Protein 4GIM (pdb70)

Nearest PDB structures (foldseek):
  4gim-assembly1_C  TM=1.002E+00  e=6.359E-61  Escherichia coli
  4gik-assembly1_C  TM=9.999E-01  e=1.439E-58  Escherichia coli
  4gij-assembly1_B  TM=9.940E-01  e=1.821E-58  Escherichia coli
  4gil-assembly1_C  TM=9.995E-01  e=3.678E-57  Escherichia coli
  4gij-assembly1_A  TM=9.917E-01  e=1.710E-57  Escherichia coli

Organism: Escherichia coli (strain K12) (NCBI:txid83333)

CATH classification: 3.40.1790.10

GO terms:
  GO:0004730 pseudouridylate synthase activity (F, EXP)
  GO:0004730 pseudouridylate synthase activity (F, IDA)
  GO:0030145 manganese ion binding (F, IDA)
  GO:0032991 protein-containing complex (C, IDA)
  GO:0042802 identical protein binding (F, IDA)
  GO:0016798 hydrolase activity, acting on glycosyl bonds (F, IDA)

InterPro domains:
  IPR007342 Pseudouridine-5'-phosphate glycosidase [MF_01876] (15-309)
  IPR007342 Pseudouridine-5'-phosphate glycosidase [PF04227] (16-306)
  IPR022830 Indigoidine synthase A-like [G3DSA:3.40.1790.10] (6-312)
  IPR022830 Indigoidine synthase A-like [SSF110581] (9-308)

Solvent-accessible surface area: 30820 Å² total; per-residue (Å²): 98,48,112,66,26,25,78,38,30,105,85,1,100,81,0,62,88,103,57,95,20,10,0,0,10,14,0,16,32,3,2,18,14,11,67,123,60,61,3,8,110,8,8,75,38,7,15,95,28,0,94,178,58,52,4,10,4,0,1,0,0,0,24,43,6,24,0,46,0,9,22,56,68,76,25,1,45,79,0,1,71,28,10,123,141,8,59,31,0,10,46,24,14,0,0,12,11,10,42,82,41,41,50,0,0,0,12,4,0,0,0,0,11,0,0,42,72,12,42,3,60,2,0,2,4,0,26,12,19,0,0,22,77,14,0,47,108,56,26,23,24,23,5,9,0,20,5,0,15,94,18,34,0,0,0,0,0,0,3,7,5,28,9,9,41,8,14,11,6,27,26,20,4,32,5,26,3,3,0,7,0,0,36,87,14,96,25,7,0,7,9,5,21,76,85,21,121,71,81,3,26,48,115,18,73,38,0,51,56,0,0,94,1,0,25,12,3,34,111,2,47,1,90,2,0,0,0,0,0,7,10,0,25,119,138,74,36,22,95,53,162,83,0,49,64,7,4,71,79,0,12,58,36,8,114,92,112,52,35,125,21,61,79,10,43,9,54,7,34,67,60,0,19,122,63,13,69,22,72,3,17,136,9,10,25,51,0,8,42,35,0,0,74,9,0,0,72,0,4,87,40,34,53,175,81,80,160,45,39,97,141,16,22,78,57,32,116,77,2,45,79,4,54,111,93,69,31,20,10,0,0,10,14,0,16,34,3,3,20,13,12,67,117,60,68,3,8,98,7,7,74,88,6,23,96,25,0,94,128,55,54,5,22,5,0,1,0,0,0,23,47,3,22,0,48,0,9,21,56,66,75,27,2,42,72,0,1,66,68,12,130,130,6,57,34,0,10,45,24,14,1,1,11,10,9,16,55,41,58,51,0,0,0,12,5,0,0,0,0,9,0,0,35,61,13,39,3,56,3,0,2,4,0,25,12,19,0,0,22,83,22,0,34,105,64,24,23,23,24,5,9,0,20,4,0,14,93,17,32,0,0,0,0,0,0,2,7,5,30,10,8,42,11,13,14,7,28,28,20,3,32,5,25,3,3,0,8,0,0,43,94,17,70,24,6,0,6,8,5,19,99,92,12,122,73,97,12,35,49,123,20,64,38,11,52,80,0,0,44,1,0,30,12,3,35,114,4,45,1,90,2,0,0,0,0,0,8,11,0,41,78,153,65,36,18,91,81,84,53,1,51,62,8,3,69,81,0,14,56,36,6,115,90,116,50,31,124,21,62,117,10,42,12,56,8,32,65,59,1,20,122,62,20,66,19,74,3,17,136,7,8,23,53,0,8,30,34,0,0,74,10,0,0,57,0,3,72,56,42,71,121,105,111,43,114,72,18,34,38,42,33,114,83,4,86,51,6,60,92,111,55,55,20,17,0,0,10,13,0,15,32,5,5,27,12,14,66,92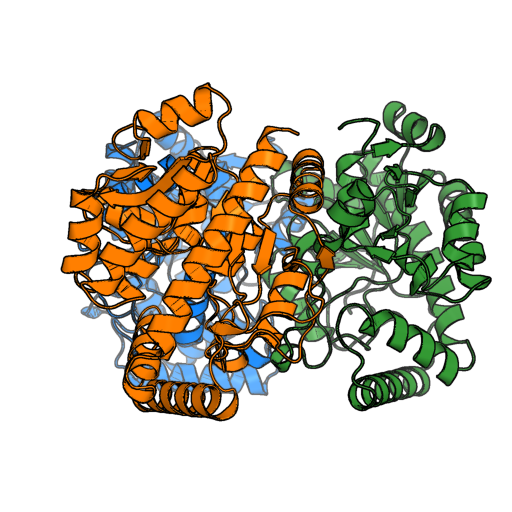,63,60,3,4,109,8,7,56,85,6,14,87,22,0,86,88,90,59,6,23,4,0,1,0,0,0,28,45,4,34,1,57,0,9,22,56,63,71,28,1,68,60,0,1,140,84,11,88,83,8,58,31,0,11,47,24,14,0,0,13,10,10,37,74,40,60,50,0,0,0,14,4,0,0,0,0,10,0,0,36,74,34,52,10,57,3,0,2,4,1,25,12,20,0,0,22,88,26,0,38,112,66,28,22,22,23,6,9,0,20,3,0,14,93,17,32,0,0,0,0,0,0,2,7,4,28,9,8,41,9,12,13,8,29,26,21,5,33,5,26,2,3,0,8,0,0,36,86,12,56,21,7,0,5,10,5,23,97,83,21,122,70,98,19,36,49,121,19,70,38,0,55,79,0,0,33,1,0,55,16,2,38,58,4,46,0,90,1,0,0,0,0,0,8,12,0,30,74,118,76,34,15,86,111,72,69,1,39,63,7,3,72,80,0,34,60,36,9,78,93,117,49,33,125,20,53,105,10,41,21,53,9,30,66,58,0,18,120,60,14,66,20,75,2,14,130,6,8,25,52,0,8,36,38,0,0,73,10,0,4,80,0,4,42,59,50,80,86,124

Radius of gyration: 27.37 Å; Cα contacts (8 Å, |Δi|>4): 2195; chains: 3; bounding box: 54×74×68 Å

B-factor: mean 28.33, std 11.25, range [8.14, 85.13]

Sequence (917 aa):
ISPELLQISPEVQDALKNKKPVVALESTIISHGMPFPQNAQTAIEVEETIRKQGAVPATIAIIGGVMKVGLSKEEIELLGREGHNVTKVSRRDLPFVVAAGKNGATTVASTMIIAALAGIKVFATGGIGGVHRGAEHTFDISADLQELANTNVTVVCAGAASILDLGLTTEYLETFGVPLIGYQTKALPAFFCRTSPFDVSIRLDSASEIARAMVVKWQSGLNGGLVVANPIPEQFAMPEHTINAAIDQAVAEAEAQGVIGKESTPFLLARVAELTGGDSLKSNIQLVFNNAILASEIAKEYQRLAKISPELLQISPEVQDALKNKKPVVALESTIISHGMPFPQNAQTAIEVEETIRKQGAVPATIAIIGGVMKVGLSKEEIELLGREGHNVTKVSRRDLPFVVAAGKNGATTVASTMIIAALAGIKVFATGGIGGVHRGAEHTFDISADLQELANTNVTVVCAGAASILDLGLTTEYLETFGVPLIGYQTKALPAFFCRTSPFDVSIRLDSASEIARAMVVKWQSGLNGGLVVANPIPEQFAMPEHTINAAIDQAVAEAEAQGVIGKESTPFLLARVAELTGGDSLKSNIQLVFNNAILASEIAKEYQRLISPELLQISPEVQDALKNKKPVVALESTIISHGMPFPQNAQTAIEVEETIRKQGAVPATIAIIGGVMKVGLSKEEIELLGREGHNVTKVSRRDLPFVVAAGKNGATTVASTMIIAALAGIKVFATGGIGGVHRGAEHTFDISADLQELANTNVTVVCAGAASILDLGLTTEYLETFGVPLIGYQTKALPAFFCRTSPFDVSIRLDSASEIARAMVVKWQSGLNGGLVVANPIPEQFAMPEHTINAAIDQAVAEAEAQGVIGKESTPFLLARVAELTGGDSLKSNIQLVFNNAILASEIAKEYQRL

Structure (mmCIF, N/CA/C/O backbone):
data_4GIM
#
_entry.id   4GIM
#
_cell.length_a   60.657
_cell.length_b   76.511
_cell.length_c   199.162
_cell.angle_alpha   90.00
_cell.angle_beta   90.00
_cell.angle_gamma   90.00
#
_symmetry.space_group_name_H-M   'P 21 21 21'
#
loop_
_entity.id
_entity.type
_entity.pdbx_description
1 polymer "Pseudouridine-5'-phosphate glycosidase"
2 non-polymer "PSEUDOURIDINE-5'-MONOPHOSPHATE"
3 non-polymer 'MANGANESE (II) ION'
4 water water
#
loop_
_atom_site.group_PDB
_atom_site.id
_atom_site.type_symbol
_atom_site.label_atom_id
_atom_site.label_alt_id
_atom_site.label_comp_id
_atom_site.label_asym_id
_atom_site.label_entity_id
_atom_site.label_seq_id
_atom_site.pdbx_PDB_ins_code
_atom_site.Cartn_x
_atom_site.Cartn_y
_atom_site.Cartn_z
_atom_site.occupancy
_atom_site.B_iso_or_equiv
_atom_site.auth_seq_id
_atom_site.auth_comp_id
_atom_site.auth_asym_id
_atom_site.auth_atom_id
_atom_site.pdbx_PDB_model_num
ATOM 1 N N . ILE A 1 29 ? 34.170 -15.101 -27.884 1.00 74.32 6 ILE A N 1
ATOM 2 C CA . ILE A 1 29 ? 33.376 -14.265 -28.786 1.00 76.71 6 ILE A CA 1
ATOM 3 C C . ILE A 1 29 ? 34.089 -12.961 -29.151 1.00 80.59 6 ILE A C 1
ATOM 4 O O . ILE A 1 29 ? 34.754 -12.351 -28.317 1.00 80.53 6 ILE A O 1
ATOM 6 N N . SER A 1 30 ? 33.899 -12.523 -30.388 1.00 84.06 7 SER A N 1
ATOM 7 C CA . SER A 1 30 ? 34.662 -11.413 -30.929 1.00 85.13 7 SER A CA 1
ATOM 8 C C . SER A 1 30 ? 34.422 -10.132 -30.144 1.00 83.99 7 SER A C 1
ATOM 9 O O . SER A 1 30 ? 33.320 -9.893 -29.640 1.00 81.01 7 SER A O 1
ATOM 11 N N . PRO A 1 31 ? 35.537 -9.282 -30.052 1.00 83.61 8 PRO A N 1
ATOM 12 C CA . PRO A 1 31 ? 35.264 -8.053 -29.287 1.00 79.30 8 PRO A CA 1
ATOM 13 C C . PRO A 1 31 ? 34.147 -7.292 -29.974 1.00 69.22 8 PRO A C 1
ATOM 14 O O . PRO A 1 31 ? 33.321 -6.660 -29.315 1.00 69.49 8 PRO A O 1
ATOM 18 N N . GLU A 1 32 ? 34.130 -7.358 -31.299 1.00 59.97 9 GLU A N 1
ATOM 19 C CA . GLU A 1 32 ? 33.122 -6.665 -32.080 1.00 50.67 9 GLU A CA 1
ATOM 20 C C . GLU A 1 32 ? 31.719 -7.152 -31.722 1.00 41.77 9 GLU A C 1
ATOM 21 O O . GLU A 1 32 ? 30.794 -6.343 -31.642 1.00 42.25 9 GLU A O 1
ATOM 23 N N . LEU A 1 33 ? 31.542 -8.454 -31.502 1.00 41.17 10 LEU A N 1
ATOM 24 C CA . LEU A 1 33 ? 30.203 -8.927 -31.130 1.00 39.25 10 LEU A CA 1
ATOM 25 C C . LEU A 1 33 ? 29.724 -8.577 -29.714 1.00 39.19 10 LEU A C 1
ATOM 26 O O . LEU A 1 33 ? 28.563 -8.216 -29.512 1.00 33.21 10 LEU A O 1
ATOM 31 N N . LEU A 1 34 ? 30.622 -8.711 -28.744 1.00 35.83 11 LEU A N 1
ATOM 32 C CA . LEU A 1 34 ? 30.261 -8.628 -27.335 1.00 38.69 11 LEU A CA 1
ATOM 33 C C . LEU A 1 34 ? 31.276 -7.801 -26.553 1.00 39.26 11 LEU A C 1
ATOM 34 O O . LEU A 1 34 ? 32.468 -8.110 -26.548 1.00 41.57 11 LEU A O 1
ATOM 39 N N . GLN A 1 35 ? 30.799 -6.755 -25.887 1.00 36.50 12 GLN A N 1
ATOM 40 C CA . GLN A 1 35 ? 31.661 -5.921 -25.058 1.00 36.85 12 GLN A CA 1
ATOM 41 C C . GLN A 1 35 ? 31.104 -5.801 -23.646 1.00 35.36 12 GLN A C 1
ATOM 42 O O . GLN A 1 35 ? 29.938 -5.441 -23.448 1.00 33.52 12 GLN A O 1
ATOM 48 N N . ILE A 1 36 ? 31.948 -6.123 -22.675 1.00 36.24 13 ILE A N 1
ATOM 49 C CA . ILE A 1 36 ? 31.593 -6.036 -21.271 1.00 35.20 13 ILE A CA 1
ATOM 50 C C . ILE A 1 36 ? 32.301 -4.818 -20.697 1.00 37.27 13 ILE A C 1
ATOM 51 O O . ILE A 1 36 ? 33.498 -4.626 -20.920 1.00 39.75 13 ILE A O 1
ATOM 56 N N . SER A 1 37 ? 31.572 -3.978 -19.973 1.00 36.43 14 SER A N 1
ATOM 57 C CA . SER A 1 37 ? 32.172 -2.728 -19.500 1.00 38.59 14 SER A CA 1
ATOM 58 C C . SER A 1 37 ? 33.269 -3.000 -18.471 1.00 40.27 14 SER A C 1
ATOM 59 O O . SER A 1 37 ? 33.244 -4.017 -17.784 1.00 39.17 14 SER A O 1
ATOM 62 N N . PRO A 1 38 ? 34.247 -2.087 -18.367 1.00 46.15 15 PRO A N 1
ATOM 63 C CA . PRO A 1 38 ? 35.328 -2.266 -17.396 1.00 47.70 15 PRO A CA 1
ATOM 64 C C . PRO A 1 38 ? 34.808 -2.537 -15.988 1.00 48.93 15 PRO A C 1
ATOM 65 O O . PRO A 1 38 ? 35.317 -3.439 -15.334 1.00 53.90 15 PRO A O 1
ATOM 69 N N . GLU A 1 39 ? 33.811 -1.790 -15.528 1.00 42.29 16 GLU A N 1
ATOM 70 C CA . GLU A 1 39 ? 33.279 -2.022 -14.189 1.00 44.77 16 GLU A CA 1
ATOM 71 C C . GLU A 1 39 ? 32.821 -3.475 -14.019 1.00 42.80 16 GLU A C 1
ATOM 72 O O . GLU A 1 39 ? 33.150 -4.136 -13.026 1.00 38.62 16 GLU A O 1
ATOM 78 N N . VAL A 1 40 ? 32.067 -3.972 -14.994 1.00 36.62 17 VAL A N 1
ATOM 79 C CA . VAL A 1 40 ? 31.559 -5.335 -14.916 1.00 34.46 17 VAL A CA 1
ATOM 80 C C . VAL A 1 40 ? 32.706 -6.340 -15.049 1.00 36.46 17 VAL A C 1
ATOM 81 O O . VAL A 1 40 ? 32.755 -7.346 -14.336 1.00 35.39 17 VAL A O 1
ATOM 85 N N . GLN A 1 41 ? 33.636 -6.067 -15.956 1.00 37.99 18 GLN A N 1
ATOM 86 C CA . GLN A 1 41 ? 34.790 -6.946 -16.099 1.00 40.71 18 GLN A CA 1
ATOM 87 C C . GLN A 1 41 ? 35.522 -7.099 -14.772 1.00 40.89 18 GLN A C 1
ATOM 88 O O . GLN A 1 41 ? 35.820 -8.213 -14.356 1.00 43.94 18 GLN A O 1
ATOM 94 N N . ASP A 1 42 ? 35.785 -5.978 -14.104 1.00 46.60 19 ASP A N 1
ATOM 95 C CA . ASP A 1 42 ? 36.474 -5.977 -12.816 1.00 46.55 19 ASP A CA 1
ATOM 96 C C . ASP A 1 42 ? 35.672 -6.726 -11.764 1.00 42.61 19 ASP A C 1
ATOM 97 O O . ASP A 1 42 ? 36.232 -7.493 -10.976 1.00 43.23 19 ASP A O 1
ATOM 102 N N . ALA A 1 43 ? 34.363 -6.491 -11.743 1.00 39.15 20 ALA A N 1
ATOM 103 C CA . ALA A 1 43 ? 33.488 -7.210 -10.822 1.00 36.88 20 ALA A CA 1
ATOM 104 C C . ALA A 1 43 ? 33.623 -8.724 -10.988 1.00 39.50 20 ALA A C 1
ATOM 105 O O . ALA A 1 43 ? 33.747 -9.453 -10.004 1.00 42.02 20 ALA A O 1
ATOM 107 N N . LEU A 1 44 ? 33.591 -9.194 -12.231 1.00 36.61 21 LEU A N 1
ATOM 108 C CA . LEU A 1 44 ? 33.684 -10.632 -12.497 1.00 39.89 21 LEU A CA 1
ATOM 109 C C . LEU A 1 44 ? 35.077 -11.181 -12.187 1.00 42.60 21 LEU A C 1
ATOM 110 O O . LEU A 1 44 ? 35.214 -12.263 -11.616 1.00 46.50 21 LEU A O 1
ATOM 115 N N . LYS A 1 45 ? 36.106 -10.430 -12.558 1.00 43.51 22 LYS A N 1
ATOM 116 C CA . LYS A 1 45 ? 37.481 -10.809 -12.250 1.00 47.53 22 LYS A CA 1
ATOM 117 C C . LYS A 1 45 ? 37.674 -10.928 -10.742 1.00 51.04 22 LYS A C 1
ATOM 118 O O . LYS A 1 45 ? 38.279 -11.879 -10.252 1.00 55.91 22 LYS A O 1
ATOM 120 N N . ASN A 1 46 ? 37.133 -9.961 -10.011 1.00 50.85 23 ASN A N 1
ATOM 121 C CA . ASN A 1 46 ? 37.321 -9.869 -8.566 1.00 51.27 23 ASN A CA 1
ATOM 122 C C . ASN A 1 46 ? 36.282 -10.635 -7.749 1.00 47.55 23 ASN A C 1
ATOM 123 O O . ASN A 1 46 ? 36.235 -10.519 -6.522 1.00 51.49 23 ASN A O 1
ATOM 128 N N . LYS A 1 47 ? 35.437 -11.390 -8.440 1.00 40.99 24 LYS A N 1
ATOM 129 C CA . LYS A 1 47 ? 34.460 -12.257 -7.786 1.00 46.46 24 LYS A CA 1
ATOM 130 C C . LYS A 1 47 ? 33.402 -11.482 -6.996 1.00 43.89 24 LYS A C 1
ATOM 131 O O . LYS A 1 47 ? 32.863 -11.976 -6.004 1.00 41.30 24 LYS A O 1
ATOM 133 N N . LYS A 1 48 ? 33.110 -10.267 -7.447 1.00 40.52 25 LYS A N 1
ATOM 134 C CA . LYS A 1 48 ? 32.036 -9.469 -6.867 1.00 36.72 25 LYS A CA 1
ATOM 135 C C . LYS A 1 48 ? 30.691 -9.849 -7.496 1.00 34.56 25 LYS A C 1
ATOM 136 O O . LYS A 1 48 ? 30.625 -10.171 -8.684 1.00 37.05 25 LYS A O 1
ATOM 142 N N . PRO A 1 49 ? 29.617 -9.838 -6.691 1.00 29.27 26 PRO A N 1
ATOM 143 C CA . PRO A 1 49 ? 28.287 -10.215 -7.184 1.00 29.74 26 PRO A CA 1
ATOM 144 C C . PRO A 1 49 ? 27.738 -9.211 -8.201 1.00 32.57 26 PRO A C 1
ATOM 145 O O . PRO A 1 49 ? 27.708 -8.007 -7.937 1.00 30.29 26 PRO A O 1
ATOM 149 N N . VAL A 1 50 ? 27.287 -9.721 -9.343 1.00 27.50 27 VAL A N 1
ATOM 150 C CA . VAL A 1 50 ? 26.782 -8.892 -10.431 1.00 25.49 27 VAL A CA 1
ATOM 151 C C . VAL A 1 50 ? 25.313 -9.234 -10.714 1.00 27.25 27 VAL A C 1
ATOM 152 O O . VAL A 1 50 ? 24.916 -10.391 -10.628 1.00 25.52 27 VAL A O 1
ATOM 156 N N . VAL A 1 51 ? 24.513 -8.218 -11.029 1.00 21.92 28 VAL A N 1
ATOM 157 C CA . VAL A 1 51 ? 23.100 -8.413 -11.349 1.00 20.79 28 VAL A CA 1
ATOM 158 C C . VAL A 1 51 ? 22.810 -7.821 -12.718 1.00 24.17 28 VAL A C 1
ATOM 159 O O . VAL A 1 51 ? 22.951 -6.619 -12.918 1.00 19.90 28 VAL A O 1
ATOM 163 N N . ALA A 1 52 ? 22.399 -8.661 -13.656 1.00 21.24 29 ALA A N 1
ATOM 164 C CA . ALA A 1 52 ? 22.055 -8.200 -14.998 1.00 21.04 29 ALA A CA 1
ATOM 165 C C . ALA A 1 52 ? 20.708 -7.489 -14.987 1.00 14.78 29 ALA A C 1
ATOM 166 O O . ALA A 1 52 ? 19.851 -7.791 -14.157 1.00 17.37 29 ALA A O 1
ATOM 168 N N . LEU A 1 53 ? 20.514 -6.559 -15.919 1.00 17.25 30 LEU A N 1
ATOM 169 C CA . LEU A 1 53 ? 19.225 -5.899 -16.119 1.00 14.28 30 LEU A CA 1
ATOM 170 C C . LEU A 1 53 ? 18.894 -5.900 -17.612 1.00 15.40 30 LEU A C 1
ATOM 171 O O . LEU A 1 53 ? 19.812 -5.911 -18.437 1.00 16.77 30 LEU A O 1
ATOM 176 N N . GLU A 1 54 ? 17.606 -5.876 -17.958 1.00 17.58 31 GLU A N 1
ATOM 177 C CA . GLU A 1 54 ? 17.223 -5.864 -19.376 1.00 18.28 31 GLU A CA 1
ATOM 178 C C . GLU A 1 54 ? 16.971 -4.454 -19.906 1.00 16.65 31 GLU A C 1
ATOM 179 O O . GLU A 1 54 ? 16.953 -3.473 -19.136 1.00 17.85 31 GLU A O 1
ATOM 185 N N . SER A 1 55 ? 16.841 -4.346 -21.228 1.00 18.07 32 SER A N 1
ATOM 186 C CA . SER A 1 55 ? 16.510 -3.064 -21.860 1.00 22.23 32 SER A CA 1
ATOM 187 C C . SER A 1 55 ? 15.138 -2.900 -22.554 1.00 21.48 32 SER A C 1
ATOM 188 O O . SER A 1 55 ? 14.735 -1.771 -22.846 1.00 22.40 32 SER A O 1
ATOM 191 N N . THR A 1 56 ? 14.403 -3.995 -22.778 1.00 16.75 33 THR A N 1
ATOM 192 C CA . THR A 1 56 ? 13.085 -3.876 -23.406 1.00 16.65 33 THR A CA 1
ATOM 193 C C . THR A 1 56 ? 12.147 -3.135 -22.460 1.00 19.13 33 THR A C 1
ATOM 194 O O . THR A 1 56 ? 11.314 -2.317 -22.874 1.00 18.39 33 THR A O 1
ATOM 198 N N . ILE A 1 57 ? 12.313 -3.407 -21.173 1.00 16.55 34 ILE A N 1
ATOM 199 C CA . ILE A 1 57 ? 11.542 -2.689 -20.164 1.00 15.37 34 ILE A CA 1
ATOM 200 C C . ILE A 1 57 ? 11.722 -1.169 -20.335 1.00 21.29 34 ILE A C 1
ATOM 201 O O . ILE A 1 57 ? 10.775 -0.399 -20.127 1.00 18.84 34 ILE A O 1
ATOM 206 N N . ILE A 1 58 ? 12.921 -0.741 -20.736 1.00 16.90 35 ILE A N 1
ATOM 207 C CA . ILE A 1 58 ? 13.204 0.691 -20.894 1.00 20.34 35 ILE A CA 1
ATOM 208 C C . ILE A 1 58 ? 12.530 1.254 -22.147 1.00 22.40 35 ILE A C 1
ATOM 209 O O . ILE A 1 58 ? 11.791 2.240 -22.096 1.00 22.79 35 ILE A O 1
ATOM 214 N N . SER A 1 59 ? 12.781 0.617 -23.280 1.00 18.93 36 SER A N 1
ATOM 215 C CA . SER A 1 59 ? 12.306 1.173 -24.543 1.00 19.94 36 SER A CA 1
ATOM 216 C C . SER A 1 59 ? 10.830 0.923 -24.785 1.00 25.24 36 SER A C 1
ATOM 217 O O . SER A 1 59 ? 10.144 1.779 -25.357 1.00 23.96 36 SER A O 1
ATOM 220 N N . HIS A 1 60 ? 10.391 -0.300 -24.485 1.00 24.48 37 HIS A N 1
ATOM 221 C CA . HIS A 1 60 ? 8.996 -0.702 -24.671 1.00 21.18 37 HIS A CA 1
ATOM 222 C C . HIS A 1 60 ? 8.102 -0.940 -23.455 1.00 21.48 37 HIS A C 1
ATOM 223 O O . HIS A 1 60 ? 6.893 -1.074 -23.608 1.00 21.45 37 HIS A O 1
ATOM 230 N N . GLY A 1 61 ? 8.680 -0.988 -22.257 1.00 17.18 38 GLY A N 1
ATOM 231 C CA . GLY A 1 61 ? 7.923 -1.364 -21.073 1.00 19.68 38 GLY A CA 1
ATOM 232 C C . GLY A 1 61 ? 7.428 -0.157 -20.294 1.00 19.39 38 GLY A C 1
ATOM 233 O O . GLY A 1 61 ? 6.553 -0.265 -19.428 1.00 20.29 38 GLY A O 1
ATOM 234 N N . MET A 1 62 ? 8.025 0.991 -20.580 1.00 18.74 39 MET A N 1
ATOM 235 C CA . MET A 1 62 ? 7.753 2.212 -19.814 1.00 18.28 39 MET A CA 1
ATOM 236 C C . MET A 1 62 ? 7.896 3.444 -20.712 1.00 19.71 39 MET A C 1
ATOM 237 O O . MET A 1 62 ? 8.711 3.444 -21.641 1.00 21.57 39 MET A O 1
ATOM 242 N N . PRO A 1 63 ? 7.115 4.503 -20.430 1.00 20.77 40 PRO A N 1
ATOM 243 C CA . PRO A 1 63 ? 7.203 5.759 -21.192 1.00 22.45 40 PRO A CA 1
ATOM 244 C C . PRO A 1 63 ? 8.407 6.587 -20.769 1.00 23.18 40 PRO A C 1
ATOM 245 O O . PRO A 1 63 ? 8.973 6.349 -19.703 1.00 24.39 40 PRO A O 1
ATOM 249 N N . PHE A 1 64 ? 8.794 7.550 -21.599 1.00 25.37 41 PHE A N 1
ATOM 250 C CA . PHE A 1 64 ? 9.784 8.543 -21.216 1.00 27.01 41 PHE A CA 1
ATOM 251 C C . PHE A 1 64 ? 9.063 9.639 -20.445 1.00 30.31 41 PHE A C 1
ATOM 252 O O . PHE A 1 64 ? 7.907 9.943 -20.743 1.00 27.84 41 PHE A O 1
ATOM 260 N N . PRO A 1 65 ? 9.741 10.268 -19.473 1.00 29.53 42 PRO A N 1
ATOM 261 C CA . PRO A 1 65 ? 11.074 10.072 -18.892 1.00 28.34 42 PRO A CA 1
ATOM 262 C C . PRO A 1 65 ? 11.224 8.890 -17.935 1.00 27.00 42 PRO A C 1
ATOM 263 O O . PRO A 1 65 ? 12.355 8.540 -17.595 1.00 25.07 42 PRO A O 1
ATOM 267 N N . GLN A 1 66 ? 10.114 8.334 -17.452 1.00 25.38 43 GLN A N 1
ATOM 268 C CA . GLN A 1 66 ? 10.175 7.357 -16.369 1.00 25.24 43 GLN A CA 1
ATOM 269 C C . GLN A 1 66 ? 11.066 6.161 -16.691 1.00 23.31 43 GLN A C 1
ATOM 270 O O . GLN A 1 66 ? 11.683 5.575 -15.795 1.00 22.03 43 GLN A O 1
ATOM 276 N N . ASN A 1 67 ? 11.116 5.779 -17.965 1.00 24.21 44 ASN A N 1
ATOM 277 C CA . ASN A 1 67 ? 11.900 4.609 -18.368 1.00 24.88 44 ASN A CA 1
ATOM 278 C C . ASN A 1 67 ? 13.405 4.672 -18.051 1.00 20.60 44 ASN A C 1
ATOM 279 O O . ASN A 1 67 ? 13.941 3.802 -17.355 1.00 22.92 44 ASN A O 1
ATOM 284 N N . ALA A 1 68 ? 14.079 5.703 -18.558 1.00 22.04 45 ALA A N 1
ATOM 285 C CA . ALA A 1 68 ? 15.487 5.933 -18.229 1.00 23.83 45 ALA A CA 1
ATOM 286 C C . ALA A 1 68 ? 15.727 6.265 -16.746 1.00 24.21 45 ALA A C 1
ATOM 287 O O . ALA A 1 68 ? 16.713 5.807 -16.152 1.00 25.27 45 ALA A O 1
ATOM 289 N N . GLN A 1 69 ? 14.841 7.065 -16.152 1.00 25.44 46 GLN A N 1
ATOM 290 C CA . GLN A 1 69 ? 14.953 7.380 -14.723 1.00 28.82 46 GLN A CA 1
ATOM 291 C C . GLN A 1 69 ? 15.004 6.089 -13.920 1.00 24.99 46 GLN A C 1
ATOM 292 O O . GLN A 1 69 ? 15.874 5.888 -13.071 1.00 27.49 46 GLN A O 1
ATOM 298 N N . THR A 1 70 ? 14.057 5.208 -14.210 1.00 20.68 47 THR A N 1
ATOM 299 C CA . THR A 1 70 ? 13.970 3.938 -13.508 1.00 19.34 47 THR A CA 1
ATOM 300 C C . THR A 1 70 ? 15.203 3.081 -13.770 1.00 21.49 47 THR A C 1
ATOM 301 O O . THR A 1 70 ? 15.753 2.511 -12.838 1.00 23.74 47 THR A O 1
ATOM 305 N N . ALA A 1 71 ? 15.644 2.987 -15.024 1.00 21.62 48 ALA A N 1
ATOM 306 C CA . ALA A 1 71 ? 16.825 2.157 -15.317 1.00 25.28 48 ALA A CA 1
ATOM 307 C C . ALA A 1 71 ? 18.085 2.623 -14.539 1.00 19.80 48 ALA A C 1
ATOM 308 O O . ALA A 1 71 ? 18.863 1.805 -13.993 1.00 22.84 48 ALA A O 1
ATOM 310 N N . ILE A 1 72 ? 18.258 3.940 -14.450 1.00 23.66 49 ILE A N 1
ATOM 311 C CA . ILE A 1 72 ? 19.395 4.500 -13.720 1.00 22.14 49 ILE A CA 1
ATOM 312 C C . ILE A 1 72 ? 19.263 4.260 -12.219 1.00 25.31 49 ILE A C 1
ATOM 313 O O . ILE A 1 72 ? 20.227 3.845 -11.535 1.00 26.25 49 ILE A O 1
ATOM 318 N N . GLU A 1 73 ? 18.062 4.515 -11.706 1.00 23.77 50 GLU A N 1
ATOM 319 C CA . GLU A 1 73 ? 17.785 4.295 -10.287 1.00 23.21 50 GLU A CA 1
ATOM 320 C C . GLU A 1 73 ? 17.936 2.829 -9.869 1.00 22.51 50 GLU A C 1
ATOM 321 O O . GLU A 1 73 ? 18.376 2.546 -8.758 1.00 22.14 50 GLU A O 1
ATOM 323 N N . VAL A 1 74 ? 17.564 1.900 -10.742 1.00 18.98 51 VAL A N 1
ATOM 324 C CA . VAL A 1 74 ? 17.690 0.485 -10.406 1.00 18.09 51 VAL A CA 1
ATOM 325 C C . VAL A 1 74 ? 19.161 0.078 -10.367 1.00 20.11 51 VAL A C 1
ATOM 326 O O . VAL A 1 74 ? 19.576 -0.703 -9.479 1.00 20.55 51 VAL A O 1
ATOM 330 N N . GLU A 1 75 ? 19.961 0.625 -11.293 1.00 21.34 52 GLU A N 1
ATOM 331 C CA . GLU A 1 75 ? 21.413 0.456 -11.160 1.00 22.27 52 GLU A CA 1
ATOM 332 C C . GLU A 1 75 ? 21.932 0.951 -9.799 1.00 22.25 52 GLU A C 1
ATOM 333 O O . GLU A 1 75 ? 22.702 0.259 -9.107 1.00 23.48 52 GLU A O 1
ATOM 339 N N . GLU A 1 76 ? 21.523 2.158 -9.419 1.00 21.61 53 GLU A N 1
ATOM 340 C CA . GLU A 1 76 ? 21.961 2.687 -8.126 1.00 22.55 53 GLU A CA 1
ATOM 341 C C . GLU A 1 76 ? 21.498 1.834 -6.935 1.00 21.89 53 GLU A C 1
ATOM 342 O O . GLU A 1 76 ? 22.221 1.679 -5.950 1.00 22.76 53 GLU A O 1
ATOM 348 N N . THR A 1 77 ? 20.290 1.296 -7.042 1.00 23.01 54 THR A N 1
ATOM 349 C CA . THR A 1 77 ? 19.718 0.434 -6.023 1.00 25.68 54 THR A CA 1
ATOM 350 C C . THR A 1 77 ? 20.614 -0.772 -5.822 1.00 25.54 54 THR A C 1
ATOM 351 O O . THR A 1 77 ? 20.927 -1.144 -4.693 1.00 24.13 54 THR A O 1
ATOM 355 N N . ILE A 1 78 ? 21.023 -1.385 -6.928 1.00 23.61 55 ILE A N 1
ATOM 356 C CA . ILE A 1 78 ? 21.931 -2.530 -6.872 1.00 22.02 55 ILE A CA 1
ATOM 357 C C . ILE A 1 78 ? 23.286 -2.174 -6.239 1.00 22.64 55 ILE A C 1
ATOM 358 O O . ILE A 1 78 ? 23.785 -2.894 -5.361 1.00 22.59 55 ILE A O 1
ATOM 363 N N . ARG A 1 79 ? 23.878 -1.061 -6.656 1.00 22.05 56 ARG A N 1
ATOM 364 C CA . ARG A 1 79 ? 25.121 -0.635 -6.013 1.00 25.12 56 ARG A CA 1
ATOM 365 C C . ARG A 1 79 ? 24.983 -0.416 -4.503 1.00 28.33 56 ARG A C 1
ATOM 366 O O . ARG A 1 79 ? 25.886 -0.756 -3.737 1.00 27.81 56 ARG A O 1
ATOM 374 N N . LYS A 1 80 ? 23.862 0.160 -4.077 1.00 23.58 57 LYS A N 1
ATOM 375 C CA . LYS A 1 80 ? 23.664 0.466 -2.658 1.00 27.77 57 LYS A CA 1
ATOM 376 C C . LYS A 1 80 ? 23.592 -0.818 -1.834 1.00 30.57 57 LYS A C 1
ATOM 377 O O . LYS A 1 80 ? 23.901 -0.822 -0.639 1.00 25.67 57 LYS A O 1
ATOM 383 N N . GLN A 1 81 ? 23.205 -1.910 -2.494 1.00 27.06 58 GLN A N 1
ATOM 384 C CA . GLN A 1 81 ? 23.095 -3.218 -1.860 1.00 29.29 58 GLN A CA 1
ATOM 385 C C . GLN A 1 81 ? 24.430 -3.948 -1.841 1.00 29.10 58 GLN A C 1
ATOM 386 O O . GLN A 1 81 ? 24.525 -5.062 -1.324 1.00 31.55 58 GLN A O 1
ATOM 392 N N . GLY A 1 82 ? 25.450 -3.329 -2.421 1.00 26.71 59 GLY A N 1
ATOM 393 C CA . GLY A 1 82 ? 26.777 -3.915 -2.454 1.00 31.49 59 GLY A CA 1
ATOM 394 C C . GLY A 1 82 ? 27.040 -4.841 -3.630 1.00 32.65 59 GLY A C 1
ATOM 395 O O . GLY A 1 82 ? 28.002 -5.608 -3.617 1.00 32.45 59 GLY A O 1
ATOM 396 N N . ALA A 1 83 ? 26.185 -4.784 -4.646 1.00 27.08 60 ALA A N 1
ATOM 397 C CA . ALA A 1 83 ? 26.402 -5.577 -5.852 1.00 27.08 60 ALA A CA 1
ATOM 398 C C . ALA A 1 83 ? 26.684 -4.651 -7.022 1.00 28.50 60 ALA A C 1
ATOM 399 O O . ALA A 1 83 ? 26.658 -3.432 -6.878 1.00 27.31 60 ALA A O 1
ATOM 401 N N . VAL A 1 84 ? 26.967 -5.233 -8.180 1.00 24.28 61 VAL A N 1
ATOM 402 C CA . VAL A 1 84 ? 27.342 -4.453 -9.351 1.00 23.44 61 VAL A CA 1
ATOM 403 C C . VAL A 1 84 ? 26.326 -4.673 -10.470 1.00 25.47 61 VAL A C 1
ATOM 404 O O . VAL A 1 84 ? 26.145 -5.801 -10.933 1.00 24.09 61 VAL A O 1
ATOM 408 N N . PRO A 1 85 ? 25.636 -3.606 -10.893 1.00 22.80 62 PRO A N 1
ATOM 409 C CA . PRO A 1 85 ? 24.633 -3.767 -11.951 1.00 21.40 62 PRO A CA 1
ATOM 410 C C . PRO A 1 85 ? 25.281 -3.935 -13.327 1.00 21.94 62 PRO A C 1
ATOM 411 O O . PRO A 1 85 ? 26.371 -3.412 -13.566 1.00 24.52 62 PRO A O 1
ATOM 415 N N . ALA A 1 86 ? 24.657 -4.718 -14.195 1.00 23.16 63 ALA A N 1
ATOM 416 C CA . ALA A 1 86 ? 25.047 -4.732 -15.596 1.00 21.59 63 ALA A CA 1
ATOM 417 C C . ALA A 1 86 ? 23.804 -4.656 -16.475 1.00 25.94 63 ALA A C 1
ATOM 418 O O . ALA A 1 86 ? 23.146 -5.667 -16.722 1.00 22.67 63 ALA A O 1
ATOM 420 N N . THR A 1 87 ? 23.536 -3.493 -17.051 1.00 23.84 64 THR A N 1
ATOM 421 C CA . THR A 1 87 ? 22.368 -3.391 -17.906 1.00 21.97 64 THR A CA 1
ATOM 422 C C . THR A 1 87 ? 22.814 -3.874 -19.280 1.00 21.42 64 THR A C 1
ATOM 423 O O . THR A 1 87 ? 23.926 -3.572 -19.721 1.00 24.57 64 THR A O 1
ATOM 427 N N . ILE A 1 88 ? 21.963 -4.651 -19.935 1.00 21.35 65 ILE A N 1
ATOM 428 C CA . ILE A 1 88 ? 22.343 -5.263 -21.194 1.00 20.92 65 ILE A CA 1
ATOM 429 C C . ILE A 1 88 ? 21.509 -4.695 -22.319 1.00 21.45 65 ILE A C 1
ATOM 430 O O . ILE A 1 88 ? 20.303 -4.501 -22.172 1.00 22.18 65 ILE A O 1
ATOM 435 N N . ALA A 1 89 ? 22.156 -4.402 -23.441 1.00 22.43 66 ALA A N 1
ATOM 436 C CA . ALA A 1 89 ? 21.411 -3.967 -24.622 1.00 27.30 66 ALA A CA 1
ATOM 437 C C . ALA A 1 89 ? 22.294 -4.163 -25.827 1.00 28.96 66 ALA A C 1
ATOM 438 O O . ALA A 1 89 ? 23.444 -4.525 -25.668 1.00 28.03 66 ALA A O 1
ATOM 440 N N . ILE A 1 90 ? 21.767 -3.914 -27.022 1.00 26.49 67 ILE A N 1
ATOM 441 C CA . ILE A 1 90 ? 22.592 -3.934 -28.224 1.00 29.07 67 ILE A CA 1
ATOM 442 C C . ILE A 1 90 ? 22.787 -2.486 -28.678 1.00 31.21 67 ILE A C 1
ATOM 443 O O . ILE A 1 90 ? 21.819 -1.773 -28.931 1.00 29.56 67 ILE A O 1
ATOM 448 N N . ILE A 1 91 ? 24.042 -2.052 -28.745 1.00 31.22 68 ILE A N 1
ATOM 449 C CA . ILE A 1 91 ? 24.375 -0.670 -29.085 1.00 33.75 68 ILE A CA 1
ATOM 450 C C . ILE A 1 91 ? 25.246 -0.674 -30.320 1.00 32.23 68 ILE A C 1
ATOM 451 O O . ILE A 1 91 ? 26.350 -1.227 -30.307 1.00 32.61 68 ILE A O 1
ATOM 456 N N . GLY A 1 92 ? 24.739 -0.076 -31.391 1.00 33.30 69 GLY A N 1
ATOM 457 C CA . GLY A 1 92 ? 25.462 -0.030 -32.646 1.00 37.52 69 GLY A CA 1
ATOM 458 C C . GLY A 1 92 ? 25.934 -1.396 -33.106 1.00 39.02 69 GLY A C 1
ATOM 459 O O . GLY A 1 92 ? 27.056 -1.537 -33.599 1.00 36.81 69 GLY A O 1
ATOM 460 N N . GLY A 1 93 ? 25.078 -2.403 -32.941 1.00 35.71 70 GLY A N 1
ATOM 461 C CA . GLY A 1 93 ? 25.390 -3.748 -33.381 1.00 36.90 70 GLY A CA 1
ATOM 462 C C . GLY A 1 93 ? 26.208 -4.565 -32.400 1.00 37.28 70 GLY A C 1
ATOM 463 O O . GLY A 1 93 ? 26.484 -5.734 -32.653 1.00 37.38 70 GLY A O 1
ATOM 464 N N . VAL A 1 94 ? 26.599 -3.963 -31.281 1.00 36.72 71 VAL A N 1
ATOM 465 C CA . VAL A 1 94 ? 27.407 -4.677 -30.295 1.00 36.02 71 VAL A CA 1
ATOM 466 C C . VAL A 1 94 ? 26.562 -5.120 -29.105 1.00 35.48 71 VAL A C 1
ATOM 467 O O . VAL A 1 94 ? 25.812 -4.318 -28.542 1.00 28.43 71 VAL A O 1
ATOM 471 N N . MET A 1 95 ? 26.687 -6.386 -28.710 1.00 30.63 72 MET A N 1
ATOM 472 C CA . MET A 1 95 ? 25.998 -6.843 -27.511 1.00 28.86 72 MET A CA 1
ATOM 473 C C . MET A 1 95 ? 26.768 -6.280 -26.323 1.00 28.13 72 MET A C 1
ATOM 474 O O . MET A 1 95 ? 27.926 -6.614 -26.102 1.00 32.28 72 MET A O 1
ATOM 479 N N . LYS A 1 96 ? 26.108 -5.434 -25.546 1.00 25.97 73 LYS A N 1
ATOM 480 C CA . LYS A 1 96 ? 26.779 -4.712 -24.472 1.00 26.40 73 LYS A CA 1
ATOM 481 C C . LYS A 1 96 ? 26.280 -5.165 -23.115 1.00 24.97 73 LYS A C 1
ATOM 482 O O . LYS A 1 96 ? 25.057 -5.184 -22.847 1.00 27.22 73 LYS A O 1
ATOM 488 N N . VAL A 1 97 ? 27.249 -5.567 -22.291 1.00 30.18 74 VAL A N 1
ATOM 489 C CA . VAL A 1 97 ? 27.021 -5.879 -20.891 1.00 27.55 74 VAL A CA 1
ATOM 490 C C . VAL A 1 97 ? 27.606 -4.749 -20.043 1.00 27.07 74 VAL A C 1
ATOM 491 O O . VAL A 1 97 ? 28.822 -4.604 -19.888 1.00 30.12 74 VAL A O 1
ATOM 495 N N . GLY A 1 98 ? 26.691 -3.965 -19.493 1.00 25.10 75 GLY A N 1
ATOM 496 C CA . GLY A 1 98 ? 26.959 -2.757 -18.746 1.00 31.05 75 GLY A CA 1
ATOM 497 C C . GLY A 1 98 ? 26.879 -1.611 -19.730 1.00 29.94 75 GLY A C 1
ATOM 498 O O . GLY A 1 98 ? 27.518 -1.621 -20.783 1.00 34.89 75 GLY A O 1
ATOM 499 N N . LEU A 1 99 ? 26.185 -0.561 -19.330 1.00 29.57 76 LEU A N 1
ATOM 500 C CA . LEU A 1 99 ? 25.896 0.522 -20.252 1.00 31.60 76 LEU A CA 1
ATOM 501 C C . LEU A 1 99 ? 26.280 1.820 -19.584 1.00 29.71 76 LEU A C 1
ATOM 502 O O . LEU A 1 99 ? 26.289 1.900 -18.361 1.00 35.56 76 LEU A O 1
ATOM 507 N N . SER A 1 100 ? 26.595 2.827 -20.393 1.00 30.32 77 SER A N 1
ATOM 508 C CA . SER A 1 100 ? 26.773 4.186 -19.907 1.00 34.75 77 SER A CA 1
ATOM 509 C C . SER A 1 100 ? 25.419 4.804 -19.585 1.00 32.74 77 SER A C 1
ATOM 510 O O . SER A 1 100 ? 24.382 4.309 -20.018 1.00 31.63 77 SER A O 1
ATOM 513 N N . LYS A 1 101 ? 25.425 5.885 -18.816 1.00 32.41 78 LYS A N 1
ATOM 514 C CA . LYS A 1 101 ? 24.195 6.622 -18.568 1.00 31.81 78 LYS A CA 1
ATOM 515 C C . LYS A 1 101 ? 23.607 7.161 -19.871 1.00 32.61 78 LYS A C 1
ATOM 516 O O . LYS A 1 101 ? 22.389 7.153 -20.058 1.00 33.97 78 LYS A O 1
ATOM 518 N N . GLU A 1 102 ? 24.474 7.619 -20.775 1.00 35.81 79 GLU A N 1
ATOM 519 C CA . GLU A 1 102 ? 24.031 8.171 -22.052 1.00 35.21 79 GLU A CA 1
ATOM 520 C C . GLU A 1 102 ? 23.319 7.119 -22.907 1.00 36.22 79 GLU A C 1
ATOM 521 O O . GLU A 1 102 ? 22.334 7.418 -23.581 1.00 34.11 79 GLU A O 1
ATOM 523 N N . GLU A 1 103 ? 23.824 5.892 -22.893 1.00 36.50 80 GLU A N 1
ATOM 524 C CA . GLU A 1 103 ? 23.188 4.817 -23.654 1.00 35.23 80 GLU A CA 1
ATOM 525 C C . GLU A 1 103 ? 21.794 4.494 -23.123 1.00 30.07 80 GLU A C 1
ATOM 526 O O . GLU A 1 103 ? 20.848 4.306 -23.892 1.00 29.80 80 GLU A O 1
ATOM 532 N N . ILE A 1 104 ? 21.663 4.452 -21.801 1.00 31.96 81 ILE A N 1
ATOM 533 C CA . ILE A 1 104 ? 20.365 4.229 -21.174 1.00 32.42 81 ILE A CA 1
ATOM 534 C C . ILE A 1 104 ? 19.394 5.354 -21.526 1.00 33.08 81 ILE A C 1
ATOM 535 O O . ILE A 1 104 ? 18.235 5.105 -21.884 1.00 28.34 81 ILE A O 1
ATOM 540 N N . GLU A 1 105 ? 19.875 6.592 -21.440 1.00 32.38 82 GLU A N 1
ATOM 541 C CA . GLU A 1 105 ? 19.053 7.737 -21.813 1.00 34.16 82 GLU A CA 1
ATOM 542 C C . GLU A 1 105 ? 18.613 7.627 -23.275 1.00 35.81 82 GLU A C 1
ATOM 543 O O . GLU A 1 105 ? 17.470 7.926 -23.604 1.00 32.58 82 GLU A O 1
ATOM 545 N N . LEU A 1 106 ? 19.522 7.192 -24.143 1.00 36.92 83 LEU A N 1
ATOM 546 C CA . LEU A 1 106 ? 19.209 6.956 -25.554 1.00 36.45 83 LEU A CA 1
ATOM 547 C C . LEU A 1 106 ? 18.058 5.969 -25.712 1.00 35.30 83 LEU A C 1
ATOM 548 O O . LEU A 1 106 ? 17.072 6.255 -26.394 1.00 32.79 83 LEU A O 1
ATOM 553 N N . LEU A 1 107 ? 18.189 4.801 -25.083 1.00 34.48 84 LEU A N 1
ATOM 554 C CA . LEU A 1 107 ? 17.141 3.788 -25.154 1.00 32.96 84 LEU A CA 1
ATOM 555 C C . LEU A 1 107 ? 15.792 4.335 -24.668 1.00 33.18 84 LEU A C 1
ATOM 556 O O . LEU A 1 107 ? 14.746 4.079 -25.280 1.00 35.51 84 LEU A O 1
ATOM 561 N N . GLY A 1 108 ? 15.821 5.102 -23.580 1.00 28.49 85 GLY A N 1
ATOM 562 C CA . GLY A 1 108 ? 14.617 5.746 -23.073 1.00 30.97 85 GLY A CA 1
ATOM 563 C C . GLY A 1 108 ? 13.988 6.794 -23.993 1.00 32.64 85 GLY A C 1
ATOM 564 O O . GLY A 1 108 ? 12.773 6.823 -24.169 1.00 31.67 85 GLY A O 1
ATOM 565 N N . ARG A 1 109 ? 14.804 7.665 -24.578 1.00 35.01 86 ARG A N 1
ATOM 566 C CA . ARG A 1 109 ? 14.285 8.717 -25.451 1.00 40.07 86 ARG A CA 1
ATOM 567 C C . ARG A 1 109 ? 13.773 8.159 -26.779 1.00 41.46 86 ARG A C 1
ATOM 568 O O . ARG A 1 109 ? 12.730 8.586 -27.279 1.00 37.90 86 ARG A O 1
ATOM 570 N N . GLU A 1 110 ? 14.510 7.204 -27.342 1.00 35.22 87 GLU A N 1
ATOM 571 C CA . GLU A 1 110 ? 14.156 6.618 -28.624 1.00 36.14 87 GLU A CA 1
ATOM 572 C C . GLU A 1 110 ? 12.940 5.713 -28.473 1.00 38.65 87 GLU A C 1
ATOM 573 O O . GLU A 1 110 ? 12.102 5.635 -29.368 1.00 32.75 87 GLU A O 1
ATOM 575 N N . GLY A 1 111 ? 12.840 5.030 -27.337 1.00 34.58 88 GLY A N 1
ATOM 576 C CA . GLY A 1 111 ? 11.644 4.256 -27.063 1.00 36.68 88 GLY A CA 1
ATOM 577 C C . GLY A 1 111 ? 11.330 3.229 -28.133 1.00 38.78 88 GLY A C 1
ATOM 578 O O . GLY A 1 111 ? 12.155 2.365 -28.446 1.00 35.71 88 GLY A O 1
ATOM 579 N N . HIS A 1 112 ? 10.126 3.305 -28.692 1.00 41.22 89 HIS A N 1
ATOM 580 C CA . HIS A 1 112 ? 9.692 2.300 -29.662 1.00 43.27 89 HIS A CA 1
ATOM 581 C C . HIS A 1 112 ? 10.498 2.321 -30.954 1.00 45.11 89 HIS A C 1
ATOM 582 O O . HIS A 1 112 ? 10.443 1.379 -31.742 1.00 44.15 89 HIS A O 1
ATOM 589 N N . ASN A 1 113 ? 11.247 3.395 -31.178 1.00 40.03 90 ASN A N 1
ATOM 590 C CA . ASN A 1 113 ? 12.082 3.461 -32.371 1.00 37.31 90 ASN A CA 1
ATOM 591 C C . ASN A 1 113 ? 13.293 2.539 -32.290 1.00 31.76 90 ASN A C 1
ATOM 592 O O . ASN A 1 113 ? 13.970 2.289 -33.289 1.00 38.20 90 ASN A O 1
ATOM 597 N N . VAL A 1 114 ? 13.557 2.035 -31.091 1.00 31.15 91 VAL A N 1
ATOM 598 C CA . VAL A 1 114 ? 14.570 1.013 -30.903 1.00 33.01 91 VAL A CA 1
ATOM 599 C C . VAL A 1 114 ? 13.908 -0.346 -31.087 1.00 34.16 91 VAL A C 1
ATOM 600 O O . VAL A 1 114 ? 12.813 -0.584 -30.581 1.00 34.53 91 VAL A O 1
ATOM 604 N N . THR A 1 115 ? 14.568 -1.232 -31.822 1.00 27.56 92 THR A N 1
ATOM 605 C CA . THR A 1 115 ? 14.042 -2.572 -32.053 1.00 26.38 92 THR A CA 1
ATOM 606 C C . THR A 1 115 ? 13.957 -3.362 -30.759 1.00 24.51 92 THR A C 1
ATOM 607 O O . THR A 1 115 ? 14.904 -3.402 -29.983 1.00 24.08 92 THR A O 1
ATOM 611 N N . LYS A 1 116 ? 12.799 -3.970 -30.536 1.00 23.53 93 LYS A N 1
ATOM 612 C CA . LYS A 1 116 ? 12.614 -4.906 -29.439 1.00 27.38 93 LYS A CA 1
ATOM 613 C C . LYS A 1 116 ? 13.226 -6.234 -29.854 1.00 25.01 93 LYS A C 1
ATOM 614 O O . LYS A 1 116 ? 12.871 -6.793 -30.901 1.00 24.74 93 LYS A O 1
ATOM 620 N N . VAL A 1 117 ? 14.149 -6.750 -29.048 1.00 20.53 94 VAL A N 1
ATOM 621 C CA . VAL A 1 117 ? 14.964 -7.874 -29.501 1.00 20.39 94 VAL A CA 1
ATOM 622 C C . VAL A 1 117 ? 14.790 -9.124 -28.636 1.00 19.28 94 VAL A C 1
ATOM 623 O O . VAL A 1 117 ? 15.249 -9.173 -27.495 1.00 20.85 94 VAL A O 1
ATOM 627 N N . SER A 1 118 ? 14.146 -10.136 -29.203 1.00 21.01 95 SER A N 1
ATOM 628 C CA . SER A 1 118 ? 14.073 -11.454 -28.580 1.00 20.22 95 SER A CA 1
ATOM 629 C C . SER A 1 118 ? 15.094 -12.351 -29.277 1.00 18.96 95 SER A C 1
ATOM 630 O O . SER A 1 118 ? 15.872 -11.879 -30.117 1.00 19.78 95 SER A O 1
ATOM 633 N N . ARG A 1 119 ? 15.114 -13.632 -28.926 1.00 19.20 96 ARG A N 1
ATOM 634 C CA . ARG A 1 119 ? 16.060 -14.575 -29.535 1.00 17.82 96 ARG A CA 1
ATOM 635 C C . ARG A 1 119 ? 16.039 -14.581 -31.069 1.00 18.86 96 ARG A C 1
ATOM 636 O O . ARG A 1 119 ? 17.089 -14.623 -31.705 1.00 21.08 96 ARG A O 1
ATOM 644 N N . ARG A 1 120 ? 14.849 -14.559 -31.663 1.00 20.20 97 ARG A N 1
ATOM 645 C CA . ARG A 1 120 ? 14.751 -14.625 -33.126 1.00 22.30 97 ARG A CA 1
ATOM 646 C C . ARG A 1 120 ? 15.199 -13.332 -33.818 1.00 21.86 97 ARG A C 1
ATOM 647 O O . ARG A 1 120 ? 15.523 -13.342 -35.007 1.00 23.67 97 ARG A O 1
ATOM 655 N N . ASP A 1 121 ? 15.181 -12.228 -33.078 1.00 21.09 98 ASP A N 1
ATOM 656 C CA . ASP A 1 121 ? 15.626 -10.912 -33.571 1.00 23.07 98 ASP A CA 1
ATOM 657 C C . ASP A 1 121 ? 17.131 -10.631 -33.467 1.00 23.93 98 ASP A C 1
ATOM 658 O O . ASP A 1 121 ? 17.679 -9.840 -34.234 1.00 26.08 98 ASP A O 1
ATOM 663 N N . LEU A 1 122 ? 17.778 -11.211 -32.460 1.00 26.47 99 LEU A N 1
ATOM 664 C CA . LEU A 1 122 ? 19.141 -10.813 -32.077 1.00 25.20 99 LEU A CA 1
ATOM 665 C C . LEU A 1 122 ? 20.183 -10.798 -33.204 1.00 25.12 99 LEU A C 1
ATOM 666 O O . LEU A 1 122 ? 20.957 -9.849 -33.331 1.00 25.87 99 LEU A O 1
ATOM 671 N N . PRO A 1 123 ? 20.216 -11.846 -34.031 1.00 28.03 100 PRO A N 1
ATOM 672 C CA . PRO A 1 123 ? 21.287 -11.883 -35.033 1.00 28.08 100 PRO A CA 1
ATOM 673 C C . PRO A 1 123 ? 21.259 -10.682 -35.976 1.00 32.58 100 PRO A C 1
ATOM 674 O O . PRO A 1 123 ? 22.308 -10.199 -36.408 1.00 32.97 100 PRO A O 1
ATOM 678 N N . PHE A 1 124 ? 20.061 -10.206 -36.288 1.00 27.53 101 PHE A N 1
ATOM 679 C CA . PHE A 1 124 ? 19.896 -9.207 -37.337 1.00 33.10 101 PHE A CA 1
ATOM 680 C C . PHE A 1 124 ? 20.229 -7.800 -36.872 1.00 32.59 101 PHE A C 1
ATOM 681 O O . PHE A 1 124 ? 20.757 -7.003 -37.639 1.00 31.28 101 PHE A O 1
ATOM 689 N N . VAL A 1 125 ? 19.917 -7.501 -35.618 1.00 28.34 102 VAL A N 1
ATOM 690 C CA . VAL A 1 125 ? 20.261 -6.195 -35.060 1.00 28.85 102 VAL A CA 1
ATOM 691 C C . VAL A 1 125 ? 21.771 -6.084 -34.932 1.00 29.71 102 VAL A C 1
ATOM 692 O O . VAL A 1 125 ? 22.357 -5.031 -35.205 1.00 33.90 102 VAL A O 1
ATOM 696 N N . VAL A 1 126 ? 22.405 -7.182 -34.534 1.00 29.40 103 VAL A N 1
ATOM 697 C CA . VAL A 1 126 ? 23.858 -7.212 -34.417 1.00 32.10 103 VAL A CA 1
ATOM 698 C C . VAL A 1 126 ? 24.504 -7.104 -35.792 1.00 32.76 103 VAL A C 1
ATOM 699 O O . VAL A 1 126 ? 25.437 -6.317 -36.001 1.00 34.18 103 VAL A O 1
ATOM 703 N N . ALA A 1 127 ? 24.001 -7.887 -36.739 1.00 31.93 104 ALA A N 1
ATOM 704 C CA . ALA A 1 127 ? 24.565 -7.882 -38.083 1.00 33.80 104 ALA A CA 1
ATOM 705 C C . ALA A 1 127 ? 24.421 -6.520 -38.766 1.00 39.80 104 ALA A C 1
ATOM 706 O O . ALA A 1 127 ? 25.294 -6.100 -39.522 1.00 40.67 104 ALA A O 1
ATOM 708 N N . ALA A 1 128 ? 23.319 -5.831 -38.497 1.00 37.00 105 ALA A N 1
ATOM 709 C CA . ALA A 1 128 ? 23.023 -4.576 -39.182 1.00 37.40 105 ALA A CA 1
ATOM 710 C C . ALA A 1 128 ? 23.599 -3.355 -38.458 1.00 36.60 105 ALA A C 1
ATOM 711 O O . ALA A 1 128 ? 23.402 -2.222 -38.893 1.00 38.88 105 ALA A O 1
ATOM 713 N N . GLY A 1 129 ? 24.306 -3.589 -37.357 1.00 35.21 106 GLY A N 1
ATOM 714 C CA . GLY A 1 129 ? 24.980 -2.517 -36.636 1.00 38.55 106 GLY A CA 1
ATOM 715 C C . GLY A 1 129 ? 24.037 -1.557 -35.931 1.00 36.92 106 GLY A C 1
ATOM 716 O O . GLY A 1 129 ? 24.378 -0.387 -35.684 1.00 35.15 106 GLY A O 1
ATOM 717 N N . LYS A 1 130 ? 22.854 -2.050 -35.584 1.00 32.21 107 LYS A N 1
ATOM 718 C CA . LYS A 1 130 ? 21.828 -1.195 -35.010 1.00 36.27 107 LYS A CA 1
ATOM 719 C C . LYS A 1 130 ? 21.752 -1.306 -33.498 1.00 34.26 107 LYS A C 1
ATOM 720 O O . LYS A 1 130 ? 22.444 -2.117 -32.873 1.00 33.41 107 LYS A O 1
ATOM 722 N N . ASN A 1 131 ? 20.877 -0.489 -32.923 1.00 29.58 108 ASN A N 1
ATOM 723 C CA . ASN A 1 131 ? 20.600 -0.523 -31.500 1.00 29.37 108 ASN A CA 1
ATOM 724 C C . ASN A 1 131 ? 19.430 -1.457 -31.277 1.00 29.08 108 ASN A C 1
ATOM 725 O O . ASN A 1 131 ? 18.545 -1.554 -32.121 1.00 30.51 108 ASN A O 1
ATOM 730 N N . GLY A 1 132 ? 19.420 -2.158 -30.151 1.00 27.16 109 GLY A N 1
ATOM 731 C CA . GLY A 1 132 ? 18.247 -2.936 -29.817 1.00 26.21 109 GLY A CA 1
ATOM 732 C C . GLY A 1 132 ? 18.062 -3.077 -28.325 1.00 23.22 109 GLY A C 1
ATOM 733 O O . GLY A 1 132 ? 19.022 -3.086 -27.557 1.00 24.14 109 GLY A O 1
ATOM 734 N N . ALA A 1 133 ? 16.808 -3.213 -27.925 1.00 23.88 110 ALA A N 1
ATOM 735 C CA . ALA A 1 133 ? 16.467 -3.353 -26.519 1.00 23.91 110 ALA A CA 1
ATOM 736 C C . ALA A 1 133 ? 16.154 -4.824 -26.284 1.00 21.60 110 ALA A C 1
ATOM 737 O O . ALA A 1 133 ? 15.253 -5.377 -26.908 1.00 24.68 110 ALA A O 1
ATOM 739 N N . THR A 1 134 ? 16.905 -5.456 -25.390 1.00 20.94 111 THR A N 1
ATOM 740 C CA . THR A 1 134 ? 16.825 -6.911 -25.227 1.00 22.35 111 THR A CA 1
ATOM 741 C C . THR A 1 134 ? 15.765 -7.321 -24.214 1.00 20.91 111 THR A C 1
ATOM 742 O O . THR A 1 134 ? 15.682 -6.742 -23.129 1.00 19.20 111 THR A O 1
ATOM 746 N N . THR A 1 135 ? 14.961 -8.321 -24.573 1.00 17.10 112 THR A N 1
ATOM 747 C CA . THR A 1 135 ? 13.919 -8.846 -23.701 1.00 14.96 112 THR A CA 1
ATOM 748 C C . THR A 1 135 ? 14.545 -9.757 -22.650 1.00 15.38 112 THR A C 1
ATOM 749 O O . THR A 1 135 ? 15.760 -9.938 -22.626 1.00 17.22 112 THR A O 1
ATOM 753 N N . VAL A 1 136 ? 13.716 -10.335 -21.786 1.00 16.56 113 VAL A N 1
ATOM 754 C CA . VAL A 1 136 ? 14.230 -11.300 -20.818 1.00 15.47 113 VAL A CA 1
ATOM 755 C C . VAL A 1 136 ? 15.015 -12.385 -21.563 1.00 15.24 113 VAL A C 1
ATOM 756 O O . VAL A 1 136 ? 16.117 -12.737 -21.162 1.00 14.47 113 VAL A O 1
ATOM 760 N N . ALA A 1 137 ? 14.473 -12.881 -22.675 1.00 15.50 114 ALA A N 1
ATOM 761 C CA . ALA A 1 137 ? 15.154 -13.950 -23.420 1.00 16.67 114 ALA A CA 1
ATOM 762 C C . ALA A 1 137 ? 16.558 -13.567 -23.902 1.00 16.25 114 ALA A C 1
ATOM 763 O O . ALA A 1 137 ? 17.543 -14.268 -23.617 1.00 17.97 114 ALA A O 1
ATOM 765 N N . SER A 1 138 ? 16.657 -12.441 -24.619 1.00 19.69 115 SER A N 1
ATOM 766 C CA . SER A 1 138 ? 17.940 -11.980 -25.131 1.00 18.71 115 SER A CA 1
ATOM 767 C C . SER A 1 138 ? 18.905 -11.563 -24.022 1.00 18.23 115 SER A C 1
ATOM 768 O O . SER A 1 138 ? 20.131 -11.768 -24.132 1.00 18.11 115 SER A O 1
ATOM 771 N N . THR A 1 139 ? 18.355 -10.974 -22.960 1.00 16.44 116 THR A N 1
ATOM 772 C CA . THR A 1 139 ? 19.180 -10.562 -21.833 1.00 19.46 116 THR A CA 1
ATOM 773 C C . THR A 1 139 ? 19.756 -11.794 -21.126 1.00 19.22 116 THR A C 1
ATOM 774 O O . THR A 1 139 ? 20.916 -11.802 -20.732 1.00 18.64 116 THR A O 1
ATOM 778 N N . MET A 1 140 ? 18.951 -12.839 -20.986 1.00 17.84 117 MET A N 1
ATOM 779 C CA . MET A 1 140 ? 19.460 -14.108 -20.458 1.00 19.69 117 MET A CA 1
ATOM 780 C C . MET A 1 140 ? 20.588 -14.636 -21.329 1.00 18.73 117 MET A C 1
ATOM 781 O O . MET A 1 140 ? 21.636 -15.036 -20.829 1.00 19.16 117 MET A O 1
ATOM 786 N N . ILE A 1 141 ? 20.361 -14.661 -22.640 1.00 19.85 118 ILE A N 1
ATOM 787 C CA . ILE A 1 141 ? 21.413 -15.129 -23.543 1.00 19.33 118 ILE A CA 1
ATOM 788 C C . ILE A 1 141 ? 22.735 -14.377 -23.320 1.00 24.51 118 ILE A C 1
ATOM 789 O O . ILE A 1 141 ? 23.802 -14.985 -23.107 1.00 20.68 118 ILE A O 1
ATOM 794 N N . ILE A 1 142 ? 22.660 -13.050 -23.348 1.00 21.27 119 ILE A N 1
ATOM 795 C CA . ILE A 1 142 ? 23.863 -12.237 -23.227 1.00 24.91 119 ILE A CA 1
ATOM 796 C C . ILE A 1 142 ? 24.522 -12.347 -21.839 1.00 19.45 119 ILE A C 1
ATOM 797 O O . ILE A 1 142 ? 25.747 -12.430 -21.727 1.00 21.47 119 ILE A O 1
ATOM 802 N N . ALA A 1 143 ? 23.705 -12.343 -20.793 1.00 18.31 120 ALA A N 1
ATOM 803 C CA . ALA A 1 143 ? 24.183 -12.514 -19.423 1.00 21.06 120 ALA A CA 1
ATOM 804 C C . ALA A 1 143 ? 24.952 -13.817 -19.308 1.00 23.85 120 ALA A C 1
ATOM 805 O O . ALA A 1 143 ? 26.045 -13.860 -18.746 1.00 19.63 120 ALA A O 1
ATOM 807 N N . ALA A 1 144 ? 24.369 -14.886 -19.841 1.00 23.24 121 ALA A N 1
ATOM 808 C CA . ALA A 1 144 ? 25.040 -16.178 -19.838 1.00 24.29 121 ALA A CA 1
ATOM 809 C C . ALA A 1 144 ? 26.365 -16.146 -20.616 1.00 22.17 121 ALA A C 1
ATOM 810 O O . ALA A 1 144 ? 27.346 -16.757 -20.192 1.00 23.33 121 ALA A O 1
ATOM 812 N N . LEU A 1 145 ? 26.409 -15.434 -21.741 1.00 24.88 122 LEU A N 1
ATOM 813 C CA . LEU A 1 145 ? 27.686 -15.278 -22.451 1.00 26.53 122 LEU A CA 1
ATOM 814 C C . LEU A 1 145 ? 28.753 -14.628 -21.567 1.00 30.28 122 LEU A C 1
ATOM 815 O O . LEU A 1 145 ? 29.947 -14.901 -21.708 1.00 28.56 122 LEU A O 1
ATOM 820 N N . ALA A 1 146 ? 28.320 -13.767 -20.652 1.00 27.77 123 ALA A N 1
ATOM 821 C CA . ALA A 1 146 ? 29.258 -13.013 -19.826 1.00 29.18 123 ALA A CA 1
ATOM 822 C C . ALA A 1 146 ? 29.516 -13.673 -18.471 1.00 30.39 123 ALA A C 1
ATOM 823 O O . ALA A 1 146 ? 30.252 -13.129 -17.641 1.00 35.13 123 ALA A O 1
ATOM 825 N N . GLY A 1 147 ? 28.883 -14.817 -18.233 1.00 27.25 124 GLY A N 1
ATOM 826 C CA . GLY A 1 147 ? 29.070 -15.542 -16.986 1.00 22.31 124 GLY A CA 1
ATOM 827 C C . GLY A 1 147 ? 28.240 -14.997 -15.833 1.00 28.63 124 GLY A C 1
ATOM 828 O O . GLY A 1 147 ? 28.525 -15.277 -14.665 1.00 35.41 124 GLY A O 1
ATOM 829 N N . ILE A 1 148 ? 27.206 -14.225 -16.153 1.00 21.38 125 ILE A N 1
ATOM 830 C CA . ILE A 1 148 ? 26.337 -13.651 -15.120 1.00 21.24 125 ILE A CA 1
ATOM 831 C C . ILE A 1 148 ? 25.112 -14.546 -14.837 1.00 20.36 125 ILE A C 1
ATOM 832 O O . ILE A 1 148 ? 24.335 -14.846 -15.743 1.00 23.49 125 ILE A O 1
ATOM 837 N N . LYS A 1 149 ? 24.975 -14.995 -13.585 1.00 19.46 126 LYS A N 1
ATOM 838 C CA . LYS A 1 149 ? 23.935 -15.947 -13.199 1.00 18.34 126 LYS A CA 1
ATOM 839 C C . LYS A 1 149 ? 22.650 -15.343 -12.647 1.00 20.00 126 LYS A C 1
ATOM 840 O O . LYS A 1 149 ? 21.650 -16.049 -12.508 1.00 17.94 126 LYS A O 1
ATOM 846 N N . VAL A 1 150 ? 22.663 -14.049 -12.333 1.00 19.07 127 VAL A N 1
ATOM 847 C CA . VAL A 1 150 ? 21.498 -13.416 -11.701 1.00 16.27 127 VAL A CA 1
ATOM 848 C C . VAL A 1 150 ? 21.057 -12.185 -12.485 1.00 14.68 127 VAL A C 1
ATOM 849 O O . VAL A 1 150 ? 21.875 -11.346 -12.850 1.00 17.62 127 VAL A O 1
ATOM 853 N N . PHE A 1 151 ? 19.757 -12.101 -12.742 1.00 15.60 128 PHE A N 1
ATOM 854 C CA . PHE A 1 151 ? 19.174 -11.094 -13.633 1.00 19.69 128 PHE A CA 1
ATOM 855 C C . PHE A 1 151 ? 17.893 -10.574 -12.967 1.00 16.58 128 PHE A C 1
ATOM 856 O O . PHE A 1 151 ? 16.994 -11.366 -12.682 1.00 15.36 128 PHE A O 1
ATOM 864 N N . ALA A 1 152 ? 17.820 -9.271 -12.675 1.00 16.25 129 ALA A N 1
ATOM 865 C CA . ALA A 1 152 ? 16.592 -8.676 -12.158 1.00 13.92 129 ALA A CA 1
ATOM 866 C C . ALA A 1 152 ? 15.784 -8.036 -13.281 1.00 14.03 129 ALA A C 1
ATOM 867 O O . ALA A 1 152 ? 16.341 -7.359 -14.130 1.00 17.30 129 ALA A O 1
ATOM 869 N N . THR A 1 153 ? 14.468 -8.226 -13.256 1.00 14.48 130 THR A N 1
ATOM 870 C CA . THR A 1 153 ? 13.562 -7.539 -14.177 1.00 18.09 130 THR A CA 1
ATOM 871 C C . THR A 1 153 ? 12.260 -7.183 -13.439 1.00 20.72 130 THR A C 1
ATOM 872 O O . THR A 1 153 ? 12.201 -7.278 -12.198 1.00 18.31 130 THR A O 1
ATOM 876 N N . GLY A 1 154 ? 11.271 -6.658 -14.165 1.00 15.65 131 GLY A N 1
ATOM 877 C CA . GLY A 1 154 ? 9.940 -6.468 -13.607 1.00 11.31 131 GLY A CA 1
ATOM 878 C C . GLY A 1 154 ? 9.036 -7.675 -13.694 1.00 15.28 131 GLY A C 1
ATOM 879 O O . GLY A 1 154 ? 8.737 -8.306 -12.688 1.00 15.49 131 GLY A O 1
ATOM 880 N N . GLY A 1 155 ? 8.746 -8.113 -14.914 1.00 14.92 132 GLY A N 1
ATOM 881 C CA . GLY A 1 155 ? 7.915 -9.292 -15.048 1.00 15.69 132 GLY A CA 1
ATOM 882 C C . GLY A 1 155 ? 8.412 -10.011 -16.271 1.00 15.54 132 GLY A C 1
ATOM 883 O O . GLY A 1 155 ? 8.929 -9.386 -17.195 1.00 19.96 132 GLY A O 1
ATOM 884 N N . ILE A 1 156 ? 8.286 -11.333 -16.260 1.00 12.71 133 ILE A N 1
ATOM 885 C CA . ILE A 1 156 ? 8.693 -12.154 -17.391 1.00 10.70 133 ILE A CA 1
ATOM 886 C C . ILE A 1 156 ? 7.590 -12.238 -18.414 1.00 16.05 133 ILE A C 1
ATOM 887 O O . ILE A 1 156 ? 6.422 -12.053 -18.084 1.00 15.75 133 ILE A O 1
ATOM 892 N N . GLY A 1 157 ? 7.966 -12.506 -19.661 1.00 14.59 134 GLY A N 1
ATOM 893 C CA . GLY A 1 157 ? 6.996 -12.938 -20.651 1.00 14.79 134 GLY A CA 1
ATOM 894 C C . GLY A 1 157 ? 6.468 -14.317 -20.262 1.00 14.92 134 GLY A C 1
ATOM 895 O O . GLY A 1 157 ? 7.030 -15.004 -19.395 1.00 14.55 134 GLY A O 1
ATOM 896 N N . GLY A 1 158 ? 5.389 -14.733 -20.909 1.00 14.25 135 GLY A N 1
ATOM 897 C CA . GLY A 1 158 ? 4.699 -15.959 -20.535 1.00 15.89 135 GLY A CA 1
ATOM 898 C C . GLY A 1 158 ? 3.675 -16.391 -21.571 1.00 12.44 135 GLY A C 1
ATOM 899 O O . GLY A 1 158 ? 3.758 -16.017 -22.751 1.00 14.34 135 GLY A O 1
ATOM 900 N N . VAL A 1 159 ? 2.731 -17.222 -21.141 1.00 11.73 136 VAL A N 1
ATOM 901 C CA . VAL A 1 159 ? 1.634 -17.665 -22.004 1.00 14.78 136 VAL A CA 1
ATOM 902 C C . VAL A 1 159 ? 0.542 -16.597 -22.030 1.00 13.64 136 VAL A C 1
ATOM 903 O O . VAL A 1 159 ? 0.040 -16.168 -20.983 1.00 14.19 136 VAL A O 1
ATOM 907 N N . HIS A 1 160 ? 0.184 -16.148 -23.227 1.00 15.56 137 HIS A N 1
ATOM 908 C CA . HIS A 1 160 ? -0.835 -15.128 -23.349 1.00 16.97 137 HIS A CA 1
ATOM 909 C C . HIS A 1 160 ? -2.247 -15.668 -23.167 1.00 15.45 137 HIS A C 1
ATOM 910 O O . HIS A 1 160 ? -2.524 -16.843 -23.419 1.00 15.94 137 HIS A O 1
ATOM 917 N N . ARG A 1 161 ? -3.144 -14.807 -22.705 1.00 15.12 138 ARG A N 1
ATOM 918 C CA . ARG A 1 161 ? -4.550 -15.171 -22.674 1.00 15.75 138 ARG A CA 1
ATOM 919 C C . ARG A 1 161 ? -5.009 -15.530 -24.074 1.00 19.24 138 ARG A C 1
ATOM 920 O O . ARG A 1 161 ? -4.786 -14.761 -25.026 1.00 19.02 138 ARG A O 1
ATOM 928 N N . GLY A 1 162 ? -5.668 -16.678 -24.193 1.00 15.54 139 GLY A N 1
ATOM 929 C CA . GLY A 1 162 ? -6.102 -17.185 -25.483 1.00 17.79 139 GLY A CA 1
ATOM 930 C C . GLY A 1 162 ? -5.076 -18.047 -26.197 1.00 17.54 139 GLY A C 1
ATOM 931 O O . GLY A 1 162 ? -5.321 -18.480 -27.327 1.00 20.51 139 GLY A O 1
ATOM 932 N N . ALA A 1 163 ? -3.935 -18.317 -25.562 1.00 16.69 140 ALA A N 1
ATOM 933 C CA . ALA A 1 163 ? -2.853 -19.031 -26.259 1.00 16.56 140 ALA A CA 1
ATOM 934 C C . ALA A 1 163 ? -3.234 -20.445 -26.653 1.00 17.05 140 ALA A C 1
ATOM 935 O O . ALA A 1 163 ? -2.618 -21.028 -27.545 1.00 20.55 140 ALA A O 1
ATOM 937 N N . GLU A 1 164 ? -4.213 -21.021 -25.965 1.00 19.34 141 GLU A N 1
ATOM 938 C CA . GLU A 1 164 ? -4.647 -22.362 -26.335 1.00 20.53 141 GLU A CA 1
ATOM 939 C C . GLU A 1 164 ? -5.160 -22.373 -27.774 1.00 27.63 141 GLU A C 1
ATOM 940 O O . GLU A 1 164 ? -5.103 -23.402 -28.455 1.00 26.07 141 GLU A O 1
ATOM 946 N N . HIS A 1 165 ? -5.735 -21.265 -28.229 1.00 23.75 142 HIS A N 1
ATOM 947 C CA . HIS A 1 165 ? -5.997 -21.144 -29.662 1.00 28.06 142 HIS A CA 1
ATOM 948 C C . HIS A 1 165 ? -5.078 -20.258 -30.510 1.00 26.21 142 HIS A C 1
ATOM 949 O O . HIS A 1 165 ? -5.062 -20.415 -31.726 1.00 23.92 142 HIS A O 1
ATOM 956 N N . THR A 1 166 ? -4.326 -19.335 -29.900 1.00 19.55 143 THR A N 1
ATOM 957 C CA . THR A 1 166 ? -3.472 -18.441 -30.711 1.00 20.37 143 THR A CA 1
ATOM 958 C C . THR A 1 166 ? -2.013 -18.862 -30.788 1.00 21.17 143 THR A C 1
ATOM 959 O O . THR A 1 166 ? -1.269 -18.369 -31.641 1.00 20.19 143 THR A O 1
ATOM 963 N N . PHE A 1 167 ? -1.619 -19.784 -29.908 1.00 17.25 144 PHE A N 1
ATOM 964 C CA . PHE A 1 167 ? -0.212 -20.160 -29.719 1.00 16.51 144 PHE A CA 1
ATOM 965 C C . PHE A 1 167 ? 0.717 -19.015 -29.328 1.00 17.86 144 PHE A C 1
ATOM 966 O O . PHE A 1 167 ? 1.933 -19.122 -29.491 1.00 15.22 144 PHE A O 1
ATOM 974 N N . ASP A 1 168 ? 0.191 -17.946 -28.739 1.00 17.41 145 ASP A N 1
ATOM 975 C CA . ASP A 1 168 ? 1.075 -16.833 -28.471 1.00 14.52 145 ASP A CA 1
ATOM 976 C C . ASP A 1 168 ? 1.706 -17.110 -27.107 1.00 16.59 145 ASP A C 1
ATOM 977 O O . ASP A 1 168 ? 1.081 -16.925 -26.064 1.00 16.90 145 ASP A O 1
ATOM 982 N N . ILE A 1 169 ? 2.974 -17.510 -27.145 1.00 12.23 146 ILE A N 1
ATOM 983 C CA . ILE A 1 169 ? 3.714 -17.922 -25.974 1.00 12.15 146 ILE A CA 1
ATOM 984 C C . ILE A 1 169 ? 5.097 -17.293 -26.047 1.00 14.26 146 ILE A C 1
ATOM 985 O O . ILE A 1 169 ? 5.810 -17.430 -27.044 1.00 15.46 146 ILE A O 1
ATOM 990 N N . SER A 1 170 ? 5.475 -16.567 -25.005 1.00 11.78 147 SER A N 1
ATOM 991 C CA . SER A 1 170 ? 6.742 -15.852 -25.039 1.00 12.86 147 SER A CA 1
ATOM 992 C C . SER A 1 170 ? 7.947 -16.763 -25.222 1.00 16.39 147 SER A C 1
ATOM 993 O O . SER A 1 170 ? 8.053 -17.817 -24.578 1.00 15.37 147 SER A O 1
ATOM 996 N N . ALA A 1 171 ? 8.866 -16.336 -26.082 1.00 15.32 148 ALA A N 1
ATOM 997 C CA . ALA A 1 171 ? 10.163 -16.989 -26.206 1.00 12.08 148 ALA A CA 1
ATOM 998 C C . ALA A 1 171 ? 10.941 -16.965 -24.891 1.00 13.94 148 ALA A C 1
ATOM 999 O O . ALA A 1 171 ? 11.909 -17.716 -24.710 1.00 14.12 148 ALA A O 1
ATOM 1001 N N . ASP A 1 172 ? 10.535 -16.083 -23.975 1.00 11.88 149 ASP A N 1
ATOM 1002 C CA . ASP A 1 172 ? 11.125 -16.051 -22.640 1.00 16.47 149 ASP A CA 1
ATOM 1003 C C . ASP A 1 172 ? 11.018 -17.413 -21.983 1.00 14.12 149 ASP A C 1
ATOM 1004 O O . ASP A 1 172 ? 11.923 -17.836 -21.267 1.00 12.38 149 ASP A O 1
ATOM 1009 N N . LEU A 1 173 ? 9.899 -18.102 -22.197 1.00 12.17 150 LEU A N 1
ATOM 1010 C CA . LEU A 1 173 ? 9.704 -19.387 -21.532 1.00 14.97 150 LEU A CA 1
ATOM 1011 C C . LEU A 1 173 ? 10.700 -20.451 -22.045 1.00 14.61 150 LEU A C 1
ATOM 1012 O O . LEU A 1 173 ? 11.197 -21.280 -21.275 1.00 13.12 150 LEU A O 1
ATOM 1017 N N . GLN A 1 174 ? 11.010 -20.409 -23.337 1.00 15.62 151 GLN A N 1
ATOM 1018 C CA . GLN A 1 174 ? 11.987 -21.351 -23.902 1.00 12.88 151 GLN A CA 1
ATOM 1019 C C . GLN A 1 174 ? 13.399 -20.981 -23.459 1.00 12.89 151 GLN A C 1
ATOM 1020 O O . GLN A 1 174 ? 14.266 -21.862 -23.254 1.00 15.06 151 GLN A O 1
ATOM 1026 N N . GLU A 1 175 ? 13.633 -19.708 -23.241 1.00 14.86 152 GLU A N 1
ATOM 1027 C CA . GLU A 1 175 ? 14.945 -19.308 -22.760 1.00 12.19 152 GLU A CA 1
ATOM 1028 C C . GLU A 1 175 ? 15.104 -19.810 -21.337 1.00 13.29 152 GLU A C 1
ATOM 1029 O O . GLU A 1 175 ? 16.099 -20.319 -20.986 1.00 14.28 152 GLU A O 1
ATOM 1035 N N . LEU A 1 176 ? 14.060 -19.698 -20.540 1.00 12.44 153 LEU A N 1
ATOM 1036 C CA . LEU A 1 176 ? 14.109 -20.197 -19.171 1.00 14.56 153 LEU A CA 1
ATOM 1037 C C . LEU A 1 176 ? 14.361 -21.696 -19.148 1.00 14.94 153 LEU A C 1
ATOM 1038 O O . LEU A 1 176 ? 14.932 -22.210 -18.277 1.00 14.39 153 LEU A O 1
ATOM 1043 N N . ALA A 1 177 ? 13.887 -22.359 -20.175 1.00 13.91 154 ALA A N 1
ATOM 1044 C CA . ALA A 1 177 ? 13.997 -23.802 -20.246 1.00 14.92 154 ALA A CA 1
ATOM 1045 C C . ALA A 1 177 ? 15.412 -24.256 -20.469 1.00 17.39 154 ALA A C 1
ATOM 1046 O O . ALA A 1 177 ? 15.743 -25.321 -20.149 1.00 18.27 154 ALA A O 1
ATOM 1048 N N . ASN A 1 178 ? 16.210 -23.395 -21.078 1.00 17.05 155 ASN A N 1
ATOM 1049 C CA . ASN A 1 178 ? 17.472 -23.810 -21.614 1.00 18.08 155 ASN A CA 1
ATOM 1050 C C . ASN A 1 178 ? 18.718 -23.030 -21.188 1.00 15.35 155 ASN A C 1
ATOM 1051 O O . ASN A 1 178 ? 19.781 -23.537 -21.297 1.00 17.70 155 ASN A O 1
ATOM 1056 N N . THR A 1 179 ? 18.560 -21.798 -20.750 1.00 15.02 156 THR A N 1
ATOM 1057 C CA . THR A 1 179 ? 19.704 -20.945 -20.488 1.00 16.72 156 THR A CA 1
ATOM 1058 C C . THR A 1 179 ? 19.904 -20.674 -19.006 1.00 15.65 156 THR A C 1
ATOM 1059 O O . THR A 1 179 ? 18.989 -20.400 -18.311 1.00 14.60 156 THR A O 1
ATOM 1063 N N . ASN A 1 180 ? 21.139 -20.776 -18.562 1.00 15.20 157 ASN A N 1
ATOM 1064 C CA . ASN A 1 180 ? 21.430 -20.846 -17.135 1.00 14.97 157 ASN A CA 1
ATOM 1065 C C . ASN A 1 180 ? 21.480 -19.465 -16.489 1.00 18.32 157 ASN A C 1
ATOM 1066 O O . ASN A 1 180 ? 22.541 -18.847 -16.405 1.00 18.48 157 ASN A O 1
ATOM 1071 N N . VAL A 1 181 ? 20.326 -18.988 -16.035 1.00 15.71 158 VAL A N 1
ATOM 1072 C CA . VAL A 1 181 ? 20.236 -17.687 -15.401 1.00 13.69 158 VAL A CA 1
ATOM 1073 C C . VAL A 1 181 ? 19.022 -17.698 -14.491 1.00 14.98 158 VAL A C 1
ATOM 1074 O O . VAL A 1 181 ? 17.954 -18.196 -14.874 1.00 15.31 158 VAL A O 1
ATOM 1078 N N . THR A 1 182 ? 19.172 -17.124 -13.303 1.00 14.64 159 THR A N 1
ATOM 1079 C CA . THR A 1 182 ? 18.050 -16.907 -12.404 1.00 12.18 159 THR A CA 1
ATOM 1080 C C . THR A 1 182 ? 17.464 -15.538 -12.711 1.00 13.65 159 THR A C 1
ATOM 1081 O O . THR A 1 182 ? 18.181 -14.540 -12.700 1.00 15.77 159 THR A O 1
ATOM 1085 N N . VAL A 1 183 ? 16.169 -15.511 -12.995 1.00 12.90 160 VAL A N 1
ATOM 1086 C CA . VAL A 1 183 ? 15.468 -14.278 -13.308 1.00 15.77 160 VAL A CA 1
ATOM 1087 C C . VAL A 1 183 ? 14.525 -13.906 -12.165 1.00 12.64 160 VAL A C 1
ATOM 1088 O O . VAL A 1 183 ? 13.567 -14.639 -11.874 1.00 12.36 160 VAL A O 1
ATOM 1092 N N . VAL A 1 184 ? 14.810 -12.783 -11.508 1.00 13.24 161 VAL A N 1
ATOM 1093 C CA . VAL A 1 184 ? 13.972 -12.309 -10.413 1.00 11.96 161 VAL A CA 1
ATOM 1094 C C . VAL A 1 184 ? 12.942 -11.318 -10.958 1.00 14.35 161 VAL A C 1
ATOM 1095 O O . VAL A 1 184 ? 13.299 -10.320 -11.574 1.00 15.80 161 VAL A O 1
ATOM 1099 N N . CYS A 1 185 ? 11.671 -11.619 -10.729 1.00 13.11 162 CYS A N 1
ATOM 1100 C CA . CYS A 1 185 ? 10.565 -10.833 -11.244 1.00 12.49 162 CYS A CA 1
ATOM 1101 C C . CYS A 1 185 ? 9.501 -10.820 -10.165 1.00 14.91 162 CYS A C 1
ATOM 1102 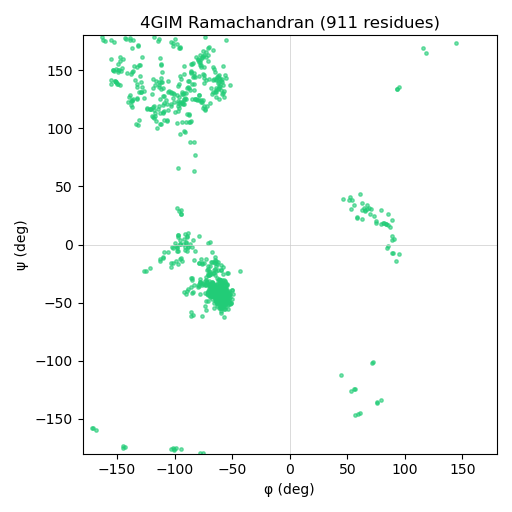O O . CYS A 1 185 ? 9.661 -11.441 -9.109 1.00 14.44 162 CYS A O 1
ATOM 1105 N N . ALA A 1 186 ? 8.430 -10.091 -10.431 1.00 12.12 163 ALA A N 1
ATOM 1106 C CA . ALA A 1 186 ? 7.223 -10.048 -9.610 1.00 12.54 163 ALA A CA 1
ATOM 1107 C C . ALA A 1 186 ? 6.168 -11.031 -10.114 1.00 12.88 163 ALA A C 1
ATOM 1108 O O . ALA A 1 186 ? 4.979 -10.711 -10.165 1.00 15.55 163 ALA A O 1
ATOM 1110 N N . GLY A 1 187 ? 6.626 -12.127 -10.709 1.00 15.27 164 GLY A N 1
ATOM 1111 C CA . GLY A 1 187 ? 5.744 -12.976 -11.490 1.00 11.72 164 GLY A CA 1
ATOM 1112 C C . GLY A 1 187 ? 5.522 -12.241 -12.795 1.00 13.57 164 GLY A C 1
ATOM 1113 O O . GLY A 1 187 ? 6.471 -11.711 -13.368 1.00 15.52 164 GLY A O 1
ATOM 1114 N N . ALA A 1 188 ? 4.275 -12.195 -13.244 1.00 14.37 165 ALA A N 1
ATOM 1115 C CA . ALA A 1 188 ? 3.894 -11.404 -14.405 1.00 16.72 165 ALA A CA 1
ATOM 1116 C C . ALA A 1 188 ? 2.483 -10.926 -14.176 1.00 16.42 165 ALA A C 1
ATOM 1117 O O . ALA A 1 188 ? 1.745 -11.505 -13.382 1.00 15.65 165 ALA A O 1
ATOM 1119 N N . ALA A 1 189 ? 2.096 -9.861 -14.860 1.00 14.72 166 ALA A N 1
ATOM 1120 C CA . ALA A 1 189 ? 0.745 -9.354 -14.702 1.00 14.80 166 ALA A CA 1
ATOM 1121 C C . ALA A 1 189 ? -0.277 -10.291 -15.340 1.00 17.38 166 ALA A C 1
ATOM 1122 O O . ALA A 1 189 ? 0.045 -11.118 -16.212 1.00 18.42 166 ALA A O 1
ATOM 1124 N N . SER A 1 190 ? -1.528 -10.098 -14.949 1.00 19.96 167 SER A N 1
ATOM 1125 C CA . SER A 1 190 ? -2.621 -10.948 -15.401 1.00 15.36 167 SER A CA 1
ATOM 1126 C C . SER A 1 190 ? -3.054 -10.573 -16.803 1.00 14.97 167 SER A C 1
ATOM 1127 O O . SER A 1 190 ? -4.080 -11.050 -17.286 1.00 18.06 167 SER A O 1
ATOM 1130 N N . ILE A 1 191 ? -2.304 -9.676 -17.441 1.00 19.29 168 ILE A N 1
ATOM 1131 C CA . ILE A 1 191 ? -2.399 -9.546 -18.895 1.00 16.66 168 ILE A CA 1
ATOM 1132 C C . ILE A 1 191 ? -2.041 -10.879 -19.542 1.00 17.03 168 ILE A C 1
ATOM 1133 O O . ILE A 1 191 ? -2.444 -11.148 -20.677 1.00 21.76 168 ILE A O 1
ATOM 1138 N N . LEU A 1 192 ? -1.300 -11.724 -18.819 1.00 12.67 169 LEU A N 1
ATOM 1139 C CA . LEU A 1 192 ? -0.987 -13.054 -19.326 1.00 15.14 169 LEU A CA 1
ATOM 1140 C C . LEU A 1 192 ? -1.886 -14.104 -18.681 1.00 19.19 169 LEU A C 1
ATOM 1141 O O . LEU A 1 192 ? -2.569 -13.833 -17.688 1.00 17.95 169 LEU A O 1
ATOM 1146 N N . ASP A 1 193 ? -1.825 -15.329 -19.190 1.00 15.68 170 ASP A N 1
ATOM 1147 C CA . ASP A 1 193 ? -2.559 -16.397 -18.543 1.00 16.80 170 ASP A CA 1
ATOM 1148 C C . ASP A 1 193 ? -1.571 -17.053 -17.592 1.00 16.49 170 ASP A C 1
ATOM 1149 O O . ASP A 1 193 ? -0.697 -17.812 -18.017 1.00 16.50 170 ASP A O 1
ATOM 1154 N N . LEU A 1 194 ? -1.725 -16.786 -16.293 1.00 14.59 171 LEU A N 1
ATOM 1155 C CA . LEU A 1 194 ? -0.725 -17.230 -15.341 1.00 12.16 171 LEU A CA 1
ATOM 1156 C C . LEU A 1 194 ? -0.862 -18.732 -15.091 1.00 12.22 171 LEU A C 1
ATOM 1157 O O . LEU A 1 194 ? 0.131 -19.415 -14.880 1.00 13.49 171 LEU A O 1
ATOM 1162 N N . GLY A 1 195 ? -2.089 -19.242 -15.147 1.00 15.32 172 GLY A N 1
ATOM 1163 C CA . GLY A 1 195 ? -2.309 -20.677 -14.981 1.00 16.04 172 GLY A CA 1
ATOM 1164 C C . GLY A 1 195 ? -1.572 -21.495 -16.035 1.00 15.92 172 GLY A C 1
ATOM 1165 O O . GLY A 1 195 ? -0.780 -22.401 -15.716 1.00 13.81 172 GLY A O 1
ATOM 1166 N N . LEU A 1 196 ? -1.820 -21.153 -17.304 1.00 13.81 173 LEU A N 1
ATOM 1167 C CA . LEU A 1 196 ? -1.143 -21.821 -18.417 1.00 14.38 173 LEU A CA 1
ATOM 1168 C C . LEU A 1 196 ? 0.364 -21.652 -18.298 1.00 14.05 173 LEU A C 1
ATOM 1169 O O . LEU A 1 196 ? 1.123 -22.564 -18.628 1.00 13.89 173 LEU A O 1
ATOM 1174 N N . THR A 1 197 ? 0.803 -20.481 -17.836 1.00 12.01 174 THR A N 1
ATOM 1175 C CA . THR A 1 197 ? 2.236 -20.233 -17.680 1.00 10.70 174 THR A CA 1
ATOM 1176 C C . THR A 1 197 ? 2.868 -21.188 -16.637 1.00 12.49 174 THR A C 1
ATOM 1177 O O . THR A 1 197 ? 3.944 -21.759 -16.881 1.00 12.19 174 THR A O 1
ATOM 1181 N N . THR A 1 198 ? 2.200 -21.380 -15.498 1.00 12.35 175 THR A N 1
ATOM 1182 C CA . THR A 1 198 ? 2.709 -22.343 -14.505 1.00 11.22 175 THR A CA 1
ATOM 1183 C C . THR A 1 198 ? 2.772 -23.772 -15.067 1.00 12.68 175 THR A C 1
ATOM 1184 O O . THR A 1 198 ? 3.735 -24.521 -14.794 1.00 12.99 175 THR A O 1
ATOM 1188 N N . GLU A 1 199 ? 1.758 -24.153 -15.846 1.00 11.66 176 GLU A N 1
ATOM 1189 C CA . GLU A 1 199 ? 1.807 -25.501 -16.452 1.00 10.73 176 GLU A CA 1
ATOM 1190 C C . GLU A 1 199 ? 3.006 -25.627 -17.416 1.00 10.41 176 GLU A C 1
ATOM 1191 O O . GLU A 1 199 ? 3.728 -26.635 -17.439 1.00 12.24 176 GLU A O 1
ATOM 1197 N N . TYR A 1 200 ? 3.209 -24.581 -18.211 1.00 11.26 177 TYR A N 1
ATOM 1198 C CA . TYR A 1 200 ? 4.258 -24.588 -19.217 1.00 12.69 177 TYR A CA 1
ATOM 1199 C C . TYR A 1 200 ? 5.632 -24.700 -18.568 1.00 12.04 177 TYR A C 1
ATOM 1200 O O . TYR A 1 200 ? 6.486 -25.458 -19.031 1.00 11.78 177 TYR A O 1
ATOM 1209 N N . LEU A 1 201 ? 5.845 -23.931 -17.505 1.00 10.94 178 LEU A N 1
ATOM 1210 C CA . LEU A 1 201 ? 7.105 -23.973 -16.780 1.00 10.14 178 LEU A CA 1
ATOM 1211 C C . LEU A 1 201 ? 7.351 -25.381 -16.242 1.00 12.55 178 LEU A C 1
ATOM 1212 O O . LEU A 1 201 ? 8.489 -25.870 -16.292 1.00 10.84 178 LEU A O 1
ATOM 1217 N N . GLU A 1 202 ? 6.303 -26.025 -15.720 1.00 10.99 179 GLU A N 1
ATOM 1218 C CA . GLU A 1 202 ? 6.506 -27.388 -15.208 1.00 10.94 179 GLU A CA 1
ATOM 1219 C C . GLU A 1 202 ? 6.933 -28.353 -16.322 1.00 12.19 179 GLU A C 1
ATOM 1220 O O . GLU A 1 202 ? 7.888 -29.116 -16.170 1.00 11.50 179 GLU A O 1
ATOM 1226 N N . THR A 1 203 ? 6.231 -28.307 -17.450 1.00 11.60 180 THR A N 1
ATOM 1227 C CA . THR A 1 203 ? 6.547 -29.229 -18.554 1.00 11.36 180 THR A CA 1
ATOM 1228 C C . THR A 1 203 ? 8.009 -29.074 -18.988 1.00 12.48 180 THR A C 1
ATOM 1229 O O . THR A 1 203 ? 8.701 -30.043 -19.299 1.00 12.34 180 THR A O 1
ATOM 1233 N N . PHE A 1 204 ? 8.479 -27.832 -19.008 1.00 13.11 181 PHE A N 1
ATOM 1234 C CA . PHE A 1 204 ? 9.830 -27.528 -19.464 1.00 11.84 181 PHE A CA 1
ATOM 1235 C C . PHE A 1 204 ? 10.923 -27.558 -18.374 1.00 13.75 181 PHE A C 1
ATOM 1236 O O . PHE A 1 204 ? 12.073 -27.185 -18.613 1.00 13.38 181 PHE A O 1
ATOM 1244 N N . GLY A 1 205 ? 10.541 -28.011 -17.185 1.00 15.11 182 GLY A N 1
ATOM 1245 C CA . GLY A 1 205 ? 11.497 -28.336 -16.141 1.00 16.09 182 GLY A CA 1
ATOM 1246 C C . GLY A 1 205 ? 12.042 -27.129 -15.380 1.00 13.04 182 GLY A C 1
ATOM 1247 O O . GLY A 1 205 ? 13.083 -27.233 -14.745 1.00 11.02 182 GLY A O 1
ATOM 1248 N N . VAL A 1 206 ? 11.350 -25.999 -15.474 1.00 10.92 183 VAL A N 1
ATOM 1249 C CA . VAL A 1 206 ? 11.808 -24.732 -14.899 1.00 11.70 183 VAL A CA 1
ATOM 1250 C C . VAL A 1 206 ? 11.244 -24.506 -13.492 1.00 11.92 183 VAL A C 1
ATOM 1251 O O . VAL A 1 206 ? 10.020 -24.475 -13.303 1.00 12.44 183 VAL A O 1
ATOM 1255 N N . PRO A 1 207 ? 12.136 -24.336 -12.500 1.00 11.06 184 PRO A N 1
ATOM 1256 C CA . PRO A 1 207 ? 11.677 -23.985 -11.153 1.00 16.45 184 PRO A CA 1
ATOM 1257 C C . PRO A 1 207 ? 10.950 -22.654 -11.153 1.00 13.35 184 PRO A C 1
ATOM 1258 O O . PRO A 1 207 ? 11.434 -21.691 -11.752 1.00 11.57 184 PRO A O 1
ATOM 1262 N N . LEU A 1 208 ? 9.804 -22.601 -10.479 1.00 14.07 185 LEU A N 1
ATOM 1263 C CA . LEU A 1 208 ? 9.170 -21.326 -10.214 1.00 10.57 185 LEU A CA 1
ATOM 1264 C C . LEU A 1 208 ? 9.205 -21.150 -8.692 1.00 13.34 185 LEU A C 1
ATOM 1265 O O . LEU A 1 208 ? 8.362 -21.675 -7.963 1.00 12.74 185 LEU A O 1
ATOM 1270 N N . ILE A 1 209 ? 10.157 -20.361 -8.224 1.00 12.26 186 ILE A N 1
ATOM 1271 C CA . ILE A 1 209 ? 10.379 -20.182 -6.786 1.00 13.17 186 ILE A CA 1
ATOM 1272 C C . ILE A 1 209 ? 9.576 -18.982 -6.318 1.00 13.79 186 ILE A C 1
ATOM 1273 O O . ILE A 1 209 ? 9.649 -17.940 -6.945 1.00 15.98 186 ILE A O 1
ATOM 1278 N N . GLY A 1 210 ? 8.729 -19.153 -5.303 1.00 13.87 187 GLY A N 1
ATOM 1279 C CA . GLY A 1 210 ? 8.124 -18.032 -4.603 1.00 12.35 187 GLY A CA 1
ATOM 1280 C C . GLY A 1 210 ? 9.046 -17.531 -3.519 1.00 12.99 187 GLY A C 1
ATOM 1281 O O . GLY A 1 210 ? 9.388 -18.315 -2.632 1.00 13.59 187 GLY A O 1
ATOM 1282 N N . TYR A 1 211 ? 9.379 -16.243 -3.509 1.00 13.17 188 TYR A N 1
ATOM 1283 C CA . TYR A 1 211 ? 10.216 -15.748 -2.418 1.00 12.64 188 TYR A CA 1
ATOM 1284 C C . TYR A 1 211 ? 9.267 -15.355 -1.311 1.00 12.78 188 TYR A C 1
ATOM 1285 O O . TYR A 1 211 ? 8.507 -14.417 -1.458 1.00 12.61 188 TYR A O 1
ATOM 1294 N N . GLN A 1 212 ? 9.304 -16.109 -0.215 1.00 13.34 189 GLN A N 1
ATOM 1295 C CA . GLN A 1 212 ? 8.427 -15.865 0.927 1.00 12.39 189 GLN A CA 1
ATOM 1296 C C . GLN A 1 212 ? 6.954 -15.867 0.525 1.00 16.01 189 GLN A C 1
ATOM 1297 O O . GLN A 1 212 ? 6.140 -15.105 1.064 1.00 15.99 189 GLN A O 1
ATOM 1303 N N . THR A 1 213 ? 6.615 -16.704 -0.455 1.00 14.26 190 THR A N 1
ATOM 1304 C CA . THR A 1 213 ? 5.215 -16.846 -0.883 1.00 17.86 190 THR A CA 1
ATOM 1305 C C . THR A 1 213 ? 4.998 -18.215 -1.528 1.00 16.93 190 THR A C 1
ATOM 1306 O O . THR A 1 213 ? 5.894 -18.715 -2.198 1.00 12.29 190 THR A O 1
ATOM 1310 N N . LYS A 1 214 ? 3.848 -18.834 -1.266 1.00 15.48 191 LYS A N 1
ATOM 1311 C CA . LYS A 1 214 ? 3.369 -19.988 -2.031 1.00 14.30 191 LYS A CA 1
ATOM 1312 C C . LYS A 1 214 ? 2.507 -19.536 -3.233 1.00 12.02 191 LYS A C 1
ATOM 1313 O O . LYS A 1 214 ? 2.598 -20.075 -4.338 1.00 14.05 191 LYS A O 1
ATOM 1319 N N . ALA A 1 215 ? 1.641 -18.558 -2.997 1.00 13.95 192 ALA A N 1
ATOM 1320 C CA . ALA A 1 215 ? 0.866 -18.009 -4.087 1.00 16.98 192 ALA A CA 1
ATOM 1321 C C . ALA A 1 215 ? 1.823 -17.349 -5.064 1.00 13.05 192 ALA A C 1
ATOM 1322 O O . ALA A 1 215 ? 2.805 -16.704 -4.673 1.00 15.48 192 ALA A O 1
ATOM 1324 N N . LEU A 1 216 ? 1.515 -17.486 -6.344 1.00 12.97 193 LEU A N 1
ATOM 1325 C CA . LEU A 1 216 ? 2.298 -16.818 -7.377 1.00 10.73 193 LEU A CA 1
ATOM 1326 C C . LEU A 1 216 ? 1.904 -15.340 -7.427 1.00 11.73 193 LEU A C 1
ATOM 1327 O O . LEU A 1 216 ? 0.732 -15.005 -7.637 1.00 13.69 193 LEU A O 1
ATOM 1332 N N . PRO A 1 217 ? 2.884 -14.463 -7.237 1.00 13.75 194 PRO A N 1
ATOM 1333 C CA . PRO A 1 217 ? 2.642 -13.017 -7.274 1.00 15.21 194 PRO A CA 1
ATOM 1334 C C . PRO A 1 217 ? 2.195 -12.558 -8.658 1.00 14.64 194 PRO A C 1
ATOM 1335 O O . PRO A 1 217 ? 2.871 -12.839 -9.648 1.00 13.54 194 PRO A O 1
ATOM 1339 N N . ALA A 1 218 ? 1.066 -11.858 -8.720 1.00 15.23 195 ALA A N 1
ATOM 1340 C CA . ALA A 1 218 ? 0.534 -11.374 -9.988 1.00 13.69 195 ALA A CA 1
ATOM 1341 C C . ALA A 1 218 ? 0.935 -9.924 -10.243 1.00 14.19 195 ALA A C 1
ATOM 1342 O O . ALA A 1 218 ? 0.087 -9.033 -10.277 1.00 17.40 195 ALA A O 1
ATOM 1344 N N . PHE A 1 219 ? 2.232 -9.696 -10.421 1.00 15.32 196 PHE A N 1
ATOM 1345 C CA . PHE A 1 219 ? 2.748 -8.357 -10.677 1.00 15.91 196 PHE A CA 1
ATOM 1346 C C . PHE A 1 219 ? 2.120 -7.332 -9.739 1.00 15.16 196 PHE A C 1
ATOM 1347 O O . PHE A 1 219 ? 2.357 -7.355 -8.531 1.00 16.79 196 PHE A O 1
ATOM 1355 N N . PHE A 1 220 ? 1.317 -6.435 -10.302 1.00 15.10 197 PHE A N 1
ATOM 1356 C CA . PHE A 1 220 ? 0.646 -5.394 -9.509 1.00 16.73 197 PHE A CA 1
ATOM 1357 C C . PHE A 1 220 ? 0.053 -5.904 -8.196 1.00 20.88 197 PHE A C 1
ATOM 1358 O O . PHE A 1 220 ? -0.194 -5.112 -7.279 1.00 22.18 197 PHE A O 1
ATOM 1366 N N . CYS A 1 221 ? -0.210 -7.212 -8.134 1.00 18.87 198 CYS A N 1
ATOM 1367 C CA . CYS A 1 221 ? -0.847 -7.849 -6.985 1.00 18.49 198 CYS A CA 1
ATOM 1368 C C . CYS A 1 221 ? 0.100 -8.857 -6.334 1.00 14.99 198 CYS A C 1
ATOM 1369 O O . CYS A 1 221 ? 0.798 -9.601 -7.025 1.00 16.02 198 CYS A O 1
ATOM 1372 N N . ARG A 1 222 ? 0.093 -8.907 -5.005 1.00 14.79 199 ARG A N 1
ATOM 1373 C CA . ARG A 1 222 ? 0.974 -9.832 -4.286 1.00 13.46 199 ARG A CA 1
ATOM 1374 C C . ARG A 1 222 ? 0.609 -11.309 -4.447 1.00 16.13 199 ARG A C 1
ATOM 1375 O O . ARG A 1 222 ? 1.464 -12.173 -4.292 1.00 17.32 199 ARG A O 1
ATOM 1383 N N . THR A 1 223 ? -0.656 -11.594 -4.725 1.00 16.37 200 THR A N 1
ATOM 1384 C CA . THR A 1 223 ? -1.105 -12.983 -4.844 1.00 13.07 200 THR A CA 1
ATOM 1385 C C . THR A 1 223 ? -1.936 -13.205 -6.096 1.00 18.53 200 THR A C 1
ATOM 1386 O O . THR A 1 223 ? -2.274 -12.259 -6.814 1.00 16.76 200 THR A O 1
ATOM 1390 N N . SER A 1 224 ? -2.221 -14.472 -6.371 1.00 17.00 201 SER A N 1
ATOM 1391 C CA . SER A 1 224 ? -3.109 -14.850 -7.460 1.00 15.99 201 SER A CA 1
ATOM 1392 C C . SER A 1 224 ? -3.666 -16.217 -7.102 1.00 13.06 201 SER A C 1
ATOM 1393 O O . SER A 1 224 ? -3.267 -16.799 -6.101 1.00 14.57 201 SER A O 1
ATOM 1396 N N . PRO A 1 225 ? -4.583 -16.734 -7.924 1.00 18.29 202 PRO A N 1
ATOM 1397 C CA . PRO A 1 225 ? -5.204 -18.053 -7.761 1.00 19.87 202 PRO A CA 1
ATOM 1398 C C . PRO A 1 225 ? -4.226 -19.202 -7.958 1.00 19.26 202 PRO A C 1
ATOM 1399 O O . PRO A 1 225 ? -4.628 -20.346 -7.794 1.00 15.71 202 PRO A O 1
ATOM 1403 N N . PHE A 1 226 ? -2.998 -18.906 -8.380 1.00 13.44 203 PHE A N 1
ATOM 1404 C CA . PHE A 1 226 ? -2.050 -19.940 -8.812 1.00 14.49 203 PHE A CA 1
ATOM 1405 C C . PHE A 1 226 ? -0.869 -20.056 -7.873 1.00 15.24 203 PHE A C 1
ATOM 1406 O O . PHE A 1 226 ? -0.654 -19.173 -7.044 1.00 14.50 203 PHE A O 1
ATOM 1414 N N . ASP A 1 227 ? -0.172 -21.191 -7.930 1.00 15.11 204 ASP A N 1
ATOM 1415 C CA . ASP A 1 227 ? 0.946 -21.476 -7.019 1.00 12.34 204 ASP A CA 1
ATOM 1416 C C . ASP A 1 227 ? 2.300 -21.486 -7.712 1.00 12.74 204 ASP A C 1
ATOM 1417 O O . ASP A 1 227 ? 2.415 -21.888 -8.878 1.00 11.95 204 ASP A O 1
ATOM 1422 N N . VAL A 1 228 ? 3.327 -21.086 -6.972 1.00 10.43 205 VAL A N 1
ATOM 1423 C CA . VAL A 1 228 ? 4.713 -21.322 -7.378 1.00 10.47 205 VAL A CA 1
ATOM 1424 C C . VAL A 1 228 ? 5.020 -22.815 -7.197 1.00 11.19 205 VAL A C 1
ATOM 1425 O O . VAL A 1 228 ? 4.243 -23.532 -6.561 1.00 12.28 205 VAL A O 1
ATOM 1429 N N . SER A 1 229 ? 6.122 -23.289 -7.778 1.00 10.87 206 SER A N 1
ATOM 1430 C CA . SER A 1 229 ? 6.483 -24.700 -7.624 1.00 12.43 206 SER A CA 1
ATOM 1431 C C . SER A 1 229 ? 7.112 -24.982 -6.261 1.00 14.37 206 SER A C 1
ATOM 1432 O O . SER A 1 229 ? 6.955 -26.073 -5.703 1.00 13.74 206 SER A O 1
ATOM 1435 N N . ILE A 1 230 ? 7.829 -24.006 -5.726 1.00 15.43 207 ILE A N 1
ATOM 1436 C CA . ILE A 1 230 ? 8.333 -24.150 -4.373 1.00 14.28 207 ILE A CA 1
ATOM 1437 C C . ILE A 1 230 ? 8.477 -22.800 -3.703 1.00 15.25 207 ILE A C 1
ATOM 1438 O O . ILE A 1 230 ? 8.922 -21.832 -4.339 1.00 12.25 207 ILE A O 1
ATOM 1443 N N . ARG A 1 231 ? 8.123 -22.735 -2.420 1.00 11.56 208 ARG A N 1
ATOM 1444 C CA . ARG A 1 231 ? 8.383 -21.527 -1.638 1.00 13.34 208 ARG A CA 1
ATOM 1445 C C . ARG A 1 231 ? 9.738 -21.622 -0.942 1.00 10.43 208 ARG A C 1
ATOM 1446 O O . ARG A 1 231 ? 10.039 -22.631 -0.290 1.00 14.64 208 ARG A O 1
ATOM 1454 N N . LEU A 1 232 ? 10.544 -20.572 -1.086 1.00 13.62 209 LEU A N 1
ATOM 1455 C CA . LEU A 1 232 ? 11.809 -20.455 -0.376 1.00 12.18 209 LEU A CA 1
ATOM 1456 C C . LEU A 1 232 ? 11.854 -19.108 0.331 1.00 14.25 209 LEU A C 1
ATOM 1457 O O . LEU A 1 232 ? 11.505 -18.083 -0.257 1.00 14.08 209 LEU A O 1
ATOM 1462 N N . ASP A 1 233 ? 12.297 -19.120 1.583 1.00 12.54 210 ASP A N 1
ATOM 1463 C CA . ASP A 1 233 ? 12.249 -17.907 2.425 1.00 15.16 210 ASP A CA 1
ATOM 1464 C C . ASP A 1 233 ? 13.548 -17.104 2.506 1.00 14.76 210 ASP A C 1
ATOM 1465 O O . ASP A 1 233 ? 13.602 -16.050 3.168 1.00 16.41 210 ASP A O 1
ATOM 1470 N N . SER A 1 234 ? 14.602 -17.582 1.856 1.00 15.43 211 SER A N 1
ATOM 1471 C CA . SER A 1 234 ? 15.873 -16.870 1.923 1.00 15.51 211 SER A CA 1
ATOM 1472 C C . SER A 1 234 ? 16.609 -16.883 0.603 1.00 17.11 211 SER A C 1
ATOM 1473 O O . SER A 1 234 ? 16.523 -17.853 -0.160 1.00 16.49 211 SER A O 1
ATOM 1476 N N . ALA A 1 235 ? 17.346 -15.802 0.349 1.00 20.06 212 ALA A N 1
ATOM 1477 C CA . ALA A 1 235 ? 18.235 -15.751 -0.807 1.00 18.97 212 ALA A CA 1
ATOM 1478 C C . ALA A 1 235 ? 19.273 -16.880 -0.742 1.00 17.82 212 ALA A C 1
ATOM 1479 O O . ALA A 1 235 ? 19.648 -17.444 -1.768 1.00 18.62 212 ALA A O 1
ATOM 1481 N N . SER A 1 236 ? 19.727 -17.203 0.467 1.00 16.49 213 SER A N 1
ATOM 1482 C CA . SER A 1 236 ? 20.692 -18.279 0.660 1.00 16.54 213 SER A CA 1
ATOM 1483 C C . SER A 1 236 ? 20.185 -19.631 0.095 1.00 15.58 213 SER A C 1
ATOM 1484 O O . SER A 1 236 ? 20.907 -20.351 -0.621 1.00 18.25 213 SER A O 1
ATOM 1487 N N . GLU A 1 237 ? 18.937 -19.973 0.389 1.00 15.09 214 GLU A N 1
ATOM 1488 C CA . GLU A 1 237 ? 18.360 -21.203 -0.157 1.00 14.23 214 GLU A CA 1
ATOM 1489 C C . GLU A 1 237 ? 18.280 -21.187 -1.683 1.00 16.23 214 GLU A C 1
ATOM 1490 O O . GLU A 1 237 ? 18.505 -22.200 -2.355 1.00 15.90 214 GLU A O 1
ATOM 1496 N N . ILE A 1 238 ? 17.938 -20.026 -2.227 1.00 14.20 215 ILE A N 1
ATOM 1497 C CA . ILE A 1 238 ? 17.862 -19.878 -3.680 1.00 12.90 215 ILE A CA 1
ATOM 1498 C C . ILE A 1 238 ? 19.232 -20.125 -4.312 1.00 13.85 215 ILE A C 1
ATOM 1499 O O . ILE A 1 238 ? 19.352 -20.881 -5.284 1.00 17.02 215 ILE A O 1
ATOM 1504 N N . ALA A 1 239 ? 20.262 -19.516 -3.739 1.00 13.98 216 ALA A N 1
ATOM 1505 C CA . ALA A 1 239 ? 21.614 -19.662 -4.277 1.00 14.83 216 ALA A CA 1
ATOM 1506 C C . ALA A 1 239 ? 22.084 -21.123 -4.194 1.00 15.21 216 ALA A C 1
ATOM 1507 O O . ALA A 1 239 ? 22.717 -21.650 -5.112 1.00 17.59 216 ALA A O 1
ATOM 1509 N N . ARG A 1 240 ? 21.782 -21.770 -3.077 1.00 17.58 217 ARG A N 1
ATOM 1510 C CA . ARG A 1 240 ? 22.185 -23.156 -2.899 1.00 17.48 217 ARG A CA 1
ATOM 1511 C C . ARG A 1 240 ? 21.534 -24.033 -3.974 1.00 15.16 217 ARG A C 1
ATOM 1512 O O . ARG A 1 240 ? 22.184 -24.932 -4.550 1.00 18.16 217 ARG A O 1
ATOM 1520 N N . ALA A 1 241 ? 20.252 -23.777 -4.224 1.00 17.05 218 ALA A N 1
ATOM 1521 C CA . ALA A 1 241 ? 19.514 -24.531 -5.236 1.00 16.51 218 ALA A CA 1
ATOM 1522 C C . ALA A 1 241 ? 20.066 -24.288 -6.641 1.00 19.61 218 ALA A C 1
ATOM 1523 O O . ALA A 1 241 ? 20.120 -25.216 -7.462 1.00 15.37 218 ALA A O 1
ATOM 1525 N N . MET A 1 242 ? 20.474 -23.051 -6.926 1.00 18.05 219 MET A N 1
ATOM 1526 C CA . MET A 1 242 ? 21.115 -22.743 -8.207 1.00 18.41 219 MET A CA 1
ATOM 1527 C C . MET A 1 242 ? 22.382 -23.569 -8.397 1.00 16.09 219 MET A C 1
ATOM 1528 O O . MET A 1 242 ? 22.583 -24.212 -9.449 1.00 15.94 219 MET A O 1
ATOM 1533 N N . VAL A 1 243 ? 23.240 -23.539 -7.379 1.00 15.53 220 VAL A N 1
ATOM 1534 C CA . VAL A 1 243 ? 24.486 -24.300 -7.419 1.00 20.02 220 VAL A CA 1
ATOM 1535 C C . VAL A 1 243 ? 24.230 -25.800 -7.640 1.00 19.02 220 VAL A C 1
ATOM 1536 O O . VAL A 1 243 ? 24.834 -26.408 -8.514 1.00 18.93 220 VAL A O 1
ATOM 1540 N N . VAL A 1 244 ? 23.327 -26.384 -6.853 1.00 16.30 221 VAL A N 1
ATOM 1541 C CA . VAL A 1 244 ? 22.993 -27.805 -7.014 1.00 20.52 221 VAL A CA 1
ATOM 1542 C C . VAL A 1 244 ? 22.418 -28.107 -8.416 1.00 16.85 221 VAL A C 1
ATOM 1543 O O . VAL A 1 244 ? 22.766 -29.109 -9.053 1.00 19.78 221 VAL A O 1
ATOM 1547 N N . LYS A 1 245 ? 21.536 -27.236 -8.887 1.00 16.23 222 LYS A N 1
ATOM 1548 C CA . LYS A 1 245 ? 20.878 -27.447 -10.171 1.00 17.94 222 LYS A CA 1
ATOM 1549 C C . LYS A 1 245 ? 21.913 -27.538 -11.283 1.00 18.00 222 LYS A C 1
ATOM 1550 O O . LYS A 1 245 ? 21.908 -28.486 -12.079 1.00 16.31 222 LYS A O 1
ATOM 1556 N N . TRP A 1 246 ? 22.818 -26.564 -11.329 1.00 16.62 223 TRP A N 1
ATOM 1557 C CA . TRP A 1 246 ? 23.776 -26.523 -12.426 1.00 16.31 223 TRP A CA 1
ATOM 1558 C C . TRP A 1 246 ? 24.932 -27.518 -12.265 1.00 17.52 223 TRP A C 1
ATOM 1559 O O . TRP A 1 246 ? 25.425 -28.073 -13.257 1.00 19.80 223 TRP A O 1
ATOM 1570 N N . GLN A 1 247 ? 25.348 -27.778 -11.027 1.00 19.42 224 GLN A N 1
ATOM 1571 C CA . GLN A 1 247 ? 26.360 -28.809 -10.795 1.00 21.33 224 GLN A CA 1
ATOM 1572 C C . GLN A 1 247 ? 25.823 -30.213 -11.060 1.00 23.06 224 GLN A C 1
ATOM 1573 O O . GLN A 1 247 ? 26.602 -31.142 -11.255 1.00 28.16 224 GLN A O 1
ATOM 1579 N N . SER A 1 248 ? 24.499 -30.354 -11.077 1.00 22.34 225 SER A N 1
ATOM 1580 C CA . SER A 1 248 ? 23.864 -31.634 -11.394 1.00 20.40 225 SER A CA 1
ATOM 1581 C C . SER A 1 248 ? 23.627 -31.801 -12.900 1.00 25.46 225 SER A C 1
ATOM 1582 O O . SER A 1 248 ? 23.148 -32.844 -13.353 1.00 21.48 225 SER A O 1
ATOM 1585 N N . GLY A 1 249 ? 23.978 -30.770 -13.663 1.00 22.20 226 GLY A N 1
ATOM 1586 C CA . GLY A 1 249 ? 23.856 -30.794 -15.106 1.00 20.61 226 GLY A CA 1
ATOM 1587 C C . GLY A 1 249 ? 22.468 -30.449 -15.612 1.00 24.63 226 GLY A C 1
ATOM 1588 O O . GLY A 1 249 ? 22.162 -30.700 -16.781 1.00 26.31 226 GLY A O 1
ATOM 1589 N N . LEU A 1 250 ? 21.634 -29.832 -14.778 1.00 18.62 227 LEU A N 1
ATOM 1590 C CA . LEU A 1 250 ? 20.273 -29.584 -15.225 1.00 16.73 227 LEU A CA 1
ATOM 1591 C C . LEU A 1 250 ? 20.285 -28.174 -15.755 1.00 17.82 227 LEU A C 1
ATOM 1592 O O . LEU A 1 250 ? 20.008 -27.218 -15.039 1.00 21.02 227 LEU A O 1
ATOM 1597 N N . ASN A 1 251 ? 20.466 -28.063 -17.058 1.00 17.45 228 ASN A N 1
ATOM 1598 C CA . ASN A 1 251 ? 20.599 -26.747 -17.649 1.00 19.55 228 ASN A CA 1
ATOM 1599 C C . ASN A 1 251 ? 19.247 -26.117 -17.782 1.00 19.54 228 ASN A C 1
ATOM 1600 O O . ASN A 1 251 ? 18.245 -26.825 -17.847 1.00 20.56 228 ASN A O 1
ATOM 1605 N N . GLY A 1 252 ? 19.224 -24.789 -17.889 1.00 17.98 229 GLY A N 1
ATOM 1606 C CA . GLY A 1 252 ? 17.998 -24.020 -17.818 1.00 15.91 229 GLY A CA 1
ATOM 1607 C C . GLY A 1 252 ? 17.963 -23.037 -16.657 1.00 14.60 229 GLY A C 1
ATOM 1608 O O . GLY A 1 252 ? 18.794 -23.092 -15.761 1.00 15.15 229 GLY A O 1
ATOM 1609 N N . GLY A 1 253 ? 17.025 -22.103 -16.716 1.00 14.28 230 GLY A N 1
ATOM 1610 C CA . GLY A 1 253 ? 16.986 -21.009 -15.757 1.00 14.85 230 GLY A CA 1
ATOM 1611 C C . GLY A 1 253 ? 16.070 -21.291 -14.588 1.00 16.46 230 GLY A C 1
ATOM 1612 O O . GLY A 1 253 ? 15.529 -22.391 -14.460 1.00 13.87 230 GLY A O 1
ATOM 1613 N N . LEU A 1 254 ? 15.922 -20.299 -13.711 1.00 12.73 231 LEU A N 1
ATOM 1614 C CA . LEU A 1 254 ? 14.991 -20.405 -12.600 1.00 14.32 231 LEU A CA 1
ATOM 1615 C C . LEU A 1 254 ? 14.220 -19.104 -12.538 1.00 13.68 231 LEU A C 1
ATOM 1616 O O . LEU A 1 254 ? 14.794 -18.042 -12.755 1.00 17.88 231 LEU A O 1
ATOM 1621 N N . VAL A 1 255 ? 12.930 -19.172 -12.241 1.00 13.11 232 VAL A N 1
ATOM 1622 C CA . VAL A 1 255 ? 12.183 -17.932 -12.035 1.00 11.93 232 VAL A CA 1
ATOM 1623 C C . VAL A 1 255 ? 12.058 -17.720 -10.541 1.00 12.64 232 VAL A C 1
ATOM 1624 O O . VAL A 1 255 ? 11.677 -18.635 -9.834 1.00 13.69 232 VAL A O 1
ATOM 1628 N N . VAL A 1 256 ? 12.403 -16.537 -10.045 1.00 13.49 233 VAL A N 1
ATOM 1629 C CA . VAL A 1 256 ? 12.098 -16.185 -8.649 1.00 11.62 233 VAL A CA 1
ATOM 1630 C C . VAL A 1 256 ? 11.014 -15.112 -8.707 1.00 9.05 233 VAL A C 1
ATOM 1631 O O . VAL A 1 256 ? 11.249 -14.031 -9.248 1.00 13.08 233 VAL A O 1
ATOM 1635 N N . ALA A 1 257 ? 9.824 -15.452 -8.223 1.00 10.61 234 ALA A N 1
ATOM 1636 C CA . ALA A 1 257 ? 8.665 -14.564 -8.175 1.00 10.51 234 ALA A CA 1
ATOM 1637 C C . ALA A 1 257 ? 8.599 -13.931 -6.788 1.00 12.03 234 ALA A C 1
ATOM 1638 O O . ALA A 1 257 ? 8.449 -14.618 -5.771 1.00 14.28 234 ALA A O 1
ATOM 1640 N N . ASN A 1 258 ? 8.723 -12.612 -6.786 1.00 11.82 235 ASN A N 1
ATOM 1641 C CA . ASN A 1 258 ? 8.910 -11.794 -5.601 1.00 13.20 235 ASN A CA 1
ATOM 1642 C C . ASN A 1 258 ? 7.755 -10.801 -5.480 1.00 12.57 235 ASN A C 1
ATOM 1643 O O . ASN A 1 258 ? 7.659 -9.873 -6.295 1.00 14.97 235 ASN A O 1
ATOM 1648 N N . PRO A 1 259 ? 6.878 -10.970 -4.475 1.00 16.84 236 PRO A N 1
ATOM 1649 C CA . PRO A 1 259 ? 5.687 -10.101 -4.450 1.00 13.84 236 PRO A CA 1
ATOM 1650 C C . PRO A 1 259 ? 6.046 -8.627 -4.277 1.00 15.85 236 PRO A C 1
ATOM 1651 O O . PRO A 1 259 ? 6.998 -8.306 -3.575 1.00 13.37 236 PRO A O 1
ATOM 1655 N N . ILE A 1 260 ? 5.280 -7.760 -4.925 1.00 13.85 237 ILE A N 1
ATOM 1656 C CA . ILE A 1 260 ? 5.472 -6.313 -4.825 1.00 14.82 237 ILE A CA 1
ATOM 1657 C C . ILE A 1 260 ? 5.298 -5.905 -3.369 1.00 12.31 237 ILE A C 1
ATOM 1658 O O . ILE A 1 260 ? 4.469 -6.472 -2.652 1.00 15.67 237 ILE A O 1
ATOM 1663 N N . PRO A 1 261 ? 6.100 -4.940 -2.901 1.00 15.24 238 PRO A N 1
ATOM 1664 C CA . PRO A 1 261 ? 5.945 -4.509 -1.510 1.00 18.55 238 PRO A CA 1
ATOM 1665 C C . PRO A 1 261 ? 4.508 -4.057 -1.231 1.00 19.20 238 PRO A C 1
ATOM 1666 O O . PRO A 1 261 ? 3.857 -3.513 -2.116 1.00 16.97 238 PRO A O 1
ATOM 1670 N N . GLU A 1 262 ? 4.027 -4.299 -0.010 1.00 19.16 239 GLU A N 1
ATOM 1671 C CA . GLU A 1 262 ? 2.649 -3.987 0.371 1.00 19.87 239 GLU A CA 1
ATOM 1672 C C . GLU A 1 262 ? 2.226 -2.546 0.072 1.00 19.13 239 GLU A C 1
ATOM 1673 O O . GLU A 1 262 ? 1.106 -2.301 -0.414 1.00 18.34 239 GLU A O 1
ATOM 1679 N N . GLN A 1 263 ? 3.109 -1.596 0.359 1.00 19.64 240 GLN A N 1
ATOM 1680 C CA . GLN A 1 263 ? 2.792 -0.180 0.128 1.00 21.10 240 GLN A CA 1
ATOM 1681 C C . GLN A 1 263 ? 2.424 0.105 -1.316 1.00 24.61 240 GLN A C 1
ATOM 1682 O O . GLN A 1 263 ? 1.689 1.057 -1.596 1.00 20.33 240 GLN A O 1
ATOM 1688 N N . PHE A 1 264 ? 3.004 -0.663 -2.238 1.00 16.97 241 PHE A N 1
ATOM 1689 C CA . PHE A 1 264 ? 2.797 -0.420 -3.672 1.00 18.21 241 PHE A CA 1
ATOM 1690 C C . PHE A 1 264 ? 1.813 -1.345 -4.423 1.00 18.30 241 PHE A C 1
ATOM 1691 O O . PHE A 1 264 ? 1.555 -1.174 -5.624 1.00 19.56 241 PHE A O 1
ATOM 1699 N N . ALA A 1 265 ? 1.266 -2.317 -3.706 1.00 15.39 242 ALA A N 1
ATOM 1700 C CA . ALA A 1 265 ? 0.324 -3.270 -4.285 1.00 18.20 242 ALA A CA 1
ATOM 1701 C C . ALA A 1 265 ? -0.941 -2.538 -4.670 1.00 24.06 242 ALA A C 1
ATOM 1702 O O . ALA A 1 265 ? -1.368 -1.619 -3.975 1.00 23.79 242 ALA A O 1
ATOM 1704 N N . MET A 1 266 ? -1.522 -2.911 -5.804 1.00 20.24 243 MET A N 1
ATOM 1705 C CA . MET A 1 266 ? -2.763 -2.295 -6.242 1.00 19.56 243 MET A CA 1
ATOM 1706 C C . MET A 1 266 ? -3.993 -3.084 -5.821 1.00 21.68 243 MET A C 1
ATOM 1707 O O . MET A 1 266 ? -3.976 -4.316 -5.834 1.00 24.78 243 MET A O 1
ATOM 1712 N N . PRO A 1 267 ? -5.069 -2.374 -5.455 1.00 29.26 244 PRO A N 1
ATOM 1713 C CA . PRO A 1 267 ? -6.339 -3.028 -5.121 1.00 33.56 244 PRO A CA 1
ATOM 1714 C C . PRO A 1 267 ? -6.827 -3.876 -6.295 1.00 34.64 244 PRO A C 1
ATOM 1715 O O . PRO A 1 267 ? -6.846 -3.413 -7.444 1.00 30.43 244 PRO A O 1
ATOM 1719 N N . GLU A 1 268 ? -7.210 -5.114 -6.002 1.00 37.18 245 GLU A N 1
ATOM 1720 C CA . GLU A 1 268 ? -7.493 -6.102 -7.039 1.00 30.97 245 GLU A CA 1
ATOM 1721 C C . GLU A 1 268 ? -8.453 -5.610 -8.118 1.00 23.45 245 GLU A C 1
ATOM 1722 O O . GLU A 1 268 ? -8.177 -5.741 -9.302 1.00 24.73 245 GLU A O 1
ATOM 1724 N N . HIS A 1 269 ? -9.586 -5.054 -7.715 1.00 25.29 246 HIS A N 1
ATOM 1725 C CA . HIS A 1 269 ? -10.646 -4.807 -8.685 1.00 26.26 246 HIS A CA 1
ATOM 1726 C C . HIS A 1 269 ? -10.309 -3.749 -9.729 1.00 27.25 246 HIS A C 1
ATOM 1727 O O . HIS A 1 269 ? -10.554 -3.946 -10.915 1.00 27.22 246 HIS A O 1
ATOM 1734 N N . THR A 1 270 ? -9.728 -2.641 -9.295 1.00 26.39 247 THR A N 1
ATOM 1735 C CA . THR A 1 270 ? -9.388 -1.565 -10.228 1.00 27.51 247 THR A CA 1
ATOM 1736 C C . THR A 1 270 ? -8.376 -2.061 -11.260 1.00 23.87 247 THR A C 1
ATOM 1737 O O . THR A 1 270 ? -8.566 -1.908 -12.486 1.00 26.01 247 THR A O 1
ATOM 1741 N N . ILE A 1 271 ? -7.311 -2.686 -10.766 1.00 22.20 248 ILE A N 1
ATOM 1742 C CA . ILE A 1 271 ? -6.246 -3.119 -11.663 1.00 21.01 248 ILE A CA 1
ATOM 1743 C C . ILE A 1 271 ? -6.714 -4.239 -12.597 1.00 22.25 248 ILE A C 1
ATOM 1744 O O . ILE A 1 271 ? -6.404 -4.237 -13.795 1.00 18.52 248 ILE A O 1
ATOM 1749 N N . ASN A 1 272 ? -7.473 -5.192 -12.068 1.00 20.20 249 ASN A N 1
ATOM 1750 C CA . ASN A 1 272 ? -7.961 -6.261 -12.929 1.00 20.24 249 ASN A CA 1
ATOM 1751 C C . ASN A 1 272 ? -8.986 -5.774 -13.947 1.00 21.08 249 ASN A C 1
ATOM 1752 O O . ASN A 1 272 ? -9.037 -6.273 -15.067 1.00 19.71 249 ASN A O 1
ATOM 1757 N N . ALA A 1 273 ? -9.795 -4.793 -13.573 1.00 21.28 250 ALA A N 1
ATOM 1758 C CA . ALA A 1 273 ? -10.722 -4.220 -14.540 1.00 22.54 250 ALA A CA 1
ATOM 1759 C C . ALA A 1 273 ? -9.941 -3.564 -15.687 1.00 22.19 250 ALA A C 1
ATOM 1760 O O . ALA A 1 273 ? -10.297 -3.715 -16.867 1.00 21.89 250 ALA A O 1
ATOM 1762 N N . ALA A 1 274 ? -8.878 -2.840 -15.339 1.00 20.39 251 ALA A N 1
ATOM 1763 C CA . ALA A 1 274 ? -8.053 -2.194 -16.361 1.00 21.50 251 ALA A CA 1
ATOM 1764 C C . ALA A 1 274 ? -7.366 -3.220 -17.265 1.00 18.82 251 ALA A C 1
ATOM 1765 O O . ALA A 1 274 ? -7.353 -3.076 -18.485 1.00 15.17 251 ALA A O 1
ATOM 1767 N N . ILE A 1 275 ? -6.785 -4.253 -16.658 1.00 15.71 252 ILE A N 1
ATOM 1768 C CA . ILE A 1 275 ? -6.173 -5.327 -17.432 1.00 16.98 252 ILE A CA 1
ATOM 1769 C C . ILE A 1 275 ? -7.187 -5.992 -18.365 1.00 18.70 252 ILE A C 1
ATOM 1770 O O . ILE A 1 275 ? -6.902 -6.207 -19.551 1.00 17.34 252 ILE A O 1
ATOM 1775 N N . ASP A 1 276 ? -8.363 -6.340 -17.837 1.00 18.23 253 ASP A N 1
ATOM 1776 C CA . ASP A 1 276 ? -9.354 -7.057 -18.652 1.00 18.04 253 ASP A CA 1
ATOM 1777 C C . ASP A 1 276 ? -9.808 -6.193 -19.829 1.00 20.33 253 ASP A C 1
ATOM 1778 O O . ASP A 1 276 ? -10.000 -6.691 -20.961 1.00 17.61 253 ASP A O 1
ATOM 1783 N N . GLN A 1 277 ? -9.963 -4.894 -19.575 1.00 18.13 254 GLN A N 1
ATOM 1784 C CA . GLN A 1 277 ? -10.329 -3.982 -20.659 1.00 18.32 254 GLN A CA 1
ATOM 1785 C C . GLN A 1 277 ? -9.225 -3.869 -21.707 1.00 20.12 254 GLN A C 1
ATOM 1786 O O . GLN A 1 277 ? -9.502 -3.896 -22.907 1.00 19.78 254 GLN A O 1
ATOM 1792 N N . ALA A 1 278 ? -7.976 -3.722 -21.262 1.00 20.50 255 ALA A N 1
ATOM 1793 C CA . ALA A 1 278 ? -6.849 -3.628 -22.195 1.00 20.82 255 ALA A CA 1
ATOM 1794 C C . ALA A 1 278 ? -6.732 -4.883 -23.066 1.00 20.54 255 ALA A C 1
ATOM 1795 O O . ALA A 1 278 ? -6.448 -4.815 -24.272 1.00 21.71 255 ALA A O 1
ATOM 1797 N N . VAL A 1 279 ? -6.934 -6.039 -22.447 1.00 18.87 256 VAL A N 1
ATOM 1798 C CA . VAL A 1 279 ? -6.897 -7.301 -23.179 1.00 15.92 256 VAL A CA 1
ATOM 1799 C C . VAL A 1 279 ? -8.019 -7.369 -24.217 1.00 19.31 256 VAL A C 1
ATOM 1800 O O . VAL A 1 279 ? -7.799 -7.780 -25.373 1.00 19.61 256 VAL A O 1
ATOM 1804 N N . ALA A 1 280 ? -9.222 -6.952 -23.824 1.00 20.26 257 ALA A N 1
ATOM 1805 C CA . ALA A 1 280 ? -10.344 -6.983 -24.770 1.00 18.72 257 ALA A CA 1
ATOM 1806 C C . ALA A 1 280 ? -10.109 -6.020 -25.936 1.00 22.56 257 ALA A C 1
ATOM 1807 O O . ALA A 1 280 ? -10.434 -6.321 -27.095 1.00 23.64 257 ALA A O 1
ATOM 1809 N N . GLU A 1 281 ? -9.529 -4.864 -25.636 1.00 19.97 258 GLU A N 1
ATOM 1810 C CA . GLU A 1 281 ? -9.247 -3.901 -26.695 1.00 20.64 258 GLU A CA 1
ATOM 1811 C C . GLU A 1 281 ? -8.173 -4.404 -27.650 1.00 20.67 258 GLU A C 1
ATOM 1812 O O . GLU A 1 281 ? -8.273 -4.204 -28.863 1.00 21.77 258 GLU A O 1
ATOM 1818 N N . ALA A 1 282 ? -7.136 -5.022 -27.105 1.00 17.87 259 ALA A N 1
ATOM 1819 C CA . ALA A 1 282 ? -6.062 -5.554 -27.933 1.00 22.35 259 ALA A CA 1
ATOM 1820 C C . ALA A 1 282 ? -6.645 -6.604 -28.868 1.00 19.26 259 ALA A C 1
ATOM 1821 O O . ALA A 1 282 ? -6.307 -6.661 -30.056 1.00 22.47 259 ALA A O 1
ATOM 1823 N N . GLU A 1 283 ? -7.525 -7.442 -28.333 1.00 24.22 260 GLU A N 1
ATOM 1824 C CA . GLU A 1 283 ? -8.153 -8.459 -29.177 1.00 26.80 260 GLU A CA 1
ATOM 1825 C C . GLU A 1 283 ? -9.017 -7.839 -30.278 1.00 22.70 260 GLU A C 1
ATOM 1826 O O . GLU A 1 283 ? -8.900 -8.211 -31.448 1.00 24.49 260 GLU A O 1
ATOM 1832 N N . ALA A 1 284 ? -9.850 -6.870 -29.909 1.00 25.33 261 ALA A N 1
ATOM 1833 C CA . ALA A 1 284 ? -10.696 -6.171 -30.871 1.00 31.16 261 ALA A CA 1
ATOM 1834 C C . ALA A 1 284 ? -9.885 -5.440 -31.948 1.00 34.71 261 ALA A C 1
ATOM 1835 O O . ALA A 1 284 ? -10.327 -5.313 -33.092 1.00 34.43 261 ALA A O 1
ATOM 1837 N N . GLN A 1 285 ? -8.701 -4.962 -31.576 1.00 24.04 262 GLN A N 1
ATOM 1838 C CA . GLN A 1 285 ? -7.902 -4.118 -32.465 1.00 26.70 262 GLN A CA 1
ATOM 1839 C C . GLN A 1 285 ? -6.857 -4.900 -33.254 1.00 27.55 262 GLN A C 1
ATOM 1840 O O . GLN A 1 285 ? -6.107 -4.329 -34.044 1.00 26.19 262 GLN A O 1
ATOM 1846 N N . GLY A 1 286 ? -6.823 -6.211 -33.048 1.00 25.43 263 GLY A N 1
ATOM 1847 C CA . GLY A 1 286 ? -5.932 -7.071 -33.804 1.00 24.27 263 GLY A CA 1
ATOM 1848 C C . GLY A 1 286 ? -4.481 -6.866 -33.426 1.00 22.51 263 GLY A C 1
ATOM 1849 O O . GLY A 1 286 ? -3.588 -7.016 -34.257 1.00 22.89 263 GLY A O 1
ATOM 1850 N N . VAL A 1 287 ? -4.229 -6.506 -32.169 1.00 21.47 264 VAL A N 1
ATOM 1851 C CA . VAL A 1 287 ? -2.855 -6.333 -31.741 1.00 20.09 264 VAL A CA 1
ATOM 1852 C C . VAL A 1 287 ? -2.267 -7.728 -31.577 1.00 25.68 264 VAL A C 1
ATOM 1853 O O . VAL A 1 287 ? -2.814 -8.556 -30.827 1.00 24.19 264 VAL A O 1
ATOM 1857 N N . ILE A 1 288 ? -1.163 -8.005 -32.268 1.00 19.78 265 ILE A N 1
ATOM 1858 C CA . ILE A 1 288 ? -0.555 -9.337 -32.148 1.00 21.81 265 ILE A CA 1
ATOM 1859 C C . ILE A 1 288 ? 0.957 -9.276 -32.006 1.00 20.56 265 ILE A C 1
ATOM 1860 O O . ILE A 1 288 ? 1.561 -8.208 -32.082 1.00 22.09 265 ILE A O 1
ATOM 1865 N N . GLY A 1 289 ? 1.565 -10.439 -31.814 1.00 19.38 266 GLY A N 1
ATOM 1866 C CA . GLY A 1 289 ? 3.008 -10.557 -31.808 1.00 19.94 266 GLY A CA 1
ATOM 1867 C C . GLY A 1 289 ? 3.697 -9.662 -30.802 1.00 20.42 266 GLY A C 1
ATOM 1868 O O . GLY A 1 289 ? 3.163 -9.399 -29.712 1.00 19.98 266 GLY A O 1
ATOM 1869 N N . LYS A 1 290 ? 4.889 -9.196 -31.166 1.00 17.77 267 LYS A N 1
ATOM 1870 C CA . LYS A 1 290 ? 5.731 -8.447 -30.221 1.00 17.09 267 LYS A CA 1
ATOM 1871 C C . LYS A 1 290 ? 5.104 -7.129 -29.805 1.00 17.96 267 LYS A C 1
ATOM 1872 O O . LYS A 1 290 ? 5.541 -6.522 -28.821 1.00 20.23 267 LYS A O 1
ATOM 1878 N N . GLU A 1 291 ? 4.093 -6.667 -30.543 1.00 16.86 268 GLU A N 1
ATOM 1879 C CA . GLU A 1 291 ? 3.432 -5.412 -30.169 1.00 21.03 268 GLU A CA 1
ATOM 1880 C C . GLU A 1 291 ? 2.475 -5.582 -28.987 1.00 20.57 268 GLU A C 1
ATOM 1881 O O . GLU A 1 291 ? 2.015 -4.587 -28.398 1.00 18.84 268 GLU A O 1
ATOM 1884 N N . SER A 1 292 ? 2.171 -6.834 -28.638 1.00 18.45 269 SER A N 1
ATOM 1885 C CA . SER A 1 292 ? 1.119 -7.079 -27.662 1.00 21.80 269 SER A CA 1
ATOM 1886 C C . SER A 1 292 ? 1.441 -6.559 -26.252 1.00 20.23 269 SER A C 1
ATOM 1887 O O . SER A 1 292 ? 0.666 -5.799 -25.649 1.00 17.46 269 SER A O 1
ATOM 1890 N N . THR A 1 293 ? 2.572 -6.980 -25.714 1.00 16.95 270 THR A N 1
ATOM 1891 C CA . THR A 1 293 ? 2.904 -6.622 -24.334 1.00 16.15 270 THR A CA 1
ATOM 1892 C C . THR A 1 293 ? 3.061 -5.101 -24.152 1.00 18.11 270 THR A C 1
ATOM 1893 O O . THR A 1 293 ? 2.487 -4.525 -23.234 1.00 17.81 270 THR A O 1
ATOM 1897 N N . PRO A 1 294 ? 3.815 -4.443 -25.039 1.00 19.86 271 PRO A N 1
ATOM 1898 C CA . PRO A 1 294 ? 3.902 -2.978 -24.918 1.00 22.02 271 PRO A CA 1
ATOM 1899 C C . PRO A 1 294 ? 2.547 -2.281 -24.969 1.00 19.41 271 PRO A C 1
ATOM 1900 O O . PRO A 1 294 ? 2.310 -1.348 -24.194 1.00 22.61 271 PRO A O 1
ATOM 1904 N N . PHE A 1 295 ? 1.678 -2.726 -25.865 1.00 19.13 272 PHE A N 1
ATOM 1905 C CA . PHE A 1 295 ? 0.343 -2.163 -25.983 1.00 21.17 272 PHE A CA 1
ATOM 1906 C C . PHE A 1 295 ? -0.436 -2.323 -24.680 1.00 18.10 272 PHE A C 1
ATOM 1907 O O . PHE A 1 295 ? -1.074 -1.379 -24.198 1.00 18.72 272 PHE A O 1
ATOM 1915 N N . LEU A 1 296 ? -0.400 -3.532 -24.131 1.00 16.15 273 LEU A N 1
ATOM 1916 C CA . LEU A 1 296 ? -1.156 -3.838 -22.930 1.00 18.72 273 LEU A CA 1
ATOM 1917 C C . LEU A 1 296 ? -0.676 -3.024 -21.738 1.00 15.58 273 LEU A C 1
ATOM 1918 O O . LEU A 1 296 ? -1.488 -2.457 -21.013 1.00 17.54 273 LEU A O 1
ATOM 1923 N N . LEU A 1 297 ? 0.635 -2.960 -21.538 1.00 16.69 274 LEU A N 1
ATOM 1924 C CA . LEU A 1 297 ? 1.175 -2.211 -20.399 1.00 21.76 274 LEU A CA 1
ATOM 1925 C C . LEU A 1 297 ? 0.885 -0.723 -20.506 1.00 19.24 274 LEU A C 1
ATOM 1926 O O . LEU A 1 297 ? 0.546 -0.083 -19.512 1.00 20.84 274 LEU A O 1
ATOM 1931 N N . ALA A 1 298 ? 1.043 -0.162 -21.703 1.00 16.71 275 ALA A N 1
ATOM 1932 C CA . ALA A 1 298 ? 0.769 1.261 -21.908 1.00 21.58 275 ALA A CA 1
ATOM 1933 C C . ALA A 1 298 ? -0.694 1.584 -21.638 1.00 24.09 275 ALA A C 1
ATOM 1934 O O . ALA A 1 298 ? -1.024 2.624 -21.045 1.00 22.39 275 ALA A O 1
ATOM 1936 N N . ARG A 1 299 ? -1.575 0.690 -22.070 1.00 19.45 276 ARG A N 1
ATOM 1937 C CA . ARG A 1 299 ? -3.006 0.910 -21.924 1.00 19.96 276 ARG A CA 1
ATOM 1938 C C . ARG A 1 299 ? -3.450 0.792 -20.469 1.00 19.98 276 ARG A C 1
ATOM 1939 O O . ARG A 1 299 ? -4.290 1.566 -19.994 1.00 23.04 276 ARG A O 1
ATOM 1947 N N . VAL A 1 300 ? -2.899 -0.182 -19.754 1.00 18.61 277 VAL A N 1
ATOM 1948 C CA . VAL A 1 300 ? -3.219 -0.301 -18.336 1.00 16.84 277 VAL A CA 1
ATOM 1949 C C . VAL A 1 300 ? -2.747 0.930 -17.559 1.00 17.16 277 VAL A C 1
ATOM 1950 O O . VAL A 1 300 ? -3.434 1.406 -16.665 1.00 19.21 277 VAL A O 1
ATOM 1954 N N . ALA A 1 301 ? -1.580 1.447 -17.916 1.00 17.51 278 ALA A N 1
ATOM 1955 C CA . ALA A 1 301 ? -1.095 2.699 -17.337 1.00 19.17 278 ALA A CA 1
ATOM 1956 C C . ALA A 1 301 ? -2.067 3.848 -17.631 1.00 19.16 278 ALA A C 1
ATOM 1957 O O . ALA A 1 301 ? -2.426 4.616 -16.741 1.00 23.19 278 ALA A O 1
ATOM 1959 N N . GLU A 1 302 ? -2.507 3.963 -18.879 1.00 20.21 279 GLU A N 1
ATOM 1960 C CA . GLU A 1 302 ? -3.459 5.013 -19.232 1.00 26.19 279 GLU A CA 1
ATOM 1961 C C . GLU A 1 302 ? -4.740 4.896 -18.395 1.00 23.90 279 GLU A C 1
ATOM 1962 O O . GLU A 1 302 ? -5.198 5.879 -17.807 1.00 23.12 279 GLU A O 1
ATOM 1968 N N . LEU A 1 303 ? -5.292 3.687 -18.318 1.00 22.45 280 LEU A N 1
ATOM 1969 C CA . LEU A 1 303 ? -6.547 3.431 -17.601 1.00 21.79 280 LEU A CA 1
ATOM 1970 C C . LEU A 1 303 ? -6.453 3.590 -16.083 1.00 25.11 280 LEU A C 1
ATOM 1971 O O . LEU A 1 303 ? -7.459 3.837 -15.416 1.00 25.13 280 LEU A O 1
ATOM 1976 N N . THR A 1 304 ? -5.257 3.411 -15.539 1.00 19.58 281 THR A N 1
ATOM 1977 C CA . THR A 1 304 ? -5.041 3.605 -14.107 1.00 20.97 281 THR A CA 1
ATOM 1978 C C . THR A 1 304 ? -4.485 4.980 -13.736 1.00 22.20 281 THR A C 1
ATOM 1979 O O . THR A 1 304 ? -4.066 5.193 -12.600 1.00 20.30 281 THR A O 1
ATOM 1983 N N . GLY A 1 305 ? -4.413 5.888 -14.707 1.00 22.81 282 GLY A N 1
ATOM 1984 C CA . GLY A 1 305 ? -3.939 7.236 -14.447 1.00 23.00 282 GLY A CA 1
ATOM 1985 C C . GLY A 1 305 ? -2.477 7.243 -14.047 1.00 24.92 282 GLY A C 1
ATOM 1986 O O . GLY A 1 305 ? -2.037 8.097 -13.277 1.00 25.73 282 GLY A O 1
ATOM 1987 N N . GLY A 1 306 ? -1.725 6.275 -14.557 1.00 20.74 283 GLY A N 1
ATOM 1988 C CA . GLY A 1 306 ? -0.308 6.175 -14.251 1.00 23.73 283 GLY A CA 1
ATOM 1989 C C . GLY A 1 306 ? 0.034 5.339 -13.023 1.00 23.50 283 GLY A C 1
ATOM 1990 O O . GLY A 1 306 ? 1.203 5.091 -12.742 1.00 20.69 283 GLY A O 1
ATOM 1991 N N . ASP A 1 307 ? -0.975 4.911 -12.274 1.00 19.86 284 ASP A N 1
ATOM 1992 C CA . ASP A 1 307 ? -0.723 4.169 -11.029 1.00 19.48 284 ASP A CA 1
ATOM 1993 C C . ASP A 1 307 ? -0.018 2.828 -11.274 1.00 21.49 284 ASP A C 1
ATOM 1994 O O . ASP A 1 307 ? 0.914 2.445 -10.542 1.00 19.20 284 ASP A O 1
ATOM 1999 N N . SER A 1 308 ? -0.461 2.112 -12.305 1.00 18.72 285 SER A N 1
ATOM 2000 C CA . SER A 1 308 ? 0.116 0.810 -12.601 1.00 18.23 285 SER A CA 1
ATOM 2001 C C . SER A 1 308 ? 1.602 0.959 -12.893 1.00 20.56 285 SER A C 1
ATOM 2002 O O . SER A 1 308 ? 2.410 0.127 -12.485 1.00 16.82 285 SER A O 1
ATOM 2005 N N . LEU A 1 309 ? 1.961 2.042 -13.575 1.00 16.75 286 LEU A N 1
ATOM 2006 C CA . LEU A 1 309 ? 3.362 2.335 -13.881 1.00 16.23 286 LEU A CA 1
ATOM 2007 C C . LEU A 1 309 ? 4.190 2.593 -12.613 1.00 17.35 286 LEU A C 1
ATOM 2008 O O . LEU A 1 309 ? 5.327 2.121 -12.497 1.00 17.09 286 LEU A O 1
ATOM 2013 N N . LYS A 1 310 ? 3.623 3.351 -11.675 1.00 18.31 287 LYS A N 1
ATOM 2014 C CA . LYS A 1 310 ? 4.302 3.630 -10.410 1.00 14.86 287 LYS A CA 1
ATOM 2015 C C . LYS A 1 310 ? 4.566 2.317 -9.648 1.00 19.46 287 LYS A C 1
ATOM 2016 O O . LYS A 1 310 ? 5.662 2.095 -9.086 1.00 19.20 287 LYS A O 1
ATOM 2022 N N . SER A 1 311 ? 3.569 1.434 -9.665 1.00 18.31 288 SER A N 1
ATOM 2023 C CA . SER A 1 311 ? 3.743 0.110 -9.056 1.00 14.54 288 SER A CA 1
ATOM 2024 C C . SER A 1 311 ? 4.820 -0.710 -9.774 1.00 18.06 288 SER A C 1
ATOM 2025 O O . SER A 1 311 ? 5.646 -1.360 -9.133 1.00 17.94 288 SER A O 1
ATOM 2028 N N . ASN A 1 312 ? 4.822 -0.648 -11.105 1.00 13.97 289 ASN A N 1
ATOM 2029 C CA . ASN A 1 312 ? 5.809 -1.344 -11.923 1.00 15.79 289 ASN A CA 1
ATOM 2030 C C . ASN A 1 312 ? 7.240 -0.904 -11.574 1.00 14.94 289 ASN A C 1
ATOM 2031 O O . ASN A 1 312 ? 8.176 -1.720 -11.469 1.00 16.43 289 ASN A O 1
ATOM 2036 N N . ILE A 1 313 ? 7.410 0.404 -11.403 1.00 16.88 290 ILE A N 1
ATOM 2037 C CA . ILE A 1 313 ? 8.690 0.945 -10.977 1.00 17.24 290 ILE A CA 1
ATOM 2038 C C . ILE A 1 313 ? 9.126 0.372 -9.617 1.00 17.29 290 ILE A C 1
ATOM 2039 O O . ILE A 1 313 ? 10.284 -0.072 -9.432 1.00 16.04 290 ILE A O 1
ATOM 2044 N N . GLN A 1 314 ? 8.194 0.369 -8.662 1.00 15.59 291 GLN A N 1
ATOM 2045 C CA . GLN A 1 314 ? 8.549 -0.100 -7.329 1.00 16.47 291 GLN A CA 1
ATOM 2046 C C . GLN A 1 314 ? 8.864 -1.597 -7.269 1.00 17.57 291 GLN A C 1
ATOM 2047 O O . GLN A 1 314 ? 9.786 -2.010 -6.566 1.00 17.11 291 GLN A O 1
ATOM 2053 N N . LEU A 1 315 ? 8.118 -2.407 -8.014 1.00 16.72 292 LEU A N 1
ATOM 2054 C CA . LEU A 1 315 ? 8.400 -3.841 -8.000 1.00 15.81 292 LEU A CA 1
ATOM 2055 C C . LEU A 1 315 ? 9.754 -4.105 -8.658 1.00 15.94 292 LEU A C 1
ATOM 2056 O O . LEU A 1 315 ? 10.473 -5.025 -8.247 1.00 16.92 292 LEU A O 1
ATOM 2061 N N . VAL A 1 316 ? 10.118 -3.283 -9.652 1.00 15.04 293 VAL A N 1
ATOM 2062 C CA . VAL A 1 316 ? 11.466 -3.391 -10.229 1.00 16.20 293 VAL A CA 1
ATOM 2063 C C . VAL A 1 316 ? 12.567 -3.109 -9.198 1.00 17.06 293 VAL A C 1
ATOM 2064 O O . VAL A 1 316 ? 13.536 -3.888 -9.070 1.00 18.87 293 VAL A O 1
ATOM 2068 N N . PHE A 1 317 ? 12.418 -2.022 -8.435 1.00 14.78 294 PHE A N 1
ATOM 2069 C CA . PHE A 1 317 ? 13.407 -1.778 -7.375 1.00 14.62 294 PHE A CA 1
ATOM 2070 C C . PHE A 1 317 ? 13.480 -2.953 -6.380 1.00 16.75 294 PHE A C 1
ATOM 2071 O O . PHE A 1 317 ? 14.571 -3.397 -5.973 1.00 17.45 294 PHE A O 1
ATOM 2079 N N . ASN A 1 318 ? 12.314 -3.438 -5.971 1.00 17.07 295 ASN A N 1
ATOM 2080 C CA . ASN A 1 318 ? 12.253 -4.528 -4.997 1.00 17.44 295 ASN A CA 1
ATOM 2081 C C . ASN A 1 318 ? 12.972 -5.785 -5.526 1.00 15.72 295 ASN A C 1
ATOM 2082 O O . ASN A 1 318 ? 13.694 -6.512 -4.793 1.00 16.06 295 ASN A O 1
ATOM 2087 N N . ASN A 1 319 ? 12.797 -6.011 -6.820 1.00 13.38 296 ASN A N 1
ATOM 2088 C CA . ASN A 1 319 ? 13.404 -7.168 -7.464 1.00 15.00 296 ASN A CA 1
ATOM 2089 C C . ASN A 1 319 ? 14.908 -7.018 -7.546 1.00 14.97 296 ASN A C 1
ATOM 2090 O O . ASN A 1 319 ? 15.638 -7.990 -7.379 1.00 16.83 296 ASN A O 1
ATOM 2095 N N . ALA A 1 320 ? 15.376 -5.791 -7.762 1.00 14.98 297 ALA A N 1
ATOM 2096 C CA . ALA A 1 320 ? 16.818 -5.554 -7.800 1.00 14.46 297 ALA A CA 1
ATOM 2097 C C . ALA A 1 320 ? 17.461 -5.767 -6.431 1.00 16.17 297 ALA A C 1
ATOM 2098 O O . ALA A 1 320 ? 18.597 -6.235 -6.342 1.00 18.38 297 ALA A O 1
ATOM 2100 N N . ILE A 1 321 ? 16.738 -5.421 -5.364 1.00 14.66 298 ILE A N 1
ATOM 2101 C CA . ILE A 1 321 ? 17.271 -5.646 -4.017 1.00 14.01 298 ILE A CA 1
ATOM 2102 C C . ILE A 1 321 ? 17.419 -7.148 -3.745 1.00 15.07 298 ILE A C 1
ATOM 2103 O O . ILE A 1 321 ? 18.493 -7.631 -3.312 1.00 16.83 298 ILE A O 1
ATOM 2108 N N . LEU A 1 322 ? 16.340 -7.886 -4.004 1.00 14.75 299 LEU A N 1
ATOM 2109 C CA . LEU A 1 322 ? 16.406 -9.333 -3.798 1.00 15.14 299 LEU A CA 1
ATOM 2110 C C . LEU A 1 322 ? 17.468 -9.988 -4.696 1.00 15.78 299 LEU A C 1
ATOM 2111 O O . LEU A 1 322 ? 18.227 -10.831 -4.247 1.00 15.39 299 LEU A O 1
ATOM 2116 N N . ALA A 1 323 ? 17.514 -9.596 -5.966 1.00 13.82 300 ALA A N 1
ATOM 2117 C CA . ALA A 1 323 ? 18.490 -10.143 -6.899 1.00 15.52 300 ALA A CA 1
ATOM 2118 C C . ALA A 1 323 ? 19.910 -9.863 -6.415 1.00 17.12 300 ALA A C 1
ATOM 2119 O O . ALA A 1 323 ? 20.806 -10.695 -6.577 1.00 16.34 300 ALA A O 1
ATOM 2121 N N . SER A 1 324 ? 20.116 -8.693 -5.815 1.00 16.15 301 SER A N 1
ATOM 2122 C CA . SER A 1 324 ? 21.424 -8.370 -5.274 1.00 16.88 301 SER A CA 1
ATOM 2123 C C . SER A 1 324 ? 21.778 -9.358 -4.176 1.00 15.64 301 SER A C 1
ATOM 2124 O O . SER A 1 324 ? 22.912 -9.845 -4.116 1.00 17.29 301 SER A O 1
ATOM 2127 N N . GLU A 1 325 ? 20.825 -9.639 -3.286 1.00 17.57 302 GLU A N 1
ATOM 2128 C CA . GLU A 1 325 ? 21.121 -10.630 -2.241 1.00 17.60 302 GLU A CA 1
ATOM 2129 C C . GLU A 1 325 ? 21.369 -12.029 -2.830 1.00 17.92 302 GLU A C 1
ATOM 2130 O O . GLU A 1 325 ? 22.270 -12.744 -2.400 1.00 15.66 302 GLU A O 1
ATOM 2136 N N . ILE A 1 326 ? 20.567 -12.424 -3.811 1.00 14.21 303 ILE A N 1
ATOM 2137 C CA . ILE A 1 326 ? 20.769 -13.746 -4.407 1.00 12.01 303 ILE A CA 1
ATOM 2138 C C . ILE A 1 326 ? 22.157 -13.840 -5.027 1.00 13.71 303 ILE A C 1
ATOM 2139 O O . ILE A 1 326 ? 22.859 -14.840 -4.858 1.00 17.85 303 ILE A O 1
ATOM 2144 N N . ALA A 1 327 ? 22.558 -12.802 -5.751 1.00 16.49 304 ALA A N 1
ATOM 2145 C CA . ALA A 1 327 ? 23.872 -12.765 -6.375 1.00 13.74 304 ALA A CA 1
ATOM 2146 C C . ALA A 1 327 ? 24.968 -12.856 -5.330 1.00 19.96 304 ALA A C 1
ATOM 2147 O O . ALA A 1 327 ? 25.956 -13.551 -5.531 1.00 18.47 304 ALA A O 1
ATOM 2149 N N . LYS A 1 328 ? 24.810 -12.118 -4.235 1.00 18.17 305 LYS A N 1
ATOM 2150 C CA . LYS A 1 328 ? 25.775 -12.193 -3.136 1.00 17.48 305 LYS A CA 1
ATOM 2151 C C . LYS A 1 328 ? 25.904 -13.619 -2.567 1.00 18.37 305 LYS A C 1
ATOM 2152 O O . LYS A 1 328 ? 27.011 -14.131 -2.396 1.00 16.39 305 LYS A O 1
ATOM 2158 N N . GLU A 1 329 ? 24.774 -14.261 -2.286 1.00 16.18 306 GLU A N 1
ATOM 2159 C CA . GLU A 1 329 ? 24.799 -15.623 -1.739 1.00 14.95 306 GLU A CA 1
ATOM 2160 C C . GLU A 1 329 ? 25.339 -16.667 -2.745 1.00 15.17 306 GLU A C 1
ATOM 2161 O O . GLU A 1 329 ? 26.055 -17.634 -2.393 1.00 19.30 306 GLU A O 1
ATOM 2167 N N . TYR A 1 330 ? 25.007 -16.448 -4.007 1.00 14.53 307 TYR A N 1
ATOM 2168 C CA . TYR A 1 330 ? 25.494 -17.312 -5.073 1.00 16.85 307 TYR A CA 1
ATOM 2169 C C . TYR A 1 330 ? 27.005 -17.188 -5.196 1.00 16.20 307 TYR A C 1
ATOM 2170 O O . TYR A 1 330 ? 27.717 -18.192 -5.212 1.00 18.52 307 TYR A O 1
ATOM 2179 N N . GLN A 1 331 ? 27.510 -15.960 -5.240 1.00 19.76 308 GLN A N 1
ATOM 2180 C CA . GLN A 1 331 ? 28.955 -15.769 -5.338 1.00 17.58 308 GLN A CA 1
ATOM 2181 C C . GLN A 1 331 ? 29.653 -16.343 -4.112 1.00 17.90 308 GLN A C 1
ATOM 2182 O O . GLN A 1 331 ? 30.762 -16.881 -4.203 1.00 19.00 308 GLN A O 1
ATOM 2188 N N . ARG A 1 332 ? 29.016 -16.202 -2.954 1.00 18.25 309 ARG A N 1
ATOM 2189 C CA . ARG A 1 332 ? 29.558 -16.793 -1.738 1.00 17.53 309 ARG A CA 1
ATOM 2190 C C . ARG A 1 332 ? 29.808 -18.289 -1.928 1.00 18.58 309 ARG A C 1
ATOM 2191 O O . ARG A 1 332 ? 30.870 -18.792 -1.558 1.00 18.90 309 ARG A O 1
ATOM 2199 N N . LEU A 1 333 ? 28.834 -18.993 -2.508 1.00 17.53 310 LEU A N 1
ATOM 2200 C CA . LEU A 1 333 ? 28.999 -20.435 -2.725 1.00 21.91 310 LEU A CA 1
ATOM 2201 C C . LEU A 1 333 ? 29.944 -20.773 -3.878 1.00 24.95 310 LEU A C 1
ATOM 2202 O O . LEU A 1 333 ? 30.640 -21.780 -3.841 1.00 25.99 310 LEU A O 1
ATOM 2207 N N . ALA A 1 334 ? 29.942 -19.939 -4.912 1.00 28.27 311 ALA A N 1
ATOM 2208 C CA . ALA A 1 334 ? 30.798 -20.143 -6.080 1.00 35.18 311 ALA A CA 1
ATOM 2209 C C . ALA A 1 334 ? 31.877 -19.057 -6.212 1.00 38.78 311 ALA A C 1
ATOM 2210 O O . ALA A 1 334 ? 32.888 -19.043 -5.501 1.00 35.59 311 ALA A O 1
ATOM 2212 N N . LYS B 1 28 ? 32.003 -35.119 -13.797 1.00 67.64 5 LYS B N 1
ATOM 2213 C CA . LYS B 1 28 ? 32.399 -35.511 -12.443 1.00 66.70 5 LYS B CA 1
ATOM 2214 C C . LYS B 1 28 ? 31.521 -34.811 -11.409 1.00 56.13 5 LYS B C 1
ATOM 2215 O O . LYS B 1 28 ? 31.816 -33.688 -10.988 1.00 62.11 5 LYS B O 1
ATOM 2217 N N . ILE B 1 29 ? 30.433 -35.471 -11.022 1.00 39.73 6 ILE B N 1
ATOM 2218 C CA . ILE B 1 29 ? 29.474 -34.894 -10.077 1.00 30.72 6 ILE B CA 1
ATOM 2219 C C . ILE B 1 29 ? 29.887 -35.210 -8.647 1.00 31.04 6 ILE B C 1
ATOM 2220 O O . ILE B 1 29 ? 30.368 -36.313 -8.361 1.00 27.23 6 ILE B O 1
ATOM 2225 N N . SER B 1 30 ? 29.710 -34.239 -7.752 1.00 25.84 7 SER B N 1
ATOM 2226 C CA . SER B 1 30 ? 30.075 -34.416 -6.351 1.00 28.43 7 SER B CA 1
ATOM 2227 C C . SER B 1 30 ? 29.350 -35.584 -5.694 1.00 24.04 7 SER B C 1
ATOM 2228 O O . SER B 1 30 ? 28.162 -35.765 -5.903 1.00 22.90 7 SER B O 1
ATOM 2231 N N . PRO B 1 31 ? 30.067 -36.352 -4.860 1.00 25.54 8 PRO B N 1
ATOM 2232 C CA . PRO B 1 31 ? 29.470 -37.445 -4.087 1.00 29.89 8 PRO B CA 1
ATOM 2233 C C . PRO B 1 31 ? 28.377 -36.944 -3.158 1.00 27.12 8 PRO B C 1
ATOM 2234 O O . PRO B 1 31 ? 27.518 -37.722 -2.751 1.00 27.97 8 PRO B O 1
ATOM 2238 N N . GLU B 1 32 ? 28.400 -35.660 -2.816 1.00 28.21 9 GLU B N 1
ATOM 2239 C CA . GLU B 1 32 ? 27.325 -35.117 -1.994 1.00 26.12 9 GLU B CA 1
ATOM 2240 C C . GLU B 1 32 ? 26.011 -35.106 -2.745 1.00 25.95 9 GLU B C 1
ATOM 2241 O O . GLU B 1 32 ? 24.945 -35.178 -2.135 1.00 24.89 9 GLU B O 1
ATOM 2247 N N . LEU B 1 33 ? 26.095 -34.918 -4.060 1.00 20.87 10 LEU B N 1
ATOM 2248 C CA . LEU B 1 33 ? 24.923 -34.874 -4.933 1.00 19.72 10 LEU B CA 1
ATOM 2249 C C . LEU B 1 33 ? 24.465 -36.226 -5.475 1.00 23.13 10 LEU B C 1
ATOM 2250 O O . LEU B 1 33 ? 23.271 -36.467 -5.632 1.00 21.23 10 LEU B O 1
ATOM 2255 N N . LEU B 1 34 ? 25.435 -37.074 -5.813 1.00 24.86 11 LEU B N 1
ATOM 2256 C CA . LEU B 1 34 ? 25.157 -38.324 -6.524 1.00 24.74 11 LEU B CA 1
ATOM 2257 C C . LEU B 1 34 ? 25.997 -39.481 -6.007 1.00 25.49 11 LEU B C 1
ATOM 2258 O O . LEU B 1 34 ? 27.225 -39.395 -5.951 1.00 25.24 11 LEU B O 1
ATOM 2263 N N . GLN B 1 35 ? 25.335 -40.577 -5.651 1.00 23.80 12 GLN B N 1
ATOM 2264 C CA . GLN B 1 35 ? 26.050 -41.762 -5.213 1.00 26.10 12 GLN B CA 1
ATOM 2265 C C . GLN B 1 35 ? 25.503 -42.985 -5.922 1.00 28.77 12 GLN B C 1
ATOM 2266 O O . GLN B 1 35 ? 24.302 -43.248 -5.918 1.00 29.35 12 GLN B O 1
ATOM 2272 N N . ILE B 1 36 ? 26.408 -43.713 -6.547 1.00 27.72 13 ILE B N 1
ATOM 2273 C CA . ILE B 1 36 ? 26.067 -44.964 -7.196 1.00 28.59 13 ILE B CA 1
ATOM 2274 C C . ILE B 1 36 ? 26.502 -46.099 -6.281 1.00 30.50 13 ILE B C 1
ATOM 2275 O O . ILE B 1 36 ? 27.660 -46.150 -5.867 1.00 34.37 13 ILE B O 1
ATOM 2280 N N . SER B 1 37 ? 25.582 -47.004 -5.955 1.00 30.56 14 SER B N 1
ATOM 2281 C CA . SER B 1 37 ? 25.903 -48.096 -5.041 1.00 34.62 14 SER B CA 1
ATOM 2282 C C . SER B 1 37 ? 27.070 -48.917 -5.585 1.00 37.85 14 SER B C 1
ATOM 2283 O O . SER B 1 37 ? 27.290 -48.963 -6.794 1.00 40.43 14 SER B O 1
ATOM 2286 N N . PRO B 1 38 ? 27.830 -49.565 -4.690 1.00 36.84 15 PRO B N 1
ATOM 2287 C CA . PRO B 1 38 ? 28.970 -50.372 -5.135 1.00 42.37 15 PRO B CA 1
ATOM 2288 C C . PRO B 1 38 ? 28.592 -51.467 -6.136 1.00 45.99 15 PRO B C 1
ATOM 2289 O O . PRO B 1 38 ? 29.367 -51.738 -7.058 1.00 44.92 15 PRO B O 1
ATOM 2293 N N . GLU B 1 39 ? 27.432 -52.094 -5.955 1.00 39.57 16 GLU B N 1
ATOM 2294 C CA . GLU B 1 39 ? 26.998 -53.147 -6.872 1.00 40.84 16 GLU B CA 1
ATOM 2295 C C . GLU B 1 39 ? 26.769 -52.602 -8.283 1.00 39.13 16 GLU B C 1
ATOM 2296 O O . GLU B 1 39 ? 27.167 -53.217 -9.282 1.00 41.20 16 GLU B O 1
ATOM 2302 N N . VAL B 1 40 ? 26.117 -51.445 -8.363 1.00 36.54 17 VAL B N 1
ATOM 2303 C CA . VAL B 1 40 ? 25.851 -50.835 -9.659 1.00 35.48 17 VAL B CA 1
ATOM 2304 C C . VAL B 1 40 ? 27.156 -50.340 -10.278 1.00 38.62 17 VAL B C 1
ATOM 2305 O O . VAL B 1 40 ? 27.394 -50.528 -11.469 1.00 40.91 17 VAL B O 1
ATOM 2309 N N . GLN B 1 41 ? 28.008 -49.723 -9.465 1.00 37.06 18 GLN B N 1
ATOM 2310 C CA . GLN B 1 41 ? 29.314 -49.279 -9.940 1.00 40.42 18 GLN B CA 1
ATOM 2311 C C . GLN B 1 41 ? 30.077 -50.445 -10.550 1.00 41.21 18 GLN B C 1
ATOM 2312 O O . GLN B 1 41 ? 30.681 -50.324 -11.618 1.00 43.59 18 GLN B O 1
ATOM 2314 N N . ASP B 1 42 ? 30.045 -51.577 -9.861 1.00 41.83 19 ASP B N 1
ATOM 2315 C CA . ASP B 1 42 ? 30.772 -52.757 -10.309 1.00 44.64 19 ASP B CA 1
ATOM 2316 C C . ASP B 1 42 ? 30.179 -53.285 -11.608 1.00 44.93 19 ASP B C 1
ATOM 2317 O O . ASP B 1 42 ? 30.906 -53.655 -12.527 1.00 46.39 19 ASP B O 1
ATOM 2322 N N . ALA B 1 43 ? 28.852 -53.312 -11.669 1.00 43.67 20 ALA B N 1
ATOM 2323 C CA . ALA B 1 43 ? 28.142 -53.742 -12.868 1.00 45.06 20 ALA B CA 1
ATOM 2324 C C . ALA B 1 43 ? 28.510 -52.888 -14.082 1.00 47.77 20 ALA B C 1
ATOM 2325 O O . ALA B 1 43 ? 28.746 -53.411 -15.175 1.00 50.08 20 ALA B O 1
ATOM 2327 N N . LEU B 1 44 ? 28.549 -51.575 -13.889 1.00 47.74 21 LEU B N 1
ATOM 2328 C CA . LEU B 1 44 ? 28.908 -50.658 -14.964 1.00 46.31 21 LEU B CA 1
ATOM 2329 C C . LEU B 1 44 ? 30.369 -50.829 -15.371 1.00 48.37 21 LEU B C 1
ATOM 2330 O O . LEU B 1 44 ? 30.701 -50.769 -16.554 1.00 49.66 21 LEU B O 1
ATOM 2335 N N . LYS B 1 45 ? 31.240 -51.042 -14.389 1.00 47.45 22 LYS B N 1
ATOM 2336 C CA . LYS B 1 45 ? 32.663 -51.191 -14.667 1.00 53.54 22 LYS B CA 1
ATOM 2337 C C . LYS B 1 45 ? 32.956 -52.539 -15.323 1.00 58.87 22 LYS B C 1
ATOM 2338 O O . LYS B 1 45 ? 33.928 -52.675 -16.070 1.00 62.37 22 LYS B O 1
ATOM 2341 N N . ASN B 1 46 ? 32.116 -53.532 -15.036 1.00 59.90 23 ASN B N 1
ATOM 2342 C CA . ASN B 1 46 ? 32.277 -54.871 -15.604 1.00 57.76 23 ASN B CA 1
ATOM 2343 C C . ASN B 1 46 ? 31.449 -55.118 -16.864 1.00 57.31 23 ASN B C 1
ATOM 2344 O O . ASN B 1 46 ? 31.420 -56.231 -17.393 1.00 58.90 23 ASN B O 1
ATOM 2349 N N . LYS B 1 47 ? 30.765 -54.081 -17.333 1.00 56.28 24 LYS B N 1
ATOM 2350 C CA . LYS B 1 47 ? 29.965 -54.175 -18.550 1.00 54.16 24 LYS B CA 1
ATOM 2351 C C . LYS B 1 47 ? 28.797 -55.146 -18.400 1.00 50.87 24 LYS B C 1
ATOM 2352 O O . LYS B 1 47 ? 28.382 -55.789 -19.366 1.00 51.02 24 LYS B O 1
ATOM 2354 N N . LYS B 1 48 ? 28.274 -55.252 -17.184 1.00 46.17 25 LYS B N 1
ATOM 2355 C CA . LYS B 1 48 ? 27.081 -56.044 -16.929 1.00 46.63 25 LYS B CA 1
ATOM 2356 C C . LYS B 1 48 ? 25.837 -55.181 -17.133 1.00 46.54 25 LYS B C 1
ATOM 2357 O O . LYS B 1 48 ? 25.827 -54.004 -16.766 1.00 45.10 25 LYS B O 1
ATOM 2359 N N . PRO B 1 49 ? 24.781 -55.763 -17.721 1.00 42.22 26 PRO B N 1
ATOM 2360 C CA . PRO B 1 49 ? 23.582 -54.976 -18.033 1.00 39.45 26 PRO B CA 1
ATOM 2361 C C . PRO B 1 49 ? 22.877 -54.457 -16.787 1.00 37.36 26 PRO B C 1
ATOM 2362 O O . PRO B 1 49 ? 22.599 -55.210 -15.850 1.00 37.92 26 PRO B O 1
ATOM 2366 N N . VAL B 1 50 ? 22.574 -53.164 -16.803 1.00 35.08 27 VAL B N 1
ATOM 2367 C CA . VAL B 1 50 ? 21.923 -52.508 -15.680 1.00 33.08 27 VAL B CA 1
ATOM 2368 C C . VAL B 1 50 ? 20.557 -51.983 -16.108 1.00 30.79 27 VAL B C 1
ATOM 2369 O O . VAL B 1 50 ? 20.406 -51.445 -17.209 1.00 31.27 27 VAL B O 1
ATOM 2373 N N . VAL B 1 51 ? 19.557 -52.178 -15.255 1.00 29.71 28 VAL B N 1
ATOM 2374 C CA . VAL B 1 51 ? 18.212 -51.692 -15.536 1.00 27.57 28 VAL B CA 1
ATOM 2375 C C . VAL B 1 51 ? 17.762 -50.752 -14.434 1.00 30.75 28 VAL B C 1
ATOM 2376 O O . VAL B 1 51 ? 17.628 -51.151 -13.286 1.00 25.99 28 VAL B O 1
ATOM 2380 N N . ALA B 1 52 ? 17.527 -49.499 -14.789 1.00 24.04 29 ALA B N 1
ATOM 2381 C CA . ALA B 1 52 ? 17.097 -48.523 -13.805 1.00 22.38 29 ALA B CA 1
ATOM 2382 C C . ALA B 1 52 ? 15.619 -48.688 -13.470 1.00 24.78 29 ALA B C 1
ATOM 2383 O O . ALA B 1 52 ? 14.844 -49.192 -14.286 1.00 23.92 29 ALA B O 1
ATOM 2385 N N . LEU B 1 53 ? 15.241 -48.245 -12.270 1.00 23.41 30 LEU B N 1
ATOM 2386 C CA . LEU B 1 53 ? 13.848 -48.253 -11.823 1.00 24.31 30 LEU B CA 1
ATOM 2387 C C . LEU B 1 53 ? 13.544 -46.924 -11.140 1.00 23.05 30 LEU B C 1
ATOM 2388 O O . LEU B 1 53 ? 14.437 -46.320 -10.531 1.00 24.36 30 LEU B O 1
ATOM 2393 N N . GLU B 1 54 ? 12.294 -46.467 -11.228 1.00 21.60 31 GLU B N 1
ATOM 2394 C CA . GLU B 1 54 ? 11.943 -45.195 -10.604 1.00 20.60 31 GLU B CA 1
ATOM 2395 C C . GLU B 1 54 ? 11.353 -45.377 -9.204 1.00 20.15 31 GLU B C 1
ATOM 2396 O O . GLU B 1 54 ? 11.084 -46.514 -8.766 1.00 26.15 31 GLU B O 1
ATOM 2402 N N . SER B 1 55 ? 11.202 -44.263 -8.478 1.00 22.85 32 SER B N 1
ATOM 2403 C CA . SER B 1 55 ? 10.582 -44.300 -7.153 1.00 23.09 32 SER B CA 1
ATOM 2404 C C . SER B 1 55 ? 9.220 -43.619 -6.933 1.00 24.04 32 SER B C 1
ATOM 2405 O O . SER B 1 55 ? 8.572 -43.887 -5.925 1.00 25.53 32 SER B O 1
ATOM 2408 N N . THR B 1 56 ? 8.769 -42.774 -7.863 1.00 26.03 33 THR B N 1
ATOM 2409 C CA . THR B 1 56 ? 7.472 -42.113 -7.679 1.00 24.78 33 THR B CA 1
ATOM 2410 C C . THR B 1 56 ? 6.390 -43.171 -7.736 1.00 22.68 33 THR B C 1
ATOM 2411 O O . THR B 1 56 ? 5.391 -43.104 -7.015 1.00 27.10 33 THR B O 1
ATOM 2415 N N . ILE B 1 57 ? 6.602 -44.171 -8.586 1.00 24.12 34 ILE B N 1
ATOM 2416 C CA . ILE B 1 57 ? 5.667 -45.276 -8.662 1.00 24.40 34 ILE B CA 1
ATOM 2417 C C . ILE B 1 57 ? 5.478 -45.910 -7.270 1.00 25.51 34 ILE B C 1
ATOM 2418 O O . ILE B 1 57 ? 4.382 -46.360 -6.924 1.00 26.25 34 ILE B O 1
ATOM 2423 N N . ILE B 1 58 ? 6.546 -45.931 -6.476 1.00 27.63 35 ILE B N 1
ATOM 2424 C CA . ILE B 1 58 ? 6.473 -46.478 -5.120 1.00 26.74 35 ILE B CA 1
ATOM 2425 C C . ILE B 1 58 ? 5.714 -45.559 -4.151 1.00 26.78 35 ILE B C 1
ATOM 2426 O O . ILE B 1 58 ? 4.729 -45.955 -3.538 1.00 28.00 35 ILE B O 1
ATOM 2431 N N . SER B 1 59 ? 6.157 -44.315 -4.023 1.00 24.92 36 SER B N 1
ATOM 2432 C CA . SER B 1 59 ? 5.524 -43.429 -3.052 1.00 34.10 36 SER B CA 1
ATOM 2433 C C . SER B 1 59 ? 4.130 -42.966 -3.475 1.00 32.18 36 SER B C 1
ATOM 2434 O O . SER B 1 59 ? 3.208 -42.952 -2.668 1.00 33.70 36 SER B O 1
ATOM 2437 N N . HIS B 1 60 ? 4.009 -42.505 -4.718 1.00 26.30 37 HIS B N 1
ATOM 2438 C CA . HIS B 1 60 ? 2.754 -41.949 -5.222 1.00 25.30 37 HIS B CA 1
ATOM 2439 C C . HIS B 1 60 ? 1.931 -42.791 -6.207 1.00 30.65 37 HIS B C 1
ATOM 2440 O O . HIS B 1 60 ? 0.829 -42.391 -6.591 1.00 31.91 37 HIS B O 1
ATOM 2447 N N . GLY B 1 61 ? 2.471 -43.924 -6.646 1.00 24.20 38 GLY B N 1
ATOM 2448 C CA . GLY B 1 61 ? 1.810 -44.703 -7.684 1.00 24.75 38 GLY B CA 1
ATOM 2449 C C . GLY B 1 61 ? 1.096 -45.937 -7.167 1.00 31.95 38 GLY B C 1
ATOM 2450 O O . GLY B 1 61 ? 0.270 -46.535 -7.862 1.00 33.09 38 GLY B O 1
ATOM 2451 N N . MET B 1 62 ? 1.423 -46.322 -5.939 1.00 28.12 39 MET B N 1
ATOM 2452 C CA . MET B 1 62 ? 0.880 -47.538 -5.338 1.00 30.46 39 MET B CA 1
ATOM 2453 C C . MET B 1 62 ? 0.751 -47.344 -3.831 1.00 31.74 39 MET B C 1
ATOM 2454 O O . MET B 1 62 ? 1.499 -46.561 -3.242 1.00 30.79 39 MET B O 1
ATOM 2459 N N . PRO B 1 63 ? -0.224 -48.022 -3.211 1.00 34.01 40 PRO B N 1
ATOM 2460 C CA . PRO B 1 63 ? -0.375 -47.991 -1.753 1.00 41.25 40 PRO B CA 1
ATOM 2461 C C . PRO B 1 63 ? 0.608 -48.920 -1.047 1.00 39.28 40 PRO B C 1
ATOM 2462 O O . PRO B 1 63 ? 1.115 -49.864 -1.663 1.00 37.19 40 PRO B O 1
ATOM 2466 N N . PHE B 1 64 ? 0.863 -48.652 0.233 1.00 40.03 41 PHE B N 1
ATOM 2467 C CA . PHE B 1 64 ? 1.665 -49.537 1.079 1.00 41.35 41 PHE B CA 1
ATOM 2468 C C . PHE B 1 64 ? 0.804 -50.667 1.642 1.00 43.58 41 PHE B C 1
ATOM 2469 O O . PHE B 1 64 ? -0.369 -50.453 1.964 1.00 44.32 41 PHE B O 1
ATOM 2477 N N . PRO B 1 65 ? 1.375 -51.876 1.798 1.00 46.60 42 PRO B N 1
ATOM 2478 C CA . PRO B 1 65 ? 2.684 -52.458 1.457 1.00 47.37 42 PRO B CA 1
ATOM 2479 C C . PRO B 1 65 ? 2.946 -52.783 -0.025 1.00 47.66 42 PRO B C 1
ATOM 2480 O O . PRO B 1 65 ? 4.096 -53.056 -0.381 1.00 40.48 42 PRO B O 1
ATOM 2484 N N . GLN B 1 66 ? 1.905 -52.824 -0.852 1.00 41.17 43 GLN B N 1
ATOM 2485 C CA . GLN B 1 66 ? 2.060 -53.227 -2.257 1.00 47.42 43 GLN B CA 1
ATOM 2486 C C . GLN B 1 66 ? 3.188 -52.497 -3.007 1.00 38.87 43 GLN B C 1
ATOM 2487 O O . GLN B 1 66 ? 3.906 -53.115 -3.805 1.00 39.25 43 GLN B O 1
ATOM 2493 N N . ASN B 1 67 ? 3.349 -51.198 -2.752 1.00 35.70 44 ASN B N 1
ATOM 2494 C CA . ASN B 1 67 ? 4.396 -50.428 -3.429 1.00 33.72 44 ASN B CA 1
ATOM 2495 C C . ASN B 1 67 ? 5.817 -50.948 -3.164 1.00 38.68 44 ASN B C 1
ATOM 2496 O O . ASN B 1 67 ? 6.606 -51.151 -4.102 1.00 37.98 44 ASN B O 1
ATOM 2501 N N . ALA B 1 68 ? 6.130 -51.184 -1.890 1.00 37.96 45 ALA B N 1
ATOM 2502 C CA . ALA B 1 68 ? 7.453 -51.656 -1.506 1.00 36.25 45 ALA B CA 1
ATOM 2503 C C . ALA B 1 68 ? 7.682 -53.088 -1.971 1.00 39.06 45 ALA B C 1
ATOM 2504 O O . ALA B 1 68 ? 8.756 -53.425 -2.486 1.00 43.30 45 ALA B O 1
ATOM 2506 N N . GLN B 1 69 ? 6.671 -53.930 -1.775 1.00 38.47 46 GLN B N 1
ATOM 2507 C CA . GLN B 1 69 ? 6.778 -55.336 -2.135 1.00 39.98 46 GLN B CA 1
ATOM 2508 C C . GLN B 1 69 ? 7.055 -55.456 -3.618 1.00 38.36 46 GLN B C 1
ATOM 2509 O O . GLN B 1 69 ? 7.901 -56.248 -4.049 1.00 38.60 46 GLN B O 1
ATOM 2515 N N . THR B 1 70 ? 6.320 -54.667 -4.394 1.00 36.81 47 THR B N 1
ATOM 2516 C CA . THR B 1 70 ? 6.499 -54.637 -5.834 1.00 37.31 47 THR B CA 1
ATOM 2517 C C . THR B 1 70 ? 7.890 -54.139 -6.212 1.00 36.84 47 THR B C 1
ATOM 2518 O O . THR B 1 70 ? 8.551 -54.754 -7.036 1.00 37.75 47 THR B O 1
ATOM 2522 N N . ALA B 1 71 ? 8.341 -53.036 -5.613 1.00 39.79 48 ALA B N 1
ATOM 2523 C CA . ALA B 1 71 ? 9.684 -52.525 -5.910 1.00 37.46 48 ALA B CA 1
ATOM 2524 C C . ALA B 1 71 ? 10.795 -53.570 -5.691 1.00 32.32 48 ALA B C 1
ATOM 2525 O O . ALA B 1 71 ? 11.683 -53.772 -6.550 1.00 46.79 48 ALA B O 1
ATOM 2527 N N . ILE B 1 72 ? 10.736 -54.239 -4.540 1.00 34.30 49 ILE B N 1
ATOM 2528 C CA . ILE B 1 72 ? 11.733 -55.261 -4.212 1.00 35.76 49 ILE B CA 1
ATOM 2529 C C . ILE B 1 72 ? 11.630 -56.478 -5.150 1.00 37.52 49 ILE B C 1
ATOM 2530 O O . ILE B 1 72 ? 12.645 -57.019 -5.630 1.00 36.63 49 ILE B O 1
ATOM 2535 N N . GLU B 1 73 ? 10.397 -56.897 -5.407 1.00 37.20 50 GLU B N 1
ATOM 2536 C CA . GLU B 1 73 ? 10.129 -58.007 -6.327 1.00 38.45 50 GLU B CA 1
ATOM 2537 C C . GLU B 1 73 ? 10.629 -57.723 -7.748 1.00 36.17 50 GLU B C 1
ATOM 2538 O O . GLU B 1 73 ? 11.108 -58.623 -8.441 1.00 38.71 50 GLU B O 1
ATOM 2544 N N . VAL B 1 74 ? 10.469 -56.491 -8.209 1.00 34.15 51 VAL B N 1
ATOM 2545 C CA . VAL B 1 74 ? 10.879 -56.158 -9.571 1.00 32.57 51 VAL B CA 1
ATOM 2546 C C . VAL B 1 74 ? 12.398 -56.185 -9.642 1.00 32.25 51 VAL B C 1
ATOM 2547 O O . VAL B 1 74 ? 12.975 -56.711 -10.609 1.00 32.21 51 VAL B O 1
ATOM 2551 N N . GLU B 1 75 ? 13.050 -55.654 -8.602 1.00 34.95 52 GLU B N 1
ATOM 2552 C CA . GLU B 1 75 ? 14.497 -55.850 -8.507 1.00 34.54 52 GLU B CA 1
ATOM 2553 C C . GLU B 1 75 ? 14.870 -57.334 -8.675 1.00 38.46 52 GLU B C 1
ATOM 2554 O O . GLU B 1 75 ? 15.789 -57.692 -9.439 1.00 34.16 52 GLU B O 1
ATOM 2560 N N . GLU B 1 76 ? 14.156 -58.200 -7.963 1.00 36.02 53 GLU B N 1
ATOM 2561 C CA . GLU B 1 76 ? 14.493 -59.624 -8.027 1.00 37.95 53 GLU B CA 1
ATOM 2562 C C . GLU B 1 76 ? 14.258 -60.207 -9.423 1.00 40.28 53 GLU B C 1
ATOM 2563 O O . GLU B 1 76 ? 15.055 -61.005 -9.906 1.00 38.43 53 GLU B O 1
ATOM 2569 N N . THR B 1 77 ? 13.171 -59.796 -10.068 1.00 36.74 54 THR B N 1
ATOM 2570 C CA . THR B 1 77 ? 12.886 -60.181 -11.445 1.00 36.59 54 THR B CA 1
ATOM 2571 C C . THR B 1 77 ? 14.087 -59.893 -12.351 1.00 37.86 54 THR B C 1
ATOM 2572 O O . THR B 1 77 ? 14.579 -60.761 -13.118 1.00 39.62 54 THR B O 1
ATOM 2576 N N . ILE B 1 78 ? 14.567 -58.660 -12.247 1.00 35.19 55 ILE B N 1
ATOM 2577 C CA . ILE B 1 78 ? 15.710 -58.239 -13.043 1.00 32.71 55 ILE B CA 1
ATOM 2578 C C . ILE B 1 78 ? 16.931 -59.110 -12.743 1.00 34.09 55 ILE B C 1
ATOM 2579 O O . ILE B 1 78 ? 17.642 -59.537 -13.659 1.00 38.52 55 ILE B O 1
ATOM 2584 N N . ARG B 1 79 ? 17.163 -59.402 -11.470 1.00 36.17 56 ARG B N 1
ATOM 2585 C CA . ARG B 1 79 ? 18.252 -60.315 -11.123 1.00 36.84 56 ARG B CA 1
ATOM 2586 C C . ARG B 1 79 ? 18.094 -61.696 -11.773 1.00 38.34 56 ARG B C 1
ATOM 2587 O O . ARG B 1 79 ? 19.059 -62.254 -12.285 1.00 41.61 56 ARG B O 1
ATOM 2595 N N . LYS B 1 80 ? 16.881 -62.238 -11.756 1.00 41.90 57 LYS B N 1
ATOM 2596 C CA . LYS B 1 80 ? 16.616 -63.550 -12.350 1.00 42.24 57 LYS B CA 1
ATOM 2597 C C . LYS B 1 80 ? 16.908 -63.562 -13.844 1.00 48.57 57 LYS B C 1
ATOM 2598 O O . LYS B 1 80 ? 17.263 -64.604 -14.417 1.00 40.95 57 LYS B O 1
ATOM 2602 N N . GLN B 1 81 ? 16.735 -62.410 -14.481 1.00 37.72 58 GLN B N 1
ATOM 2603 C CA . GLN B 1 81 ? 16.985 -62.302 -15.922 1.00 41.50 58 GLN B CA 1
ATOM 2604 C C . GLN B 1 81 ? 18.458 -62.053 -16.250 1.00 42.36 58 GLN B C 1
ATOM 2605 O O . GLN B 1 81 ? 18.815 -61.805 -17.401 1.00 42.39 58 GLN B O 1
ATOM 2611 N N . GLY B 1 82 ? 19.299 -62.057 -15.226 1.00 44.30 59 GLY B N 1
ATOM 2612 C CA . GLY B 1 82 ? 20.726 -61.885 -15.420 1.00 46.25 59 GLY B CA 1
ATOM 2613 C C . GLY B 1 82 ? 21.190 -60.446 -15.531 1.00 43.71 59 GLY B C 1
ATOM 2614 O O . GLY B 1 82 ? 22.293 -60.187 -16.015 1.00 43.71 59 GLY B O 1
ATOM 2615 N N . ALA B 1 83 ? 20.361 -59.502 -15.090 1.00 37.87 60 ALA B N 1
ATOM 2616 C CA . ALA B 1 83 ? 20.763 -58.103 -15.107 1.00 34.43 60 ALA B CA 1
ATOM 2617 C C . ALA B 1 83 ? 20.875 -57.571 -13.683 1.00 35.61 60 ALA B C 1
ATOM 2618 O O . ALA B 1 83 ? 20.546 -58.267 -12.724 1.00 39.40 60 ALA B O 1
ATOM 2620 N N . VAL B 1 84 ? 21.338 -56.337 -13.553 1.00 33.22 61 VAL B N 1
ATOM 2621 C CA . VAL B 1 84 ? 21.464 -55.701 -12.250 1.00 34.47 61 VAL B CA 1
ATOM 2622 C C . VAL B 1 84 ? 20.489 -54.535 -12.158 1.00 31.52 61 VAL B C 1
ATOM 2623 O O . VAL B 1 84 ? 20.569 -53.602 -12.950 1.00 28.87 61 VAL B O 1
ATOM 2627 N N . PRO B 1 85 ? 19.553 -54.598 -11.202 1.00 31.97 62 PRO B N 1
ATOM 2628 C CA . PRO B 1 85 ? 18.584 -53.519 -11.009 1.00 26.60 62 PRO B CA 1
ATOM 2629 C C . PRO B 1 85 ? 19.253 -52.327 -10.344 1.00 25.55 62 PRO B C 1
ATOM 2630 O O . PRO B 1 85 ? 20.139 -52.521 -9.511 1.00 28.90 62 PRO B O 1
ATOM 2634 N N . ALA B 1 86 ? 18.867 -51.118 -10.732 1.00 23.73 63 ALA B N 1
ATOM 2635 C CA . ALA B 1 86 ? 19.252 -49.934 -9.982 1.00 28.14 63 ALA B CA 1
ATOM 2636 C C . ALA B 1 86 ? 18.031 -49.055 -9.748 1.00 28.05 63 ALA B C 1
ATOM 2637 O O . ALA B 1 86 ? 17.644 -48.262 -10.617 1.00 24.49 63 ALA B O 1
ATOM 2639 N N . THR B 1 87 ? 17.493 -49.102 -8.537 1.00 24.87 64 THR B N 1
ATOM 2640 C CA . THR B 1 87 ? 16.352 -48.255 -8.225 1.00 22.63 64 THR B CA 1
ATOM 2641 C C . THR B 1 87 ? 16.924 -46.904 -7.860 1.00 20.79 64 THR B C 1
ATOM 2642 O O . THR B 1 87 ? 17.948 -46.823 -7.183 1.00 20.90 64 THR B O 1
ATOM 2646 N N . ILE B 1 88 ? 16.280 -45.850 -8.346 1.00 18.44 65 ILE B N 1
ATOM 2647 C CA . ILE B 1 88 ? 16.783 -44.498 -8.167 1.00 17.55 65 ILE B CA 1
ATOM 2648 C C . ILE B 1 88 ? 15.854 -43.684 -7.275 1.00 20.69 65 ILE B C 1
ATOM 2649 O O . ILE B 1 88 ? 14.628 -43.778 -7.381 1.00 23.01 65 ILE B O 1
ATOM 2654 N N . ALA B 1 89 ? 16.436 -42.883 -6.391 1.00 17.81 66 ALA B N 1
ATOM 2655 C CA . ALA B 1 89 ? 15.609 -41.973 -5.583 1.00 18.83 66 ALA B CA 1
ATOM 2656 C C . ALA B 1 89 ? 16.498 -40.913 -4.996 1.00 20.87 66 ALA B C 1
ATOM 2657 O O . ALA B 1 89 ? 17.693 -40.941 -5.198 1.00 22.90 66 ALA B O 1
ATOM 2659 N N . ILE B 1 90 ? 15.915 -39.977 -4.262 1.00 19.82 67 ILE B N 1
ATOM 2660 C CA . ILE B 1 90 ? 16.734 -39.046 -3.514 1.00 19.13 67 ILE B CA 1
ATOM 2661 C C . ILE B 1 90 ? 16.612 -39.432 -2.049 1.00 21.03 67 ILE B C 1
ATOM 2662 O O . ILE B 1 90 ? 15.505 -39.533 -1.505 1.00 20.91 67 ILE B O 1
ATOM 2667 N N . ILE B 1 91 ? 17.758 -39.680 -1.431 1.00 19.70 68 ILE B N 1
ATOM 2668 C CA . ILE B 1 91 ? 17.804 -40.129 -0.050 1.00 22.97 68 ILE B CA 1
ATOM 2669 C C . ILE B 1 91 ? 18.669 -39.153 0.732 1.00 23.46 68 ILE B C 1
ATOM 2670 O O . ILE B 1 91 ? 19.861 -39.025 0.461 1.00 24.01 68 ILE B O 1
ATOM 2675 N N . GLY B 1 92 ? 18.066 -38.464 1.698 1.00 27.09 69 GLY B N 1
ATOM 2676 C CA . GLY B 1 92 ? 18.780 -37.485 2.502 1.00 24.57 69 GLY B CA 1
ATOM 2677 C C . GLY B 1 92 ? 19.534 -36.463 1.664 1.00 25.29 69 GLY B C 1
ATOM 2678 O O . GLY B 1 92 ? 20.651 -36.061 2.009 1.00 27.89 69 GLY B O 1
ATOM 2679 N N . GLY B 1 93 ? 18.924 -36.048 0.557 1.00 21.49 70 GLY B N 1
ATOM 2680 C CA . GLY B 1 93 ? 19.524 -35.064 -0.328 1.00 22.41 70 GLY B CA 1
ATOM 2681 C C . GLY B 1 93 ? 20.426 -35.609 -1.420 1.00 22.65 70 GLY B C 1
ATOM 2682 O O . GLY B 1 93 ? 20.858 -34.851 -2.294 1.00 25.61 70 GLY B O 1
ATOM 2683 N N . VAL B 1 94 ? 20.706 -36.915 -1.393 1.00 20.57 71 VAL B N 1
ATOM 2684 C CA . VAL B 1 94 ? 21.627 -37.500 -2.358 1.00 21.23 71 VAL B CA 1
ATOM 2685 C C . VAL B 1 94 ? 20.864 -38.228 -3.469 1.00 23.30 71 VAL B C 1
ATOM 2686 O O . VAL B 1 94 ? 19.986 -39.040 -3.178 1.00 23.36 71 VAL B O 1
ATOM 2690 N N . MET B 1 95 ? 21.196 -37.955 -4.732 1.00 22.68 72 MET B N 1
ATOM 2691 C CA . MET B 1 95 ? 20.598 -38.740 -5.810 1.00 19.40 72 MET B CA 1
ATOM 2692 C C . MET B 1 95 ? 21.292 -40.081 -5.744 1.00 22.51 72 MET B C 1
ATOM 2693 O O . MET B 1 95 ? 22.496 -40.184 -5.977 1.00 27.23 72 MET B O 1
ATOM 2698 N N . LYS B 1 96 ? 20.519 -41.117 -5.445 1.00 20.50 73 LYS B N 1
ATOM 2699 C CA . LYS B 1 96 ? 21.063 -42.455 -5.270 1.00 25.15 73 LYS B CA 1
ATOM 2700 C C . LYS B 1 96 ? 20.663 -43.350 -6.415 1.00 21.90 73 LYS B C 1
ATOM 2701 O O . LYS B 1 96 ? 19.459 -43.459 -6.766 1.00 23.36 73 LYS B O 1
ATOM 2707 N N . VAL B 1 97 ? 21.690 -43.969 -6.991 1.00 23.59 74 VAL B N 1
ATOM 2708 C CA . VAL B 1 97 ? 21.529 -44.979 -8.030 1.00 24.03 74 VAL B CA 1
ATOM 2709 C C . VAL B 1 97 ? 21.846 -46.309 -7.380 1.00 26.49 74 VAL B C 1
ATOM 2710 O O . VAL B 1 97 ? 23.002 -46.631 -7.121 1.00 26.92 74 VAL B O 1
ATOM 2714 N N . GLY B 1 98 ? 20.794 -47.081 -7.149 1.00 26.60 75 GLY B N 1
ATOM 2715 C CA . GLY B 1 98 ? 20.828 -48.302 -6.369 1.00 26.90 75 GLY B CA 1
ATOM 2716 C C . GLY B 1 98 ? 20.433 -47.942 -4.952 1.00 35.68 75 GLY B C 1
ATOM 2717 O O . GLY B 1 98 ? 20.956 -46.996 -4.348 1.00 44.56 75 GLY B O 1
ATOM 2718 N N . LEU B 1 99 ? 19.578 -48.768 -4.379 1.00 30.51 76 LEU B N 1
ATOM 2719 C CA . LEU B 1 99 ? 18.957 -48.467 -3.103 1.00 30.43 76 LEU B CA 1
ATOM 2720 C C . LEU B 1 99 ? 18.959 -49.732 -2.287 1.00 37.52 76 LEU B C 1
ATOM 2721 O O . LEU B 1 99 ? 18.853 -50.834 -2.827 1.00 39.08 76 LEU B O 1
ATOM 2726 N N . SER B 1 100 ? 19.090 -49.565 -0.981 1.00 39.33 77 SER B N 1
ATOM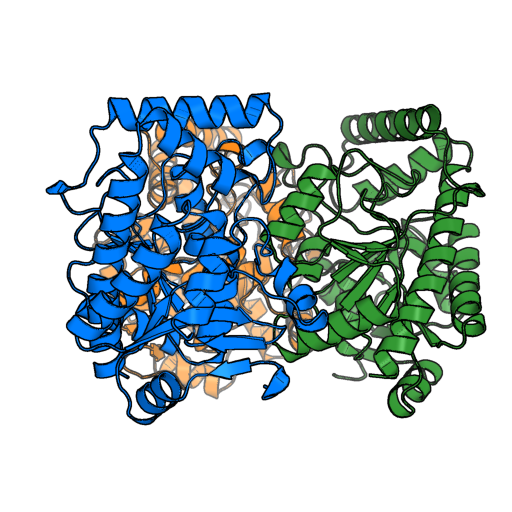 2727 C CA . SER B 1 100 ? 18.966 -50.668 -0.052 1.00 33.35 77 SER B CA 1
ATOM 2728 C C . SER B 1 100 ? 17.501 -51.058 0.108 1.00 34.99 77 SER B C 1
ATOM 2729 O O . SER B 1 100 ? 16.606 -50.295 -0.238 1.00 37.61 77 SER B O 1
ATOM 2732 N N . LYS B 1 101 ? 17.257 -52.257 0.629 1.00 36.56 78 LYS B N 1
ATOM 2733 C CA . LYS B 1 101 ? 15.897 -52.691 0.925 1.00 39.88 78 LYS B CA 1
ATOM 2734 C C . LYS B 1 101 ? 15.214 -51.728 1.894 1.00 39.87 78 LYS B C 1
ATOM 2735 O O . LYS B 1 101 ? 14.037 -51.395 1.729 1.00 40.30 78 LYS B O 1
ATOM 2737 N N . GLU B 1 102 ? 15.958 -51.282 2.901 1.00 40.42 79 GLU B N 1
ATOM 2738 C CA . GLU B 1 102 ? 15.431 -50.354 3.903 1.00 35.92 79 GLU B CA 1
ATOM 2739 C C . GLU B 1 102 ? 14.980 -49.026 3.300 1.00 37.30 79 GLU B C 1
ATOM 2740 O O . GLU B 1 102 ? 13.966 -48.465 3.702 1.00 39.26 79 GLU B O 1
ATOM 2742 N N . GLU B 1 103 ? 15.753 -48.511 2.354 1.00 37.60 80 GLU B N 1
ATOM 2743 C CA . GLU B 1 103 ? 15.412 -47.245 1.718 1.00 32.33 80 GLU B CA 1
ATOM 2744 C C . GLU B 1 103 ? 14.129 -47.396 0.898 1.00 33.38 80 GLU B C 1
ATOM 2745 O O . GLU B 1 103 ? 13.240 -46.527 0.918 1.00 29.37 80 GLU B O 1
ATOM 2751 N N . ILE B 1 104 ? 14.017 -48.520 0.197 1.00 28.33 81 ILE B N 1
ATOM 2752 C CA . ILE B 1 104 ? 12.813 -48.797 -0.564 1.00 36.41 81 ILE B CA 1
ATOM 2753 C C . ILE B 1 104 ? 11.612 -48.836 0.373 1.00 38.36 81 ILE B C 1
ATOM 2754 O O . ILE B 1 104 ? 10.557 -48.259 0.077 1.00 37.64 81 ILE B O 1
ATOM 2759 N N . GLU B 1 105 ? 11.784 -49.517 1.506 1.00 39.31 82 GLU B N 1
ATOM 2760 C CA . GLU B 1 105 ? 10.718 -49.644 2.497 1.00 41.06 82 GLU B CA 1
ATOM 2761 C C . GLU B 1 105 ? 10.329 -48.286 3.072 1.00 39.00 82 GLU B C 1
ATOM 2762 O O . GLU B 1 105 ? 9.157 -48.020 3.324 1.00 35.32 82 GLU B O 1
ATOM 2764 N N . LEU B 1 106 ? 11.325 -47.438 3.291 1.00 38.03 83 LEU B N 1
ATOM 2765 C CA . LEU B 1 106 ? 11.092 -46.078 3.764 1.00 40.12 83 LEU B CA 1
ATOM 2766 C C . LEU B 1 106 ? 10.196 -45.323 2.793 1.00 36.46 83 LEU B C 1
ATOM 2767 O O . LEU B 1 106 ? 9.191 -44.722 3.191 1.00 36.42 83 LEU B O 1
ATOM 2772 N N . LEU B 1 107 ? 10.558 -45.358 1.514 1.00 33.27 84 LEU B N 1
ATOM 2773 C CA . LEU B 1 107 ? 9.784 -44.634 0.508 1.00 34.98 84 LEU B CA 1
ATOM 2774 C C . LEU B 1 107 ? 8.344 -45.164 0.446 1.00 38.24 84 LEU B C 1
ATOM 2775 O O . LEU B 1 107 ? 7.371 -44.391 0.393 1.00 33.53 84 LEU B O 1
ATOM 2780 N N . GLY B 1 108 ? 8.215 -46.489 0.463 1.00 39.20 85 GLY B N 1
ATOM 2781 C CA . GLY B 1 108 ? 6.907 -47.120 0.489 1.00 35.53 85 GLY B CA 1
ATOM 2782 C C . GLY B 1 108 ? 6.049 -46.689 1.668 1.00 36.32 85 GLY B C 1
ATOM 2783 O O . GLY B 1 108 ? 4.894 -46.298 1.500 1.00 40.51 85 GLY B O 1
ATOM 2784 N N . ARG B 1 109 ? 6.616 -46.760 2.867 1.00 31.49 86 ARG B N 1
ATOM 2785 C CA . ARG B 1 109 ? 5.893 -46.420 4.088 1.00 37.38 86 ARG B CA 1
ATOM 2786 C C . ARG B 1 109 ? 5.501 -44.950 4.148 1.00 39.26 86 ARG B C 1
ATOM 2787 O O . ARG B 1 109 ? 4.388 -44.608 4.567 1.00 36.61 86 ARG B O 1
ATOM 2789 N N . GLU B 1 110 ? 6.421 -44.083 3.739 1.00 36.43 87 GLU B N 1
ATOM 2790 C CA . GLU B 1 110 ? 6.203 -42.647 3.840 1.00 35.47 87 GLU B CA 1
ATOM 2791 C C . GLU B 1 110 ? 5.208 -42.149 2.803 1.00 39.37 87 GLU B C 1
ATOM 2792 O O . GLU B 1 110 ? 4.477 -41.186 3.057 1.00 33.66 87 GLU B O 1
ATOM 2798 N N . GLY B 1 111 ? 5.178 -42.796 1.639 1.00 38.63 88 GLY B N 1
ATOM 2799 C CA . GLY B 1 111 ? 4.187 -42.443 0.637 1.00 42.40 88 GLY B CA 1
ATOM 2800 C C . GLY B 1 111 ? 4.167 -40.959 0.302 1.00 37.14 88 GLY B C 1
ATOM 2801 O O . GLY B 1 111 ? 5.197 -40.380 -0.040 1.00 34.77 88 GLY B O 1
ATOM 2802 N N . HIS B 1 112 ? 2.992 -40.338 0.401 1.00 36.94 89 HIS B N 1
ATOM 2803 C CA . HIS B 1 112 ? 2.836 -38.935 0.009 1.00 37.68 89 HIS B CA 1
ATOM 2804 C C . HIS B 1 112 ? 3.641 -37.965 0.868 1.00 36.11 89 HIS B C 1
ATOM 2805 O O . HIS B 1 112 ? 3.804 -36.794 0.509 1.00 36.79 89 HIS B O 1
ATOM 2812 N N . ASN B 1 113 ? 4.145 -38.445 2.001 1.00 33.52 90 ASN B N 1
ATOM 2813 C CA . ASN B 1 113 ? 5.020 -37.620 2.829 1.00 36.96 90 ASN B CA 1
ATOM 2814 C C . ASN B 1 113 ? 6.369 -37.400 2.158 1.00 34.26 90 ASN B C 1
ATOM 2815 O O . ASN B 1 113 ? 7.070 -36.436 2.467 1.00 30.98 90 ASN B O 1
ATOM 2820 N N . VAL B 1 114 ? 6.719 -38.301 1.238 1.00 24.81 91 VAL B N 1
ATOM 2821 C CA . VAL B 1 114 ? 7.904 -38.138 0.409 1.00 23.38 91 VAL B CA 1
ATOM 2822 C C . VAL B 1 114 ? 7.550 -37.226 -0.769 1.00 22.22 91 VAL B C 1
ATOM 2823 O O . VAL B 1 114 ? 6.518 -37.414 -1.407 1.00 30.18 91 VAL B O 1
ATOM 2827 N N . THR B 1 115 ? 8.397 -36.238 -1.043 1.00 21.44 92 THR B N 1
ATOM 2828 C CA . THR B 1 115 ? 8.179 -35.309 -2.154 1.00 19.76 92 THR B CA 1
ATOM 2829 C C . THR B 1 115 ? 8.215 -36.016 -3.499 1.00 20.56 92 THR B C 1
ATOM 2830 O O . THR B 1 115 ? 9.126 -36.802 -3.748 1.00 17.34 92 THR B O 1
ATOM 2834 N N . LYS B 1 116 ? 7.239 -35.731 -4.366 1.00 17.60 93 LYS B N 1
ATOM 2835 C CA . LYS B 1 116 ? 7.275 -36.239 -5.746 1.00 16.97 93 LYS B CA 1
ATOM 2836 C C . LYS B 1 116 ? 8.205 -35.344 -6.553 1.00 17.78 93 LYS B C 1
ATOM 2837 O O . LYS B 1 116 ? 8.043 -34.121 -6.575 1.00 15.67 93 LYS B O 1
ATOM 2843 N N . VAL B 1 117 ? 9.203 -35.946 -7.187 1.00 15.67 94 VAL B N 1
ATOM 2844 C CA . VAL B 1 117 ? 10.277 -35.163 -7.775 1.00 13.61 94 VAL B CA 1
ATOM 2845 C C . VAL B 1 117 ? 10.372 -35.278 -9.297 1.00 14.45 94 VAL B C 1
ATOM 2846 O O . VAL B 1 117 ? 10.850 -36.289 -9.829 1.00 15.54 94 VAL B O 1
ATOM 2850 N N . SER B 1 118 ? 9.959 -34.216 -9.989 1.00 13.23 95 SER B N 1
ATOM 2851 C CA . SER B 1 118 ? 10.205 -34.088 -11.429 1.00 14.33 95 SER B CA 1
ATOM 2852 C C . SER B 1 118 ? 11.423 -33.189 -11.665 1.00 16.83 95 SER B C 1
ATOM 2853 O O . SER B 1 118 ? 12.078 -32.760 -10.711 1.00 14.45 95 SER B O 1
ATOM 2856 N N . ARG B 1 119 ? 11.728 -32.884 -12.927 1.00 16.19 96 ARG B N 1
ATOM 2857 C CA . ARG B 1 119 ? 12.915 -32.093 -13.226 1.00 11.54 96 ARG B CA 1
ATOM 2858 C C . ARG B 1 119 ? 12.938 -30.756 -12.454 1.00 12.79 96 ARG B C 1
ATOM 2859 O O . ARG B 1 119 ? 13.970 -30.360 -11.915 1.00 13.52 96 ARG B O 1
ATOM 2867 N N . ARG B 1 120 ? 11.796 -30.078 -12.395 1.00 13.88 97 ARG B N 1
ATOM 2868 C CA . ARG B 1 120 ? 11.753 -28.758 -11.737 1.00 12.89 97 ARG B CA 1
ATOM 2869 C C . ARG B 1 120 ? 11.891 -28.843 -10.220 1.00 15.01 97 ARG B C 1
ATOM 2870 O O . ARG B 1 120 ? 12.195 -27.842 -9.566 1.00 14.27 97 ARG B O 1
ATOM 2878 N N . ASP B 1 121 ? 11.604 -30.013 -9.653 1.00 10.98 98 ASP B N 1
ATOM 2879 C CA . ASP B 1 121 ? 11.738 -30.230 -8.196 1.00 13.64 98 ASP B CA 1
ATOM 2880 C C . ASP B 1 121 ? 13.138 -30.629 -7.741 1.00 15.01 98 ASP B C 1
ATOM 2881 O O . ASP B 1 121 ? 13.548 -30.377 -6.600 1.00 15.64 98 ASP B O 1
ATOM 2886 N N . LEU B 1 122 ? 13.853 -31.286 -8.642 1.00 11.77 99 LEU B N 1
ATOM 2887 C CA . LEU B 1 122 ? 15.066 -32.017 -8.297 1.00 14.14 99 LEU B CA 1
ATOM 2888 C C . LEU B 1 122 ? 16.107 -31.222 -7.497 1.00 15.34 99 LEU B C 1
ATOM 2889 O O . LEU B 1 122 ? 16.571 -31.692 -6.446 1.00 14.39 99 LEU B O 1
ATOM 2894 N N . PRO B 1 123 ? 16.466 -30.015 -7.963 1.00 16.92 100 PRO B N 1
ATOM 2895 C CA . PRO B 1 123 ? 17.529 -29.288 -7.260 1.00 20.68 100 PRO B CA 1
ATOM 2896 C C . PRO B 1 123 ? 17.171 -28.987 -5.810 1.00 15.37 100 PRO B C 1
ATOM 2897 O O . PRO B 1 123 ? 18.065 -28.913 -4.977 1.00 19.07 100 PRO B O 1
ATOM 2901 N N . PHE B 1 124 ? 15.884 -28.807 -5.517 1.00 14.05 101 PHE B N 1
ATOM 2902 C CA . PHE B 1 124 ? 15.482 -28.345 -4.189 1.00 16.46 101 PHE B CA 1
ATOM 2903 C C . PHE B 1 124 ? 15.478 -29.453 -3.128 1.00 16.92 101 PHE B C 1
ATOM 2904 O O . PHE B 1 124 ? 15.821 -29.205 -1.980 1.00 17.54 101 PHE B O 1
ATOM 2912 N N . VAL B 1 125 ? 15.095 -30.667 -3.521 1.00 16.05 102 VAL B N 1
ATOM 2913 C CA . VAL B 1 125 ? 15.105 -31.778 -2.577 1.00 17.01 102 VAL B CA 1
ATOM 2914 C C . VAL B 1 125 ? 16.553 -32.156 -2.284 1.00 18.55 102 VAL B C 1
ATOM 2915 O O . VAL B 1 125 ? 16.926 -32.435 -1.147 1.00 21.67 102 VAL B O 1
ATOM 2919 N N . VAL B 1 126 ? 17.377 -32.139 -3.321 1.00 16.72 103 VAL B N 1
ATOM 2920 C CA . VAL B 1 126 ? 18.802 -32.402 -3.144 1.00 17.61 103 VAL B CA 1
ATOM 2921 C C . VAL B 1 126 ? 19.457 -31.334 -2.261 1.00 20.39 103 VAL B C 1
ATOM 2922 O O . VAL B 1 126 ? 20.174 -31.644 -1.304 1.00 21.24 103 VAL B O 1
ATOM 2926 N N . ALA B 1 127 ? 19.195 -30.072 -2.567 1.00 17.91 104 ALA B N 1
ATOM 2927 C CA . ALA B 1 127 ? 19.842 -28.993 -1.821 1.00 19.50 104 ALA B CA 1
ATOM 2928 C C . ALA B 1 127 ? 19.424 -28.990 -0.355 1.00 20.18 104 ALA B C 1
ATOM 2929 O O . ALA B 1 127 ? 20.230 -28.699 0.527 1.00 24.12 104 ALA B O 1
ATOM 2931 N N . ALA B 1 128 ? 18.160 -29.316 -0.104 1.00 22.03 105 ALA B N 1
ATOM 2932 C CA . ALA B 1 128 ? 17.591 -29.233 1.241 1.00 22.33 105 ALA B CA 1
ATOM 2933 C C . ALA B 1 128 ? 17.824 -30.506 2.060 1.00 20.66 105 ALA B C 1
ATOM 2934 O O . ALA B 1 128 ? 17.419 -30.591 3.217 1.00 22.20 105 ALA B O 1
ATOM 2936 N N . GLY B 1 129 ? 18.494 -31.478 1.460 1.00 22.08 106 GLY B N 1
ATOM 2937 C CA . GLY B 1 129 ? 18.837 -32.717 2.146 1.00 25.17 106 GLY B CA 1
ATOM 2938 C C . GLY B 1 129 ? 17.660 -33.621 2.462 1.00 23.46 106 GLY B C 1
ATOM 2939 O O . GLY B 1 129 ? 17.690 -34.344 3.456 1.00 23.70 106 GLY B O 1
ATOM 2940 N N . LYS B 1 130 ? 16.634 -33.602 1.614 1.00 19.98 107 LYS B N 1
ATOM 2941 C CA . LYS B 1 130 ? 15.409 -34.341 1.893 1.00 23.68 107 LYS B CA 1
ATOM 2942 C C . LYS B 1 130 ? 15.340 -35.639 1.106 1.00 24.82 107 LYS B C 1
ATOM 2943 O O . LYS B 1 130 ? 16.164 -35.900 0.228 1.00 25.61 107 LYS B O 1
ATOM 2946 N N . ASN B 1 131 ? 14.325 -36.434 1.411 1.00 21.39 108 ASN B N 1
ATOM 2947 C CA . ASN B 1 131 ? 14.005 -37.630 0.637 1.00 18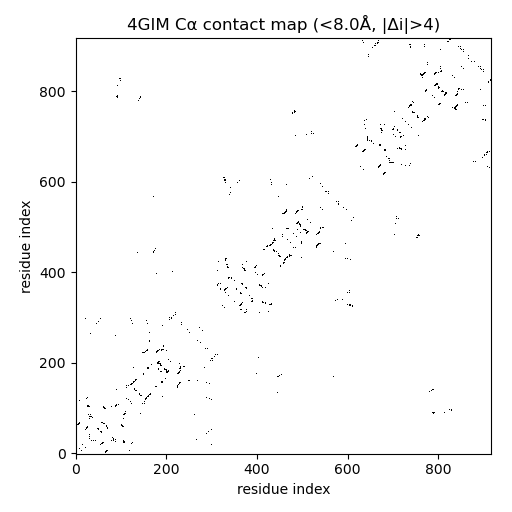.83 108 ASN B CA 1
ATOM 2948 C C . ASN B 1 131 ? 13.129 -37.237 -0.531 1.00 24.29 108 ASN B C 1
ATOM 2949 O O . ASN B 1 131 ? 12.357 -36.286 -0.430 1.00 25.13 108 ASN B O 1
ATOM 2954 N N . GLY B 1 132 ? 13.238 -37.948 -1.650 1.00 17.68 109 GLY B N 1
ATOM 2955 C CA . GLY B 1 132 ? 12.356 -37.655 -2.757 1.00 17.04 109 GLY B CA 1
ATOM 2956 C C . GLY B 1 132 ? 12.153 -38.873 -3.623 1.00 20.62 109 GLY B C 1
ATOM 2957 O O . GLY B 1 132 ? 13.044 -39.703 -3.769 1.00 19.86 109 GLY B O 1
ATOM 2958 N N . ALA B 1 133 ? 10.983 -38.943 -4.235 1.00 17.73 110 ALA B N 1
ATOM 2959 C CA . ALA B 1 133 ? 10.639 -40.077 -5.075 1.00 15.34 110 ALA B CA 1
ATOM 2960 C C . ALA B 1 133 ? 10.638 -39.549 -6.497 1.00 19.36 110 ALA B C 1
ATOM 2961 O O . ALA B 1 133 ? 9.921 -38.589 -6.809 1.00 19.89 110 ALA B O 1
ATOM 2963 N N . THR B 1 134 ? 11.469 -40.152 -7.344 1.00 18.36 111 THR B N 1
ATOM 2964 C CA . THR B 1 134 ? 11.754 -39.604 -8.668 1.00 15.97 111 THR B CA 1
ATOM 2965 C C . THR B 1 134 ? 10.830 -40.159 -9.757 1.00 18.89 111 THR B C 1
ATOM 2966 O O . THR B 1 134 ? 10.666 -41.373 -9.898 1.00 16.79 111 THR B O 1
ATOM 2970 N N . THR B 1 135 ? 10.249 -39.252 -10.536 1.00 15.34 112 THR B N 1
ATOM 2971 C CA . THR B 1 135 ? 9.369 -39.608 -11.635 1.00 13.05 112 THR B CA 1
ATOM 2972 C C . THR B 1 135 ? 10.211 -40.161 -12.782 1.00 14.51 112 THR B C 1
ATOM 2973 O O . THR B 1 135 ? 11.436 -40.206 -12.691 1.00 15.17 112 THR B O 1
ATOM 2977 N N . VAL B 1 136 ? 9.556 -40.565 -13.866 1.00 15.98 113 VAL B N 1
ATOM 2978 C CA . VAL B 1 136 ? 10.280 -40.970 -15.064 1.00 14.56 113 VAL B CA 1
ATOM 2979 C C . VAL B 1 136 ? 11.265 -39.878 -15.492 1.00 14.93 113 VAL B C 1
ATOM 2980 O O . VAL B 1 136 ? 12.399 -40.175 -15.835 1.00 17.36 113 VAL B O 1
ATOM 2984 N N . ALA B 1 137 ? 10.857 -38.610 -15.448 1.00 13.34 114 ALA B N 1
ATOM 2985 C CA . ALA B 1 137 ? 11.787 -37.542 -15.858 1.00 15.80 114 ALA B CA 1
ATOM 2986 C C . ALA B 1 137 ? 13.079 -37.505 -15.019 1.00 16.82 114 ALA B C 1
ATOM 2987 O O . ALA B 1 137 ? 14.198 -37.544 -15.555 1.00 13.15 114 ALA B O 1
ATOM 2989 N N . SER B 1 138 ? 12.924 -37.434 -13.699 1.00 12.78 115 SER B N 1
ATOM 2990 C CA . SER B 1 138 ? 14.086 -37.352 -12.824 1.00 17.28 115 SER B CA 1
ATOM 2991 C C . SER B 1 138 ? 14.896 -38.631 -12.873 1.00 14.10 115 SER B C 1
ATOM 2992 O O . SER B 1 138 ? 16.138 -38.622 -12.805 1.00 17.30 115 SER B O 1
ATOM 2995 N N . THR B 1 139 ? 14.182 -39.743 -12.968 1.00 12.12 116 THR B N 1
ATOM 2996 C CA . THR B 1 139 ? 14.864 -41.030 -13.012 1.00 17.05 116 THR B CA 1
ATOM 2997 C C . THR B 1 139 ? 15.721 -41.131 -14.269 1.00 17.96 116 THR B C 1
ATOM 2998 O O . THR B 1 139 ? 16.846 -41.620 -14.207 1.00 17.33 116 THR B O 1
ATOM 3002 N N . MET B 1 140 ? 15.202 -40.657 -15.402 1.00 16.91 117 MET B N 1
ATOM 3003 C CA . MET B 1 140 ? 15.982 -40.628 -16.638 1.00 17.84 117 MET B CA 1
ATOM 3004 C C . MET B 1 140 ? 17.219 -39.758 -16.455 1.00 16.86 117 MET B C 1
ATOM 3005 O O . MET B 1 140 ? 18.317 -40.131 -16.842 1.00 15.72 117 MET B O 1
ATOM 3010 N N . ILE B 1 141 ? 17.029 -38.575 -15.876 1.00 14.81 118 ILE B N 1
ATOM 3011 C CA . ILE B 1 141 ? 18.169 -37.684 -15.646 1.00 17.10 118 ILE B CA 1
ATOM 3012 C C . ILE B 1 141 ? 19.295 -38.341 -14.847 1.00 17.38 118 ILE B C 1
ATOM 3013 O O . ILE B 1 141 ? 20.478 -38.248 -15.204 1.00 17.36 118 ILE B O 1
ATOM 3018 N N . ILE B 1 142 ? 18.922 -38.998 -13.758 1.00 16.25 119 ILE B N 1
ATOM 3019 C CA . ILE B 1 142 ? 19.916 -39.585 -12.874 1.00 18.34 119 ILE B CA 1
ATOM 3020 C C . ILE B 1 142 ? 20.532 -40.830 -13.516 1.00 15.74 119 ILE B C 1
ATOM 3021 O O . ILE B 1 142 ? 21.746 -41.034 -13.487 1.00 19.62 119 ILE B O 1
ATOM 3026 N N . ALA B 1 143 ? 19.686 -41.633 -14.142 1.00 16.72 120 ALA B N 1
ATOM 3027 C CA . ALA B 1 143 ? 20.174 -42.779 -14.907 1.00 17.29 120 ALA B CA 1
ATOM 3028 C C . ALA B 1 143 ? 21.245 -42.324 -15.901 1.00 20.39 120 ALA B C 1
ATOM 3029 O O . ALA B 1 143 ? 22.323 -42.920 -15.978 1.00 21.83 120 ALA B O 1
ATOM 3031 N N . ALA B 1 144 ? 20.945 -41.265 -16.656 1.00 19.77 121 ALA B N 1
ATOM 3032 C CA . ALA B 1 144 ? 21.888 -40.715 -17.630 1.00 23.58 121 ALA B CA 1
ATOM 3033 C C . ALA B 1 144 ? 23.176 -40.254 -16.957 1.00 21.48 121 ALA B C 1
ATOM 3034 O O . ALA B 1 144 ? 24.269 -40.525 -17.455 1.00 24.62 121 ALA B O 1
ATOM 3036 N N . LEU B 1 145 ? 23.057 -39.579 -15.815 1.00 17.56 122 LEU B N 1
ATOM 3037 C CA . LEU B 1 145 ? 24.263 -39.221 -15.072 1.00 21.22 122 LEU B CA 1
ATOM 3038 C C . LEU B 1 145 ? 25.117 -40.452 -14.758 1.00 27.51 122 LEU B C 1
ATOM 3039 O O . LEU B 1 145 ? 26.348 -40.378 -14.788 1.00 25.25 122 LEU B O 1
ATOM 3044 N N . ALA B 1 146 ? 24.464 -41.576 -14.461 1.00 25.34 123 ALA B N 1
ATOM 3045 C CA . ALA B 1 146 ? 25.178 -42.805 -14.101 1.00 27.16 123 ALA B CA 1
ATOM 3046 C C . ALA B 1 146 ? 25.647 -43.590 -15.324 1.00 26.94 123 ALA B C 1
ATOM 3047 O O . ALA B 1 146 ? 26.452 -44.509 -15.204 1.00 34.02 123 ALA B O 1
ATOM 3049 N N . GLY B 1 147 ? 25.131 -43.237 -16.496 1.00 28.00 124 GLY B N 1
ATOM 3050 C CA . GLY B 1 147 ? 25.494 -43.934 -17.720 1.00 27.38 124 GLY B CA 1
ATOM 3051 C C . GLY B 1 147 ? 24.649 -45.177 -17.943 1.00 31.87 124 GLY B C 1
ATOM 3052 O O . GLY B 1 147 ? 25.082 -46.130 -18.595 1.00 31.71 124 GLY B O 1
ATOM 3053 N N . ILE B 1 148 ? 23.439 -45.171 -17.390 1.00 29.19 125 ILE B N 1
ATOM 3054 C CA . ILE B 1 148 ? 22.497 -46.269 -17.586 1.00 29.49 125 ILE B CA 1
ATOM 3055 C C . ILE B 1 148 ? 21.524 -45.903 -18.707 1.00 25.82 125 ILE B C 1
ATOM 3056 O O . ILE B 1 148 ? 20.859 -44.857 -18.662 1.00 23.35 125 ILE B O 1
ATOM 3061 N N . LYS B 1 149 ? 21.472 -46.750 -19.729 1.00 23.35 126 LYS B N 1
ATOM 3062 C CA . LYS B 1 149 ? 20.673 -46.468 -20.917 1.00 29.51 126 LYS B CA 1
ATOM 3063 C C . LYS B 1 149 ? 19.297 -47.143 -20.947 1.00 26.76 126 LYS B C 1
ATOM 3064 O O . LYS B 1 149 ? 18.502 -46.877 -21.850 1.00 21.43 126 LYS B O 1
ATOM 3070 N N . VAL B 1 150 ? 19.010 -48.003 -19.971 1.00 22.58 127 VAL B N 1
ATOM 3071 C CA . VAL B 1 150 ? 17.739 -48.728 -19.957 1.00 20.92 127 VAL B CA 1
ATOM 3072 C C . VAL B 1 150 ? 17.026 -48.613 -18.614 1.00 21.35 127 VAL B C 1
ATOM 3073 O O . VAL B 1 150 ? 17.624 -48.821 -17.563 1.00 23.61 127 VAL B O 1
ATOM 3077 N N . PHE B 1 151 ? 15.737 -48.282 -18.682 1.00 18.45 128 PHE B N 1
ATOM 3078 C CA . PHE B 1 151 ? 14.920 -47.922 -17.524 1.00 22.61 128 PHE B CA 1
ATOM 3079 C C . PHE B 1 151 ? 13.557 -48.614 -17.668 1.00 24.41 128 PHE B C 1
ATOM 3080 O O . PHE B 1 151 ? 12.849 -48.373 -18.641 1.00 22.67 128 PHE B O 1
ATOM 3088 N N . ALA B 1 152 ? 13.206 -49.495 -16.728 1.00 19.27 129 ALA B N 1
ATOM 3089 C CA . ALA B 1 152 ? 11.881 -50.121 -16.704 1.00 19.00 129 ALA B CA 1
ATOM 3090 C C . ALA B 1 152 ? 10.951 -49.386 -15.751 1.00 26.76 129 ALA B C 1
ATOM 3091 O O . ALA B 1 152 ? 11.350 -49.049 -14.635 1.00 24.79 129 ALA B O 1
ATOM 3093 N N . THR B 1 153 ? 9.712 -49.162 -16.182 1.00 23.83 130 THR B N 1
ATOM 3094 C CA . THR B 1 153 ? 8.679 -48.596 -15.316 1.00 25.13 130 THR B CA 1
ATOM 3095 C C . THR B 1 153 ? 7.308 -49.199 -15.651 1.00 23.64 130 THR B C 1
ATOM 3096 O O . THR B 1 153 ? 7.236 -50.187 -16.390 1.00 23.08 130 THR B O 1
ATOM 3100 N N . GLY B 1 154 ? 6.239 -48.710 -15.020 1.00 21.06 131 GLY B N 1
ATOM 3101 C CA . GLY B 1 154 ? 4.894 -49.119 -15.410 1.00 22.05 131 GLY B CA 1
ATOM 3102 C C . GLY B 1 154 ? 4.319 -48.329 -16.576 1.00 22.27 131 GLY B C 1
ATOM 3103 O O . GLY B 1 154 ? 4.112 -48.849 -17.685 1.00 22.79 131 GLY B O 1
ATOM 3104 N N . GLY B 1 155 ? 4.193 -47.026 -16.381 1.00 17.29 132 GLY B N 1
ATOM 3105 C CA . GLY B 1 155 ? 3.672 -46.197 -17.452 1.00 17.35 132 GLY B CA 1
ATOM 3106 C C . GLY B 1 155 ? 4.278 -44.818 -17.372 1.00 18.30 132 GLY B C 1
ATOM 3107 O O . GLY B 1 155 ? 4.646 -44.354 -16.304 1.00 24.30 132 GLY B O 1
ATOM 3108 N N . ILE B 1 156 ? 4.406 -44.175 -18.528 1.00 18.94 133 ILE B N 1
ATOM 3109 C CA . ILE B 1 156 ? 4.979 -42.835 -18.595 1.00 14.86 133 ILE B CA 1
ATOM 3110 C C . ILE B 1 156 ? 3.921 -41.771 -18.352 1.00 17.73 133 ILE B C 1
ATOM 3111 O O . ILE B 1 156 ? 2.733 -42.024 -18.541 1.00 17.33 133 ILE B O 1
ATOM 3116 N N . GLY B 1 157 ? 4.348 -40.597 -17.894 1.00 14.42 134 GLY B N 1
ATOM 3117 C CA . GLY B 1 157 ? 3.485 -39.429 -17.933 1.00 13.63 134 GLY B CA 1
ATOM 3118 C C . GLY B 1 157 ? 3.346 -38.997 -19.388 1.00 15.58 134 GLY B C 1
ATOM 3119 O O . GLY B 1 157 ? 4.071 -39.479 -20.266 1.00 20.77 134 GLY B O 1
ATOM 3120 N N . GLY B 1 158 ? 2.425 -38.083 -19.652 1.00 15.54 135 GLY B N 1
ATOM 3121 C CA . GLY B 1 158 ? 2.134 -37.682 -21.015 1.00 17.65 135 GLY B CA 1
ATOM 3122 C C . GLY B 1 158 ? 1.216 -36.485 -21.063 1.00 13.57 135 GLY B C 1
ATOM 3123 O O . GLY B 1 158 ? 1.159 -35.705 -20.112 1.00 14.12 135 GLY B O 1
ATOM 3124 N N . VAL B 1 159 ? 0.538 -36.315 -22.201 1.00 13.49 136 VAL B N 1
ATOM 3125 C CA . VAL B 1 159 ? -0.471 -35.274 -22.371 1.00 14.93 136 VAL B CA 1
ATOM 3126 C C . VAL B 1 159 ? -1.781 -35.652 -21.676 1.00 16.71 136 VAL B C 1
ATOM 3127 O O . VAL B 1 159 ? -2.365 -36.706 -21.941 1.00 15.26 136 VAL B O 1
ATOM 3131 N N . HIS B 1 160 ? -2.248 -34.784 -20.781 1.00 13.92 137 HIS B N 1
ATOM 3132 C CA . HIS B 1 160 ? -3.493 -35.048 -20.066 1.00 16.86 137 HIS B CA 1
ATOM 3133 C C . HIS B 1 160 ? -4.754 -34.784 -20.880 1.00 17.90 137 HIS B C 1
ATOM 3134 O O . HIS B 1 160 ? -4.742 -34.038 -21.866 1.00 15.40 137 HIS B O 1
ATOM 3141 N N . ARG B 1 161 ? -5.843 -35.426 -20.478 1.00 17.79 138 ARG B N 1
ATOM 3142 C CA . ARG B 1 161 ? -7.135 -35.135 -21.059 1.00 18.77 138 ARG B CA 1
ATOM 3143 C C . ARG B 1 161 ? -7.486 -33.678 -20.786 1.00 22.52 138 ARG B C 1
ATOM 3144 O O . ARG B 1 161 ? -7.464 -33.216 -19.640 1.00 19.92 138 ARG B O 1
ATOM 3152 N N . GLY B 1 162 ? -7.776 -32.955 -21.861 1.00 19.50 139 GLY B N 1
ATOM 3153 C CA . GLY B 1 162 ? -8.075 -31.544 -21.780 1.00 22.80 139 GLY B CA 1
ATOM 3154 C C . GLY B 1 162 ? -6.847 -30.668 -21.924 1.00 17.25 139 GLY B C 1
ATOM 3155 O O . GLY B 1 162 ? -6.961 -29.458 -21.804 1.00 18.94 139 GLY B O 1
ATOM 3156 N N . ALA B 1 163 ? -5.685 -31.259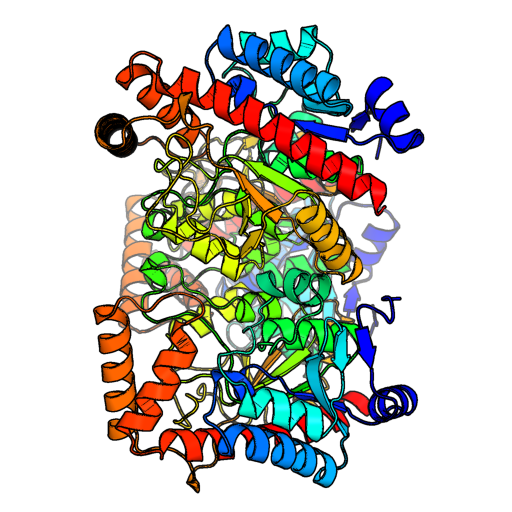 -22.193 1.00 18.08 140 ALA B N 1
ATOM 3157 C CA . ALA B 1 163 ? -4.451 -30.476 -22.240 1.00 18.70 140 ALA B CA 1
ATOM 3158 C C . ALA B 1 163 ? -4.487 -29.428 -23.339 1.00 19.01 140 ALA B C 1
ATOM 3159 O O . ALA B 1 163 ? -3.756 -28.442 -23.279 1.00 17.17 140 ALA B O 1
ATOM 3161 N N . GLU B 1 164 ? -5.332 -29.631 -24.347 1.00 18.59 141 GLU B N 1
ATOM 3162 C CA . GLU B 1 164 ? -5.461 -28.601 -25.369 1.00 20.50 141 GLU B CA 1
ATOM 3163 C C . GLU B 1 164 ? -5.958 -27.285 -24.757 1.00 24.53 141 GLU B C 1
ATOM 3164 O O . GLU B 1 164 ? -5.680 -26.212 -25.298 1.00 26.01 141 GLU B O 1
ATOM 3170 N N . HIS B 1 165 ? -6.758 -27.377 -23.690 1.00 21.15 142 HIS B N 1
ATOM 3171 C CA . HIS B 1 165 ? -7.162 -26.215 -22.870 1.00 25.18 142 HIS B CA 1
ATOM 3172 C C . HIS B 1 165 ? -6.281 -25.871 -21.657 1.00 20.33 142 HIS B C 1
ATOM 3173 O O . HIS B 1 165 ? -6.099 -24.702 -21.316 1.00 21.14 142 HIS B O 1
ATOM 3180 N N . THR B 1 166 ? -5.843 -26.900 -20.938 1.00 19.51 143 THR B N 1
ATOM 3181 C CA . THR B 1 166 ? -5.166 -26.692 -19.653 1.00 15.78 143 THR B CA 1
ATOM 3182 C C . THR B 1 166 ? -3.652 -26.623 -19.729 1.00 15.83 143 THR B C 1
ATOM 3183 O O . THR B 1 166 ? -3.008 -26.230 -18.763 1.00 14.51 143 THR B O 1
ATOM 3187 N N . PHE B 1 167 ? -3.090 -27.041 -20.861 1.00 16.51 144 PHE B N 1
ATOM 3188 C CA . PHE B 1 167 ? -1.638 -27.166 -21.022 1.00 14.09 144 PHE B CA 1
ATOM 3189 C C . PHE B 1 167 ? -0.982 -28.180 -20.080 1.00 14.72 144 PHE B C 1
ATOM 3190 O O . PHE B 1 167 ? 0.229 -28.139 -19.882 1.00 12.92 144 PHE B O 1
ATOM 3198 N N . ASP B 1 168 ? -1.736 -29.144 -19.556 1.00 15.93 145 ASP B N 1
ATOM 3199 C CA . ASP B 1 168 ? -1.122 -30.035 -18.578 1.00 15.37 145 ASP B CA 1
ATOM 3200 C C . ASP B 1 168 ? -0.462 -31.159 -19.357 1.00 18.21 145 ASP B C 1
ATOM 3201 O O . ASP B 1 168 ? -1.120 -32.076 -19.854 1.00 15.24 145 ASP B O 1
ATOM 3206 N N . ILE B 1 169 ? 0.866 -31.084 -19.425 1.00 13.74 146 ILE B N 1
ATOM 3207 C CA . ILE B 1 169 ? 1.663 -32.005 -20.227 1.00 13.67 146 ILE B CA 1
ATOM 3208 C C . ILE B 1 169 ? 2.880 -32.404 -19.399 1.00 14.96 146 ILE B C 1
ATOM 3209 O O . ILE B 1 169 ? 3.631 -31.537 -18.937 1.00 12.96 146 ILE B O 1
ATOM 3214 N N . SER B 1 170 ? 3.079 -33.706 -19.210 1.00 14.81 147 SER B N 1
ATOM 3215 C CA . SER B 1 170 ? 4.133 -34.186 -18.319 1.00 12.27 147 SER B CA 1
ATOM 3216 C C . SER B 1 170 ? 5.517 -33.751 -18.771 1.00 14.78 147 SER B C 1
ATOM 3217 O O . SER B 1 170 ? 5.848 -33.843 -19.957 1.00 11.85 147 SER B O 1
ATOM 3220 N N . ALA B 1 171 ? 6.329 -33.309 -17.816 1.00 13.11 148 ALA B N 1
ATOM 3221 C CA . ALA B 1 171 ? 7.750 -33.071 -18.060 1.00 13.41 148 ALA B CA 1
ATOM 3222 C C . ALA B 1 171 ? 8.449 -34.348 -18.556 1.00 15.25 148 ALA B C 1
ATOM 3223 O O . ALA B 1 171 ? 9.533 -34.286 -19.145 1.00 13.55 148 ALA B O 1
ATOM 3225 N N . ASP B 1 172 ? 7.831 -35.504 -18.316 1.00 12.51 149 ASP B N 1
ATOM 3226 C CA . ASP B 1 172 ? 8.378 -36.762 -18.848 1.00 15.69 149 ASP B CA 1
ATOM 3227 C C . ASP B 1 172 ? 8.604 -36.656 -20.358 1.00 14.91 149 ASP B C 1
ATOM 3228 O O . ASP B 1 172 ? 9.594 -37.149 -20.887 1.00 15.54 149 ASP B O 1
ATOM 3233 N N . LEU B 1 173 ? 7.668 -36.029 -21.056 1.00 14.08 150 LEU B N 1
ATOM 3234 C CA . LEU B 1 173 ? 7.781 -35.955 -22.510 1.00 15.64 150 LEU B CA 1
ATOM 3235 C C . LEU B 1 173 ? 8.969 -35.098 -22.949 1.00 14.84 150 LEU B C 1
ATOM 3236 O O . LEU B 1 173 ? 9.644 -35.439 -23.925 1.00 14.14 150 LEU B O 1
ATOM 3241 N N . GLN B 1 174 ? 9.248 -33.997 -22.233 1.00 13.36 151 GLN B N 1
ATOM 3242 C CA . GLN B 1 174 ? 10.448 -33.213 -22.543 1.00 12.11 151 GLN B CA 1
ATOM 3243 C C . GLN B 1 174 ? 11.737 -33.963 -22.188 1.00 9.92 151 GLN B C 1
ATOM 3244 O O . GLN B 1 174 ? 12.771 -33.822 -22.868 1.00 12.43 151 GLN B O 1
ATOM 3250 N N . GLU B 1 175 ? 11.690 -34.763 -21.121 1.00 12.87 152 GLU B N 1
ATOM 3251 C CA . GLU B 1 175 ? 12.872 -35.542 -20.779 1.00 12.57 152 GLU B CA 1
ATOM 3252 C C . GLU B 1 175 ? 13.142 -36.584 -21.878 1.00 14.64 152 GLU B C 1
ATOM 3253 O O . GLU B 1 175 ? 14.289 -36.812 -22.259 1.00 13.57 152 GLU B O 1
ATOM 3259 N N . LEU B 1 176 ? 12.079 -37.193 -22.391 1.00 13.27 153 LEU B N 1
ATOM 3260 C CA . LEU B 1 176 ? 12.205 -38.147 -23.487 1.00 15.95 153 LEU B CA 1
ATOM 3261 C C . LEU B 1 176 ? 12.745 -37.455 -24.744 1.00 14.94 153 LEU B C 1
ATOM 3262 O O . LEU B 1 176 ? 13.464 -38.013 -25.491 1.00 14.78 153 LEU B O 1
ATOM 3267 N N . ALA B 1 177 ? 12.376 -36.202 -24.922 1.00 15.42 154 ALA B N 1
ATOM 3268 C CA . ALA B 1 177 ? 12.875 -35.434 -26.050 1.00 15.70 154 ALA B CA 1
ATOM 3269 C C . ALA B 1 177 ? 14.383 -35.223 -26.049 1.00 16.85 154 ALA B C 1
ATOM 3270 O O . ALA B 1 177 ? 14.954 -35.037 -27.077 1.00 19.39 154 ALA B O 1
ATOM 3272 N N . ASN B 1 178 ? 14.970 -35.205 -24.864 1.00 14.09 155 ASN B N 1
ATOM 3273 C CA . ASN B 1 178 ? 16.324 -34.713 -24.695 1.00 16.27 155 ASN B CA 1
ATOM 3274 C C . ASN B 1 178 ? 17.367 -35.607 -24.037 1.00 20.79 155 ASN B C 1
ATOM 3275 O O . ASN B 1 178 ? 18.520 -35.383 -24.225 1.00 21.37 155 ASN B O 1
ATOM 3280 N N . THR B 1 179 ? 16.938 -36.572 -23.260 1.00 17.74 156 THR B N 1
ATOM 3281 C CA . THR B 1 179 ? 17.830 -37.383 -22.453 1.00 15.81 156 THR B CA 1
ATOM 3282 C C . THR B 1 179 ? 17.918 -38.855 -22.931 1.00 19.33 156 THR B C 1
ATOM 3283 O O . THR B 1 179 ? 16.935 -39.471 -23.169 1.00 16.70 156 THR B O 1
ATOM 3287 N N . ASN B 1 180 ? 19.138 -39.373 -23.027 1.00 19.39 157 ASN B N 1
ATOM 3288 C CA . ASN B 1 180 ? 19.453 -40.614 -23.729 1.00 24.03 157 ASN B CA 1
ATOM 3289 C C . ASN B 1 180 ? 19.200 -41.859 -22.899 1.00 20.18 157 ASN B C 1
ATOM 3290 O O . ASN B 1 180 ? 20.119 -42.463 -22.407 1.00 21.14 157 ASN B O 1
ATOM 3295 N N . VAL B 1 181 ? 17.943 -42.248 -22.774 1.00 18.57 158 VAL B N 1
ATOM 3296 C CA . VAL B 1 181 ? 17.566 -43.412 -21.988 1.00 18.37 158 VAL B CA 1
ATOM 3297 C C . VAL B 1 181 ? 16.355 -44.024 -22.656 1.00 16.19 158 VAL B C 1
ATOM 3298 O O . VAL B 1 181 ? 15.440 -43.304 -23.053 1.00 17.40 158 VAL B O 1
ATOM 3302 N N . THR B 1 182 ? 16.337 -45.348 -22.755 1.00 19.63 159 THR B N 1
ATOM 3303 C CA . THR B 1 182 ? 15.180 -46.065 -23.246 1.00 16.63 159 THR B CA 1
ATOM 3304 C C . THR B 1 182 ? 14.295 -46.399 -22.070 1.00 19.48 159 THR B C 1
ATOM 3305 O O . THR B 1 182 ? 14.766 -46.920 -21.061 1.00 19.51 159 THR B O 1
ATOM 3309 N N . VAL B 1 183 ? 13.012 -46.086 -22.193 1.00 19.25 160 VAL B N 1
ATOM 3310 C CA . VAL B 1 183 ? 12.079 -46.292 -21.094 1.00 20.64 160 VAL B CA 1
ATOM 3311 C C . VAL B 1 183 ? 11.062 -47.354 -21.508 1.00 19.61 160 VAL B C 1
ATOM 3312 O O . VAL B 1 183 ? 10.310 -47.172 -22.461 1.00 20.88 160 VAL B O 1
ATOM 3316 N N . VAL B 1 184 ? 11.065 -48.475 -20.801 1.00 16.99 161 VAL B N 1
ATOM 3317 C CA . VAL B 1 184 ? 10.162 -49.571 -21.126 1.00 20.69 161 VAL B CA 1
ATOM 3318 C C . VAL B 1 184 ? 8.931 -49.450 -20.243 1.00 23.50 161 VAL B C 1
ATOM 3319 O O . VAL B 1 184 ? 9.029 -49.451 -19.015 1.00 22.37 161 VAL B O 1
ATOM 3323 N N . CYS B 1 185 ? 7.775 -49.352 -20.883 1.00 20.49 162 CYS B N 1
ATOM 3324 C CA . CYS B 1 185 ? 6.515 -49.170 -20.200 1.00 20.17 162 CYS B CA 1
ATOM 3325 C C . CYS B 1 185 ? 5.423 -49.957 -20.913 1.00 21.84 162 CYS B C 1
ATOM 3326 O O . CYS B 1 185 ? 5.665 -50.606 -21.938 1.00 24.36 162 CYS B O 1
ATOM 3329 N N . ALA B 1 186 ? 4.227 -49.892 -20.338 1.00 18.37 163 ALA B N 1
ATOM 3330 C CA . ALA B 1 186 ? 2.984 -50.454 -20.874 1.00 19.53 163 ALA B CA 1
ATOM 3331 C C . ALA B 1 186 ? 2.207 -49.408 -21.673 1.00 18.45 163 ALA B C 1
ATOM 3332 O O . ALA B 1 186 ? 0.978 -49.392 -21.628 1.00 22.83 163 ALA B O 1
ATOM 3334 N N . GLY B 1 187 ? 2.922 -48.430 -22.216 1.00 18.89 164 GLY B N 1
ATOM 3335 C CA . GLY B 1 187 ? 2.304 -47.236 -22.765 1.00 16.70 164 GLY B CA 1
ATOM 3336 C C . GLY B 1 187 ? 1.900 -46.402 -21.562 1.00 16.27 164 GLY B C 1
ATOM 3337 O O . GLY B 1 187 ? 2.669 -46.284 -20.607 1.00 20.79 164 GLY B O 1
ATOM 3338 N N . ALA B 1 188 ? 0.702 -45.835 -21.594 1.00 21.28 165 ALA B N 1
ATOM 3339 C CA . ALA B 1 188 ? 0.149 -45.190 -20.413 1.00 19.70 165 ALA B CA 1
ATOM 3340 C C . ALA B 1 188 ? -1.345 -45.421 -20.389 1.00 18.63 165 ALA B C 1
ATOM 3341 O O . ALA B 1 188 ? -1.947 -45.761 -21.406 1.00 18.67 165 ALA B O 1
ATOM 3343 N N . ALA B 1 189 ? -1.941 -45.275 -19.215 1.00 20.86 166 ALA B N 1
ATOM 3344 C CA . ALA B 1 189 ? -3.372 -45.489 -19.062 1.00 21.88 166 ALA B CA 1
ATOM 3345 C C . ALA B 1 189 ? -4.176 -44.359 -19.700 1.00 24.31 166 ALA B C 1
ATOM 3346 O O . ALA B 1 189 ? -3.665 -43.253 -19.929 1.00 22.06 166 ALA B O 1
ATOM 3348 N N . SER B 1 190 ? -5.444 -44.658 -19.955 1.00 25.74 167 SER B N 1
ATOM 3349 C CA . SER B 1 190 ? -6.368 -43.748 -20.617 1.00 20.58 167 SER B CA 1
ATOM 3350 C C . SER B 1 190 ? -6.768 -42.561 -19.748 1.00 20.83 167 SER B C 1
ATOM 3351 O O . SER B 1 190 ? -7.631 -41.775 -20.133 1.00 22.78 167 SER B O 1
ATOM 3354 N N . ILE B 1 191 ? -6.217 -42.490 -18.535 1.00 22.70 168 ILE B N 1
ATOM 3355 C CA . ILE B 1 191 ? -6.276 -41.251 -17.766 1.00 23.54 168 ILE B CA 1
ATOM 3356 C C . ILE B 1 191 ? -5.628 -40.122 -18.566 1.00 24.25 168 ILE B C 1
ATOM 3357 O O . ILE B 1 191 ? -5.947 -38.951 -18.366 1.00 21.58 168 ILE B O 1
ATOM 3362 N N . LEU B 1 192 ? -4.715 -40.471 -19.470 1.00 17.54 169 LEU B N 1
ATOM 3363 C CA . LEU B 1 192 ? -4.111 -39.472 -20.344 1.00 18.01 169 LEU B CA 1
ATOM 3364 C C . LEU B 1 192 ? -4.797 -39.442 -21.706 1.00 17.47 169 LEU B C 1
ATOM 3365 O O . LEU B 1 192 ? -5.578 -40.329 -22.042 1.00 19.01 169 LEU B O 1
ATOM 3370 N N . ASP B 1 193 ? -4.423 -38.466 -22.529 1.00 16.50 170 ASP B N 1
ATOM 3371 C CA . ASP B 1 193 ? -4.914 -38.421 -23.882 1.00 16.74 170 ASP B CA 1
ATOM 3372 C C . ASP B 1 193 ? -3.801 -39.053 -24.711 1.00 16.39 170 ASP B C 1
ATOM 3373 O O . ASP B 1 193 ? -2.780 -38.418 -25.003 1.00 17.66 170 ASP B O 1
ATOM 3378 N N . LEU B 1 194 ? -4.027 -40.296 -25.143 1.00 17.79 171 LEU B N 1
ATOM 3379 C CA . LEU B 1 194 ? -2.968 -41.059 -25.790 1.00 20.35 171 LEU B CA 1
ATOM 3380 C C . LEU B 1 194 ? -2.701 -40.546 -27.190 1.00 19.17 171 LEU B C 1
ATOM 3381 O O . LEU B 1 194 ? -1.560 -40.549 -27.638 1.00 19.14 171 LEU B O 1
ATOM 3386 N N . GLY B 1 195 ? -3.757 -40.099 -27.868 1.00 17.54 172 GLY B N 1
ATOM 3387 C CA . GLY B 1 195 ? -3.636 -39.526 -29.195 1.00 16.98 172 GLY B CA 1
ATOM 3388 C C . GLY B 1 195 ? -2.724 -38.318 -29.207 1.00 18.01 172 GLY B C 1
ATOM 3389 O O . GLY B 1 195 ? -1.736 -38.255 -29.974 1.00 21.73 172 GLY B O 1
ATOM 3390 N N . LEU B 1 196 ? -3.040 -37.352 -28.342 1.00 17.76 173 LEU B N 1
ATOM 3391 C CA . LEU B 1 196 ? -2.235 -36.132 -28.255 1.00 15.40 173 LEU B CA 1
ATOM 3392 C C . LEU B 1 196 ? -0.814 -36.487 -27.856 1.00 16.52 173 LEU B C 1
ATOM 3393 O O . LEU B 1 196 ? 0.148 -35.876 -28.317 1.00 17.54 173 LEU B O 1
ATOM 3398 N N . THR B 1 197 ? -0.678 -37.483 -26.986 1.00 16.52 174 THR B N 1
ATOM 3399 C CA . THR B 1 197 ? 0.645 -37.941 -26.597 1.00 14.32 174 THR B CA 1
ATOM 3400 C C . THR B 1 197 ? 1.454 -38.468 -27.795 1.00 14.30 174 THR B C 1
ATOM 3401 O O . THR B 1 197 ? 2.643 -38.141 -27.932 1.00 15.20 174 THR B O 1
ATOM 3405 N N . THR B 1 198 ? 0.821 -39.261 -28.664 1.00 15.00 175 THR B N 1
ATOM 3406 C CA . THR B 1 198 ? 1.524 -39.738 -29.865 1.00 14.76 175 THR B CA 1
ATOM 3407 C C . THR B 1 198 ? 1.944 -38.582 -30.785 1.00 14.98 175 THR B C 1
ATOM 3408 O O . THR B 1 198 ? 3.066 -38.581 -31.346 1.00 14.86 175 THR B O 1
ATOM 3412 N N . GLU B 1 199 ? 1.063 -37.591 -30.930 1.00 15.55 176 GLU B N 1
ATOM 3413 C CA . GLU B 1 199 ? 1.443 -36.415 -31.734 1.00 17.61 176 GLU B CA 1
ATOM 3414 C C . GLU B 1 199 ? 2.648 -35.680 -31.127 1.00 15.73 176 GLU B C 1
ATOM 3415 O O . GLU B 1 199 ? 3.610 -35.323 -31.828 1.00 16.69 176 GLU B O 1
ATOM 3421 N N . TYR B 1 200 ? 2.596 -35.475 -29.813 1.00 17.44 177 TYR B N 1
ATOM 3422 C CA . TYR B 1 200 ? 3.646 -34.768 -29.082 1.00 16.46 177 TYR B CA 1
ATOM 3423 C C . TYR B 1 200 ? 4.987 -35.472 -29.238 1.00 16.54 177 TYR B C 1
ATOM 3424 O O . TYR B 1 200 ? 6.013 -34.827 -29.518 1.00 14.94 177 TYR B O 1
ATOM 3433 N N . LEU B 1 201 ? 4.989 -36.796 -29.062 1.00 14.33 178 LEU B N 1
ATOM 3434 C CA . LEU B 1 201 ? 6.217 -37.558 -29.254 1.00 16.63 178 LEU B CA 1
ATOM 3435 C C . LEU B 1 201 ? 6.772 -37.401 -30.667 1.00 14.94 178 LEU B C 1
ATOM 3436 O O . LEU B 1 201 ? 7.988 -37.248 -30.826 1.00 14.26 178 LEU B O 1
ATOM 3441 N N . GLU B 1 202 ? 5.904 -37.435 -31.684 1.00 15.04 179 GLU B N 1
ATOM 3442 C CA . GLU B 1 202 ? 6.395 -37.205 -33.048 1.00 16.92 179 GLU B CA 1
ATOM 3443 C C . GLU B 1 202 ? 7.059 -35.827 -33.198 1.00 20.66 179 GLU B C 1
ATOM 3444 O O . GLU B 1 202 ? 8.165 -35.700 -33.731 1.00 14.12 179 GLU B O 1
ATOM 3450 N N . THR B 1 203 ? 6.367 -34.792 -32.738 1.00 13.04 180 THR B N 1
ATOM 3451 C CA . THR B 1 203 ? 6.877 -33.422 -32.888 1.00 15.18 180 THR B CA 1
ATOM 3452 C C . THR B 1 203 ? 8.275 -33.293 -32.270 1.00 18.22 180 THR B C 1
ATOM 3453 O O . THR B 1 203 ? 9.170 -32.642 -32.820 1.00 14.43 180 THR B O 1
ATOM 3457 N N . PHE B 1 204 ? 8.458 -33.951 -31.132 1.00 17.25 181 PHE B N 1
ATOM 3458 C CA . PHE B 1 204 ? 9.710 -33.889 -30.378 1.00 14.57 181 PHE B CA 1
ATOM 3459 C C . PHE B 1 204 ? 10.744 -34.972 -30.726 1.00 14.70 181 PHE B C 1
ATOM 3460 O O . PHE B 1 204 ? 11.756 -35.134 -30.045 1.00 15.71 181 PHE B O 1
ATOM 3468 N N . GLY B 1 205 ? 10.469 -35.712 -31.792 1.00 17.59 182 GLY B N 1
ATOM 3469 C CA . GLY B 1 205 ? 11.455 -36.594 -32.384 1.00 18.14 182 GLY B CA 1
ATOM 3470 C C . GLY B 1 205 ? 11.716 -37.864 -31.596 1.00 19.49 182 GLY B C 1
ATOM 3471 O O . GLY B 1 205 ? 12.733 -38.518 -31.799 1.00 17.22 182 GLY B O 1
ATOM 3472 N N . VAL B 1 206 ? 10.795 -38.211 -30.707 1.00 17.43 183 VAL B N 1
ATOM 3473 C CA . VAL B 1 206 ? 10.968 -39.377 -29.835 1.00 13.37 183 VAL B CA 1
ATOM 3474 C C . VAL B 1 206 ? 10.362 -40.632 -30.471 1.00 14.92 183 VAL B C 1
ATOM 3475 O O . VAL B 1 206 ? 9.168 -40.664 -30.747 1.00 14.79 183 VAL B O 1
ATOM 3479 N N . PRO B 1 207 ? 11.184 -41.674 -30.684 1.00 19.06 184 PRO B N 1
ATOM 3480 C CA . PRO B 1 207 ? 10.622 -42.936 -31.170 1.00 15.82 184 PRO B CA 1
ATOM 3481 C C . PRO B 1 207 ? 9.638 -43.515 -30.164 1.00 17.18 184 PRO B C 1
ATOM 3482 O O . PRO B 1 207 ? 9.927 -43.538 -28.953 1.00 19.53 184 PRO B O 1
ATOM 3486 N N . LEU B 1 208 ? 8.478 -43.943 -30.666 1.00 18.00 185 LEU B N 1
ATOM 3487 C CA . LEU B 1 208 ? 7.555 -44.745 -29.874 1.00 17.13 185 LEU B CA 1
ATOM 3488 C C . LEU B 1 208 ? 7.542 -46.140 -30.484 1.00 22.58 185 LEU B C 1
ATOM 3489 O O . LEU B 1 208 ? 6.902 -46.377 -31.498 1.00 22.06 185 LEU B O 1
ATOM 3494 N N . ILE B 1 209 ? 8.218 -47.071 -29.826 1.00 21.80 186 ILE B N 1
ATOM 3495 C CA . ILE B 1 209 ? 8.361 -48.441 -30.318 1.00 24.13 186 ILE B CA 1
ATOM 3496 C C . ILE B 1 209 ? 7.294 -49.311 -29.685 1.00 24.45 186 ILE B C 1
ATOM 3497 O O . ILE B 1 209 ? 7.181 -49.349 -28.465 1.00 21.94 186 ILE B O 1
ATOM 3502 N N . GLY B 1 210 ? 6.447 -49.929 -30.502 1.00 24.12 187 GLY B N 1
ATOM 3503 C CA . GLY B 1 210 ? 5.619 -51.022 -30.038 1.00 20.01 187 GLY B CA 1
ATOM 3504 C C . GLY B 1 210 ? 6.416 -52.312 -29.972 1.00 23.86 187 GLY B C 1
ATOM 3505 O O . GLY B 1 210 ? 7.005 -52.730 -30.983 1.00 24.22 187 GLY B O 1
ATOM 3506 N N . TYR B 1 211 ? 6.377 -52.997 -28.835 1.00 23.29 188 TYR B N 1
ATOM 3507 C CA . TYR B 1 211 ? 7.052 -54.283 -28.791 1.00 24.58 188 TYR B CA 1
ATOM 3508 C C . TYR B 1 211 ? 6.082 -55.356 -29.277 1.00 29.16 188 TYR B C 1
ATOM 3509 O O . TYR B 1 211 ? 5.077 -55.657 -28.628 1.00 26.15 188 TYR B O 1
ATOM 3518 N N . GLN B 1 212 ? 6.396 -55.921 -30.439 1.00 25.75 189 GLN B N 1
ATOM 3519 C CA . GLN B 1 212 ? 5.545 -56.918 -31.071 1.00 25.88 189 GLN B CA 1
ATOM 3520 C C . GLN B 1 212 ? 4.098 -56.439 -31.229 1.00 33.04 189 GLN B C 1
ATOM 3521 O O . GLN B 1 212 ? 3.165 -57.237 -31.198 1.00 29.79 189 GLN B O 1
ATOM 3527 N N . THR B 1 213 ? 3.911 -55.131 -31.399 1.00 28.17 190 THR B N 1
ATOM 3528 C CA . THR B 1 213 ? 2.570 -54.592 -31.605 1.00 24.20 190 THR B CA 1
ATOM 3529 C C . THR B 1 213 ? 2.624 -53.304 -32.426 1.00 25.26 190 THR B C 1
ATOM 3530 O O . THR B 1 213 ? 3.539 -52.507 -32.264 1.00 23.06 190 THR B O 1
ATOM 3534 N N . LYS B 1 214 ? 1.671 -53.120 -33.331 1.00 26.77 191 LYS B N 1
ATOM 3535 C CA . LYS B 1 214 ? 1.533 -51.839 -34.024 1.00 25.22 191 LYS B CA 1
ATOM 3536 C C . LYS B 1 214 ? 0.684 -50.863 -33.216 1.00 25.94 191 LYS B C 1
ATOM 3537 O O . LYS B 1 214 ? 0.926 -49.651 -33.210 1.00 25.45 191 LYS B O 1
ATOM 3540 N N . ALA B 1 215 ? -0.335 -51.400 -32.552 1.00 28.56 192 ALA B N 1
ATOM 3541 C CA . ALA B 1 215 ? -1.205 -50.589 -31.708 1.00 25.64 192 ALA B CA 1
ATOM 3542 C C . ALA B 1 215 ? -0.494 -50.209 -30.421 1.00 25.18 192 ALA B C 1
ATOM 3543 O O . ALA B 1 215 ? 0.193 -51.023 -29.811 1.00 26.71 192 ALA B O 1
ATOM 3545 N N . LEU B 1 216 ? -0.676 -48.967 -29.997 1.00 23.52 193 LEU B N 1
ATOM 3546 C CA . LEU B 1 216 ? -0.112 -48.508 -28.736 1.00 21.39 193 LEU B CA 1
ATOM 3547 C C . LEU B 1 216 ? -0.850 -49.129 -27.559 1.00 22.45 193 LEU B C 1
ATOM 3548 O O . LEU B 1 216 ? -2.052 -48.919 -27.391 1.00 23.03 193 LEU B O 1
ATOM 3553 N N . PRO B 1 217 ? -0.131 -49.892 -26.725 1.00 21.59 194 PRO B N 1
ATOM 3554 C CA . PRO B 1 217 ? -0.809 -50.398 -25.528 1.00 26.44 194 PRO B CA 1
ATOM 3555 C C . PRO B 1 217 ? -1.231 -49.262 -24.592 1.00 25.77 194 PRO B C 1
ATOM 3556 O O . PRO B 1 217 ? -0.563 -48.247 -24.444 1.00 22.87 194 PRO B O 1
ATOM 3560 N N . ALA B 1 218 ? -2.409 -49.461 -24.026 1.00 25.15 195 ALA B N 1
ATOM 3561 C CA . ALA B 1 218 ? -3.073 -48.599 -23.049 1.00 24.11 195 ALA B CA 1
ATOM 3562 C C . ALA B 1 218 ? -2.911 -49.010 -21.577 1.00 23.17 195 ALA B C 1
ATOM 3563 O O . ALA B 1 218 ? -3.894 -48.924 -20.841 1.00 22.35 195 ALA B O 1
ATOM 3565 N N . PHE B 1 219 ? -1.782 -49.618 -21.195 1.00 23.17 196 PHE B N 1
ATOM 3566 C CA . PHE B 1 219 ? -1.558 -49.899 -19.767 1.00 22.54 196 PHE B CA 1
ATOM 3567 C C . PHE B 1 219 ? -2.462 -51.029 -19.309 1.00 22.50 196 PHE B C 1
ATOM 3568 O O . PHE B 1 219 ? -2.078 -52.193 -19.437 1.00 26.26 196 PHE B O 1
ATOM 3576 N N . PHE B 1 220 ? -3.566 -50.736 -18.633 1.00 26.42 197 PHE B N 1
ATOM 3577 C CA . PHE B 1 220 ? -4.538 -51.806 -18.337 1.00 24.93 197 PHE B CA 1
ATOM 3578 C C . PHE B 1 220 ? -5.007 -52.583 -19.581 1.00 26.32 197 PHE B C 1
ATOM 3579 O O . PHE B 1 220 ? -5.444 -53.736 -19.466 1.00 30.04 197 PHE B O 1
ATOM 3587 N N . CYS B 1 221 ? -4.919 -51.953 -20.754 1.00 25.89 198 CYS B N 1
ATOM 3588 C CA . CYS B 1 221 ? -5.398 -52.550 -22.012 1.00 31.16 198 CYS B CA 1
ATOM 3589 C C . CYS B 1 221 ? -4.234 -52.907 -22.936 1.00 24.99 198 CYS B C 1
ATOM 3590 O O . CYS B 1 221 ? -3.286 -52.149 -23.048 1.00 23.61 198 CYS B O 1
ATOM 3593 N N . ARG B 1 222 ? -4.306 -54.053 -23.615 1.00 26.12 199 ARG B N 1
ATOM 3594 C CA . ARG B 1 222 ? -3.239 -54.415 -24.549 1.00 27.06 199 ARG B CA 1
ATOM 3595 C C . ARG B 1 222 ? -3.179 -53.501 -25.773 1.00 28.66 199 ARG B C 1
ATOM 3596 O O . ARG B 1 222 ? -2.113 -53.300 -26.349 1.00 26.92 199 ARG B O 1
ATOM 3604 N N . THR B 1 223 ? -4.354 -53.069 -26.202 1.00 32.56 200 THR B N 1
ATOM 3605 C CA . THR B 1 223 ? -4.493 -52.361 -27.450 1.00 33.32 200 THR B CA 1
ATOM 3606 C C . THR B 1 223 ? -5.278 -51.091 -27.236 1.00 34.19 200 THR B C 1
ATOM 3607 O O . THR B 1 223 ? -6.198 -51.029 -26.420 1.00 32.24 200 THR B O 1
ATOM 3611 N N . SER B 1 224 ? -4.898 -50.078 -27.993 1.00 29.66 201 SER B N 1
ATOM 3612 C CA . SER B 1 224 ? -5.575 -48.807 -27.985 1.00 24.57 201 SER B CA 1
ATOM 3613 C C . SER B 1 224 ? -5.852 -48.545 -29.443 1.00 30.04 201 SER B C 1
ATOM 3614 O O . SER B 1 224 ? -5.198 -49.138 -30.311 1.00 25.60 201 SER B O 1
ATOM 3617 N N . PRO B 1 225 ? -6.783 -47.641 -29.732 1.00 34.67 202 PRO B N 1
ATOM 3618 C CA . PRO B 1 225 ? -7.036 -47.266 -31.125 1.00 29.13 202 PRO B CA 1
ATOM 3619 C C . PRO B 1 225 ? -6.028 -46.205 -31.542 1.00 28.83 202 PRO B C 1
ATOM 3620 O O . PRO B 1 225 ? -6.390 -45.071 -31.856 1.00 30.28 202 PRO B O 1
ATOM 3624 N N . PHE B 1 226 ? -4.759 -46.599 -31.540 1.00 24.37 203 PHE B N 1
ATOM 3625 C CA . PHE B 1 226 ? -3.660 -45.734 -31.939 1.00 19.85 203 PHE B CA 1
ATOM 3626 C C . PHE B 1 226 ? -2.498 -46.604 -32.400 1.00 24.10 203 PHE B C 1
ATOM 3627 O O . PHE B 1 226 ? -2.425 -47.782 -32.050 1.00 25.83 203 PHE B O 1
ATOM 3635 N N . ASP B 1 227 ? -1.590 -46.030 -33.180 1.00 20.74 204 ASP B N 1
ATOM 3636 C CA . ASP B 1 227 ? -0.438 -46.782 -33.659 1.00 25.49 204 ASP B CA 1
ATOM 3637 C C . ASP B 1 227 ? 0.884 -46.170 -33.207 1.00 27.95 204 ASP B C 1
ATOM 3638 O O . ASP B 1 227 ? 1.120 -44.976 -33.389 1.00 26.64 204 ASP B O 1
ATOM 3643 N N . VAL B 1 228 ? 1.748 -46.999 -32.629 1.00 22.31 205 VAL B N 1
ATOM 3644 C CA . VAL B 1 228 ? 3.101 -46.576 -32.291 1.00 17.92 205 VAL B CA 1
ATOM 3645 C C . VAL B 1 228 ? 3.761 -46.050 -33.572 1.00 20.43 205 VAL B C 1
ATOM 3646 O O . VAL B 1 228 ? 3.162 -46.113 -34.639 1.00 21.91 205 VAL B O 1
ATOM 3650 N N . SER B 1 229 ? 4.981 -45.532 -33.469 1.00 17.88 206 SER B N 1
ATOM 3651 C CA . SER B 1 229 ? 5.690 -45.033 -34.645 1.00 20.45 206 SER B CA 1
ATOM 3652 C C . SER B 1 229 ? 6.379 -46.173 -35.384 1.00 20.81 206 SER B C 1
ATOM 3653 O O . SER B 1 229 ? 6.484 -46.163 -36.614 1.00 24.52 206 SER B O 1
ATOM 3656 N N . ILE B 1 230 ? 6.863 -47.154 -34.630 1.00 20.96 207 ILE B N 1
ATOM 3657 C CA . ILE B 1 230 ? 7.410 -48.352 -35.241 1.00 20.08 207 ILE B CA 1
ATOM 3658 C C . ILE B 1 230 ? 7.225 -49.598 -34.365 1.00 25.09 207 ILE B C 1
ATOM 3659 O O . ILE B 1 230 ? 7.418 -49.540 -33.159 1.00 23.83 207 ILE B O 1
ATOM 3664 N N . ARG B 1 231 ? 6.868 -50.719 -34.985 1.00 25.88 208 ARG B N 1
ATOM 3665 C CA . ARG B 1 231 ? 6.830 -51.999 -34.274 1.00 22.36 208 ARG B CA 1
ATOM 3666 C C . ARG B 1 231 ? 8.157 -52.716 -34.451 1.00 24.29 208 ARG B C 1
ATOM 3667 O O . ARG B 1 231 ? 8.653 -52.841 -35.572 1.00 25.13 208 ARG B O 1
ATOM 3675 N N . LEU B 1 232 ? 8.729 -53.185 -33.344 1.00 25.84 209 LEU B N 1
ATOM 3676 C CA . LEU B 1 232 ? 9.926 -54.015 -33.388 1.00 27.31 209 LEU B CA 1
ATOM 3677 C C . LEU B 1 232 ? 9.666 -55.248 -32.551 1.00 29.01 209 LEU B C 1
ATOM 3678 O O . LEU B 1 232 ? 9.059 -55.169 -31.482 1.00 24.74 209 LEU B O 1
ATOM 3683 N N . ASP B 1 233 ? 10.120 -56.393 -33.042 1.00 26.31 210 ASP B N 1
ATOM 3684 C CA . ASP B 1 233 ? 9.776 -57.673 -32.422 1.00 27.35 210 ASP B CA 1
ATOM 3685 C C . ASP B 1 233 ? 10.811 -58.293 -31.481 1.00 29.53 210 ASP B C 1
ATOM 3686 O O . ASP B 1 233 ? 10.571 -59.365 -30.920 1.00 30.96 210 ASP B O 1
ATOM 3691 N N . SER B 1 234 ? 11.960 -57.651 -31.313 1.00 28.09 211 SER B N 1
ATOM 3692 C CA . SER B 1 234 ? 12.998 -58.233 -30.461 1.00 29.40 211 SER B CA 1
ATOM 3693 C C . SER B 1 234 ? 13.795 -57.181 -29.720 1.00 28.26 211 SER B C 1
ATOM 3694 O O . SER B 1 234 ? 13.956 -56.059 -30.200 1.00 26.40 211 SER B O 1
ATOM 3697 N N . ALA B 1 235 ? 14.311 -57.561 -28.558 1.00 27.57 212 ALA B N 1
ATOM 3698 C CA . ALA B 1 235 ? 15.186 -56.692 -27.786 1.00 29.64 212 ALA B CA 1
ATOM 3699 C C . ALA B 1 235 ? 16.379 -56.276 -28.633 1.00 27.48 212 ALA B C 1
ATOM 3700 O O . ALA B 1 235 ? 16.840 -55.141 -28.565 1.00 31.40 212 ALA B O 1
ATOM 3702 N N . SER B 1 236 ? 16.866 -57.215 -29.442 1.00 28.71 213 SER B N 1
ATOM 3703 C CA . SER B 1 236 ? 18.059 -56.997 -30.254 1.00 32.35 213 SER B CA 1
ATOM 3704 C C . SER B 1 236 ? 17.901 -55.819 -31.220 1.00 29.35 213 SER B C 1
ATOM 3705 O O . SER B 1 236 ? 18.785 -54.948 -31.329 1.00 32.65 213 SER B O 1
ATOM 3708 N N . GLU B 1 237 ? 16.769 -55.789 -31.917 1.00 31.33 214 GLU B N 1
ATOM 3709 C CA . GLU B 1 237 ? 16.480 -54.699 -32.846 1.00 32.30 214 GLU B CA 1
ATOM 3710 C C . GLU B 1 237 ? 16.427 -53.370 -32.109 1.00 26.53 214 GLU B C 1
ATOM 3711 O O . GLU B 1 237 ? 16.936 -52.338 -32.588 1.00 27.11 214 GLU B O 1
ATOM 3717 N N . ILE B 1 238 ? 15.810 -53.395 -30.935 1.00 26.34 215 ILE B N 1
ATOM 3718 C CA . ILE B 1 238 ? 15.713 -52.184 -30.125 1.00 26.34 215 ILE B CA 1
ATOM 3719 C C . ILE B 1 238 ? 17.092 -51.645 -29.744 1.00 30.38 215 ILE B C 1
ATOM 3720 O O . ILE B 1 238 ? 17.377 -50.449 -29.914 1.00 26.55 215 ILE B O 1
ATOM 3725 N N . ALA B 1 239 ? 17.948 -52.527 -29.239 1.00 30.42 216 ALA B N 1
ATOM 3726 C CA . ALA B 1 239 ? 19.308 -52.136 -28.869 1.00 32.03 216 ALA B CA 1
ATOM 3727 C C . ALA B 1 239 ? 20.122 -51.598 -30.054 1.00 31.72 216 ALA B C 1
ATOM 3728 O O . ALA B 1 239 ? 20.824 -50.580 -29.928 1.00 27.95 216 ALA B O 1
ATOM 3730 N N . ARG B 1 240 ? 20.039 -52.271 -31.202 1.00 28.25 217 ARG B N 1
ATOM 3731 C CA . ARG B 1 240 ? 20.737 -51.767 -32.382 1.00 33.53 217 ARG B CA 1
ATOM 3732 C C . ARG B 1 240 ? 20.289 -50.338 -32.733 1.00 26.00 217 ARG B C 1
ATOM 3735 N N . ALA B 1 241 ? 18.975 -50.128 -32.685 1.00 31.22 218 ALA B N 1
ATOM 3736 C CA . ALA B 1 241 ? 18.415 -48.806 -32.948 1.00 26.11 218 ALA B CA 1
ATOM 3737 C C . ALA B 1 241 ? 18.920 -47.756 -31.954 1.00 28.05 218 ALA B C 1
ATOM 3738 O O . ALA B 1 241 ? 19.207 -46.624 -32.335 1.00 26.62 218 ALA B O 1
ATOM 3740 N N . MET B 1 242 ? 19.011 -48.122 -30.681 1.00 22.37 219 MET B N 1
ATOM 3741 C CA . MET B 1 242 ? 19.593 -47.224 -29.686 1.00 22.08 219 MET B CA 1
ATOM 3742 C C . MET B 1 242 ? 21.011 -46.817 -30.085 1.00 24.10 219 MET B C 1
ATOM 3743 O O . MET B 1 242 ? 21.378 -45.621 -30.058 1.00 24.38 219 MET B O 1
ATOM 3748 N N . VAL B 1 243 ? 21.806 -47.818 -30.454 1.00 25.97 220 VAL B N 1
ATOM 3749 C CA . VAL B 1 243 ? 23.194 -47.574 -30.813 1.00 30.70 220 VAL B CA 1
ATOM 3750 C C . VAL B 1 243 ? 23.294 -46.619 -32.007 1.00 33.16 220 VAL B C 1
ATOM 3751 O O . VAL B 1 243 ? 24.025 -45.634 -31.961 1.00 29.05 220 VAL B O 1
ATOM 3755 N N . VAL B 1 244 ? 22.552 -46.905 -33.074 1.00 25.74 221 VAL B N 1
ATOM 3756 C CA . VAL B 1 244 ? 22.559 -46.035 -34.251 1.00 32.33 221 VAL B CA 1
ATOM 3757 C C . VAL B 1 244 ? 22.093 -44.618 -33.902 1.00 26.19 221 VAL B C 1
ATOM 3758 O O . VAL B 1 244 ? 22.705 -43.627 -34.318 1.00 25.79 221 VAL B O 1
ATOM 3762 N N . LYS B 1 245 ? 21.008 -44.531 -33.141 1.00 23.66 222 LYS B N 1
ATOM 3763 C CA . LYS B 1 245 ? 20.424 -43.235 -32.775 1.00 25.17 222 LYS B CA 1
ATOM 3764 C C . LYS B 1 245 ? 21.445 -42.349 -32.071 1.00 29.48 222 LYS B C 1
ATOM 3765 O O . LYS B 1 245 ? 21.643 -41.183 -32.445 1.00 26.07 222 LYS B O 1
ATOM 3771 N N . TRP B 1 246 ? 22.100 -42.895 -31.051 1.00 23.47 223 TRP B N 1
ATOM 3772 C CA . TRP B 1 246 ? 23.045 -42.083 -30.296 1.00 26.90 223 TRP B CA 1
ATOM 3773 C C . TRP B 1 246 ? 24.398 -41.881 -30.975 1.00 29.94 223 TRP B C 1
ATOM 3774 O O . TRP B 1 246 ? 25.011 -40.828 -30.814 1.00 30.43 223 TRP B O 1
ATOM 3785 N N . GLN B 1 247 ? 24.860 -42.868 -31.739 1.00 28.31 224 GLN B N 1
ATOM 3786 C CA . GLN B 1 247 ? 26.088 -42.694 -32.510 1.00 30.18 224 GLN B CA 1
ATOM 3787 C C . GLN B 1 247 ? 25.917 -41.649 -33.613 1.00 33.94 224 GLN B C 1
ATOM 3788 O O . GLN B 1 247 ? 26.889 -41.046 -34.062 1.00 37.63 224 GLN B O 1
ATOM 3794 N N . SER B 1 248 ? 24.679 -41.445 -34.049 1.00 33.55 225 SER B N 1
ATOM 3795 C CA . SER B 1 248 ? 24.379 -40.456 -35.082 1.00 33.82 225 SER B CA 1
ATOM 3796 C C . SER B 1 248 ? 24.124 -39.093 -34.447 1.00 33.48 225 SER B C 1
ATOM 3797 O O . SER B 1 248 ? 23.879 -38.101 -35.135 1.00 33.88 225 SER B O 1
ATOM 3800 N N . GLY B 1 249 ? 24.170 -39.057 -33.122 1.00 28.70 226 GLY B N 1
ATOM 3801 C CA . GLY B 1 249 ? 24.046 -37.814 -32.392 1.00 29.15 226 GLY B CA 1
ATOM 3802 C C . GLY B 1 249 ? 22.623 -37.336 -32.196 1.00 28.06 226 GLY B C 1
ATOM 3803 O O . GLY B 1 249 ? 22.408 -36.161 -31.887 1.00 27.35 226 GLY B O 1
ATOM 3804 N N . LEU B 1 250 ? 21.638 -38.219 -32.338 1.00 24.07 227 LEU B N 1
ATOM 3805 C CA . LEU B 1 250 ? 20.282 -37.744 -32.122 1.00 22.12 227 LEU B CA 1
ATOM 3806 C C . LEU B 1 250 ? 19.983 -37.982 -30.667 1.00 20.30 227 LEU B C 1
ATOM 3807 O O . LEU B 1 250 ? 19.493 -39.044 -30.275 1.00 25.77 227 LEU B O 1
ATOM 3812 N N . ASN B 1 251 ? 20.143 -36.933 -29.880 1.00 23.31 228 ASN B N 1
ATOM 3813 C CA . ASN B 1 251 ? 20.006 -37.076 -28.453 1.00 24.05 228 ASN B CA 1
ATOM 3814 C C . ASN B 1 251 ? 18.536 -37.100 -28.159 1.00 20.10 228 ASN B C 1
ATOM 3815 O O . ASN B 1 251 ? 17.744 -36.521 -28.900 1.00 20.46 228 ASN B O 1
ATOM 3820 N N . GLY B 1 252 ? 18.166 -37.892 -27.165 1.00 18.93 229 GLY B N 1
ATOM 3821 C CA . GLY B 1 252 ? 16.792 -37.997 -26.724 1.00 17.93 229 GLY B CA 1
ATOM 3822 C C . GLY B 1 252 ? 16.593 -39.447 -26.320 1.00 16.45 229 GLY B C 1
ATOM 3823 O O . GLY B 1 252 ? 17.443 -40.293 -26.610 1.00 21.83 229 GLY B O 1
ATOM 3824 N N . GLY B 1 253 ? 15.434 -39.759 -25.757 1.00 17.65 230 GLY B N 1
ATOM 3825 C CA . GLY B 1 253 ? 15.158 -41.105 -25.298 1.00 14.11 230 GLY B CA 1
ATOM 3826 C C . GLY B 1 253 ? 14.307 -41.867 -26.288 1.00 17.04 230 GLY B C 1
ATOM 3827 O O . GLY B 1 253 ? 13.986 -41.370 -27.374 1.00 19.40 230 GLY B O 1
ATOM 3828 N N . LEU B 1 254 ? 13.949 -43.091 -25.916 1.00 16.70 231 LEU B N 1
ATOM 3829 C CA . LEU B 1 254 ? 13.054 -43.912 -26.716 1.00 19.43 231 LEU B CA 1
ATOM 3830 C C . LEU B 1 254 ? 11.986 -44.497 -25.808 1.00 18.70 231 LEU B C 1
ATOM 3831 O O . LEU B 1 254 ? 12.295 -44.932 -24.702 1.00 24.39 231 LEU B O 1
ATOM 3836 N N . VAL B 1 255 ? 10.739 -44.518 -26.260 1.00 15.49 232 VAL B N 1
ATOM 3837 C CA . VAL B 1 255 ? 9.701 -45.174 -25.483 1.00 16.42 232 VAL B CA 1
ATOM 3838 C C . VAL B 1 255 ? 9.499 -46.562 -26.067 1.00 19.30 232 VAL B C 1
ATOM 3839 O O . VAL B 1 255 ? 9.346 -46.696 -27.281 1.00 19.29 232 VAL B O 1
ATOM 3843 N N . VAL B 1 256 ? 9.539 -47.595 -25.224 1.00 19.25 233 VAL B N 1
ATOM 3844 C CA . VAL B 1 256 ? 9.179 -48.944 -25.657 1.00 23.79 233 VAL B CA 1
ATOM 3845 C C . VAL B 1 256 ? 7.896 -49.313 -24.935 1.00 22.48 233 VAL B C 1
ATOM 3846 O O . VAL B 1 256 ? 7.882 -49.444 -23.715 1.00 22.98 233 VAL B O 1
ATOM 3850 N N . ALA B 1 257 ? 6.820 -49.445 -25.695 1.00 20.23 234 ALA B N 1
ATOM 3851 C CA . ALA B 1 257 ? 5.495 -49.722 -25.165 1.00 20.69 234 ALA B CA 1
ATOM 3852 C C . ALA B 1 257 ? 5.236 -51.200 -25.327 1.00 25.12 234 ALA B C 1
ATOM 3853 O O . ALA B 1 257 ? 5.156 -51.711 -26.448 1.00 25.87 234 ALA B O 1
ATOM 3855 N N . ASN B 1 258 ? 5.131 -51.868 -24.182 1.00 22.09 235 ASN B N 1
ATOM 3856 C CA . ASN B 1 258 ? 5.040 -53.312 -24.078 1.00 23.73 235 ASN B CA 1
ATOM 3857 C C . ASN B 1 258 ? 3.698 -53.686 -23.460 1.00 23.15 235 ASN B C 1
ATOM 3858 O O . ASN B 1 258 ? 3.427 -53.373 -22.296 1.00 22.65 235 ASN B O 1
ATOM 3863 N N . PRO B 1 259 ? 2.835 -54.328 -24.248 1.00 22.69 236 PRO B N 1
ATOM 3864 C CA . PRO B 1 259 ? 1.465 -54.655 -23.846 1.00 24.91 236 PRO B CA 1
ATOM 3865 C C . PRO B 1 259 ? 1.452 -55.570 -22.631 1.00 25.77 236 PRO B C 1
ATOM 3866 O O . PRO B 1 259 ? 2.272 -56.481 -22.540 1.00 28.60 236 PRO B O 1
ATOM 3870 N N . ILE B 1 260 ? 0.528 -55.324 -21.716 1.00 24.70 237 ILE B N 1
ATOM 3871 C CA . ILE B 1 260 ? 0.374 -56.169 -20.533 1.00 32.24 237 ILE B CA 1
ATOM 3872 C C . ILE B 1 260 ? 0.003 -57.580 -20.996 1.00 30.44 237 ILE B C 1
ATOM 3873 O O . ILE B 1 260 ? -0.703 -57.736 -21.997 1.00 27.94 237 ILE B O 1
ATOM 3878 N N . PRO B 1 261 ? 0.490 -58.618 -20.288 1.00 32.64 238 PRO B N 1
ATOM 3879 C CA . PRO B 1 261 ? 0.113 -59.974 -20.709 1.00 30.42 238 PRO B CA 1
ATOM 3880 C C . PRO B 1 261 ? -1.398 -60.141 -20.668 1.00 31.44 238 PRO B C 1
ATOM 3881 O O . PRO B 1 261 ? -2.040 -59.608 -19.759 1.00 31.54 238 PRO B O 1
ATOM 3885 N N . GLU B 1 262 ? -1.956 -60.874 -21.631 1.00 32.52 239 GLU B N 1
ATOM 3886 C CA . GLU B 1 262 ? -3.403 -61.033 -21.728 1.00 35.31 239 GLU B CA 1
ATOM 3887 C C . GLU B 1 262 ? -4.054 -61.452 -20.406 1.00 34.93 239 GLU B C 1
ATOM 3888 O O . GLU B 1 262 ? -5.141 -60.987 -20.074 1.00 35.24 239 GLU B O 1
ATOM 3890 N N . GLN B 1 263 ? -3.390 -62.337 -19.663 1.00 35.82 240 GLN B N 1
ATOM 3891 C CA . GLN B 1 263 ? -3.945 -62.891 -18.429 1.00 41.62 240 GLN B CA 1
ATOM 3892 C C . GLN B 1 263 ? -4.282 -61.814 -17.397 1.00 42.88 240 GLN B C 1
ATOM 3893 O O . GLN B 1 263 ? -5.200 -61.979 -16.586 1.00 37.74 240 GLN B O 1
ATOM 3899 N N . PHE B 1 264 ? -3.489 -60.744 -17.398 1.00 34.46 241 PHE B N 1
ATOM 3900 C CA . PHE B 1 264 ? -3.617 -59.674 -16.418 1.00 36.35 241 PHE B CA 1
ATOM 3901 C C . PHE B 1 264 ? -4.341 -58.409 -16.896 1.00 32.33 241 PHE B C 1
ATOM 3902 O O . PHE B 1 264 ? -4.546 -57.486 -16.116 1.00 33.74 241 PHE B O 1
ATOM 3910 N N . ALA B 1 265 ? -4.735 -58.371 -18.165 1.00 33.19 242 ALA B N 1
ATOM 3911 C CA . ALA B 1 265 ? -5.410 -57.188 -18.702 1.00 32.70 242 ALA B CA 1
ATOM 3912 C C . ALA B 1 265 ? -6.754 -57.009 -18.005 1.00 34.23 242 ALA B C 1
ATOM 3913 O O . ALA B 1 265 ? -7.385 -57.987 -17.600 1.00 35.70 242 ALA B O 1
ATOM 3915 N N . MET B 1 266 ? -7.182 -55.760 -17.862 1.00 34.65 243 MET B N 1
ATOM 3916 C CA . MET B 1 266 ? -8.459 -55.443 -17.238 1.00 34.44 243 MET B CA 1
ATOM 3917 C C . MET B 1 266 ? -9.569 -55.509 -18.274 1.00 34.42 243 MET B C 1
ATOM 3918 O O . MET B 1 266 ? -9.337 -55.236 -19.450 1.00 37.34 243 MET B O 1
ATOM 3923 N N . PRO B 1 267 ? -10.788 -55.866 -17.843 1.00 39.86 244 PRO B N 1
ATOM 3924 C CA . PRO B 1 267 ? -11.926 -55.797 -18.768 1.00 37.99 244 PRO B CA 1
ATOM 3925 C C . PRO B 1 267 ? -12.100 -54.365 -19.296 1.00 42.55 244 PRO B C 1
ATOM 3926 O O . PRO B 1 267 ? -12.133 -53.416 -18.512 1.00 43.53 244 PRO B O 1
ATOM 3930 N N . GLU B 1 268 ? -12.209 -54.215 -20.612 1.00 41.54 245 GLU B N 1
ATOM 3931 C CA . GLU B 1 268 ? -12.239 -52.897 -21.244 1.00 39.82 245 GLU B CA 1
ATOM 3932 C C . GLU B 1 268 ? -13.304 -51.956 -20.662 1.00 41.44 245 GLU B C 1
ATOM 3933 O O . GLU B 1 268 ? -12.993 -50.840 -20.227 1.00 43.03 245 GLU B O 1
ATOM 3936 N N . HIS B 1 269 ? -14.555 -52.402 -20.657 1.00 41.23 246 HIS B N 1
ATOM 3937 C CA . HIS B 1 269 ? -15.658 -51.557 -20.198 1.00 40.96 246 HIS B CA 1
ATOM 3938 C C . HIS B 1 269 ? -15.486 -51.117 -18.741 1.00 41.11 246 HIS B C 1
ATOM 3939 O O . HIS B 1 269 ? -15.662 -49.936 -18.405 1.00 41.64 246 HIS B O 1
ATOM 3941 N N . THR B 1 270 ? -15.138 -52.069 -17.881 1.00 37.44 247 THR B N 1
ATOM 3942 C CA . THR B 1 270 ? -14.991 -51.804 -16.455 1.00 37.85 247 THR B CA 1
ATOM 3943 C C . THR B 1 270 ? -13.925 -50.735 -16.195 1.00 38.22 247 THR B C 1
ATOM 3944 O O . THR B 1 270 ? -14.169 -49.747 -15.484 1.00 38.08 247 THR B O 1
ATOM 3946 N N . ILE B 1 271 ? -12.742 -50.941 -16.771 1.00 31.74 248 ILE B N 1
ATOM 3947 C CA . ILE B 1 271 ? -11.625 -50.031 -16.548 1.00 32.47 248 ILE B CA 1
ATOM 3948 C C . ILE B 1 271 ? -11.874 -48.659 -17.169 1.00 32.70 248 ILE B C 1
ATOM 3949 O O . ILE B 1 271 ? -11.570 -47.651 -16.549 1.00 28.87 248 ILE B O 1
ATOM 3954 N N . ASN B 1 272 ? -12.430 -48.605 -18.379 1.00 34.67 249 ASN B N 1
ATOM 3955 C CA . ASN B 1 272 ? -12.683 -47.298 -18.987 1.00 35.09 249 ASN B CA 1
ATOM 3956 C C . ASN B 1 272 ? -13.767 -46.513 -18.243 1.00 34.84 249 ASN B C 1
ATOM 3957 O O . ASN B 1 272 ? -13.713 -45.278 -18.160 1.00 30.23 249 ASN B O 1
ATOM 3962 N N . ALA B 1 273 ? -14.742 -47.229 -17.691 1.00 34.91 250 ALA B N 1
ATOM 3963 C CA . ALA B 1 273 ? -15.757 -46.587 -16.861 1.00 35.45 250 ALA B CA 1
ATOM 3964 C C . ALA B 1 273 ? -15.107 -45.998 -15.614 1.00 33.62 250 ALA B C 1
ATOM 3965 O O . ALA B 1 273 ? -15.349 -44.837 -15.263 1.00 35.76 250 ALA B O 1
ATOM 3967 N N . ALA B 1 274 ? -14.284 -46.806 -14.948 1.00 34.92 251 ALA B N 1
ATOM 3968 C CA . ALA B 1 274 ? -13.570 -46.350 -13.752 1.00 33.76 251 ALA B CA 1
ATOM 3969 C C . ALA B 1 274 ? -12.705 -45.122 -14.041 1.00 33.36 251 ALA B C 1
ATOM 3970 O O . ALA B 1 274 ? -12.718 -44.136 -13.293 1.00 28.82 251 ALA B O 1
ATOM 3972 N N . ILE B 1 275 ? -11.942 -45.194 -15.126 1.00 29.18 252 ILE B N 1
ATOM 3973 C CA . ILE B 1 275 ? -11.063 -44.096 -15.517 1.00 30.70 252 ILE B CA 1
ATOM 3974 C C . ILE B 1 275 ? -11.850 -42.823 -15.805 1.00 30.02 252 ILE B C 1
ATOM 3975 O O . ILE B 1 275 ? -11.499 -41.747 -15.311 1.00 27.50 252 ILE B O 1
ATOM 3980 N N . ASP B 1 276 ? -12.920 -42.949 -16.587 1.00 28.92 253 ASP B N 1
ATOM 3981 C CA . ASP B 1 276 ? -13.740 -41.788 -16.916 1.00 33.33 253 ASP B CA 1
ATOM 3982 C C . ASP B 1 276 ? -14.331 -41.149 -15.660 1.00 29.40 253 ASP B C 1
ATOM 3983 O O . ASP B 1 276 ? -14.364 -39.915 -15.534 1.00 30.78 253 ASP B O 1
ATOM 3988 N N . GLN B 1 277 ? -14.783 -41.983 -14.726 1.00 29.92 254 GLN B N 1
ATOM 3989 C CA . GLN B 1 277 ? -15.330 -41.471 -13.474 1.00 32.70 254 GLN B CA 1
ATOM 3990 C C . GLN B 1 277 ? -14.266 -40.750 -12.650 1.00 32.65 254 GLN B C 1
ATOM 3991 O O . GLN B 1 277 ? -14.502 -39.660 -12.125 1.00 32.49 254 GLN B O 1
ATOM 3997 N N . ALA B 1 278 ? -13.092 -41.362 -12.537 1.00 27.75 255 ALA B N 1
ATOM 3998 C CA . ALA B 1 278 ? -11.988 -40.748 -11.815 1.00 28.39 255 ALA B CA 1
ATOM 3999 C C . ALA B 1 278 ? -11.599 -39.395 -12.415 1.00 29.14 255 ALA B C 1
ATOM 4000 O O . ALA B 1 278 ? -11.364 -38.434 -11.686 1.00 29.81 255 ALA B O 1
ATOM 4002 N N . VAL B 1 279 ? -11.527 -39.324 -13.742 1.00 31.73 256 VAL B N 1
ATOM 4003 C CA . VAL B 1 279 ? -11.186 -38.074 -14.416 1.00 28.49 256 VAL B CA 1
ATOM 4004 C C . VAL B 1 279 ? -12.243 -37.014 -14.127 1.00 25.62 256 VAL B C 1
ATOM 4005 O O . VAL B 1 279 ? -11.924 -35.868 -13.772 1.00 27.94 256 VAL B O 1
ATOM 4009 N N . ALA B 1 280 ? -13.510 -37.403 -14.263 1.00 29.49 257 ALA B N 1
ATOM 4010 C CA . ALA B 1 280 ? -14.594 -36.464 -14.009 1.00 30.83 257 ALA B CA 1
ATOM 4011 C C . ALA B 1 280 ? -14.534 -35.927 -12.580 1.00 33.09 257 ALA B C 1
ATOM 4012 O O . ALA B 1 280 ? -14.724 -34.729 -12.350 1.00 35.64 257 ALA B O 1
ATOM 4014 N N . GLU B 1 281 ? -14.264 -36.814 -11.626 1.00 29.53 258 GLU B N 1
ATOM 4015 C CA . GLU B 1 281 ? -14.177 -36.434 -10.222 1.00 31.17 258 GLU B CA 1
ATOM 4016 C C . GLU B 1 281 ? -12.997 -35.512 -9.942 1.00 29.03 258 GLU B C 1
ATOM 4017 O O . GLU B 1 281 ? -13.122 -34.545 -9.193 1.00 38.23 258 GLU B O 1
ATOM 4023 N N . ALA B 1 282 ? -11.848 -35.822 -10.527 1.00 27.05 259 ALA B N 1
ATOM 4024 C CA . ALA B 1 282 ? -10.674 -34.974 -10.381 1.00 30.79 259 ALA B CA 1
ATOM 4025 C C . ALA B 1 282 ? -10.997 -33.559 -10.866 1.00 31.52 259 ALA B C 1
ATOM 4026 O O . ALA B 1 282 ? -10.693 -32.574 -10.194 1.00 30.95 259 ALA B O 1
ATOM 4028 N N . GLU B 1 283 ? -11.629 -33.466 -12.029 1.00 31.37 260 GLU B N 1
ATOM 4029 C CA . GLU B 1 283 ? -11.965 -32.154 -12.586 1.00 31.88 260 GLU B CA 1
ATOM 4030 C C . GLU B 1 283 ? -12.978 -31.428 -11.699 1.00 35.43 260 GLU B C 1
ATOM 4031 O O . GLU B 1 283 ? -12.840 -30.233 -11.432 1.00 31.62 260 GLU B O 1
ATOM 4037 N N . ALA B 1 284 ? -13.971 -32.166 -11.211 1.00 39.38 261 ALA B N 1
ATOM 4038 C CA . ALA B 1 284 ? -14.984 -31.602 -10.325 1.00 37.88 261 ALA B CA 1
ATOM 4039 C C . ALA B 1 284 ? -14.376 -31.045 -9.035 1.00 36.60 261 ALA B C 1
ATOM 4040 O O . ALA B 1 284 ? -14.805 -30.001 -8.542 1.00 39.22 261 ALA B O 1
ATOM 4042 N N . GLN B 1 285 ? -13.367 -31.738 -8.509 1.00 29.85 262 GLN B N 1
ATOM 4043 C CA . GLN B 1 285 ? -12.746 -31.380 -7.237 1.00 28.30 262 GLN B CA 1
ATOM 4044 C C . GLN B 1 285 ? -11.567 -30.418 -7.384 1.00 27.51 262 GLN B C 1
ATOM 4045 O O . GLN B 1 285 ? -10.923 -30.055 -6.394 1.00 29.83 262 GLN B O 1
ATOM 4051 N N . GLY B 1 286 ? -11.275 -30.016 -8.614 1.00 28.34 263 GLY B N 1
ATOM 4052 C CA . GLY B 1 286 ? -10.177 -29.103 -8.868 1.00 30.18 263 GLY B CA 1
ATOM 4053 C C . GLY B 1 286 ? -8.798 -29.678 -8.583 1.00 29.11 263 GLY B C 1
ATOM 4054 O O . GLY B 1 286 ? -7.879 -28.944 -8.208 1.00 27.53 263 GLY B O 1
ATOM 4055 N N . VAL B 1 287 ? -8.637 -30.985 -8.759 1.00 24.98 264 VAL B N 1
ATOM 4056 C CA . VAL B 1 287 ? -7.328 -31.603 -8.591 1.00 18.66 264 VAL B CA 1
ATOM 4057 C C . VAL B 1 287 ? -6.494 -31.281 -9.811 1.00 27.71 264 VAL B C 1
ATOM 4058 O O . VAL B 1 287 ? -6.888 -31.597 -10.938 1.00 28.27 264 VAL B O 1
ATOM 4062 N N . ILE B 1 288 ? -5.344 -30.651 -9.596 1.00 20.12 265 ILE B N 1
ATOM 4063 C CA . ILE B 1 288 ? -4.505 -30.231 -10.710 1.00 17.98 265 ILE B CA 1
ATOM 4064 C C . ILE B 1 288 ? -3.040 -30.486 -10.432 1.00 18.13 265 ILE B C 1
ATOM 4065 O O . ILE B 1 288 ? -2.667 -30.888 -9.334 1.00 20.35 265 ILE B O 1
ATOM 4070 N N . GLY B 1 289 ? -2.205 -30.217 -11.429 1.00 16.60 266 GLY B N 1
ATOM 4071 C CA . GLY B 1 289 ? -0.768 -30.316 -11.266 1.00 14.44 266 GLY B CA 1
ATOM 4072 C C . GLY B 1 289 ? -0.257 -31.684 -10.859 1.00 14.60 266 GLY B C 1
ATOM 4073 O O . GLY B 1 289 ? -0.812 -32.720 -11.241 1.00 16.93 266 GLY B O 1
ATOM 4074 N N . LYS B 1 290 ? 0.808 -31.688 -10.066 1.00 14.93 267 LYS B N 1
ATOM 4075 C CA . LYS B 1 290 ? 1.480 -32.936 -9.723 1.00 17.07 267 LYS B CA 1
ATOM 4076 C C . LYS B 1 290 ? 0.598 -33.873 -8.909 1.00 20.42 267 LYS B C 1
ATOM 4077 O O . LYS B 1 290 ? 0.900 -35.049 -8.782 1.00 16.51 267 LYS B O 1
ATOM 4083 N N . GLU B 1 291 ? -0.501 -33.366 -8.366 1.00 18.15 268 GLU B N 1
ATOM 4084 C CA . GLU B 1 291 ? -1.424 -34.230 -7.625 1.00 14.01 268 GLU B CA 1
ATOM 4085 C C . GLU B 1 291 ? -2.350 -35.063 -8.532 1.00 16.16 268 GLU B C 1
ATOM 4086 O O . GLU B 1 291 ? -2.965 -36.021 -8.077 1.00 17.11 268 GLU B O 1
ATOM 4092 N N . SER B 1 292 ? -2.448 -34.697 -9.806 1.00 17.67 269 SER B N 1
ATOM 4093 C CA . SER B 1 292 ? -3.403 -35.339 -10.707 1.00 17.53 269 SER B CA 1
ATOM 4094 C C . SER B 1 292 ? -3.230 -36.851 -10.822 1.00 18.83 269 SER B C 1
ATOM 4095 O O . SER B 1 292 ? -4.134 -37.619 -10.493 1.00 20.18 269 SER B O 1
ATOM 4098 N N . THR B 1 293 ? -2.079 -37.277 -11.322 1.00 17.34 270 THR B N 1
ATOM 4099 C CA . THR B 1 293 ? -1.865 -38.704 -11.587 1.00 18.43 270 THR B CA 1
ATOM 4100 C C . THR B 1 293 ? -2.039 -39.585 -10.331 1.00 18.99 270 THR B C 1
ATOM 4101 O O . THR B 1 293 ? -2.749 -40.593 -10.380 1.00 18.65 270 THR B O 1
ATOM 4105 N N . PRO B 1 294 ? -1.427 -39.195 -9.194 1.00 18.91 271 PRO B N 1
ATOM 4106 C CA . PRO B 1 294 ? -1.613 -40.028 -7.999 1.00 20.34 271 PRO B CA 1
ATOM 4107 C C . PRO B 1 294 ? -3.078 -40.141 -7.585 1.00 26.19 271 PRO B C 1
ATOM 4108 O O . PRO B 1 294 ? -3.516 -41.231 -7.212 1.00 23.80 271 PRO B O 1
ATOM 4112 N N . PHE B 1 295 ? -3.822 -39.042 -7.658 1.00 21.29 272 PHE B N 1
ATOM 4113 C CA . PHE B 1 295 ? -5.247 -39.053 -7.338 1.00 21.14 272 PHE B CA 1
ATOM 4114 C C . PHE B 1 295 ? -6.027 -39.989 -8.256 1.0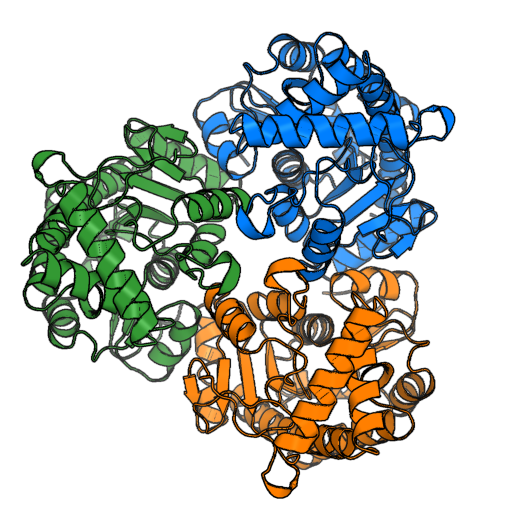0 22.61 272 PHE B C 1
ATOM 4115 O O . PHE B 1 295 ? -6.878 -40.749 -7.798 1.00 22.46 272 PHE B O 1
ATOM 4123 N N . LEU B 1 296 ? -5.753 -39.896 -9.555 1.00 20.68 273 LEU B N 1
ATOM 4124 C CA . LEU B 1 296 ? -6.444 -40.714 -10.555 1.00 22.25 273 LEU B CA 1
ATOM 4125 C C . LEU B 1 296 ? -6.167 -42.206 -10.374 1.00 21.73 273 LEU B C 1
ATOM 4126 O O . LEU B 1 296 ? -7.085 -43.024 -10.388 1.00 26.00 273 LEU B O 1
ATOM 4131 N N . LEU B 1 297 ? -4.900 -42.566 -10.219 1.00 19.39 274 LEU B N 1
ATOM 4132 C CA . LEU B 1 297 ? -4.557 -43.974 -10.074 1.00 22.23 274 LEU B CA 1
ATOM 4133 C C . LEU B 1 297 ? -5.170 -44.539 -8.800 1.00 22.22 274 LEU B C 1
ATOM 4134 O O . LEU B 1 297 ? -5.695 -45.662 -8.804 1.00 25.15 274 LEU B O 1
ATOM 4139 N N . ALA B 1 298 ? -5.117 -43.763 -7.718 1.00 21.95 275 ALA B N 1
ATOM 4140 C CA . ALA B 1 298 ? -5.706 -44.202 -6.454 1.00 24.39 275 ALA B CA 1
ATOM 4141 C C . ALA B 1 298 ? -7.201 -44.441 -6.600 1.00 22.75 275 ALA B C 1
ATOM 4142 O O . ALA B 1 298 ? -7.741 -45.427 -6.093 1.00 26.35 275 ALA B O 1
ATOM 4144 N N . ARG B 1 299 ? -7.874 -43.523 -7.282 1.00 23.68 276 ARG B N 1
ATOM 4145 C CA . ARG B 1 299 ? -9.326 -43.611 -7.437 1.00 23.37 276 ARG B CA 1
ATOM 4146 C C . ARG B 1 299 ? -9.730 -44.796 -8.308 1.00 26.93 276 ARG B C 1
ATOM 4147 O O . ARG B 1 299 ? -10.673 -45.511 -7.988 1.00 30.31 276 ARG B O 1
ATOM 4155 N N . VAL B 1 300 ? -9.015 -45.003 -9.407 1.00 25.24 277 VAL B N 1
ATOM 4156 C CA . VAL B 1 300 ? -9.293 -46.135 -10.278 1.00 25.30 277 VAL B CA 1
ATOM 4157 C C . VAL B 1 300 ? -9.133 -47.443 -9.500 1.00 27.65 277 VAL B C 1
ATOM 4158 O O . VAL B 1 300 ? -9.945 -48.356 -9.632 1.00 29.41 277 VAL B O 1
ATOM 4162 N N . ALA B 1 301 ? -8.099 -47.523 -8.670 1.00 26.78 278 ALA B N 1
ATOM 4163 C CA . ALA B 1 301 ? -7.891 -48.708 -7.844 1.00 28.01 278 ALA B CA 1
ATOM 4164 C C . ALA B 1 301 ? -9.052 -48.919 -6.874 1.00 33.76 278 ALA B C 1
ATOM 4165 O O . ALA B 1 301 ? -9.500 -50.044 -6.664 1.00 33.62 278 ALA B O 1
ATOM 4167 N N . GLU B 1 302 ? -9.540 -47.832 -6.291 1.00 33.55 279 GLU B N 1
ATOM 4168 C CA . GLU B 1 302 ? -10.675 -47.899 -5.381 1.00 31.53 279 GLU B CA 1
ATOM 4169 C C . GLU B 1 302 ? -11.929 -48.365 -6.124 1.00 32.74 279 GLU B C 1
ATOM 4170 O O . GLU B 1 302 ? -12.657 -49.236 -5.648 1.00 30.35 279 GLU B O 1
ATOM 4176 N N . LEU B 1 303 ? -12.163 -47.792 -7.301 1.00 36.57 280 LEU B N 1
ATOM 4177 C CA . LEU B 1 303 ? -13.367 -48.073 -8.083 1.00 35.17 280 LEU B CA 1
ATOM 4178 C C . LEU B 1 303 ? -13.384 -49.470 -8.694 1.00 34.60 280 LEU B C 1
ATOM 4179 O O . LEU B 1 303 ? -14.449 -50.002 -8.999 1.00 36.44 280 LEU B O 1
ATOM 4184 N N . THR B 1 304 ? -12.203 -50.037 -8.909 1.00 32.38 281 THR B N 1
ATOM 4185 C CA . THR B 1 304 ? -12.085 -51.405 -9.401 1.00 32.81 281 THR B CA 1
ATOM 4186 C C . THR B 1 304 ? -11.842 -52.408 -8.279 1.00 35.85 281 THR B C 1
ATOM 4187 O O . THR B 1 304 ? -11.509 -53.560 -8.535 1.00 33.03 281 THR B O 1
ATOM 4191 N N . GLY B 1 305 ? -11.937 -51.945 -7.038 1.00 37.59 282 GLY B N 1
ATOM 4192 C CA . GLY B 1 305 ? -11.781 -52.826 -5.896 1.00 41.75 282 GLY B CA 1
ATOM 4193 C C . GLY B 1 305 ? -10.394 -53.432 -5.844 1.00 38.49 282 GLY B C 1
ATOM 4194 O O . GLY B 1 305 ? -10.214 -54.542 -5.360 1.00 36.27 282 GLY B O 1
ATOM 4195 N N . GLY B 1 306 ? -9.411 -52.699 -6.360 1.00 33.74 283 GLY B N 1
ATOM 4196 C CA . GLY B 1 306 ? -8.027 -53.122 -6.288 1.00 33.49 283 GLY B CA 1
ATOM 4197 C C . GLY B 1 306 ? -7.501 -53.869 -7.502 1.00 32.71 283 GLY B C 1
ATOM 4198 O O . GLY B 1 306 ? -6.299 -54.127 -7.586 1.00 33.67 283 GLY B O 1
ATOM 4199 N N . ASP B 1 307 ? -8.376 -54.213 -8.444 1.00 33.15 284 ASP B N 1
ATOM 4200 C CA . ASP B 1 307 ? -7.953 -54.971 -9.628 1.00 31.43 284 ASP B CA 1
ATOM 4201 C C . ASP B 1 307 ? -6.985 -54.192 -10.536 1.00 31.93 284 ASP B C 1
ATOM 4202 O O . ASP B 1 307 ? -6.049 -54.768 -11.118 1.00 30.79 284 ASP B O 1
ATOM 4207 N N . SER B 1 308 ? -7.214 -52.888 -10.675 1.00 29.41 285 SER B N 1
ATOM 4208 C CA . SER B 1 308 ? -6.347 -52.085 -11.533 1.00 27.40 285 SER B CA 1
ATOM 4209 C C . SER B 1 308 ? -4.909 -52.115 -11.004 1.00 27.91 285 SER B C 1
ATOM 4210 O O . SER B 1 308 ? -3.948 -52.182 -11.775 1.00 24.61 285 SER B O 1
ATOM 4213 N N . LEU B 1 309 ? -4.772 -52.077 -9.683 1.00 29.03 286 LEU B N 1
ATOM 4214 C CA . LEU B 1 309 ? -3.464 -52.164 -9.039 1.00 29.54 286 LEU B CA 1
ATOM 4215 C C . LEU B 1 309 ? -2.770 -53.504 -9.312 1.00 26.34 286 LEU B C 1
ATOM 4216 O O . LEU B 1 309 ? -1.589 -53.541 -9.647 1.00 26.00 286 LEU B O 1
ATOM 4221 N N . LYS B 1 310 ? -3.495 -54.607 -9.161 1.00 28.03 287 LYS B N 1
ATOM 4222 C CA . LYS B 1 310 ? -2.913 -55.912 -9.466 1.00 29.09 287 LYS B CA 1
ATOM 4223 C C . LYS B 1 310 ? -2.411 -55.972 -10.910 1.00 28.06 287 LYS B C 1
ATOM 4224 O O . LYS B 1 310 ? -1.312 -56.509 -11.188 1.00 29.68 287 LYS B O 1
ATOM 4230 N N . SER B 1 311 ? -3.205 -55.396 -11.820 1.00 27.36 288 SER B N 1
ATOM 4231 C CA . SER B 1 311 ? -2.787 -55.269 -13.223 1.00 28.79 288 SER B CA 1
ATOM 4232 C C . SER B 1 311 ? -1.496 -54.451 -13.383 1.00 28.14 288 SER B C 1
ATOM 4233 O O . SER B 1 311 ? -0.573 -54.854 -14.100 1.00 27.94 288 SER B O 1
ATOM 4236 N N . ASN B 1 312 ? -1.446 -53.304 -12.709 1.00 24.14 289 ASN B N 1
ATOM 4237 C CA . ASN B 1 312 ? -0.284 -52.425 -12.711 1.00 25.54 289 ASN B CA 1
ATOM 4238 C C . ASN B 1 312 ? 0.966 -53.191 -12.273 1.00 22.95 289 ASN B C 1
ATOM 4239 O O . ASN B 1 312 ? 2.048 -53.077 -12.873 1.00 27.03 289 ASN B O 1
ATOM 4244 N N . ILE B 1 313 ? 0.811 -53.974 -11.215 1.00 25.12 290 ILE B N 1
ATOM 4245 C CA . ILE B 1 313 ? 1.931 -54.740 -10.690 1.00 26.89 290 ILE B CA 1
ATOM 4246 C C . ILE B 1 313 ? 2.452 -55.728 -11.735 1.00 26.70 290 ILE B C 1
ATOM 4247 O O . ILE B 1 313 ? 3.671 -55.779 -12.030 1.00 30.52 290 ILE B O 1
ATOM 4252 N N . GLN B 1 314 ? 1.530 -56.487 -12.327 1.00 26.41 291 GLN B N 1
ATOM 4253 C CA . GLN B 1 314 ? 1.948 -57.444 -13.356 1.00 27.09 291 GLN B CA 1
ATOM 4254 C C . GLN B 1 314 ? 2.632 -56.794 -14.575 1.00 35.00 291 GLN B C 1
ATOM 4255 O O . GLN B 1 314 ? 3.640 -57.319 -15.096 1.00 26.38 291 GLN B O 1
ATOM 4261 N N . LEU B 1 315 ? 2.101 -55.659 -15.035 1.00 24.28 292 LEU B N 1
ATOM 4262 C CA . LEU B 1 315 ? 2.718 -55.016 -16.184 1.00 23.16 292 LEU B CA 1
ATOM 4263 C C . LEU B 1 315 ? 4.114 -54.503 -15.841 1.00 23.78 292 LEU B C 1
ATOM 4264 O O . LEU B 1 315 ? 5.021 -54.533 -16.683 1.00 22.23 292 LEU B O 1
ATOM 4269 N N . VAL B 1 316 ? 4.294 -54.045 -14.605 1.00 23.98 293 VAL B N 1
ATOM 4270 C CA . VAL B 1 316 ? 5.629 -53.670 -14.152 1.00 24.79 293 VAL B CA 1
ATOM 4271 C C . VAL B 1 316 ? 6.604 -54.845 -14.268 1.00 28.93 293 VAL B C 1
ATOM 4272 O O . VAL B 1 316 ? 7.682 -54.706 -14.863 1.00 23.66 293 VAL B O 1
ATOM 4276 N N . PHE B 1 317 ? 6.220 -56.008 -13.730 1.00 24.65 294 PHE B N 1
ATOM 4277 C CA . PHE B 1 317 ? 7.096 -57.184 -13.839 1.00 26.07 294 PHE B CA 1
ATOM 4278 C C . PHE B 1 317 ? 7.447 -57.527 -15.303 1.00 29.68 294 PHE B C 1
ATOM 4279 O O . PHE B 1 317 ? 8.614 -57.778 -15.656 1.00 28.54 294 PHE B O 1
ATOM 4287 N N . ASN B 1 318 ? 6.423 -57.538 -16.150 1.00 26.48 295 ASN B N 1
ATOM 4288 C CA . ASN B 1 318 ? 6.605 -57.836 -17.575 1.00 30.95 295 ASN B CA 1
ATOM 4289 C C . ASN B 1 318 ? 7.610 -56.871 -18.240 1.00 24.58 295 ASN B C 1
ATOM 4290 O O . ASN B 1 318 ? 8.513 -57.261 -19.025 1.00 27.37 295 ASN B O 1
ATOM 4295 N N . ASN B 1 319 ? 7.455 -55.594 -17.906 1.00 24.54 296 ASN B N 1
ATOM 4296 C CA . ASN B 1 319 ? 8.351 -54.577 -18.420 1.00 25.66 296 ASN B CA 1
ATOM 4297 C C . ASN B 1 319 ? 9.775 -54.786 -17.935 1.00 26.31 296 ASN B C 1
ATOM 4298 O O . ASN B 1 319 ? 10.725 -54.556 -18.675 1.00 25.21 296 ASN B O 1
ATOM 4303 N N . ALA B 1 320 ? 9.931 -55.217 -16.688 1.00 23.36 297 ALA B N 1
ATOM 4304 C CA . ALA B 1 320 ? 11.268 -55.466 -16.169 1.00 24.17 297 ALA B CA 1
ATOM 4305 C C . ALA B 1 320 ? 11.929 -56.616 -16.941 1.00 25.82 297 ALA B C 1
ATOM 4306 O O . ALA B 1 320 ? 13.133 -56.591 -17.216 1.00 25.87 297 ALA B O 1
ATOM 4308 N N . ILE B 1 321 ? 11.147 -57.624 -17.305 1.00 29.16 298 ILE B N 1
ATOM 4309 C CA . ILE B 1 321 ? 11.728 -58.716 -18.090 1.00 27.72 298 ILE B CA 1
ATOM 4310 C C . ILE B 1 321 ? 12.233 -58.226 -19.462 1.00 31.20 298 ILE B C 1
ATOM 4311 O O . ILE B 1 321 ? 13.411 -58.468 -19.855 1.00 27.85 298 ILE B O 1
ATOM 4316 N N . LEU B 1 322 ? 11.361 -57.521 -20.188 1.00 25.94 299 LEU B N 1
ATOM 4317 C CA . LEU B 1 322 ? 11.786 -56.994 -21.487 1.00 28.51 299 LEU B CA 1
ATOM 4318 C C . LEU B 1 322 ? 12.983 -56.043 -21.345 1.00 26.45 299 LEU B C 1
ATOM 4319 O O . LEU B 1 322 ? 13.930 -56.091 -22.130 1.00 25.44 299 LEU B O 1
ATOM 4324 N N . ALA B 1 323 ? 12.935 -55.174 -20.340 1.00 25.93 300 ALA B N 1
ATOM 4325 C CA . ALA B 1 323 ? 13.998 -54.205 -20.123 1.00 26.80 300 ALA B CA 1
ATOM 4326 C C . ALA B 1 323 ? 15.323 -54.907 -19.880 1.00 29.63 300 ALA B C 1
ATOM 4327 O O . ALA B 1 323 ? 16.368 -54.460 -20.358 1.00 25.14 300 ALA B O 1
ATOM 4329 N N . SER B 1 324 ? 15.282 -56.009 -19.135 1.00 26.03 301 SER B N 1
ATOM 4330 C CA . SER B 1 324 ? 16.499 -56.761 -18.887 1.00 27.63 301 SER B CA 1
ATOM 4331 C C . SER B 1 324 ? 17.079 -57.295 -20.190 1.00 29.55 301 SER B C 1
ATOM 4332 O O . SER B 1 324 ? 18.301 -57.247 -20.402 1.00 30.12 301 SER B O 1
ATOM 4335 N N . GLU B 1 325 ? 16.212 -57.814 -21.060 1.00 29.00 302 GLU B N 1
ATOM 4336 C CA . GLU B 1 325 ? 16.710 -58.325 -22.347 1.00 31.63 302 GLU B CA 1
ATOM 4337 C C . GLU B 1 325 ? 17.312 -57.196 -23.198 1.00 35.52 302 GLU B C 1
ATOM 4338 O O . GLU B 1 325 ? 18.378 -57.358 -23.804 1.00 29.70 302 GLU B O 1
ATOM 4344 N N . ILE B 1 326 ? 16.638 -56.044 -23.234 1.00 27.04 303 ILE B N 1
ATOM 4345 C CA . ILE B 1 326 ? 17.163 -54.914 -23.994 1.00 31.18 303 ILE B CA 1
ATOM 4346 C C . ILE B 1 326 ? 18.523 -54.484 -23.439 1.00 30.47 303 ILE B C 1
ATOM 4347 O O . ILE B 1 326 ? 19.447 -54.202 -24.193 1.00 27.63 303 ILE B O 1
ATOM 4352 N N . ALA B 1 327 ? 18.643 -54.445 -22.119 1.00 26.84 304 ALA B N 1
ATOM 4353 C CA . ALA B 1 327 ? 19.904 -54.062 -21.482 1.00 30.44 304 ALA B CA 1
ATOM 4354 C C . ALA B 1 327 ? 21.023 -55.026 -21.885 1.00 29.43 304 ALA B C 1
ATOM 4355 O O . ALA B 1 327 ? 22.134 -54.596 -22.225 1.00 35.06 304 ALA B O 1
ATOM 4357 N N . LYS B 1 328 ? 20.730 -56.323 -21.838 1.00 30.36 305 LYS B N 1
ATOM 4358 C CA . LYS B 1 328 ? 21.698 -57.328 -22.289 1.00 35.19 305 LYS B CA 1
ATOM 4359 C C . LYS B 1 328 ? 22.145 -57.110 -23.736 1.00 38.19 305 LYS B C 1
ATOM 4360 O O . LYS B 1 328 ? 23.345 -57.134 -24.049 1.00 33.98 305 LYS B O 1
ATOM 4366 N N . GLU B 1 329 ? 21.181 -56.923 -24.631 1.00 32.94 306 GLU B N 1
ATOM 4367 C CA . GLU B 1 329 ? 21.541 -56.803 -26.040 1.00 37.95 306 GLU B CA 1
ATOM 4368 C C . GLU B 1 329 ? 22.323 -55.515 -26.286 1.00 34.35 306 GLU B C 1
ATOM 4369 O O . GLU B 1 329 ? 23.294 -55.507 -27.044 1.00 37.20 306 GLU B O 1
ATOM 4375 N N . TYR B 1 330 ? 21.909 -54.435 -25.625 1.00 33.32 307 TYR B N 1
ATOM 4376 C CA . TYR B 1 330 ? 22.596 -53.158 -25.739 1.00 33.92 307 TYR B CA 1
ATOM 4377 C C . TYR B 1 330 ? 24.047 -53.294 -25.307 1.00 34.49 307 TYR B C 1
ATOM 4378 O O . TYR B 1 330 ? 24.953 -52.860 -26.013 1.00 35.58 307 TYR B O 1
ATOM 4387 N N . GLN B 1 331 ? 24.267 -53.879 -24.134 1.00 34.83 308 GLN B N 1
ATOM 4388 C CA . GLN B 1 331 ? 25.628 -54.026 -23.643 1.00 39.11 308 GLN B CA 1
ATOM 4389 C C . GLN B 1 331 ? 26.434 -54.881 -24.605 1.00 45.27 308 GLN B C 1
ATOM 4390 O O . GLN B 1 331 ? 27.606 -54.593 -24.858 1.00 49.35 308 GLN B O 1
ATOM 4396 N N . ARG B 1 332 ? 25.799 -55.919 -25.152 1.00 42.84 309 ARG B N 1
ATOM 4397 C CA . ARG B 1 332 ? 26.449 -56.761 -26.152 1.00 44.14 309 ARG B CA 1
ATOM 4398 C C . ARG B 1 332 ? 26.966 -55.930 -27.328 1.00 46.29 309 ARG B C 1
ATOM 4399 O O . ARG B 1 332 ? 28.082 -56.140 -27.800 1.00 53.43 309 ARG B O 1
ATOM 4403 N N . LEU B 1 333 ? 26.156 -54.985 -27.794 1.00 40.73 310 LEU B N 1
ATOM 4404 C CA . LEU B 1 333 ? 26.494 -54.204 -28.985 1.00 43.73 310 LEU B CA 1
ATOM 4405 C C . LEU B 1 333 ? 27.458 -53.052 -28.711 1.00 46.36 310 LEU B C 1
ATOM 4406 O O . LEU B 1 333 ? 27.094 -52.056 -28.088 1.00 49.84 310 LEU B O 1
ATOM 4411 N N . ILE C 1 29 ? 29.455 -40.242 -37.522 1.00 77.18 6 ILE C N 1
ATOM 4412 C CA . ILE C 1 29 ? 30.898 -40.331 -37.743 1.00 76.62 6 ILE C CA 1
ATOM 4413 C C . ILE C 1 29 ? 31.265 -41.539 -38.605 1.00 71.17 6 ILE C C 1
ATOM 4414 O O . ILE C 1 29 ? 31.847 -41.388 -39.678 1.00 77.73 6 ILE C O 1
ATOM 4416 N N . SER C 1 30 ? 30.910 -42.733 -38.140 1.00 60.91 7 SER C N 1
ATOM 4417 C CA . SER C 1 30 ? 31.241 -43.966 -38.853 1.00 55.73 7 SER C CA 1
ATOM 4418 C C . SER C 1 30 ? 30.813 -43.948 -40.325 1.00 51.61 7 SER C C 1
ATOM 4419 O O . SER C 1 30 ? 29.710 -43.505 -40.653 1.00 48.41 7 SER C O 1
ATOM 4422 N N . PRO C 1 31 ? 31.688 -44.445 -41.214 1.00 50.24 8 PRO C N 1
ATOM 4423 C CA . PRO C 1 31 ? 31.405 -44.527 -42.651 1.00 46.89 8 PRO C CA 1
ATOM 4424 C C . PRO C 1 31 ? 30.273 -45.507 -42.910 1.00 46.35 8 PRO C C 1
ATOM 4425 O O . PRO C 1 31 ? 29.620 -45.454 -43.951 1.00 50.66 8 PRO C O 1
ATOM 4429 N N . GLU C 1 32 ? 30.052 -46.409 -41.964 1.00 46.05 9 GLU C N 1
ATOM 4430 C CA . GLU C 1 32 ? 28.932 -47.331 -42.059 1.00 46.00 9 GLU C CA 1
ATOM 4431 C C . GLU C 1 32 ? 27.630 -46.548 -41.949 1.00 43.73 9 GLU C C 1
ATOM 4432 O O . GLU C 1 32 ? 26.626 -46.891 -42.575 1.00 45.48 9 GLU C O 1
ATOM 4434 N N . LEU C 1 33 ? 27.659 -45.511 -41.117 1.00 44.39 10 LEU C N 1
ATOM 4435 C CA . LEU C 1 33 ? 26.506 -44.652 -40.854 1.00 39.01 10 LEU C CA 1
ATOM 4436 C C . LEU C 1 33 ? 26.272 -43.515 -41.853 1.00 37.32 10 LEU C C 1
ATOM 4437 O O . LEU C 1 33 ? 25.130 -43.215 -42.217 1.00 32.28 10 LEU C O 1
ATOM 4442 N N . LEU C 1 34 ? 27.353 -42.867 -42.274 1.00 39.81 11 LEU C N 1
ATOM 4443 C CA . LEU C 1 34 ? 27.247 -41.651 -43.073 1.00 35.64 11 LEU C CA 1
ATOM 4444 C C . LEU C 1 34 ? 28.266 -41.622 -44.203 1.00 37.51 11 LEU C C 1
ATOM 4445 O O . LEU C 1 34 ? 29.457 -41.830 -43.975 1.00 39.69 11 LEU C O 1
ATOM 4450 N N . GLN C 1 35 ? 27.794 -41.361 -45.421 1.00 34.34 12 GLN C N 1
ATOM 4451 C CA . GLN C 1 35 ? 28.676 -41.271 -46.581 1.00 36.20 12 GLN C CA 1
ATOM 4452 C C . GLN C 1 35 ? 28.389 -40.026 -47.418 1.00 41.71 12 GLN C C 1
ATOM 4453 O O . GLN C 1 35 ? 27.250 -39.780 -47.835 1.00 37.61 12 GLN C O 1
ATOM 4455 N N . ILE C 1 36 ? 29.432 -39.235 -47.648 1.00 41.87 13 ILE C N 1
ATOM 4456 C CA . ILE C 1 36 ? 29.338 -38.060 -48.506 1.00 42.62 13 ILE C CA 1
ATOM 4457 C C . ILE C 1 36 ? 29.965 -38.385 -49.850 1.00 42.97 13 ILE C C 1
ATOM 4458 O O . ILE C 1 36 ? 31.076 -38.908 -49.905 1.00 47.54 13 ILE C O 1
ATOM 4460 N N . SER C 1 37 ? 29.251 -38.087 -50.932 1.00 43.14 14 SER C N 1
ATOM 4461 C CA . SER C 1 37 ? 29.747 -38.387 -52.272 1.00 41.15 14 SER C CA 1
ATOM 4462 C C . SER C 1 37 ? 30.989 -37.565 -52.599 1.00 48.36 14 SER C C 1
ATOM 4463 O O . SER C 1 37 ? 31.154 -36.455 -52.095 1.00 50.77 14 SER C O 1
ATOM 4466 N N . PRO C 1 38 ? 31.870 -38.113 -53.450 1.00 53.51 15 PRO C N 1
ATOM 4467 C CA . PRO C 1 38 ? 33.113 -37.442 -53.839 1.00 56.06 15 PRO C CA 1
ATOM 4468 C C . PRO C 1 38 ? 32.924 -35.995 -54.290 1.00 52.97 15 PRO C C 1
ATOM 4469 O O . PRO C 1 38 ? 33.729 -35.156 -53.899 1.00 55.03 15 PRO C O 1
ATOM 4473 N N . GLU C 1 39 ? 31.902 -35.705 -55.091 1.00 49.51 16 GLU C N 1
ATOM 4474 C CA . GLU C 1 39 ? 31.675 -34.331 -55.536 1.00 52.72 16 GLU C CA 1
ATOM 4475 C C . GLU C 1 39 ? 31.528 -33.418 -54.316 1.00 50.53 16 GLU C C 1
ATOM 4476 O O . GLU C 1 39 ? 32.231 -32.405 -54.181 1.00 50.04 16 GLU C O 1
ATOM 4482 N N . VAL C 1 40 ? 30.618 -33.796 -53.421 1.00 44.87 17 VAL C N 1
ATOM 4483 C CA . VAL C 1 40 ? 30.341 -32.998 -52.233 1.00 44.50 17 VAL C CA 1
ATOM 4484 C C . VAL C 1 40 ? 31.563 -32.874 -51.325 1.00 48.12 17 VAL C C 1
ATO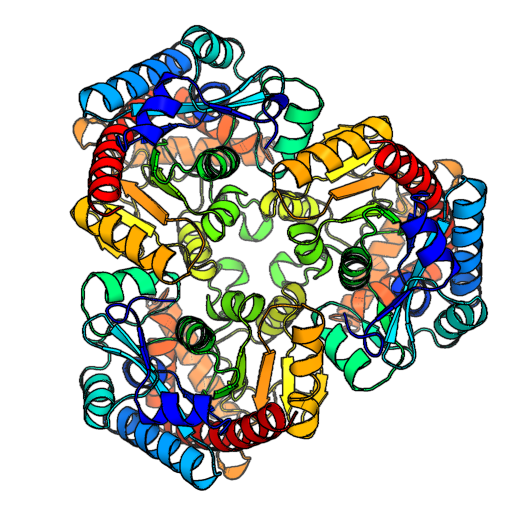M 4485 O O . VAL C 1 40 ? 31.857 -31.790 -50.822 1.00 44.89 17 VAL C O 1
ATOM 4489 N N . GLN C 1 41 ? 32.276 -33.979 -51.118 1.00 52.48 18 GLN C N 1
ATOM 4490 C CA . GLN C 1 41 ? 33.482 -33.955 -50.295 1.00 54.30 18 GLN C CA 1
ATOM 4491 C C . GLN C 1 41 ? 34.504 -32.980 -50.884 1.00 57.43 18 GLN C C 1
ATOM 4492 O O . GLN C 1 41 ? 35.123 -32.201 -50.157 1.00 58.65 18 GLN C O 1
ATOM 4496 N N . ASP C 1 42 ? 34.664 -33.024 -52.205 1.00 57.27 19 ASP C N 1
ATOM 4497 C CA . ASP C 1 42 ? 35.579 -32.129 -52.908 1.00 58.38 19 ASP C CA 1
ATOM 4498 C C . ASP C 1 42 ? 35.188 -30.679 -52.664 1.00 59.60 19 ASP C C 1
ATOM 4499 O O . ASP C 1 42 ? 36.018 -29.857 -52.270 1.00 58.40 19 ASP C O 1
ATOM 4501 N N . ALA C 1 43 ? 33.915 -30.375 -52.899 1.00 58.13 20 ALA C N 1
ATOM 4502 C CA . ALA C 1 43 ? 33.392 -29.035 -52.660 1.00 55.51 20 ALA C CA 1
ATOM 4503 C C . ALA C 1 43 ? 33.653 -28.571 -51.225 1.00 58.04 20 ALA C C 1
ATOM 4504 O O . ALA C 1 43 ? 33.994 -27.412 -50.989 1.00 57.61 20 ALA C O 1
ATOM 4506 N N . LEU C 1 44 ? 33.494 -29.484 -50.273 1.00 60.09 21 LEU C N 1
ATOM 4507 C CA . LEU C 1 44 ? 33.621 -29.156 -48.856 1.00 59.55 21 LEU C CA 1
ATOM 4508 C C . LEU C 1 44 ? 35.065 -28.871 -48.454 1.00 61.21 21 LEU C C 1
ATOM 4509 O O . LEU C 1 44 ? 35.344 -27.870 -47.795 1.00 61.28 21 LEU C O 1
ATOM 4511 N N . LYS C 1 45 ? 35.978 -29.757 -48.846 1.00 61.81 22 LYS C N 1
ATOM 4512 C CA . LYS C 1 45 ? 37.393 -29.579 -48.536 1.00 64.57 22 LYS C CA 1
ATOM 4513 C C . LYS C 1 45 ? 37.953 -28.353 -49.248 1.00 66.67 22 LYS C C 1
ATOM 4514 O O . LYS C 1 45 ? 38.789 -27.633 -48.700 1.00 67.63 22 LYS C O 1
ATOM 4516 N N . ASN C 1 46 ? 37.480 -28.119 -50.468 1.00 65.42 23 ASN C N 1
ATOM 4517 C CA . ASN C 1 46 ? 37.943 -26.995 -51.275 1.00 66.42 23 ASN C CA 1
ATOM 4518 C C . ASN C 1 46 ? 37.090 -25.742 -51.095 1.00 66.40 23 ASN C C 1
ATOM 4519 O O . ASN C 1 46 ? 37.287 -24.739 -51.779 1.00 69.18 23 ASN C O 1
ATOM 4524 N N . LYS C 1 47 ? 36.128 -25.818 -50.182 1.00 68.13 24 LYS C N 1
ATOM 4525 C CA . LYS C 1 47 ? 35.360 -24.648 -49.760 1.00 65.96 24 LYS C CA 1
ATOM 4526 C C . LYS C 1 47 ? 34.571 -23.966 -50.883 1.00 64.29 24 LYS C C 1
ATOM 4527 O O . LYS C 1 47 ? 34.565 -22.739 -50.985 1.00 64.98 24 LYS C O 1
ATOM 4529 N N . LYS C 1 48 ? 33.920 -24.761 -51.728 1.00 58.19 25 LYS C N 1
ATOM 4530 C CA . LYS C 1 48 ? 32.943 -24.231 -52.675 1.00 55.24 25 LYS C CA 1
ATOM 4531 C C . LYS C 1 48 ? 31.573 -24.280 -52.012 1.00 52.34 25 LYS C C 1
ATOM 4532 O O . LYS C 1 48 ? 31.347 -25.105 -51.131 1.00 52.32 25 LYS C O 1
ATOM 4535 N N . PRO C 1 49 ? 30.647 -23.402 -52.430 1.00 48.39 26 PRO C N 1
ATOM 4536 C CA . PRO C 1 49 ? 29.340 -23.392 -51.766 1.00 46.14 26 PRO C CA 1
ATOM 4537 C C . PRO C 1 49 ? 28.533 -24.650 -52.057 1.00 46.95 26 PRO C C 1
ATOM 4538 O O . PRO C 1 49 ? 28.455 -25.080 -53.207 1.00 46.66 26 PRO C O 1
ATOM 4542 N N . VAL C 1 50 ? 27.931 -25.218 -51.016 1.00 41.76 27 VAL C N 1
ATOM 4543 C CA . VAL C 1 50 ? 27.139 -26.432 -51.146 1.00 39.79 27 VAL C CA 1
ATOM 4544 C C . VAL C 1 50 ? 25.700 -26.177 -50.727 1.00 37.59 27 VAL C C 1
ATOM 4545 O O . VAL C 1 50 ? 25.446 -25.532 -49.704 1.00 37.24 27 VAL C O 1
ATOM 4549 N N . VAL C 1 51 ? 24.756 -26.670 -51.523 1.00 37.02 28 VAL C N 1
ATOM 4550 C CA . VAL C 1 51 ? 23.341 -26.509 -51.196 1.00 34.50 28 VAL C CA 1
ATOM 4551 C C . VAL C 1 51 ? 22.664 -27.868 -51.045 1.00 32.84 28 VAL C C 1
ATOM 4552 O O . VAL C 1 51 ? 22.580 -28.633 -51.996 1.00 32.96 28 VAL C O 1
ATOM 4556 N N . ALA C 1 52 ? 22.179 -28.160 -49.843 1.00 31.44 29 ALA C N 1
ATOM 4557 C CA . ALA C 1 52 ? 21.521 -29.433 -49.565 1.00 29.94 29 ALA C CA 1
ATOM 4558 C C . ALA C 1 52 ? 20.086 -29.472 -50.084 1.00 28.67 29 ALA C C 1
ATOM 4559 O O . ALA C 1 52 ? 19.428 -28.436 -50.212 1.00 28.53 29 ALA C O 1
ATOM 4561 N N . LEU C 1 53 ? 19.605 -30.684 -50.355 1.00 27.87 30 LEU C N 1
ATOM 4562 C CA . LEU C 1 53 ? 18.264 -30.925 -50.883 1.00 30.14 30 LEU C CA 1
ATOM 4563 C C . LEU C 1 53 ? 17.671 -32.119 -50.145 1.00 25.52 30 LEU C C 1
ATOM 4564 O O . LEU C 1 53 ? 18.406 -33.027 -49.767 1.00 27.14 30 LEU C O 1
ATOM 4569 N N . GLU C 1 54 ? 16.353 -32.145 -49.961 1.00 25.66 31 GLU C N 1
ATOM 4570 C CA . GLU C 1 54 ? 15.754 -33.262 -49.247 1.00 24.67 31 GLU C CA 1
ATOM 4571 C C . GLU C 1 54 ? 15.243 -34.306 -50.222 1.00 31.36 31 GLU C C 1
ATOM 4572 O O . GLU C 1 54 ? 15.196 -34.066 -51.442 1.00 28.56 31 GLU C O 1
ATOM 4578 N N . SER C 1 55 ? 14.884 -35.476 -49.693 1.00 22.57 32 SER C N 1
ATOM 4579 C CA . SER C 1 55 ? 14.262 -36.522 -50.517 1.00 22.62 32 SER C CA 1
ATOM 4580 C C . SER C 1 55 ? 12.776 -36.841 -50.289 1.00 26.13 32 SER C C 1
ATOM 4581 O O . SER C 1 55 ? 12.171 -37.511 -51.114 1.00 25.37 32 SER C O 1
ATOM 4584 N N . THR C 1 56 ? 12.161 -36.344 -49.215 1.00 25.06 33 THR C N 1
ATOM 4585 C CA . THR C 1 56 ? 10.749 -36.675 -48.998 1.00 20.01 33 THR C CA 1
ATOM 4586 C C . THR C 1 56 ? 9.908 -35.988 -50.073 1.00 23.01 33 THR C C 1
ATOM 4587 O O . THR C 1 56 ? 8.911 -36.523 -50.551 1.00 24.42 33 THR C O 1
ATOM 4591 N N . ILE C 1 57 ? 10.336 -34.793 -50.458 1.00 23.57 34 ILE C N 1
ATOM 4592 C CA . ILE C 1 57 ? 9.688 -34.069 -51.541 1.00 22.58 34 ILE C CA 1
ATOM 4593 C C . ILE C 1 57 ? 9.670 -34.933 -52.809 1.00 25.86 34 ILE C C 1
ATOM 4594 O O . ILE C 1 57 ? 8.734 -34.857 -53.614 1.00 26.09 34 ILE C O 1
ATOM 4599 N N . ILE C 1 58 ? 10.689 -35.773 -52.971 1.00 22.56 35 ILE C N 1
ATOM 4600 C CA . ILE C 1 58 ? 10.755 -36.656 -54.134 1.00 25.80 35 ILE C CA 1
ATOM 4601 C C . ILE C 1 58 ? 9.792 -37.829 -53.983 1.00 28.58 35 ILE C C 1
ATOM 4602 O O . ILE C 1 58 ? 8.879 -38.028 -54.798 1.00 23.52 35 ILE C O 1
ATOM 4607 N N . SER C 1 59 ? 10.015 -38.634 -52.953 1.00 26.72 36 SER C N 1
ATOM 4608 C CA . SER C 1 59 ? 9.240 -39.856 -52.801 1.00 26.00 36 SER C CA 1
ATOM 4609 C C . SER C 1 59 ? 7.791 -39.593 -52.417 1.00 23.25 36 SER C C 1
ATOM 4610 O O . SER C 1 59 ? 6.894 -40.297 -52.879 1.00 23.60 36 SER C O 1
ATOM 4613 N N . HIS C 1 60 ? 7.580 -38.670 -51.480 1.00 24.15 37 HIS C N 1
ATOM 4614 C CA . HIS C 1 60 ? 6.236 -38.337 -51.005 1.00 24.69 37 HIS C CA 1
ATOM 4615 C C . HIS C 1 60 ? 5.611 -36.988 -51.376 1.00 25.66 37 HIS C C 1
ATOM 4616 O O . HIS C 1 60 ? 4.447 -36.748 -51.066 1.00 28.19 37 HIS C O 1
ATOM 4623 N N . GLY C 1 61 ? 6.368 -36.103 -52.007 1.00 22.91 38 GLY C N 1
ATOM 4624 C CA . GLY C 1 61 ? 5.873 -34.758 -52.237 1.00 25.74 38 GLY C CA 1
ATOM 4625 C C . GLY C 1 61 ? 5.370 -34.519 -53.641 1.00 24.72 38 GLY C C 1
ATOM 4626 O O . GLY C 1 61 ? 4.671 -33.541 -53.887 1.00 25.02 38 GLY C O 1
ATOM 4627 N N . MET C 1 62 ? 5.741 -35.414 -54.555 1.00 24.59 39 MET C N 1
ATOM 4628 C CA . MET C 1 62 ? 5.424 -35.295 -55.979 1.00 23.93 39 MET C CA 1
ATOM 4629 C C . MET C 1 62 ? 5.276 -36.697 -56.587 1.00 25.79 39 MET C C 1
ATOM 4630 O O . MET C 1 62 ? 5.845 -37.660 -56.067 1.00 26.87 39 MET C O 1
ATOM 4635 N N . PRO C 1 63 ? 4.512 -36.813 -57.689 1.00 26.63 40 PRO C N 1
ATOM 4636 C CA . PRO C 1 63 ? 4.367 -38.078 -58.415 1.00 26.93 40 PRO C CA 1
ATOM 4637 C C . PRO C 1 63 ? 5.549 -38.370 -59.340 1.00 28.88 40 PRO C C 1
ATOM 4638 O O . PRO C 1 63 ? 6.288 -37.459 -59.720 1.00 28.81 40 PRO C O 1
ATOM 4642 N N . PHE C 1 64 ? 5.715 -39.639 -59.702 1.00 28.48 41 PHE C N 1
ATOM 4643 C CA . PHE C 1 64 ? 6.658 -40.027 -60.746 1.00 29.28 41 PHE C CA 1
ATOM 4644 C C . PHE C 1 64 ? 5.985 -39.821 -62.107 1.00 31.22 41 PHE C C 1
ATOM 4645 O O . PHE C 1 64 ? 4.788 -40.074 -62.249 1.00 31.44 41 PHE C O 1
ATOM 4653 N N . PRO C 1 65 ? 6.744 -39.399 -63.131 1.00 31.89 42 PRO C N 1
ATOM 4654 C CA . PRO C 1 65 ? 8.149 -38.998 -63.269 1.00 32.16 42 PRO C CA 1
ATOM 4655 C C . PRO C 1 65 ? 8.526 -37.614 -62.738 1.00 36.32 42 PRO C C 1
ATOM 4656 O O . PRO C 1 65 ? 9.717 -37.351 -62.616 1.00 33.35 42 PRO C O 1
ATOM 4660 N N . GLN C 1 66 ? 7.557 -36.732 -62.502 1.00 30.78 43 GLN C N 1
ATOM 4661 C CA . GLN C 1 66 ? 7.869 -35.345 -62.150 1.00 30.33 43 GLN C CA 1
ATOM 4662 C C . GLN C 1 66 ? 8.815 -35.239 -60.945 1.00 29.62 43 GLN C C 1
ATOM 4663 O O . GLN C 1 66 ? 9.649 -34.328 -60.881 1.00 29.38 43 GLN C O 1
ATOM 4669 N N . ASN C 1 67 ? 8.693 -36.165 -60.001 1.00 31.15 44 ASN C N 1
ATOM 4670 C CA . ASN C 1 67 ? 9.525 -36.100 -58.796 1.00 28.79 44 ASN C CA 1
ATOM 4671 C C . ASN C 1 67 ? 11.031 -36.177 -59.090 1.00 28.63 44 ASN C C 1
ATOM 4672 O O . ASN C 1 67 ? 11.792 -35.282 -58.695 1.00 30.68 44 ASN C O 1
ATOM 4677 N N . ALA C 1 68 ? 11.448 -37.227 -59.798 1.00 28.96 45 ALA C N 1
ATOM 4678 C CA . ALA C 1 68 ? 12.850 -37.404 -60.171 1.00 31.09 45 ALA C CA 1
ATOM 4679 C C . ALA C 1 68 ? 13.314 -36.362 -61.192 1.00 31.29 45 ALA C C 1
ATOM 4680 O O . ALA C 1 68 ? 14.419 -35.833 -61.087 1.00 31.81 45 ALA C O 1
ATOM 4682 N N . GLN C 1 69 ? 12.475 -36.079 -62.185 1.00 31.96 46 GLN C N 1
ATOM 4683 C CA . GLN C 1 69 ? 12.791 -35.046 -63.168 1.00 33.24 46 GLN C CA 1
ATOM 4684 C C . GLN C 1 69 ? 13.150 -33.741 -62.454 1.00 32.66 46 GLN C C 1
ATOM 4685 O O . GLN C 1 69 ? 14.174 -33.099 -62.755 1.00 33.66 46 GLN C O 1
ATOM 4691 N N . THR C 1 70 ? 12.293 -33.360 -61.511 1.00 31.19 47 THR C N 1
ATOM 4692 C CA . THR C 1 70 ? 12.477 -32.127 -60.761 1.00 35.96 47 THR C CA 1
ATOM 4693 C C . THR C 1 70 ? 13.714 -32.195 -59.873 1.00 37.99 47 THR C C 1
ATOM 4694 O O . THR C 1 70 ? 14.472 -31.235 -59.807 1.00 31.00 47 THR C O 1
ATOM 4698 N N . ALA C 1 71 ? 13.924 -33.314 -59.183 1.00 34.88 48 ALA C N 1
ATOM 4699 C CA . ALA C 1 71 ? 15.117 -33.434 -58.342 1.00 32.50 48 ALA C CA 1
ATOM 4700 C C . ALA C 1 71 ? 16.416 -33.253 -59.152 1.00 37.39 48 ALA C C 1
ATOM 4701 O O . ALA C 1 71 ? 17.311 -32.462 -58.777 1.00 39.42 48 ALA C O 1
ATOM 4703 N N . ILE C 1 72 ? 16.505 -33.965 -60.278 1.00 32.47 49 ILE C N 1
ATOM 4704 C CA . ILE C 1 72 ? 17.681 -33.883 -61.135 1.00 34.35 49 ILE C CA 1
ATOM 4705 C C . ILE C 1 72 ? 17.874 -32.460 -61.673 1.00 35.29 49 ILE C C 1
ATOM 4706 O O . ILE C 1 72 ? 18.996 -31.928 -61.690 1.00 44.29 49 ILE C O 1
ATOM 4711 N N . GLU C 1 73 ? 16.772 -31.834 -62.083 1.00 34.94 50 GLU C N 1
ATOM 4712 C CA . GLU C 1 73 ? 16.840 -30.486 -62.640 1.00 47.11 50 GLU C CA 1
ATOM 4713 C C . GLU C 1 73 ? 17.174 -29.437 -61.573 1.00 35.34 50 GLU C C 1
ATOM 4714 O O . GLU C 1 73 ? 17.822 -28.437 -61.858 1.00 37.28 50 GLU C O 1
ATOM 4720 N N . VAL C 1 74 ? 16.746 -29.659 -60.338 1.00 33.62 51 VAL C N 1
ATOM 4721 C CA . VAL C 1 74 ? 17.080 -28.706 -59.288 1.00 33.19 51 VAL C CA 1
ATOM 4722 C C . VAL C 1 74 ? 18.580 -28.783 -59.009 1.00 35.63 51 VAL C C 1
ATOM 4723 O O . VAL C 1 74 ? 19.251 -27.747 -58.858 1.00 35.16 51 VAL C O 1
ATOM 4727 N N . GLU C 1 75 ? 19.116 -30.005 -58.979 1.00 35.70 52 GLU C N 1
ATOM 4728 C CA . GLU C 1 75 ? 20.572 -30.150 -58.916 1.00 35.63 52 GLU C CA 1
ATOM 4729 C C . GLU C 1 75 ? 21.267 -29.373 -60.048 1.00 44.41 52 GLU C C 1
ATOM 4730 O O . GLU C 1 75 ? 22.185 -28.575 -59.803 1.00 38.87 52 GLU C O 1
ATOM 4736 N N . GLU C 1 76 ? 20.831 -29.593 -61.285 1.00 38.49 53 GLU C N 1
ATOM 4737 C CA . GLU C 1 76 ? 21.428 -28.855 -62.407 1.00 40.63 53 GLU C CA 1
ATOM 4738 C C . GLU C 1 76 ? 21.333 -27.323 -62.263 1.00 44.76 53 GLU C C 1
ATOM 4739 O O . GLU C 1 76 ? 22.264 -26.599 -62.620 1.00 43.53 53 GLU C O 1
ATOM 4745 N N . THR C 1 77 ? 20.209 -26.841 -61.739 1.00 41.16 54 THR C N 1
ATOM 4746 C CA . THR C 1 77 ? 20.010 -25.415 -61.476 1.00 39.67 54 THR C CA 1
ATOM 4747 C C . THR C 1 77 ? 21.070 -24.892 -60.508 1.00 40.12 54 THR C C 1
ATOM 4748 O O . THR C 1 77 ? 21.720 -23.851 -60.747 1.00 41.74 54 THR C O 1
ATOM 4752 N N . ILE C 1 78 ? 21.239 -25.620 -59.408 1.00 38.82 55 ILE C N 1
ATOM 4753 C CA . ILE C 1 78 ? 22.270 -25.277 -58.440 1.00 41.73 55 ILE C CA 1
ATOM 4754 C C . ILE C 1 78 ? 23.633 -25.201 -59.123 1.00 41.69 55 ILE C C 1
ATOM 4755 O O . ILE C 1 78 ? 24.350 -24.211 -58.983 1.00 43.11 55 ILE C O 1
ATOM 4760 N N . ARG C 1 79 ? 23.981 -26.230 -59.892 1.00 42.30 56 ARG C N 1
ATOM 4761 C CA . ARG C 1 79 ? 25.273 -26.214 -60.587 1.00 46.25 56 ARG C CA 1
ATOM 4762 C C . ARG C 1 79 ? 25.443 -25.019 -61.525 1.00 48.23 56 ARG C C 1
ATOM 4763 O O . ARG C 1 79 ? 26.531 -24.449 -61.617 1.00 49.07 56 ARG C O 1
ATOM 4771 N N . LYS C 1 80 ? 24.374 -24.646 -62.223 1.00 46.34 57 LYS C N 1
ATOM 4772 C CA . LYS C 1 80 ? 24.433 -23.518 -63.149 1.00 47.90 57 LYS C CA 1
ATOM 4773 C C . LYS C 1 80 ? 24.545 -22.194 -62.405 1.00 48.17 57 LYS C C 1
ATOM 4774 O O . LYS C 1 80 ? 24.936 -21.186 -62.989 1.00 50.09 57 LYS C O 1
ATOM 4776 N N . GLN C 1 81 ? 24.194 -22.193 -61.121 1.00 46.36 58 GLN C N 1
ATOM 4777 C CA . GLN C 1 81 ? 24.415 -21.006 -60.288 1.00 51.63 58 GLN C CA 1
ATOM 4778 C C . GLN C 1 81 ? 25.842 -20.906 -59.744 1.00 52.68 58 GLN C C 1
ATOM 4779 O O . GLN C 1 81 ? 26.205 -19.912 -59.109 1.00 55.32 58 GLN C O 1
ATOM 4785 N N . GLY C 1 82 ? 26.645 -21.937 -59.983 1.00 50.60 59 GLY C N 1
ATOM 4786 C CA . GLY C 1 82 ? 28.023 -21.945 -59.526 1.00 54.37 59 GLY C CA 1
ATOM 4787 C C . GLY C 1 82 ? 28.180 -22.503 -58.125 1.00 54.05 59 GLY C C 1
ATOM 4788 O O . GLY C 1 82 ? 29.174 -22.232 -57.446 1.00 55.75 59 GLY C O 1
ATOM 4789 N N . ALA C 1 83 ? 27.189 -23.275 -57.686 1.00 48.67 60 ALA C N 1
ATOM 4790 C CA . ALA C 1 83 ? 27.267 -23.971 -56.410 1.00 46.64 60 ALA C CA 1
ATOM 4791 C C . ALA C 1 83 ? 27.210 -25.481 -56.632 1.00 49.03 60 ALA C C 1
ATOM 4792 O O . ALA C 1 83 ? 27.089 -25.948 -57.768 1.00 44.38 60 ALA C O 1
ATOM 4794 N N . VAL C 1 84 ? 27.306 -26.239 -55.548 1.00 43.54 61 VAL C N 1
ATOM 4795 C CA . VAL C 1 84 ? 27.291 -27.698 -55.635 1.00 41.74 61 VAL C CA 1
ATOM 4796 C C . VAL C 1 84 ? 26.106 -28.316 -54.890 1.00 40.65 61 VAL C C 1
ATOM 4797 O O . VAL C 1 84 ? 26.010 -28.206 -53.673 1.00 42.00 61 VAL C O 1
ATOM 4801 N N . PRO C 1 85 ? 25.206 -28.981 -55.622 1.00 40.11 62 PRO C N 1
ATOM 4802 C CA . PRO C 1 85 ? 24.034 -29.587 -54.987 1.00 36.16 62 PRO C CA 1
ATOM 4803 C C . PRO C 1 85 ? 24.413 -30.826 -54.184 1.00 35.24 62 PRO C C 1
ATOM 4804 O O . PRO C 1 85 ? 25.311 -31.562 -54.586 1.00 36.39 62 PRO C O 1
ATOM 4808 N N . ALA C 1 86 ? 23.781 -31.028 -53.033 1.00 37.70 63 ALA C N 1
ATOM 4809 C CA . ALA C 1 86 ? 23.884 -32.302 -52.341 1.00 36.45 63 ALA C CA 1
ATOM 4810 C C . ALA C 1 86 ? 22.493 -32.773 -51.963 1.00 34.44 63 ALA C C 1
ATOM 4811 O O . ALA C 1 86 ? 21.897 -32.276 -51.000 1.00 32.58 63 ALA C O 1
ATOM 4813 N N . THR C 1 87 ? 22.005 -33.791 -52.655 1.00 35.60 64 THR C N 1
ATOM 4814 C CA . THR C 1 87 ? 20.707 -34.340 -52.314 1.00 32.22 64 THR C CA 1
ATOM 4815 C C . THR C 1 87 ? 20.922 -35.401 -51.255 1.00 28.42 64 THR C C 1
ATOM 4816 O O . THR C 1 87 ? 21.826 -36.226 -51.362 1.00 34.49 64 THR C O 1
ATOM 4820 N N . ILE C 1 88 ? 20.097 -35.362 -50.222 1.00 34.00 65 ILE C N 1
ATOM 4821 C CA . ILE C 1 88 ? 20.298 -36.206 -49.063 1.00 30.94 65 ILE C CA 1
ATOM 4822 C C . ILE C 1 88 ? 19.193 -37.240 -48.970 1.00 32.33 65 ILE C C 1
ATOM 4823 O O . ILE C 1 88 ? 18.025 -36.944 -49.230 1.00 29.13 65 ILE C O 1
ATOM 4828 N N . ALA C 1 89 ? 19.565 -38.460 -48.611 1.00 27.06 66 ALA C N 1
ATOM 4829 C CA . ALA C 1 89 ? 18.567 -39.512 -48.433 1.00 27.44 66 ALA C CA 1
ATOM 4830 C C . ALA C 1 89 ? 19.192 -40.634 -47.628 1.00 30.82 66 ALA C C 1
ATOM 4831 O O . ALA C 1 89 ? 20.374 -40.580 -47.325 1.00 31.25 66 ALA C O 1
ATOM 4833 N N . ILE C 1 90 ? 18.409 -41.652 -47.288 1.00 27.90 67 ILE C N 1
ATOM 4834 C CA . ILE C 1 90 ? 18.971 -42.866 -46.698 1.00 26.92 67 ILE C CA 1
ATOM 4835 C C . ILE C 1 90 ? 18.958 -43.953 -47.758 1.00 27.80 67 ILE C C 1
ATOM 4836 O O . ILE C 1 90 ? 17.891 -44.359 -48.208 1.00 31.47 67 ILE C O 1
ATOM 4841 N N . ILE C 1 91 ? 20.137 -44.422 -48.154 1.00 26.63 68 ILE C N 1
ATOM 4842 C CA . ILE C 1 91 ? 20.234 -45.472 -49.165 1.00 31.26 68 ILE C CA 1
ATOM 4843 C C . ILE C 1 91 ? 20.888 -46.707 -48.562 1.00 31.89 68 ILE C C 1
ATOM 4844 O O . ILE C 1 91 ? 22.026 -46.655 -48.083 1.00 30.92 68 ILE C O 1
ATOM 4849 N N . GLY C 1 92 ? 20.149 -47.809 -48.556 1.00 33.41 69 GLY C N 1
ATOM 4850 C CA . GLY C 1 92 ? 20.654 -49.051 -48.008 1.00 34.31 69 GLY C CA 1
ATOM 4851 C C . GLY C 1 92 ? 21.153 -48.913 -46.582 1.00 34.57 69 GLY C C 1
ATOM 4852 O O . GLY C 1 92 ? 22.157 -49.517 -46.203 1.00 34.99 69 GLY C O 1
ATOM 4853 N N . GLY C 1 93 ? 20.447 -48.117 -45.787 1.00 32.08 70 GLY C N 1
ATOM 4854 C CA . GLY C 1 93 ? 20.786 -47.952 -44.384 1.00 31.84 70 GLY C CA 1
ATOM 4855 C C . GLY C 1 93 ? 21.840 -46.893 -44.119 1.00 33.79 70 GLY C C 1
ATOM 4856 O O . GLY C 1 93 ? 22.191 -46.624 -42.966 1.00 35.96 70 GLY C O 1
ATOM 4857 N N . VAL C 1 94 ? 22.340 -46.278 -45.184 1.00 32.12 71 VAL C N 1
ATOM 4858 C CA . VAL C 1 94 ? 23.383 -45.275 -45.045 1.00 28.84 71 VAL C CA 1
ATOM 4859 C C . VAL C 1 94 ? 22.832 -43.878 -45.246 1.00 33.85 71 VAL C C 1
ATOM 4860 O O . VAL C 1 94 ? 22.124 -43.613 -46.224 1.00 35.13 71 VAL C O 1
ATOM 4864 N N . MET C 1 95 ? 23.166 -42.972 -44.333 1.00 30.15 72 MET C N 1
ATOM 4865 C CA . MET C 1 95 ? 22.794 -41.593 -44.547 1.00 28.76 72 MET C CA 1
ATOM 4866 C C . MET C 1 95 ? 23.726 -41.099 -45.633 1.00 32.26 72 MET C C 1
ATOM 4867 O O . MET C 1 95 ? 24.940 -41.033 -45.447 1.00 33.03 72 MET C O 1
ATOM 4872 N N . LYS C 1 96 ? 23.136 -40.735 -46.767 1.00 28.02 73 LYS C N 1
ATOM 4873 C CA . LYS C 1 96 ? 23.891 -40.297 -47.930 1.00 29.28 73 LYS C CA 1
ATOM 4874 C C . LYS C 1 96 ? 23.727 -38.811 -48.226 1.00 31.21 73 LYS C C 1
ATOM 4875 O O . LYS C 1 96 ? 22.593 -38.290 -48.336 1.00 32.93 73 LYS C O 1
ATOM 4881 N N . VAL C 1 97 ? 24.880 -38.157 -48.360 1.00 36.02 74 VAL C N 1
ATOM 4882 C CA . VAL C 1 97 ? 24.956 -36.762 -48.758 1.00 38.36 74 VAL C CA 1
ATOM 4883 C C . VAL C 1 97 ? 25.513 -36.704 -50.177 1.00 37.82 74 VAL C C 1
ATOM 4884 O O . VAL C 1 97 ? 26.700 -36.914 -50.415 1.00 35.19 74 VAL C O 1
ATOM 4888 N N . GLY C 1 98 ? 24.618 -36.398 -51.102 1.00 36.71 75 GLY C N 1
ATOM 4889 C CA . GLY C 1 98 ? 24.841 -36.448 -52.529 1.00 41.61 75 GLY C CA 1
ATOM 4890 C C . GLY C 1 98 ? 24.397 -37.813 -53.026 1.00 41.19 75 GLY C C 1
ATOM 4891 O O . GLY C 1 98 ? 24.797 -38.857 -52.506 1.00 40.22 75 GLY C O 1
ATOM 4892 N N . LEU C 1 99 ? 23.658 -37.809 -54.118 1.00 33.45 76 LEU C N 1
ATOM 4893 C CA . LEU C 1 99 ? 23.045 -39.035 -54.602 1.00 43.11 76 LEU C CA 1
ATOM 4894 C C . LEU C 1 99 ? 23.347 -39.150 -56.067 1.00 35.24 76 LEU C C 1
ATOM 4895 O O . LEU C 1 99 ? 23.592 -38.144 -56.728 1.00 45.67 76 LEU C O 1
ATOM 4900 N N . SER C 1 100 ? 23.352 -40.382 -56.566 1.00 36.33 77 SER C N 1
ATOM 4901 C CA . SER C 1 100 ? 23.464 -40.642 -57.988 1.00 39.65 77 SER C CA 1
ATOM 4902 C C . SER C 1 100 ? 22.131 -40.366 -58.671 1.00 38.14 77 SER C C 1
ATOM 4903 O O . SER C 1 100 ? 21.087 -40.309 -58.017 1.00 35.62 77 SER C O 1
ATOM 4906 N N . LYS C 1 101 ? 22.167 -40.188 -59.986 1.00 39.80 78 LYS C N 1
ATOM 4907 C CA . LYS C 1 101 ? 20.938 -40.042 -60.752 1.00 43.20 78 LYS C CA 1
ATOM 4908 C C . LYS C 1 101 ? 20.037 -41.263 -60.544 1.00 41.14 78 LYS C C 1
ATOM 4909 O O . LYS C 1 101 ? 18.832 -41.124 -60.344 1.00 39.63 78 LYS C O 1
ATOM 4911 N N . GLU C 1 102 ? 20.636 -42.454 -60.575 1.00 44.53 79 GLU C N 1
ATOM 4912 C CA . GLU C 1 102 ? 19.907 -43.708 -60.376 1.00 43.93 79 GLU C CA 1
ATOM 4913 C C . GLU C 1 102 ? 19.234 -43.811 -59.001 1.00 40.20 79 GLU C C 1
ATOM 4914 O O . GLU C 1 102 ? 18.143 -44.366 -58.871 1.00 35.29 79 GLU C O 1
ATOM 4916 N N . GLU C 1 103 ? 19.889 -43.297 -57.970 1.00 35.12 80 GLU C N 1
ATOM 4917 C CA . GLU C 1 103 ? 19.287 -43.308 -56.641 1.00 33.62 80 GLU C CA 1
ATOM 4918 C C . GLU C 1 103 ? 18.092 -42.356 -56.580 1.00 36.48 80 GLU C C 1
ATOM 4919 O O . GLU C 1 103 ? 17.041 -42.688 -56.025 1.00 31.77 80 GLU C O 1
ATOM 4925 N N . ILE C 1 104 ? 18.256 -41.173 -57.163 1.00 35.49 81 ILE C N 1
ATOM 4926 C CA . ILE C 1 104 ? 17.177 -40.201 -57.218 1.00 33.47 81 ILE C CA 1
ATOM 4927 C C . ILE C 1 104 ? 15.978 -40.808 -57.948 1.00 32.49 81 ILE C C 1
ATOM 4928 O O . ILE C 1 104 ? 14.831 -40.699 -57.497 1.00 34.92 81 ILE C O 1
ATOM 4933 N N . GLU C 1 105 ? 16.249 -41.472 -59.068 1.00 34.00 82 GLU C N 1
ATOM 4934 C CA . GLU C 1 105 ? 15.177 -42.098 -59.824 1.00 34.52 82 GLU C CA 1
ATOM 4935 C C . GLU C 1 105 ? 14.559 -43.251 -59.037 1.00 33.56 82 GLU C C 1
ATOM 4936 O O . GLU C 1 105 ? 13.365 -43.499 -59.141 1.00 33.33 82 GLU C O 1
ATOM 4942 N N . LEU C 1 106 ? 15.364 -43.943 -58.236 1.00 34.22 83 LEU C N 1
ATOM 4943 C CA . LEU C 1 106 ? 14.841 -45.014 -57.397 1.00 36.16 83 LEU C CA 1
ATOM 4944 C C . LEU C 1 106 ? 13.838 -44.463 -56.402 1.00 34.23 83 LEU C C 1
ATOM 4945 O O . LEU C 1 106 ? 12.753 -45.014 -56.244 1.00 34.49 83 LEU C O 1
ATOM 4950 N N . LEU C 1 107 ? 14.213 -43.383 -55.719 1.00 29.82 84 LEU C N 1
ATOM 4951 C CA . LEU C 1 107 ? 13.333 -42.755 -54.741 1.00 28.38 84 LEU C CA 1
ATOM 4952 C C . LEU C 1 107 ? 12.052 -42.270 -55.401 1.00 28.60 84 LEU C C 1
ATOM 4953 O O . LEU C 1 107 ? 10.960 -42.412 -54.841 1.00 28.68 84 LEU C O 1
ATOM 4958 N N . GLY C 1 108 ? 12.196 -41.681 -56.587 1.00 32.15 85 GLY C N 1
ATOM 4959 C CA . GLY C 1 108 ? 11.049 -41.193 -57.334 1.00 30.97 85 GLY C CA 1
ATOM 4960 C C . GLY C 1 108 ? 10.100 -42.304 -57.762 1.00 30.81 85 GLY C C 1
ATOM 4961 O O . GLY C 1 108 ? 8.886 -42.202 -57.600 1.00 30.90 85 GLY C O 1
ATOM 4962 N N . ARG C 1 109 ? 10.662 -43.375 -58.308 1.00 31.74 86 ARG C N 1
ATOM 4963 C CA . ARG C 1 109 ? 9.871 -44.482 -58.845 1.00 35.44 86 ARG C CA 1
ATOM 4964 C C . ARG C 1 109 ? 9.210 -45.283 -57.721 1.00 35.13 86 ARG C C 1
ATOM 4965 O O . ARG C 1 109 ? 8.042 -45.658 -57.817 1.00 34.82 86 ARG C O 1
ATOM 4973 N N . GLU C 1 110 ? 9.962 -45.539 -56.655 1.00 30.49 87 GLU C N 1
ATOM 4974 C CA . GLU C 1 110 ? 9.436 -46.233 -55.482 1.00 37.75 87 GLU C CA 1
ATOM 4975 C C . GLU C 1 110 ? 8.364 -45.409 -54.776 1.00 37.57 87 GLU C C 1
ATOM 4976 O O . GLU C 1 110 ? 7.405 -45.959 -54.233 1.00 35.71 87 GLU C O 1
ATOM 4982 N N . GLY C 1 111 ? 8.529 -44.091 -54.776 1.00 37.10 88 GLY C N 1
ATOM 4983 C CA . GLY C 1 111 ? 7.481 -43.219 -54.271 1.00 41.69 88 GLY C CA 1
ATOM 4984 C C . GLY C 1 111 ? 7.068 -43.535 -52.848 1.00 40.50 88 GLY C C 1
ATOM 4985 O O . GLY C 1 111 ? 7.900 -43.550 -51.948 1.00 35.39 88 GLY C O 1
ATOM 4986 N N . HIS C 1 112 ? 5.781 -43.782 -52.624 1.00 42.99 89 HIS C N 1
ATOM 4987 C CA . HIS C 1 112 ? 5.312 -44.019 -51.256 1.00 43.36 89 HIS C CA 1
ATOM 4988 C C . HIS C 1 112 ? 5.848 -45.328 -50.683 1.00 44.98 89 HIS C C 1
ATOM 4989 O O . HIS C 1 112 ? 5.789 -45.547 -49.473 1.00 49.39 89 HIS C O 1
ATOM 4991 N N . ASN C 1 113 ? 6.373 -46.192 -51.550 1.00 41.95 90 ASN C N 1
ATOM 4992 C CA . ASN C 1 113 ? 6.948 -47.462 -51.109 1.00 39.87 90 ASN C CA 1
ATOM 4993 C C . ASN C 1 113 ? 8.241 -47.292 -50.300 1.00 44.37 90 ASN C C 1
ATOM 4994 O O . ASN C 1 113 ? 8.694 -48.223 -49.638 1.00 50.75 90 ASN C O 1
ATOM 4996 N N . VAL C 1 114 ? 8.838 -46.106 -50.359 1.00 36.15 91 VAL C N 1
ATOM 4997 C CA . VAL C 1 114 ? 10.014 -45.818 -49.548 1.00 27.74 91 VAL C CA 1
ATOM 4998 C C . VAL C 1 114 ? 9.572 -45.124 -48.255 1.00 26.50 91 VAL C C 1
ATOM 4999 O O . VAL C 1 114 ? 8.600 -44.369 -48.243 1.00 28.89 91 VAL C O 1
ATOM 5003 N N . THR C 1 115 ? 10.263 -45.419 -47.163 1.00 25.70 92 THR C N 1
ATOM 5004 C CA . THR C 1 115 ? 9.902 -44.868 -45.859 1.00 26.07 92 THR C CA 1
ATOM 5005 C C . THR C 1 115 ? 10.111 -43.357 -45.788 1.00 21.93 92 THR C C 1
ATOM 5006 O O . THR C 1 115 ? 11.168 -42.854 -46.157 1.00 23.37 92 THR C O 1
ATOM 5010 N N . LYS C 1 116 ? 9.099 -42.643 -45.299 1.00 21.92 93 LYS C N 1
ATOM 5011 C CA . LYS C 1 116 ? 9.227 -41.214 -45.019 1.00 20.92 93 LYS C CA 1
ATOM 5012 C C . LYS C 1 116 ? 9.922 -41.070 -43.681 1.00 24.90 93 LYS C C 1
ATOM 5013 O O . LYS C 1 116 ? 9.468 -41.627 -42.682 1.00 22.93 93 LYS C O 1
ATOM 5019 N N . VAL C 1 117 ? 11.024 -40.327 -43.657 1.00 20.74 94 VAL C N 1
ATOM 5020 C CA . VAL C 1 117 ? 11.901 -40.347 -42.499 1.00 21.40 94 VAL C CA 1
ATOM 5021 C C . VAL C 1 117 ? 12.022 -38.983 -41.826 1.00 21.62 94 VAL C C 1
ATOM 5022 O O . VAL C 1 117 ? 12.647 -38.067 -42.359 1.00 19.87 94 VAL C O 1
ATOM 5026 N N . SER C 1 118 ? 11.432 -38.872 -40.640 1.00 19.66 95 SER C N 1
ATOM 5027 C CA . SER C 1 118 ? 11.632 -37.701 -39.793 1.00 20.04 95 SER C CA 1
ATOM 5028 C C . SER C 1 118 ? 12.609 -38.086 -38.679 1.00 18.42 95 SER C C 1
ATOM 5029 O O . SER C 1 118 ? 13.141 -39.199 -38.664 1.00 18.44 95 SER C O 1
ATOM 5032 N N . ARG C 1 119 ? 12.852 -37.170 -37.745 1.00 19.89 96 ARG C N 1
ATOM 5033 C CA . ARG C 1 119 ? 13.800 -37.433 -36.675 1.00 19.54 96 ARG C CA 1
ATOM 5034 C C . ARG C 1 119 ? 13.491 -38.742 -35.917 1.00 17.88 96 ARG C C 1
ATOM 5035 O O . ARG C 1 119 ? 14.390 -39.522 -35.608 1.00 17.45 96 ARG C O 1
ATOM 5043 N N . ARG C 1 120 ? 12.221 -38.973 -35.609 1.00 16.46 97 ARG C N 1
ATOM 5044 C CA . ARG C 1 120 ? 11.838 -40.178 -34.854 1.00 19.00 97 ARG C CA 1
ATOM 5045 C C . ARG C 1 120 ? 11.995 -41.474 -35.651 1.00 18.99 97 ARG C C 1
ATOM 5046 O O . ARG C 1 120 ? 12.089 -42.556 -35.062 1.00 19.31 97 ARG C O 1
ATOM 5054 N N . ASP C 1 121 ? 11.969 -41.364 -36.981 1.00 19.06 98 ASP C N 1
ATOM 5055 C CA . ASP C 1 121 ? 12.132 -42.522 -37.877 1.00 19.37 98 ASP C CA 1
ATOM 5056 C C . ASP C 1 121 ? 13.577 -42.897 -38.172 1.00 21.03 98 ASP C C 1
ATOM 5057 O O . ASP C 1 121 ? 13.888 -44.060 -38.454 1.00 21.41 98 ASP C O 1
ATOM 5062 N N . LEU C 1 122 ? 14.455 -41.899 -38.134 1.00 21.23 99 LEU C N 1
ATOM 5063 C CA . LEU C 1 122 ? 15.801 -42.042 -38.706 1.00 20.28 99 LEU C CA 1
ATOM 5064 C C . LEU C 1 122 ? 16.622 -43.243 -38.212 1.00 24.58 99 LEU C C 1
ATOM 5065 O O . LEU C 1 122 ? 17.196 -43.980 -39.023 1.00 25.40 99 LEU C O 1
ATOM 5070 N N . PRO C 1 123 ? 16.693 -43.451 -36.890 1.00 23.54 100 PRO C N 1
ATOM 5071 C CA . PRO C 1 123 ? 17.565 -44.532 -36.420 1.00 25.85 100 PRO C CA 1
ATOM 5072 C C . PRO C 1 123 ? 17.150 -45.905 -36.933 1.00 21.78 100 PRO C C 1
ATOM 5073 O O . PRO C 1 123 ? 18.009 -46.761 -37.101 1.00 25.91 100 PRO C O 1
ATOM 5077 N N . PHE C 1 124 ? 15.858 -46.110 -37.171 1.00 21.37 101 PHE C N 1
ATOM 5078 C CA . PHE C 1 124 ? 15.353 -47.433 -37.532 1.00 20.99 101 PHE C CA 1
ATOM 5079 C C . PHE C 1 124 ? 15.587 -47.795 -38.989 1.00 21.44 101 PHE C C 1
ATOM 5080 O O . PHE C 1 124 ? 15.847 -48.957 -39.300 1.00 26.11 101 PHE C O 1
ATOM 5088 N N . VAL C 1 125 ? 15.491 -46.814 -39.878 1.00 26.69 102 VAL C N 1
ATOM 5089 C CA . VAL C 1 125 ? 15.797 -47.040 -41.288 1.00 28.56 102 VAL C CA 1
ATOM 5090 C C . VAL C 1 125 ? 17.287 -47.328 -41.453 1.00 26.54 102 VAL C C 1
ATOM 5091 O O . VAL C 1 125 ? 17.681 -48.236 -42.185 1.00 28.42 102 VAL C O 1
ATOM 5095 N N . VAL C 1 126 ? 18.113 -46.536 -40.778 1.00 25.71 103 VAL C N 1
ATOM 5096 C CA . VAL C 1 126 ? 19.555 -46.764 -40.784 1.00 28.85 103 VAL C CA 1
ATOM 5097 C C . VAL C 1 126 ? 19.924 -48.140 -40.215 1.00 30.40 103 VAL C C 1
ATOM 5098 O O . VAL C 1 126 ? 20.628 -48.920 -40.862 1.00 27.87 103 VAL C O 1
ATOM 5102 N N . ALA C 1 127 ? 19.436 -48.446 -39.016 1.00 29.87 104 ALA C N 1
ATOM 5103 C CA . ALA C 1 127 ? 19.746 -49.729 -38.375 1.00 29.86 104 ALA C CA 1
ATOM 5104 C C . ALA C 1 127 ? 19.315 -50.941 -39.203 1.00 31.90 104 ALA C C 1
ATOM 5105 O O . ALA C 1 127 ? 19.957 -52.000 -39.159 1.00 32.96 104 ALA C O 1
ATOM 5107 N N . ALA C 1 128 ? 18.220 -50.799 -39.942 1.00 25.77 105 ALA C N 1
ATOM 5108 C CA . ALA C 1 128 ? 17.668 -51.931 -40.673 1.00 28.26 105 ALA C CA 1
ATOM 5109 C C . ALA C 1 128 ? 18.195 -52.007 -42.106 1.00 32.74 105 ALA C C 1
ATOM 5110 O O . ALA C 1 128 ? 17.832 -52.907 -42.868 1.00 37.20 105 ALA C O 1
ATOM 5112 N N . GLY C 1 129 ? 19.068 -51.071 -42.465 1.00 31.72 106 GLY C N 1
ATOM 5113 C CA . GLY C 1 129 ? 19.683 -51.069 -43.784 1.00 34.76 106 GLY C CA 1
ATOM 5114 C C . GLY C 1 129 ? 18.703 -50.792 -44.910 1.00 35.17 106 GLY C C 1
ATOM 5115 O O . GLY C 1 129 ? 18.858 -51.321 -46.009 1.00 35.92 106 GLY C O 1
ATOM 5116 N N . LYS C 1 130 ? 17.699 -49.956 -44.656 1.00 32.08 107 LYS C N 1
ATOM 5117 C CA . LYS C 1 130 ? 16.675 -49.724 -45.667 1.00 33.28 107 LYS C CA 1
ATOM 5118 C C . LYS C 1 130 ? 16.851 -48.393 -46.384 1.00 31.95 107 LYS C C 1
ATOM 5119 O O . LYS C 1 130 ? 17.707 -47.585 -46.021 1.00 29.72 107 LYS C O 1
ATOM 5122 N N . ASN C 1 131 ? 16.025 -48.166 -47.400 1.00 26.89 108 ASN C N 1
ATOM 5123 C CA . ASN C 1 131 ? 15.977 -46.864 -48.051 1.00 32.32 108 ASN C CA 1
ATOM 5124 C C . ASN C 1 131 ? 15.016 -45.938 -47.313 1.00 30.22 108 ASN C C 1
ATOM 5125 O O . ASN C 1 131 ? 14.008 -46.384 -46.764 1.00 28.11 108 ASN C O 1
ATOM 5130 N N . GLY C 1 132 ? 15.310 -44.648 -47.302 1.00 29.78 109 GLY C N 1
ATOM 5131 C CA . GLY C 1 132 ? 14.345 -43.714 -46.762 1.00 27.32 109 GLY C CA 1
ATOM 5132 C C . GLY C 1 132 ? 14.492 -42.340 -47.366 1.00 27.24 109 GLY C C 1
ATOM 5133 O O . GLY C 1 132 ? 15.598 -41.910 -47.705 1.00 27.12 109 GLY C O 1
ATOM 5134 N N . ALA C 1 133 ? 13.368 -41.637 -47.437 1.00 24.33 110 ALA C N 1
ATOM 5135 C CA . ALA C 1 133 ? 13.320 -40.280 -47.963 1.00 25.36 110 ALA C CA 1
ATOM 5136 C C . ALA C 1 133 ? 13.209 -39.318 -46.778 1.00 24.64 110 ALA C C 1
ATOM 5137 O O . ALA C 1 133 ? 12.259 -39.381 -46.007 1.00 26.13 110 ALA C O 1
ATOM 5139 N N . THR C 1 134 ? 14.194 -38.439 -46.647 1.00 25.33 111 THR C N 1
ATOM 5140 C CA . THR C 1 134 ? 14.352 -37.587 -45.473 1.00 22.85 111 THR C CA 1
ATOM 5141 C C . THR C 1 134 ? 13.552 -36.283 -45.578 1.00 24.11 111 THR C C 1
ATOM 5142 O O . THR C 1 134 ? 13.588 -35.592 -46.598 1.00 21.52 111 THR C O 1
ATOM 5146 N N . THR C 1 135 ? 12.831 -35.951 -44.516 1.00 21.67 112 THR C N 1
ATOM 5147 C CA . THR C 1 135 ? 12.065 -34.710 -44.475 1.00 22.54 112 THR C CA 1
ATOM 5148 C C . THR C 1 135 ? 13.001 -33.530 -44.250 1.00 23.45 112 THR C C 1
ATOM 5149 O O . THR C 1 135 ? 14.219 -33.698 -44.149 1.00 22.48 112 THR C O 1
ATOM 5153 N N . VAL C 1 136 ? 12.432 -32.332 -44.173 1.00 19.77 113 VAL C N 1
ATOM 5154 C CA . VAL C 1 136 ? 13.233 -31.167 -43.809 1.00 18.92 113 VAL C CA 1
ATOM 5155 C C . VAL C 1 136 ? 13.976 -31.466 -42.510 1.00 22.82 113 VAL C C 1
ATOM 5156 O O . VAL C 1 136 ? 15.156 -31.165 -42.389 1.00 21.51 113 VAL C O 1
ATOM 5160 N N . ALA C 1 137 ? 13.303 -32.096 -41.548 1.00 19.83 114 ALA C N 1
ATOM 5161 C CA . ALA C 1 137 ? 13.951 -32.359 -40.266 1.00 22.15 114 ALA C CA 1
ATOM 5162 C C . ALA C 1 137 ? 15.208 -33.226 -40.412 1.00 22.39 114 ALA C C 1
ATOM 5163 O O . ALA C 1 137 ? 16.305 -32.849 -39.968 1.00 20.05 114 ALA C O 1
ATOM 5165 N N . SER C 1 138 ? 15.041 -34.389 -41.046 1.00 20.65 115 SER C N 1
ATOM 5166 C CA . SER C 1 138 ? 16.123 -35.357 -41.159 1.00 21.65 115 SER C CA 1
ATOM 5167 C C . SER C 1 138 ? 17.219 -34.865 -42.090 1.00 18.98 115 SER C C 1
ATOM 5168 O O . SER C 1 138 ? 18.409 -35.128 -41.865 1.00 22.86 115 SER C O 1
ATOM 5171 N N . THR C 1 139 ? 16.816 -34.144 -43.130 1.00 20.14 116 THR C N 1
ATOM 5172 C CA . THR C 1 139 ? 17.778 -33.529 -44.036 1.00 22.68 116 THR C CA 1
ATOM 5173 C C . THR C 1 139 ? 18.607 -32.457 -43.321 1.00 21.91 116 THR C C 1
ATOM 5174 O O . THR C 1 139 ? 19.804 -32.340 -43.556 1.00 22.89 116 THR C O 1
ATOM 5178 N N . MET C 1 140 ? 17.973 -31.681 -42.449 1.00 23.38 117 MET C N 1
ATOM 5179 C CA . MET C 1 140 ? 18.705 -30.698 -41.658 1.00 27.49 117 MET C CA 1
ATOM 5180 C C . MET C 1 140 ? 19.717 -31.426 -40.789 1.00 21.64 117 MET C C 1
ATOM 5181 O O . MET C 1 140 ? 20.873 -31.012 -40.679 1.00 24.23 117 MET C O 1
ATOM 5186 N N . ILE C 1 141 ? 19.276 -32.510 -40.165 1.00 19.24 118 ILE C N 1
ATOM 5187 C CA . ILE C 1 141 ? 20.168 -33.257 -39.281 1.00 21.53 118 ILE C CA 1
ATOM 5188 C C . ILE C 1 141 ? 21.419 -33.714 -40.030 1.00 23.72 118 ILE C C 1
ATOM 5189 O O . ILE C 1 141 ? 22.561 -33.495 -39.599 1.00 24.71 118 ILE C O 1
ATOM 5194 N N . ILE C 1 142 ? 21.188 -34.348 -41.167 1.00 21.60 119 ILE C N 1
ATOM 5195 C CA . ILE C 1 142 ? 22.277 -34.933 -41.943 1.00 22.55 119 ILE C CA 1
ATOM 5196 C C . ILE C 1 142 ? 23.192 -33.882 -42.575 1.00 24.92 119 ILE C C 1
ATOM 5197 O O . ILE C 1 142 ? 24.418 -34.047 -42.610 1.00 27.76 119 ILE C O 1
ATOM 5202 N N . ALA C 1 143 ? 22.598 -32.793 -43.051 1.00 26.34 120 ALA C N 1
ATOM 5203 C CA . ALA C 1 143 ? 23.377 -31.682 -43.581 1.00 27.79 120 ALA C CA 1
ATOM 5204 C C . ALA C 1 143 ? 24.283 -31.142 -42.484 1.00 25.49 120 ALA C C 1
ATOM 5205 O O . ALA C 1 143 ? 25.450 -30.845 -42.723 1.00 29.65 120 ALA C O 1
ATOM 5207 N N . ALA C 1 144 ? 23.737 -31.013 -41.276 1.00 24.42 121 ALA C N 1
ATOM 5208 C CA . ALA C 1 144 ? 24.517 -30.477 -40.156 1.00 27.84 121 ALA C CA 1
ATOM 5209 C C . ALA C 1 144 ? 25.669 -31.417 -39.819 1.00 30.53 121 ALA C C 1
ATOM 5210 O O . ALA C 1 144 ? 26.783 -30.975 -39.548 1.00 30.99 121 ALA C O 1
ATOM 5212 N N . LEU C 1 145 ? 25.400 -32.715 -39.860 1.00 27.49 122 LEU C N 1
ATOM 5213 C CA . LEU C 1 145 ? 26.463 -33.712 -39.719 1.00 32.39 122 LEU C CA 1
ATOM 5214 C C . LEU C 1 145 ? 27.554 -33.534 -40.774 1.00 36.01 122 LEU C C 1
ATOM 5215 O O . LEU C 1 145 ? 28.734 -33.762 -40.505 1.00 37.09 122 LEU C O 1
ATOM 5220 N N . ALA C 1 146 ? 27.157 -33.132 -41.976 1.00 30.51 123 ALA C N 1
ATOM 5221 C CA . ALA C 1 146 ? 28.122 -32.966 -43.059 1.00 33.52 123 ALA C CA 1
ATOM 5222 C C . ALA C 1 146 ? 28.730 -31.560 -43.109 1.00 42.17 123 ALA C C 1
ATOM 5223 O O . ALA C 1 146 ? 29.638 -31.298 -43.895 1.00 42.40 123 ALA C O 1
ATOM 5225 N N . GLY C 1 147 ? 28.233 -30.657 -42.272 1.00 42.04 124 GLY C N 1
ATOM 5226 C CA . GLY C 1 147 ? 28.748 -29.300 -42.239 1.00 39.57 124 GLY C CA 1
ATOM 5227 C C . GLY C 1 147 ? 28.225 -28.421 -43.363 1.00 43.89 124 GLY C C 1
ATOM 5228 O O . GLY C 1 147 ? 28.910 -27.497 -43.814 1.00 46.96 124 GLY C O 1
ATOM 5229 N N . ILE C 1 148 ? 27.008 -28.710 -43.816 1.00 29.33 125 ILE C N 1
ATOM 5230 C CA . ILE C 1 148 ? 26.334 -27.897 -44.824 1.00 34.37 125 ILE C CA 1
ATOM 5231 C C . ILE C 1 148 ? 25.323 -26.977 -44.147 1.00 32.15 125 ILE C C 1
ATOM 5232 O O . ILE C 1 148 ? 24.439 -27.447 -43.437 1.00 30.49 125 ILE C O 1
ATOM 5237 N N . LYS C 1 149 ? 25.469 -25.671 -44.352 1.00 33.85 126 LYS C N 1
ATOM 5238 C CA . LYS C 1 149 ? 24.642 -24.685 -43.654 1.00 34.39 126 LYS C CA 1
ATOM 5239 C C . LYS C 1 149 ? 23.440 -24.183 -44.450 1.00 34.36 126 LYS C C 1
ATOM 5240 O O . LYS C 1 149 ? 22.610 -23.443 -43.918 1.00 33.53 126 LYS C O 1
ATOM 5246 N N . VAL C 1 150 ? 23.332 -24.593 -45.712 1.00 30.16 127 VAL C N 1
ATOM 5247 C CA . VAL C 1 150 ? 22.278 -24.076 -46.576 1.00 29.33 127 VAL C CA 1
ATOM 5248 C C . VAL C 1 150 ? 21.533 -25.202 -47.292 1.00 31.94 127 VAL C C 1
ATOM 5249 O O . VAL C 1 150 ? 22.145 -26.087 -47.882 1.00 33.64 127 VAL C O 1
ATOM 5253 N N . PHE C 1 151 ? 20.208 -25.147 -47.235 1.00 30.54 128 PHE C N 1
ATOM 5254 C CA . PHE C 1 151 ? 19.346 -26.256 -47.633 1.00 26.39 128 PHE C CA 1
ATOM 5255 C C . PHE C 1 151 ? 18.146 -25.666 -48.371 1.00 27.98 128 PHE C C 1
ATOM 5256 O O . PHE C 1 151 ? 17.444 -24.821 -47.828 1.00 27.95 128 PHE C O 1
ATOM 5264 N N . ALA C 1 152 ? 17.909 -26.085 -49.612 1.00 29.96 129 ALA C N 1
ATOM 5265 C CA . ALA C 1 152 ? 16.748 -25.584 -50.346 1.00 27.31 129 ALA C CA 1
ATOM 5266 C C . ALA C 1 152 ? 15.654 -26.644 -50.424 1.00 32.70 129 ALA C C 1
ATOM 5267 O O . ALA C 1 152 ? 15.944 -27.823 -50.610 1.00 32.27 129 ALA C O 1
ATOM 5269 N N . THR C 1 153 ? 14.400 -26.221 -50.288 1.00 29.40 130 THR C N 1
ATOM 5270 C CA . THR C 1 153 ? 13.263 -27.129 -50.447 1.00 31.74 130 THR C CA 1
ATOM 5271 C C . THR C 1 153 ? 12.094 -26.383 -51.085 1.00 29.56 130 THR C C 1
ATOM 5272 O O . THR C 1 153 ? 12.278 -25.276 -51.605 1.00 30.35 130 THR C O 1
ATOM 5276 N N . GLY C 1 154 ? 10.937 -27.029 -51.182 1.00 29.26 131 GLY C N 1
ATOM 5277 C CA . GLY C 1 154 ? 9.737 -26.329 -51.605 1.00 28.82 131 GLY C CA 1
ATOM 5278 C C . GLY C 1 154 ? 9.032 -25.644 -50.448 1.00 28.61 131 GLY C C 1
ATOM 5279 O O . GLY C 1 154 ? 8.916 -24.419 -50.384 1.00 29.52 131 GLY C O 1
ATOM 5280 N N . GLY C 1 155 ? 8.661 -26.430 -49.450 1.00 24.30 132 GLY C N 1
ATOM 5281 C CA . GLY C 1 155 ? 8.013 -25.839 -48.306 1.00 27.09 132 GLY C CA 1
ATOM 5282 C C . GLY C 1 155 ? 8.266 -26.665 -47.081 1.00 26.07 132 GLY C C 1
ATOM 5283 O O . GLY C 1 155 ? 8.411 -27.890 -47.135 1.00 25.98 132 GLY C O 1
ATOM 5284 N N . ILE C 1 156 ? 8.304 -25.977 -45.953 1.00 21.60 133 ILE C N 1
ATOM 5285 C CA . ILE C 1 156 ? 8.569 -26.629 -44.686 1.00 22.46 133 ILE C CA 1
ATOM 5286 C C . ILE C 1 156 ? 7.297 -27.213 -44.103 1.00 24.41 133 ILE C C 1
ATOM 5287 O O . ILE C 1 156 ? 6.194 -26.764 -44.423 1.00 23.24 133 ILE C O 1
ATOM 5292 N N . GLY C 1 157 ? 7.450 -28.218 -43.247 1.00 21.40 134 GLY C N 1
ATOM 5293 C CA . GLY C 1 157 ? 6.339 -28.668 -42.430 1.00 18.30 134 GLY C CA 1
ATOM 5294 C C . GLY C 1 157 ? 6.059 -27.593 -41.400 1.00 18.85 134 GLY C C 1
ATOM 5295 O O . GLY C 1 157 ? 6.847 -26.657 -41.225 1.00 19.81 134 GLY C O 1
ATOM 5296 N N . GLY C 1 158 ? 4.954 -27.723 -40.684 1.00 15.87 135 GLY C N 1
ATOM 5297 C CA . GLY C 1 158 ? 4.573 -26.673 -39.758 1.00 19.08 135 GLY C CA 1
ATOM 5298 C C . GLY C 1 158 ? 3.411 -27.070 -38.887 1.00 17.63 135 GLY C C 1
ATOM 5299 O O . GLY C 1 158 ? 3.188 -28.250 -38.650 1.00 16.78 135 GLY C O 1
ATOM 5300 N N . VAL C 1 159 ? 2.708 -26.079 -38.359 1.00 18.60 136 VAL C N 1
ATOM 5301 C CA . VAL C 1 159 ? 1.545 -26.348 -37.524 1.00 17.13 136 VAL C CA 1
ATOM 5302 C C . VAL C 1 159 ? 0.360 -26.604 -38.435 1.00 17.72 136 VAL C C 1
ATOM 5303 O O . VAL C 1 159 ? 0.052 -25.786 -39.298 1.00 17.76 136 VAL C O 1
ATOM 5307 N N . HIS C 1 160 ? -0.297 -27.746 -38.254 1.00 15.71 137 HIS C N 1
ATOM 5308 C CA . HIS C 1 160 ? -1.435 -28.088 -39.100 1.00 16.32 137 HIS C CA 1
ATOM 5309 C C . HIS C 1 160 ? -2.718 -27.372 -38.720 1.00 22.42 137 HIS C C 1
ATOM 5310 O O . HIS C 1 160 ? -2.881 -26.888 -37.593 1.00 21.40 137 HIS C O 1
ATOM 5317 N N . ARG C 1 161 ? -3.622 -27.266 -39.681 1.00 21.17 138 ARG C N 1
ATOM 5318 C CA . ARG C 1 161 ? -4.946 -26.768 -39.378 1.00 23.12 138 ARG C CA 1
ATOM 5319 C C . ARG C 1 161 ? -5.570 -27.638 -38.311 1.00 24.47 138 ARG C C 1
ATOM 5320 O O . ARG C 1 161 ? -5.637 -28.876 -38.457 1.00 22.37 138 ARG C O 1
ATOM 5328 N N . GLY C 1 162 ? -6.023 -26.979 -37.246 1.00 22.08 139 GLY C N 1
ATOM 5329 C CA . GLY C 1 162 ? -6.696 -27.638 -36.143 1.00 25.01 139 GLY C CA 1
ATOM 5330 C C . GLY C 1 162 ? -5.749 -28.124 -35.062 1.00 22.18 139 GLY C C 1
ATOM 5331 O O . GLY C 1 162 ? -6.166 -28.827 -34.145 1.00 22.45 139 GLY C O 1
ATOM 5332 N N . ALA C 1 163 ? -4.475 -27.760 -35.169 1.00 20.08 140 ALA C N 1
ATOM 5333 C CA . ALA C 1 163 ? -3.466 -28.284 -34.255 1.00 19.16 140 ALA C CA 1
ATOM 5334 C C . ALA C 1 163 ? -3.707 -27.834 -32.828 1.00 21.18 140 ALA C C 1
ATOM 5335 O O . ALA C 1 163 ? -3.192 -28.437 -31.893 1.00 17.77 140 ALA C O 1
ATOM 5337 N N . GLU C 1 164 ? -4.463 -26.754 -32.653 1.00 20.12 141 GLU C N 1
ATOM 5338 C CA . GLU C 1 164 ? -4.798 -26.336 -31.299 1.00 22.54 141 GLU C CA 1
ATOM 5339 C C . GLU C 1 164 ? -5.562 -27.458 -30.590 1.00 26.23 141 GLU C C 1
ATOM 5340 O O . GLU C 1 164 ? -5.465 -27.615 -29.372 1.00 29.07 141 GLU C O 1
ATOM 5346 N N . HIS C 1 165 ? -6.379 -28.177 -31.358 1.00 24.52 142 HIS C N 1
ATOM 5347 C CA . HIS C 1 165 ? -7.063 -29.392 -30.919 1.00 25.73 142 HIS C CA 1
ATOM 5348 C C . HIS C 1 165 ? -6.325 -30.729 -31.108 1.00 27.09 142 HIS C C 1
ATOM 5349 O O . HIS C 1 165 ? -6.445 -31.633 -30.278 1.00 26.16 142 HIS C O 1
ATOM 5356 N N . THR C 1 166 ? -5.634 -30.890 -32.234 1.00 18.77 143 THR C N 1
ATOM 5357 C CA . THR C 1 166 ? -5.046 -32.196 -32.545 1.00 21.45 143 THR C CA 1
ATOM 5358 C C . THR C 1 166 ? -3.588 -32.379 -32.137 1.00 22.38 143 THR C C 1
ATOM 5359 O O . THR C 1 166 ? -3.076 -33.497 -32.181 1.00 19.19 143 THR C O 1
ATOM 5363 N N . PHE C 1 167 ? -2.925 -31.277 -31.783 1.00 18.57 144 PHE C N 1
ATOM 5364 C CA . PHE C 1 167 ? -1.474 -31.262 -31.553 1.00 17.07 144 PHE C CA 1
ATOM 5365 C C . PHE C 1 167 ? -0.624 -31.714 -32.765 1.00 18.97 144 PHE C C 1
ATOM 5366 O O . PHE C 1 167 ? 0.546 -32.086 -32.592 1.00 15.84 144 PHE C O 1
ATOM 5374 N N . ASP C 1 168 ? -1.149 -31.627 -33.986 1.00 16.13 145 ASP C N 1
ATOM 5375 C CA . ASP C 1 168 ? -0.366 -32.139 -35.109 1.00 16.99 145 ASP C CA 1
ATOM 5376 C C . ASP C 1 168 ? 0.549 -31.001 -35.547 1.00 17.99 145 ASP C C 1
ATOM 5377 O O . ASP C 1 168 ? 0.128 -30.044 -36.195 1.00 16.90 145 ASP C O 1
ATOM 5382 N N . ILE C 1 169 ? 1.822 -31.149 -35.209 1.00 13.61 146 ILE C N 1
ATOM 5383 C CA . ILE C 1 169 ? 2.811 -30.093 -35.376 1.00 13.01 146 ILE C CA 1
ATOM 5384 C C . ILE C 1 169 ? 4.068 -30.763 -35.905 1.00 14.53 146 ILE C C 1
ATOM 5385 O O . ILE C 1 169 ? 4.582 -31.695 -35.301 1.00 14.53 146 ILE C O 1
ATOM 5390 N N . SER C 1 170 ? 4.557 -30.295 -37.049 1.00 16.55 147 SER C N 1
ATOM 5391 C CA . SER C 1 170 ? 5.684 -30.958 -37.685 1.00 17.49 147 SER C CA 1
ATOM 5392 C C . SER C 1 170 ? 6.944 -30.924 -36.822 1.00 17.01 147 SER C C 1
ATOM 5393 O O . SER C 1 170 ? 7.270 -29.902 -36.201 1.00 14.85 147 SER C O 1
ATOM 5396 N N . ALA C 1 171 ? 7.659 -32.045 -36.792 1.00 17.46 148 ALA C N 1
ATOM 5397 C CA . ALA C 1 171 ? 8.962 -32.090 -36.132 1.00 13.07 148 ALA C CA 1
ATOM 5398 C C . ALA C 1 171 ? 9.949 -31.150 -36.825 1.00 18.28 148 ALA C C 1
ATOM 5399 O O . ALA C 1 171 ? 11.002 -30.823 -36.266 1.00 18.51 148 ALA C O 1
ATOM 5401 N N . ASP C 1 172 ? 9.618 -30.735 -38.050 1.00 16.17 149 ASP C N 1
ATOM 5402 C CA . ASP C 1 172 ? 10.448 -29.747 -38.763 1.00 16.08 149 ASP C CA 1
ATOM 5403 C C . ASP C 1 172 ? 10.672 -28.519 -37.888 1.00 16.70 149 ASP C C 1
ATOM 5404 O O . ASP C 1 172 ? 11.761 -27.955 -37.868 1.00 16.86 149 ASP C O 1
ATOM 5409 N N . LEU C 1 173 ? 9.637 -28.096 -37.169 1.00 16.28 150 LEU C N 1
ATOM 5410 C CA . LEU C 1 173 ? 9.758 -26.877 -36.364 1.00 14.23 150 LEU C CA 1
ATOM 5411 C C . LEU C 1 173 ? 10.722 -27.067 -35.189 1.00 13.42 150 LEU C C 1
ATOM 5412 O O . LEU C 1 173 ? 11.461 -26.163 -34.821 1.00 14.65 150 LEU C O 1
ATOM 5417 N N . GLN C 1 174 ? 10.740 -28.257 -34.600 1.00 18.73 151 GLN C N 1
ATOM 5418 C CA . GLN C 1 174 ? 11.699 -28.498 -33.528 1.00 16.76 151 GLN C CA 1
ATOM 5419 C C . GLN C 1 174 ? 13.116 -28.599 -34.095 1.00 16.23 151 GLN C C 1
ATOM 5420 O O . GLN C 1 174 ? 14.108 -28.196 -33.449 1.00 17.69 151 GLN C O 1
ATOM 5426 N N . GLU C 1 175 ? 13.224 -29.120 -35.313 1.00 17.60 152 GLU C N 1
ATOM 5427 C CA . GLU C 1 175 ? 14.547 -29.190 -35.912 1.00 17.76 152 GLU C CA 1
ATOM 5428 C C . GLU C 1 175 ? 15.071 -27.782 -36.186 1.00 18.74 152 GLU C C 1
ATOM 5429 O O . GLU C 1 175 ? 16.240 -27.494 -35.949 1.00 18.40 152 GLU C O 1
ATOM 5435 N N . LEU C 1 176 ? 14.202 -26.912 -36.668 1.00 16.98 153 LEU C N 1
ATOM 5436 C CA . LEU C 1 176 ? 14.537 -25.532 -36.890 1.00 19.44 153 LEU C CA 1
ATOM 5437 C C . LEU C 1 176 ? 14.889 -24.831 -35.587 1.00 16.94 153 LEU C C 1
ATOM 5438 O O . LEU C 1 176 ? 15.731 -23.995 -35.552 1.00 21.24 153 LEU C O 1
ATOM 5443 N N . ALA C 1 177 ? 14.237 -25.226 -34.509 1.00 19.66 154 ALA C N 1
ATOM 5444 C CA . ALA C 1 177 ? 14.574 -24.677 -33.205 1.00 20.07 154 ALA C CA 1
ATOM 5445 C C . ALA C 1 177 ? 15.984 -24.978 -32.762 1.00 19.35 154 ALA C C 1
ATOM 5446 O O . ALA C 1 177 ? 16.555 -24.232 -32.032 1.00 19.69 154 ALA C O 1
ATOM 5448 N N . ASN C 1 178 ? 16.512 -26.111 -33.197 1.00 20.00 155 ASN C N 1
ATOM 5449 C CA . ASN C 1 178 ? 17.713 -26.629 -32.619 1.00 16.97 155 ASN C CA 1
ATOM 5450 C C . ASN C 1 178 ? 18.951 -26.866 -33.506 1.00 22.20 155 ASN C C 1
ATOM 5451 O O . ASN C 1 178 ? 20.021 -26.958 -33.007 1.00 24.30 155 ASN C O 1
ATOM 5456 N N . THR C 1 179 ? 18.771 -26.980 -34.807 1.00 23.22 156 THR C N 1
ATOM 5457 C CA . THR C 1 179 ? 19.843 -27.426 -35.691 1.00 18.24 156 THR C CA 1
ATOM 5458 C C . THR C 1 179 ? 20.342 -26.350 -36.664 1.00 21.31 156 THR C C 1
ATOM 5459 O O . THR C 1 179 ? 19.553 -25.665 -37.240 1.00 21.85 156 THR C O 1
ATOM 5463 N N . ASN C 1 180 ? 21.654 -26.209 -36.840 1.00 24.55 157 ASN C N 1
ATOM 5464 C CA . ASN C 1 180 ? 22.113 -24.989 -37.493 1.00 25.11 157 ASN C CA 1
ATOM 5465 C C . ASN C 1 180 ? 22.110 -25.112 -39.013 1.00 30.13 157 ASN C C 1
ATOM 5466 O O . ASN C 1 180 ? 23.112 -25.495 -39.616 1.00 29.60 157 ASN C O 1
ATOM 5471 N N . VAL C 1 181 ? 20.977 -24.785 -39.626 1.00 27.90 158 VAL C N 1
ATOM 5472 C CA . VAL C 1 181 ? 20.843 -24.857 -41.066 1.00 25.36 158 VAL C CA 1
ATOM 5473 C C . VAL C 1 181 ? 19.842 -23.805 -41.500 1.00 25.83 158 VAL C C 1
ATOM 5474 O O . VAL C 1 181 ? 18.786 -23.649 -40.881 1.00 28.87 158 VAL C O 1
ATOM 5478 N N . THR C 1 182 ? 20.143 -23.122 -42.594 1.00 28.26 159 THR C N 1
ATOM 5479 C CA . THR C 1 182 ? 19.191 -22.213 -43.201 1.00 30.59 159 THR C CA 1
ATOM 5480 C C . THR C 1 182 ? 18.383 -22.988 -44.227 1.00 31.31 159 THR C C 1
ATOM 5481 O O . THR C 1 182 ? 18.952 -23.641 -45.091 1.00 26.87 159 THR C O 1
ATOM 5485 N N . VAL C 1 183 ? 17.060 -22.930 -44.109 1.00 26.41 160 VAL C N 1
ATOM 5486 C CA . VAL C 1 183 ? 16.174 -23.630 -45.031 1.00 25.89 160 VAL C CA 1
ATOM 5487 C C . VAL C 1 183 ? 15.452 -22.608 -45.900 1.00 29.31 160 VAL C C 1
ATOM 5488 O O . VAL C 1 183 ? 14.745 -21.746 -45.390 1.00 27.10 160 VAL C O 1
ATOM 5492 N N . VAL C 1 184 ? 15.647 -22.705 -47.208 1.00 26.78 161 VAL C N 1
ATOM 5493 C CA . VAL C 1 184 ? 14.988 -21.831 -48.168 1.00 27.50 161 VAL C CA 1
ATOM 5494 C C . VAL C 1 184 ? 13.748 -22.524 -48.729 1.00 30.82 161 VAL C C 1
ATOM 5495 O O . VAL C 1 184 ? 13.834 -23.596 -49.355 1.00 30.02 161 VAL C O 1
ATOM 5499 N N . CYS C 1 185 ? 12.595 -21.906 -48.496 1.00 29.59 162 CYS C N 1
ATOM 5500 C CA . CYS C 1 185 ? 11.321 -22.464 -48.916 1.00 27.56 162 CYS C CA 1
ATOM 5501 C C . CYS C 1 185 ? 10.459 -21.350 -49.465 1.00 29.41 162 CYS C C 1
ATOM 5502 O O . CYS C 1 185 ? 10.860 -20.196 -49.468 1.00 27.05 162 CYS C O 1
ATOM 5505 N N . ALA C 1 186 ? 9.278 -21.715 -49.941 1.00 26.67 163 ALA C N 1
ATOM 5506 C CA . ALA C 1 186 ? 8.254 -20.770 -50.391 1.00 31.00 163 ALA C CA 1
ATOM 5507 C C . ALA C 1 186 ? 7.267 -20.456 -49.269 1.00 25.50 163 ALA C C 1
ATOM 5508 O O . ALA C 1 186 ? 6.086 -20.239 -49.510 1.00 33.20 163 ALA C O 1
ATOM 5510 N N . GLY C 1 187 ? 7.732 -20.598 -48.032 1.00 29.02 164 GLY C N 1
ATOM 5511 C CA . GLY C 1 187 ? 6.859 -20.618 -46.875 1.00 30.38 164 GLY C CA 1
ATOM 5512 C C . GLY C 1 187 ? 6.269 -22.011 -46.825 1.00 25.07 164 GLY C C 1
ATOM 5513 O O . GLY C 1 187 ? 6.999 -22.987 -46.942 1.00 25.75 164 GLY C O 1
ATOM 5514 N N . ALA C 1 188 ? 4.963 -22.108 -46.619 1.00 28.54 165 ALA C N 1
ATOM 5515 C CA . ALA C 1 188 ? 4.261 -23.370 -46.787 1.00 24.65 165 ALA C CA 1
ATOM 5516 C C . ALA C 1 188 ? 2.861 -23.088 -47.289 1.00 25.30 165 ALA C C 1
ATOM 5517 O O . ALA C 1 188 ? 2.365 -21.960 -47.195 1.00 31.54 165 ALA C O 1
ATOM 5519 N N . ALA C 1 189 ? 2.239 -24.114 -47.855 1.00 25.61 166 ALA C N 1
ATOM 5520 C CA . ALA C 1 189 ? 0.884 -24.005 -48.367 1.00 27.61 166 ALA C CA 1
ATOM 5521 C C . ALA C 1 189 ? -0.133 -23.897 -47.234 1.00 24.34 166 ALA C C 1
ATOM 5522 O O . ALA C 1 189 ? 0.120 -24.330 -46.107 1.00 24.74 166 ALA C O 1
ATOM 5524 N N . SER C 1 190 ? -1.299 -23.354 -47.567 1.00 26.33 167 SER C N 1
ATOM 5525 C CA . SER C 1 190 ? -2.380 -23.134 -46.611 1.00 30.15 167 SER C CA 1
ATOM 5526 C C . SER C 1 190 ? -3.027 -24.431 -46.132 1.00 26.90 167 SER C C 1
ATOM 5527 O O . SER C 1 190 ? -4.028 -24.407 -45.414 1.00 25.62 167 SER C O 1
ATOM 5530 N N . ILE C 1 191 ? -2.518 -25.569 -46.594 1.00 24.76 168 ILE C N 1
ATOM 5531 C CA . ILE C 1 191 ? -2.854 -26.806 -45.910 1.00 27.40 168 ILE C CA 1
ATOM 5532 C C . ILE C 1 191 ? -2.483 -26.686 -44.420 1.00 30.37 168 ILE C C 1
ATOM 5533 O O . ILE C 1 191 ? -3.136 -27.276 -43.557 1.00 27.89 168 ILE C O 1
ATOM 5538 N N . LEU C 1 192 ? -1.401 -25.960 -44.134 1.00 23.95 169 LEU C N 1
ATOM 5539 C CA . LEU C 1 192 ? -0.997 -25.597 -42.769 1.00 20.26 169 LEU C CA 1
ATOM 5540 C C . LEU C 1 192 ? -1.732 -24.386 -42.191 1.00 24.12 169 LEU C C 1
ATOM 5541 O O . LEU C 1 192 ? -2.313 -23.586 -42.930 1.00 24.26 169 LEU C O 1
ATOM 5546 N N . ASP C 1 193 ? -1.694 -24.238 -40.871 1.00 22.24 170 ASP C N 1
ATOM 5547 C CA . ASP C 1 193 ? -2.134 -22.980 -40.272 1.00 20.65 170 ASP C CA 1
ATOM 5548 C C . ASP C 1 193 ? -0.908 -22.095 -40.197 1.00 20.70 170 ASP C C 1
ATOM 5549 O O . ASP C 1 193 ? -0.066 -22.244 -39.312 1.00 18.66 170 ASP C O 1
ATOM 5554 N N . LEU C 1 194 ? -0.843 -21.100 -41.076 1.00 21.09 171 LEU C N 1
ATOM 5555 C CA . LEU C 1 194 ? 0.369 -20.303 -41.177 1.00 20.95 171 LEU C CA 1
ATOM 5556 C C . LEU C 1 194 ? 0.531 -19.367 -39.975 1.00 22.40 171 LEU C C 1
ATOM 5557 O O . LEU C 1 194 ? 1.650 -19.105 -39.532 1.00 20.65 171 LEU C O 1
ATOM 5562 N N . GLY C 1 195 ? -0.582 -18.870 -39.446 1.00 25.03 172 GLY C N 1
ATOM 5563 C CA . GLY C 1 195 ? -0.521 -17.970 -38.306 1.00 22.53 172 GLY C CA 1
ATOM 5564 C C . GLY C 1 195 ? 0.118 -18.665 -37.117 1.00 21.50 172 GLY C C 1
ATOM 5565 O O . GLY C 1 195 ? 1.106 -18.184 -36.529 1.00 20.56 172 GLY C O 1
ATOM 5566 N N . LEU C 1 196 ? -0.445 -19.816 -36.764 1.00 20.87 173 LEU C N 1
ATOM 5567 C CA . LEU C 1 196 ? 0.071 -20.575 -35.634 1.00 18.53 173 LEU C CA 1
ATOM 5568 C C . LEU C 1 196 ? 1.533 -20.932 -35.871 1.00 20.09 173 LEU C C 1
ATOM 5569 O O . LEU C 1 196 ? 2.341 -20.891 -34.952 1.00 17.80 173 LEU C O 1
ATOM 5574 N N . THR C 1 197 ? 1.875 -21.293 -37.104 1.00 18.21 174 THR C N 1
ATOM 5575 C CA . THR C 1 197 ? 3.273 -21.546 -37.441 1.00 15.70 174 THR C CA 1
ATOM 5576 C C . THR C 1 197 ? 4.183 -20.344 -37.143 1.00 20.69 174 THR C C 1
ATOM 5577 O O . THR C 1 197 ? 5.250 -20.511 -36.551 1.00 19.15 174 THR C O 1
ATOM 5581 N N . THR C 1 198 ? 3.775 -19.135 -37.537 1.00 18.01 175 THR C N 1
ATOM 5582 C CA . THR C 1 198 ? 4.581 -17.954 -37.202 1.00 17.12 175 THR C CA 1
ATOM 5583 C C . THR C 1 198 ? 4.731 -17.733 -35.682 1.00 21.91 175 THR C C 1
ATOM 5584 O O . THR C 1 198 ? 5.808 -17.302 -35.195 1.00 17.63 175 THR C O 1
ATOM 5588 N N . GLU C 1 199 ? 3.659 -18.008 -34.933 1.00 16.92 176 GLU C N 1
ATOM 5589 C CA . GLU C 1 199 ? 3.757 -17.900 -33.468 1.00 17.84 176 GLU C CA 1
ATOM 5590 C C . GLU C 1 199 ? 4.740 -18.924 -32.908 1.00 17.29 176 GLU C C 1
ATOM 5591 O O . GLU C 1 199 ? 5.544 -18.630 -32.001 1.00 14.73 176 GLU C O 1
ATOM 5597 N N . TYR C 1 200 ? 4.671 -20.135 -33.453 1.00 14.45 177 TYR C N 1
ATOM 5598 C CA . TYR C 1 200 ? 5.483 -21.228 -32.960 1.00 16.38 177 TYR C CA 1
ATOM 5599 C C . TYR C 1 200 ? 6.947 -20.911 -33.207 1.00 15.60 177 TYR C C 1
ATOM 5600 O O . TYR C 1 200 ? 7.797 -21.112 -32.327 1.00 15.59 177 TYR C O 1
ATOM 5609 N N . LEU C 1 201 ? 7.243 -20.418 -34.406 1.00 16.60 178 LEU C N 1
ATOM 5610 C CA . LEU C 1 201 ? 8.613 -20.064 -34.729 1.00 17.28 178 LEU C CA 1
ATOM 5611 C C . LEU C 1 201 ? 9.124 -19.001 -33.773 1.00 16.56 178 LEU C C 1
ATOM 5612 O O . LEU C 1 201 ? 10.267 -19.082 -33.306 1.00 16.76 178 LEU C O 1
ATOM 5617 N N . GLU C 1 202 ? 8.304 -17.989 -33.488 1.00 18.98 179 GLU C N 1
ATOM 5618 C CA . GLU C 1 202 ? 8.775 -16.977 -32.541 1.00 19.40 179 GLU C CA 1
ATOM 5619 C C . GLU C 1 202 ? 9.107 -17.581 -31.174 1.00 17.06 179 GLU C C 1
ATOM 5620 O O . GLU C 1 202 ? 10.161 -17.287 -30.598 1.00 16.98 179 GLU C O 1
ATOM 5626 N N . THR C 1 203 ? 8.188 -18.382 -30.654 1.00 14.09 180 THR C N 1
ATOM 5627 C CA . THR C 1 203 ? 8.369 -19.005 -29.335 1.00 16.76 180 THR C CA 1
ATOM 5628 C C . THR C 1 203 ? 9.704 -19.771 -29.251 1.00 17.53 180 THR C C 1
ATOM 5629 O O . THR C 1 203 ? 10.441 -19.672 -28.280 1.00 15.98 180 THR C O 1
ATOM 5633 N N . PHE C 1 204 ? 10.029 -20.510 -30.303 1.00 15.86 181 PHE C N 1
ATOM 5634 C CA . PHE C 1 204 ? 11.270 -21.272 -30.328 1.00 16.40 181 PHE C CA 1
ATOM 5635 C C . PHE C 1 204 ? 12.513 -20.540 -30.865 1.00 21.44 181 PHE C C 1
ATOM 5636 O O . PHE C 1 204 ? 13.553 -21.152 -31.100 1.00 17.92 181 PHE C O 1
ATOM 5644 N N . GLY C 1 205 ? 12.383 -19.231 -31.069 1.00 17.71 182 GLY C N 1
ATOM 5645 C CA . GLY C 1 205 ? 13.527 -18.389 -31.373 1.00 20.03 182 GLY C CA 1
ATOM 5646 C C . GLY C 1 205 ? 14.079 -18.511 -32.787 1.00 17.89 182 GLY C C 1
ATOM 5647 O O . GLY C 1 205 ? 15.224 -18.135 -33.033 1.00 19.19 182 GLY C O 1
ATOM 5648 N N . VAL C 1 206 ? 13.271 -19.014 -33.713 1.00 19.19 183 VAL C N 1
ATOM 5649 C CA . VAL C 1 206 ? 13.708 -19.198 -35.104 1.00 18.07 183 VAL C CA 1
ATOM 5650 C C . VAL C 1 206 ? 13.392 -17.976 -35.963 1.00 20.77 183 VAL C C 1
ATOM 5651 O O . VAL C 1 206 ? 12.244 -17.551 -36.041 1.00 23.04 183 VAL C O 1
ATOM 5655 N N . PRO C 1 207 ? 14.409 -17.411 -36.621 1.00 21.05 184 PRO C N 1
ATOM 5656 C CA . PRO C 1 207 ? 14.134 -16.290 -37.523 1.00 26.78 184 PRO C CA 1
ATOM 5657 C C . PRO C 1 207 ? 13.260 -16.737 -38.691 1.00 28.74 184 PRO C C 1
ATOM 5658 O O . PRO C 1 207 ? 13.521 -17.793 -39.280 1.00 25.33 184 PRO C O 1
ATOM 5662 N N . LEU C 1 208 ? 12.234 -15.954 -39.010 1.00 26.34 185 LEU C N 1
ATOM 5663 C CA . LEU C 1 208 ? 11.513 -16.160 -40.257 1.00 26.82 185 LEU C CA 1
ATOM 5664 C C . LEU C 1 208 ? 11.786 -14.952 -41.141 1.00 29.49 185 LEU C C 1
ATOM 5665 O O . LEU C 1 208 ? 11.195 -13.884 -40.976 1.00 25.39 185 LEU C O 1
ATOM 5670 N N . ILE C 1 209 ? 12.655 -15.154 -42.117 1.00 25.79 186 ILE C N 1
ATOM 5671 C CA . ILE C 1 209 ? 13.127 -14.084 -42.984 1.00 28.96 186 ILE C CA 1
ATOM 5672 C C . ILE C 1 209 ? 12.334 -14.089 -44.264 1.00 30.80 186 ILE C C 1
ATOM 5673 O O . ILE C 1 209 ? 12.266 -15.118 -44.916 1.00 31.99 186 ILE C O 1
ATOM 5678 N N . GLY C 1 210 ? 11.671 -12.977 -44.587 1.00 28.64 187 GLY C N 1
ATOM 5679 C CA . GLY C 1 210 ? 11.127 -12.762 -45.910 1.00 28.51 187 GLY C CA 1
ATOM 5680 C C . GLY C 1 210 ? 12.187 -12.318 -46.903 1.00 32.66 187 GLY C C 1
ATOM 5681 O O . GLY C 1 210 ? 12.893 -11.328 -46.662 1.00 31.57 187 GLY C O 1
ATOM 5682 N N . TYR C 1 211 ? 12.272 -12.989 -48.047 1.00 30.89 188 TYR C N 1
ATOM 5683 C CA . TYR C 1 211 ? 13.186 -12.507 -49.072 1.00 36.27 188 TYR C CA 1
ATOM 5684 C C . TYR C 1 211 ? 12.426 -11.518 -49.943 1.00 38.55 188 TYR C C 1
ATOM 5685 O O . TYR C 1 211 ? 11.490 -11.882 -50.668 1.00 35.21 188 TYR C O 1
ATOM 5694 N N . GLN C 1 212 ? 12.836 -10.256 -49.851 1.00 35.76 189 GLN C N 1
ATOM 5695 C CA . GLN C 1 212 ? 12.166 -9.168 -50.544 1.00 38.72 189 GLN C CA 1
ATOM 5696 C C . GLN C 1 212 ? 10.657 -9.256 -50.364 1.00 39.95 189 GLN C C 1
ATOM 5697 O O . GLN C 1 212 ? 9.891 -9.040 -51.304 1.00 40.74 189 GLN C O 1
ATOM 5703 N N . THR C 1 213 ? 10.232 -9.625 -49.159 1.00 37.50 190 THR C N 1
ATOM 5704 C CA . THR C 1 213 ? 8.816 -9.580 -48.832 1.00 34.02 190 THR C CA 1
ATOM 5705 C C . THR C 1 213 ? 8.614 -9.359 -47.335 1.00 37.82 190 THR C C 1
ATOM 5706 O O . THR C 1 213 ? 9.362 -9.897 -46.518 1.00 31.98 190 THR C O 1
ATOM 5710 N N . LYS C 1 214 ? 7.628 -8.542 -46.981 1.00 34.97 191 LYS C N 1
ATOM 5711 C CA . LYS C 1 214 ? 7.169 -8.459 -45.596 1.00 39.33 191 LYS C CA 1
ATOM 5712 C C . LYS C 1 214 ? 6.143 -9.551 -45.293 1.00 38.79 191 LYS C C 1
ATOM 5713 O O . LYS C 1 214 ? 6.164 -10.173 -44.227 1.00 33.89 191 LYS C O 1
ATOM 5715 N N . ALA C 1 215 ? 5.236 -9.774 -46.240 1.00 36.94 192 ALA C N 1
ATOM 5716 C CA . ALA C 1 215 ? 4.223 -10.813 -46.086 1.00 36.63 192 ALA C CA 1
ATOM 5717 C C . ALA C 1 215 ? 4.854 -12.195 -46.181 1.00 32.02 192 ALA C C 1
ATOM 5718 O O . ALA C 1 215 ? 5.763 -12.423 -46.986 1.00 31.26 192 ALA C O 1
ATOM 5720 N N . LEU C 1 216 ? 4.360 -13.121 -45.370 1.00 29.43 193 LEU C N 1
ATOM 5721 C CA . LEU C 1 216 ? 4.810 -14.506 -45.448 1.00 25.73 193 LEU C CA 1
ATOM 5722 C C . LEU C 1 216 ? 4.218 -15.174 -46.680 1.00 28.50 193 LEU C C 1
ATOM 5723 O O . LEU C 1 216 ? 2.997 -15.267 -46.810 1.00 30.59 193 LEU C O 1
ATOM 5728 N N . PRO C 1 217 ? 5.085 -15.630 -47.598 1.00 27.81 194 PRO C N 1
ATOM 5729 C CA . PRO C 1 217 ? 4.628 -16.384 -48.767 1.00 32.00 194 PRO C CA 1
ATOM 5730 C C . PRO C 1 217 ? 3.864 -17.641 -48.355 1.00 30.53 194 PRO C C 1
ATOM 5731 O O . PRO C 1 217 ? 4.246 -18.329 -47.420 1.00 29.93 194 PRO C O 1
ATOM 5735 N N . ALA C 1 218 ? 2.764 -17.874 -49.055 1.00 36.15 195 ALA C N 1
ATOM 5736 C CA . ALA C 1 218 ? 1.897 -19.048 -48.959 1.00 30.30 195 ALA C CA 1
ATOM 5737 C C . ALA C 1 218 ? 2.136 -20.177 -49.987 1.00 29.43 195 ALA C C 1
ATOM 5738 O O . ALA C 1 218 ? 1.162 -20.774 -50.453 1.00 28.96 195 ALA C O 1
ATOM 5740 N N . PHE C 1 219 ? 3.365 -20.355 -50.479 1.00 27.01 196 PHE C N 1
ATOM 5741 C CA . PHE C 1 219 ? 3.601 -21.474 -51.396 1.00 27.35 196 PHE C CA 1
ATOM 5742 C C . PHE C 1 219 ? 2.942 -21.205 -52.741 1.00 29.14 196 PHE C C 1
ATOM 5743 O O . PHE C 1 219 ? 3.560 -20.572 -53.595 1.00 34.34 196 PHE C O 1
ATOM 5751 N N . PHE C 1 220 ? 1.795 -21.809 -53.013 1.00 29.37 197 PHE C N 1
ATOM 5752 C CA . PHE C 1 220 ? 1.047 -21.471 -54.229 1.00 31.22 197 PHE C CA 1
ATOM 5753 C C . PHE C 1 220 ? 0.731 -19.974 -54.394 1.00 35.67 197 PHE C C 1
ATOM 5754 O O . PHE C 1 220 ? 0.526 -19.515 -55.519 1.00 36.04 197 PHE C O 1
ATOM 5762 N N . CYS C 1 221 ? 0.684 -19.234 -53.278 1.00 31.53 198 CYS C N 1
ATOM 5763 C CA . CYS C 1 221 ? 0.404 -17.794 -53.288 1.00 37.27 198 CYS C CA 1
ATOM 5764 C C . CYS C 1 221 ? 1.646 -17.008 -52.876 1.00 35.95 198 CYS C C 1
ATOM 5765 O O . CYS C 1 221 ? 2.388 -17.432 -51.993 1.00 35.04 198 CYS C O 1
ATOM 5768 N N . ARG C 1 222 ? 1.862 -15.848 -53.487 1.00 37.88 199 ARG C N 1
ATOM 5769 C CA . ARG C 1 222 ? 3.003 -15.009 -53.124 1.00 38.15 199 ARG C CA 1
ATOM 5770 C C . ARG C 1 222 ? 2.866 -14.352 -51.746 1.00 44.39 199 ARG C C 1
ATOM 5771 O O . ARG C 1 222 ? 3.861 -14.021 -51.103 1.00 36.73 199 ARG C O 1
ATOM 5779 N N . THR C 1 223 ? 1.632 -14.153 -51.299 1.00 37.16 200 THR C N 1
ATOM 5780 C CA . THR C 1 223 ? 1.391 -13.506 -50.014 1.00 38.11 200 THR C CA 1
ATOM 5781 C C . THR C 1 223 ? 0.387 -14.263 -49.158 1.00 37.85 200 THR C C 1
ATOM 5782 O O . THR C 1 223 ? -0.201 -15.258 -49.582 1.00 40.90 200 THR C O 1
ATOM 5786 N N . SER C 1 224 ? 0.248 -13.823 -47.918 1.00 35.86 201 SER C N 1
ATOM 5787 C CA . SER C 1 224 ? -0.724 -14.401 -47.005 1.00 33.79 201 SER C CA 1
ATOM 5788 C C . SER C 1 224 ? -1.085 -13.289 -46.021 1.00 35.34 201 SER C C 1
ATOM 5789 O O . SER C 1 224 ? -0.468 -12.233 -46.047 1.00 34.19 201 SER C O 1
ATOM 5792 N N . PRO C 1 225 ? -2.061 -13.538 -45.138 1.00 34.36 202 PRO C N 1
ATOM 5793 C CA . PRO C 1 225 ? -2.473 -12.594 -44.093 1.00 35.77 202 PRO C CA 1
ATOM 5794 C C . PRO C 1 225 ? -1.377 -12.341 -43.055 1.00 33.69 202 PRO C C 1
ATOM 5795 O O . PRO C 1 225 ? -1.533 -11.474 -42.199 1.00 34.81 202 PRO C O 1
ATOM 5799 N N . PHE C 1 226 ? -0.311 -13.130 -43.088 1.00 30.49 203 PHE C N 1
ATOM 5800 C CA . PHE C 1 226 ? 0.664 -13.136 -42.006 1.00 29.57 203 PHE C CA 1
ATOM 5801 C C . PHE C 1 226 ? 1.991 -12.570 -42.455 1.00 33.19 203 PHE C C 1
ATOM 5802 O O . PHE C 1 226 ? 2.313 -12.589 -43.641 1.00 37.12 203 PHE C O 1
ATOM 5810 N N . ASP C 1 227 ? 2.760 -12.058 -41.500 1.00 29.39 204 ASP C N 1
ATOM 5811 C CA . ASP C 1 227 ? 4.027 -11.422 -41.820 1.00 30.10 204 ASP C CA 1
ATOM 5812 C C . ASP C 1 227 ? 5.197 -12.246 -41.306 1.00 28.72 204 ASP C C 1
ATOM 5813 O O . ASP C 1 227 ? 5.062 -13.041 -40.369 1.00 27.21 204 ASP C O 1
ATOM 5818 N N . VAL C 1 228 ? 6.334 -12.066 -41.961 1.00 29.41 205 VAL C N 1
ATOM 5819 C CA . VAL C 1 228 ? 7.613 -12.618 -41.531 1.00 28.51 205 VAL C CA 1
ATOM 5820 C C . VAL C 1 228 ? 8.167 -11.829 -40.350 1.00 32.74 205 VAL C C 1
ATOM 5821 O O . VAL C 1 228 ? 7.652 -10.762 -40.004 1.00 29.10 205 VAL C O 1
ATOM 5825 N N . SER C 1 229 ? 9.171 -12.390 -39.691 1.00 27.36 206 SER C N 1
ATOM 5826 C CA . SER C 1 229 ? 9.796 -11.724 -38.547 1.00 27.20 206 SER C CA 1
ATOM 5827 C C . SER C 1 229 ? 10.736 -10.590 -38.972 1.00 28.82 206 SER C C 1
ATOM 5828 O O . SER C 1 229 ? 10.860 -9.591 -38.268 1.00 29.32 206 SER C O 1
ATOM 5831 N N . ILE C 1 230 ? 11.413 -10.757 -40.104 1.00 29.72 207 ILE C N 1
ATOM 5832 C CA . ILE C 1 230 ? 12.215 -9.674 -40.671 1.00 32.09 207 ILE C CA 1
ATOM 5833 C C . ILE C 1 230 ? 12.283 -9.807 -42.192 1.00 32.82 207 ILE C C 1
ATOM 5834 O O . ILE C 1 230 ? 12.388 -10.924 -42.714 1.00 32.12 207 ILE C O 1
ATOM 5839 N N . ARG C 1 231 ? 12.201 -8.681 -42.892 1.00 34.76 208 ARG C N 1
ATOM 5840 C CA . ARG C 1 231 ? 12.391 -8.658 -44.345 1.00 36.30 208 ARG C CA 1
ATOM 5841 C C . ARG C 1 231 ? 13.844 -8.343 -44.657 1.00 37.50 208 ARG C C 1
ATOM 5842 O O . ARG C 1 231 ? 14.404 -7.386 -44.126 1.00 38.34 208 ARG C O 1
ATOM 5850 N N . LEU C 1 232 ? 14.451 -9.161 -45.509 1.00 37.66 209 LEU C N 1
ATOM 5851 C CA . LEU C 1 232 ? 15.808 -8.929 -45.990 1.00 39.06 209 LEU C CA 1
ATOM 5852 C C . LEU C 1 232 ? 15.807 -9.024 -47.508 1.00 40.66 209 LEU C C 1
ATOM 5853 O O . LEU C 1 232 ? 15.251 -9.961 -48.071 1.00 39.90 209 LEU C O 1
ATOM 5858 N N . ASP C 1 233 ? 16.402 -8.031 -48.162 1.00 44.12 210 ASP C N 1
ATOM 5859 C CA . ASP C 1 233 ? 16.344 -7.933 -49.617 1.00 44.87 210 ASP C CA 1
ATOM 5860 C C . ASP C 1 233 ? 17.565 -8.488 -50.359 1.00 51.14 210 ASP C C 1
ATOM 5861 O O . ASP C 1 233 ? 17.592 -8.489 -51.598 1.00 47.37 210 ASP C O 1
ATOM 5866 N N . SER C 1 234 ? 18.575 -8.952 -49.626 1.00 44.83 211 SER C N 1
ATOM 5867 C CA . SER C 1 234 ? 19.758 -9.526 -50.281 1.00 46.32 211 SER C CA 1
ATOM 5868 C C . SER C 1 234 ? 20.230 -10.823 -49.630 1.00 44.24 211 SER C C 1
ATOM 5869 O O . SER C 1 234 ? 19.987 -11.055 -48.444 1.00 41.73 211 SER C O 1
ATOM 5872 N N . ALA C 1 235 ? 20.898 -11.668 -50.414 1.00 44.03 212 ALA C N 1
ATOM 5873 C CA . ALA C 1 235 ? 21.461 -12.912 -49.900 1.00 45.71 212 ALA C CA 1
ATOM 5874 C C . ALA C 1 235 ? 22.611 -12.637 -48.934 1.00 47.69 212 ALA C C 1
ATOM 5875 O O . ALA C 1 235 ? 22.820 -13.368 -47.959 1.00 47.86 212 ALA C O 1
ATOM 5877 N N . SER C 1 236 ? 23.356 -11.574 -49.212 1.00 44.64 213 SER C N 1
ATOM 5878 C CA . SER C 1 236 ? 24.501 -11.190 -48.393 1.00 45.13 213 SER C CA 1
ATOM 5879 C C . SER C 1 236 ? 24.094 -10.885 -46.938 1.00 43.43 213 SER C C 1
ATOM 5880 O O . SER C 1 236 ? 24.768 -11.306 -45.983 1.00 42.49 213 SER C O 1
ATOM 5883 N N . GLU C 1 237 ? 22.988 -10.166 -46.771 1.00 45.13 214 GLU C N 1
ATOM 5884 C CA . GLU C 1 237 ? 22.472 -9.873 -45.433 1.00 48.33 214 GLU C CA 1
ATOM 5885 C C . GLU C 1 237 ? 22.128 -11.172 -44.691 1.00 44.10 214 GLU C C 1
ATOM 5886 O O . GLU C 1 237 ? 22.418 -11.329 -43.499 1.00 38.75 214 GLU C O 1
ATOM 5892 N N . ILE C 1 238 ? 21.509 -12.106 -45.403 1.00 38.26 215 ILE C N 1
ATOM 5893 C CA . ILE C 1 238 ? 21.121 -13.382 -44.814 1.00 37.59 215 ILE C CA 1
ATOM 5894 C C . ILE C 1 238 ? 22.361 -14.136 -44.329 1.00 36.39 215 ILE C C 1
ATOM 5895 O O . ILE C 1 238 ? 22.417 -14.584 -43.178 1.00 34.22 215 ILE C O 1
ATOM 5900 N N . ALA C 1 239 ? 23.371 -14.232 -45.195 1.00 38.17 216 ALA C N 1
ATOM 5901 C CA . ALA C 1 239 ? 24.620 -14.904 -44.835 1.00 39.09 216 ALA C CA 1
ATOM 5902 C C . ALA C 1 239 ? 25.293 -14.267 -43.611 1.00 38.76 216 ALA C C 1
ATOM 5903 O O . ALA C 1 239 ? 25.756 -14.969 -42.700 1.00 45.30 216 ALA C O 1
ATOM 5905 N N . ARG C 1 240 ? 25.345 -12.939 -43.591 1.00 38.75 217 ARG C N 1
ATOM 5906 C CA . ARG C 1 240 ? 25.952 -12.237 -42.465 1.00 38.96 217 ARG C CA 1
ATOM 5907 C C . ARG C 1 240 ? 25.197 -12.546 -41.173 1.00 41.99 217 ARG C C 1
ATOM 5908 O O . ARG C 1 240 ? 25.803 -12.740 -40.112 1.00 40.06 217 ARG C O 1
ATOM 5910 N N . ALA C 1 241 ? 23.871 -12.585 -41.272 1.00 35.62 218 ALA C N 1
ATOM 5911 C CA . ALA C 1 241 ? 23.033 -12.852 -40.107 1.00 34.91 218 ALA C CA 1
ATOM 5912 C C . ALA C 1 241 ? 23.257 -14.269 -39.588 1.00 32.05 218 ALA C C 1
ATOM 5913 O O . ALA C 1 241 ? 23.233 -14.511 -38.373 1.00 31.04 218 ALA C O 1
ATOM 5915 N N . MET C 1 242 ? 23.459 -15.203 -40.516 1.00 34.15 219 MET C N 1
ATOM 5916 C CA . MET C 1 242 ? 23.786 -16.580 -40.163 1.00 32.97 219 MET C CA 1
ATOM 5917 C C . MET C 1 242 ? 25.095 -16.631 -39.382 1.00 31.43 219 MET C C 1
ATOM 5918 O O . MET C 1 242 ? 25.184 -17.262 -38.309 1.00 33.35 219 MET C O 1
ATOM 5923 N N . VAL C 1 243 ? 26.115 -15.966 -39.923 1.00 33.35 220 VAL C N 1
ATOM 5924 C CA . VAL C 1 243 ? 27.395 -15.888 -39.225 1.00 34.11 220 VAL C CA 1
ATOM 5925 C C . VAL C 1 243 ? 27.271 -15.301 -37.810 1.00 39.19 220 VAL C C 1
ATOM 5926 O O . VAL C 1 243 ? 27.775 -15.888 -36.855 1.00 32.74 220 VAL C O 1
ATOM 5930 N N . VAL C 1 244 ? 26.606 -14.153 -37.669 1.00 33.63 221 VAL C N 1
ATOM 5931 C CA . VAL C 1 244 ? 26.434 -13.550 -36.344 1.00 35.40 221 VAL C CA 1
ATOM 5932 C C . VAL C 1 244 ? 25.684 -14.485 -35.394 1.00 34.45 221 VAL C C 1
ATOM 5933 O O . VAL C 1 244 ? 26.034 -14.613 -34.219 1.00 32.24 221 VAL C O 1
ATOM 5937 N N . LYS C 1 245 ? 24.651 -15.138 -35.918 1.00 34.36 222 LYS C N 1
ATOM 5938 C CA . LYS C 1 245 ? 23.789 -15.990 -35.110 1.00 32.08 222 LYS C CA 1
ATOM 5939 C C . LYS C 1 245 ? 24.564 -17.160 -34.528 1.00 30.99 222 LYS C C 1
ATOM 5940 O O . LYS C 1 245 ? 24.523 -17.413 -33.323 1.00 26.40 222 LYS C O 1
ATOM 5946 N N . TRP C 1 246 ? 25.295 -17.871 -35.376 1.00 31.34 223 TRP C N 1
ATOM 5947 C CA . TRP C 1 246 ? 26.015 -19.033 -34.869 1.00 31.87 223 TRP C CA 1
ATOM 5948 C C . TRP C 1 246 ? 27.294 -18.675 -34.120 1.00 32.12 223 TRP C C 1
ATOM 5949 O O . TRP C 1 246 ? 27.699 -19.385 -33.202 1.00 31.12 223 TRP C O 1
ATOM 5960 N N . GLN C 1 247 ? 27.920 -17.565 -34.497 1.00 33.53 224 GLN C N 1
ATOM 5961 C CA . GLN C 1 247 ? 29.082 -17.087 -33.759 1.00 37.50 224 GLN C CA 1
ATOM 5962 C C . GLN C 1 247 ? 28.693 -16.680 -32.343 1.00 38.48 224 GLN C C 1
ATOM 5963 O O . GLN C 1 247 ? 29.518 -16.719 -31.434 1.00 38.28 224 GLN C O 1
ATOM 5965 N N . SER C 1 248 ? 27.435 -16.290 -32.160 1.00 36.09 225 SER C N 1
ATOM 5966 C CA . SER C 1 248 ? 26.974 -15.811 -30.862 1.00 31.01 225 SER C CA 1
ATOM 5967 C C . SER C 1 248 ? 26.422 -16.956 -30.035 1.00 33.11 225 SER C C 1
ATOM 5968 O O . SER C 1 248 ? 26.010 -16.770 -28.894 1.00 32.76 225 SER C O 1
ATOM 5971 N N . GLY C 1 249 ? 26.410 -18.145 -30.632 1.00 28.58 226 GLY C N 1
ATOM 5972 C CA . GLY C 1 249 ? 26.012 -19.347 -29.928 1.00 31.37 226 GLY C CA 1
ATOM 5973 C C . GLY C 1 249 ? 24.515 -19.574 -29.921 1.00 28.40 226 GLY C C 1
ATOM 5974 O O . GLY C 1 249 ? 24.020 -20.392 -29.134 1.00 25.92 226 GLY C O 1
ATOM 5975 N N . LEU C 1 250 ? 23.776 -18.893 -30.799 1.00 26.00 227 LEU C N 1
ATOM 5976 C CA . LEU C 1 250 ? 22.346 -19.139 -30.803 1.00 25.32 227 LEU C CA 1
ATOM 5977 C C . LEU C 1 250 ? 22.136 -20.247 -31.794 1.00 23.74 227 LEU C C 1
ATOM 5978 O O . LEU C 1 250 ? 21.938 -20.020 -32.986 1.00 28.10 227 LEU C O 1
ATOM 5983 N N . ASN C 1 251 ? 22.049 -21.451 -31.264 1.00 25.84 228 ASN C N 1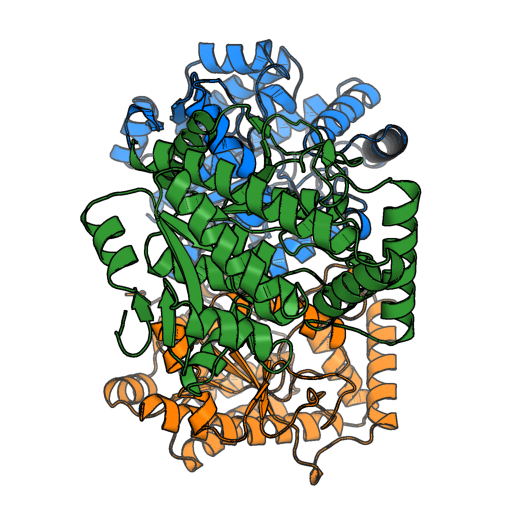
ATOM 5984 C CA . ASN C 1 251 ? 21.916 -22.610 -32.123 1.00 28.52 228 ASN C CA 1
ATOM 5985 C C . ASN C 1 251 ? 20.499 -22.689 -32.639 1.00 28.23 228 ASN C C 1
ATOM 5986 O O . ASN C 1 251 ? 19.581 -22.137 -32.032 1.00 25.82 228 ASN C O 1
ATOM 5991 N N . GLY C 1 252 ? 20.314 -23.427 -33.725 1.00 25.99 229 GLY C N 1
ATOM 5992 C CA . GLY C 1 252 ? 19.049 -23.458 -34.425 1.00 27.63 229 GLY C CA 1
ATOM 5993 C C . GLY C 1 252 ? 19.133 -22.899 -35.829 1.00 22.81 229 GLY C C 1
ATOM 5994 O O . GLY C 1 252 ? 20.151 -22.338 -36.245 1.00 23.76 229 GLY C O 1
ATOM 5995 N N . GLY C 1 253 ? 18.065 -23.101 -36.583 1.00 25.39 230 GLY C N 1
ATOM 5996 C CA . GLY C 1 253 ? 18.092 -22.804 -37.998 1.00 23.13 230 GLY C CA 1
ATOM 5997 C C . GLY C 1 253 ? 17.437 -21.490 -38.316 1.00 26.30 230 GLY C C 1
ATOM 5998 O O . GLY C 1 253 ? 17.037 -20.749 -37.411 1.00 27.17 230 GLY C O 1
ATOM 5999 N N . LEU C 1 254 ? 17.346 -21.191 -39.607 1.00 24.51 231 LEU C N 1
ATOM 6000 C CA . LEU C 1 254 ? 16.686 -19.976 -40.073 1.00 25.64 231 LEU C CA 1
ATOM 6001 C C . LEU C 1 254 ? 15.753 -20.338 -41.208 1.00 28.16 231 LEU C C 1
ATOM 6002 O O . LEU C 1 254 ? 16.117 -21.125 -42.089 1.00 28.15 231 LEU C O 1
ATOM 6007 N N . VAL C 1 255 ? 14.543 -19.796 -41.191 1.00 23.71 232 VAL C N 1
ATOM 6008 C CA . VAL C 1 255 ? 13.657 -20.019 -42.321 1.00 25.23 232 VAL C CA 1
ATOM 6009 C C . VAL C 1 255 ? 13.772 -18.825 -43.258 1.00 29.31 232 VAL C C 1
ATOM 6010 O O . VAL C 1 255 ? 13.650 -17.687 -42.823 1.00 30.62 232 VAL C O 1
ATOM 6014 N N . VAL C 1 256 ? 14.040 -19.077 -44.533 1.00 26.73 233 VAL C N 1
ATOM 6015 C CA . VAL C 1 256 ? 13.981 -18.030 -45.549 1.00 28.47 233 VAL C CA 1
ATOM 6016 C C . VAL C 1 256 ? 12.776 -18.335 -46.433 1.00 28.90 233 VAL C C 1
ATOM 6017 O O . VAL C 1 256 ? 12.725 -19.368 -47.101 1.00 28.39 233 VAL C O 1
ATOM 6021 N N . ALA C 1 257 ? 11.781 -17.461 -46.367 1.00 30.11 234 ALA C N 1
ATOM 6022 C CA . ALA C 1 257 ? 10.562 -17.588 -47.143 1.00 31.07 234 ALA C CA 1
ATOM 6023 C C . ALA C 1 257 ? 10.691 -16.720 -48.387 1.00 33.79 234 ALA C C 1
ATOM 6024 O O . ALA C 1 257 ? 10.793 -15.494 -48.304 1.00 34.54 234 ALA C O 1
ATOM 6026 N N . ASN C 1 258 ? 10.705 -17.393 -49.531 1.00 32.02 235 ASN C N 1
ATOM 6027 C CA . ASN C 1 258 ? 10.953 -16.807 -50.845 1.00 34.07 235 ASN C CA 1
ATOM 6028 C C . ASN C 1 258 ? 9.723 -16.969 -51.732 1.00 34.65 235 ASN C C 1
ATOM 6029 O O . ASN C 1 258 ? 9.385 -18.089 -52.137 1.00 33.98 235 ASN C O 1
ATOM 6034 N N . PRO C 1 259 ? 9.038 -15.859 -52.030 1.00 36.00 236 PRO C N 1
ATOM 6035 C CA . PRO C 1 259 ? 7.780 -15.907 -52.777 1.00 36.68 236 PRO C CA 1
ATOM 6036 C C . PRO C 1 259 ? 7.963 -16.528 -54.162 1.00 37.74 236 PRO C C 1
ATOM 6037 O O . PRO C 1 259 ? 8.973 -16.290 -54.832 1.00 38.96 236 PRO C O 1
ATOM 6041 N N . ILE C 1 260 ? 6.983 -17.323 -54.571 1.00 37.34 237 ILE C N 1
ATOM 6042 C CA . ILE C 1 260 ? 6.988 -17.944 -55.886 1.00 38.36 237 ILE C CA 1
ATOM 6043 C C . ILE C 1 260 ? 6.970 -16.850 -56.950 1.00 43.02 237 ILE C C 1
ATOM 6044 O O . ILE C 1 260 ? 6.343 -15.809 -56.758 1.00 42.44 237 ILE C O 1
ATOM 6049 N N . PRO C 1 261 ? 7.679 -17.063 -58.069 1.00 42.22 238 PRO C N 1
ATOM 6050 C CA . PRO C 1 261 ? 7.586 -16.053 -59.126 1.00 46.11 238 PRO C CA 1
ATOM 6051 C C . PRO C 1 261 ? 6.127 -15.816 -59.522 1.00 48.47 238 PRO C C 1
ATOM 6052 O O . PRO C 1 261 ? 5.333 -16.756 -59.535 1.00 48.81 238 PRO C O 1
ATOM 6056 N N . GLU C 1 262 ? 5.780 -14.571 -59.834 1.00 47.68 239 GLU C N 1
ATOM 6057 C CA . GLU C 1 262 ? 4.391 -14.203 -60.110 1.00 48.31 239 GLU C CA 1
ATOM 6058 C C . GLU C 1 262 ? 3.790 -15.017 -61.257 1.00 52.43 239 GLU C C 1
ATOM 6059 O O . GLU C 1 262 ? 2.594 -15.317 -61.273 1.00 48.83 239 GLU C O 1
ATOM 6061 N N . GLN C 1 263 ? 4.636 -15.365 -62.216 1.00 50.05 240 GLN C N 1
ATOM 6062 C CA . GLN C 1 263 ? 4.218 -16.075 -63.417 1.00 56.67 240 GLN C CA 1
ATOM 6063 C C . GLN C 1 263 ? 3.608 -17.436 -63.093 1.00 52.10 240 GLN C C 1
ATOM 6064 O O . GLN C 1 263 ? 2.691 -17.898 -63.779 1.00 49.59 240 GLN C O 1
ATOM 6068 N N . PHE C 1 264 ? 4.154 -18.085 -62.066 1.00 47.78 241 PHE C N 1
ATOM 6069 C CA . PHE C 1 264 ? 3.758 -19.443 -61.681 1.00 46.92 241 PHE C CA 1
ATOM 6070 C C . PHE C 1 264 ? 2.785 -19.548 -60.500 1.00 43.01 241 PHE C C 1
ATOM 6071 O O . PHE C 1 264 ? 2.421 -20.648 -60.087 1.00 41.40 241 PHE C O 1
ATOM 6079 N N . ALA C 1 265 ? 2.376 -18.410 -59.949 1.00 44.48 242 ALA C N 1
ATOM 6080 C CA . ALA C 1 265 ? 1.469 -18.414 -58.803 1.00 45.15 242 ALA C CA 1
ATOM 6081 C C . ALA C 1 265 ? 0.104 -18.978 -59.192 1.00 46.95 242 ALA C C 1
ATOM 6082 O O . ALA C 1 265 ? -0.394 -18.716 -60.291 1.00 48.35 242 ALA C O 1
ATOM 6084 N N . MET C 1 266 ? -0.507 -19.739 -58.291 1.00 40.55 243 MET C N 1
ATOM 6085 C CA . MET C 1 266 ? -1.848 -20.265 -58.534 1.00 40.81 243 MET C CA 1
ATOM 6086 C C . MET C 1 266 ? -2.900 -19.166 -58.388 1.00 42.09 243 MET C C 1
ATOM 6087 O O . MET C 1 266 ? -2.730 -18.249 -57.591 1.00 42.66 243 MET C O 1
ATOM 6092 N N . PRO C 1 267 ? -3.978 -19.233 -59.184 1.00 43.54 244 PRO C N 1
ATOM 6093 C CA . PRO C 1 267 ? -5.105 -18.337 -58.898 1.00 44.62 244 PRO C CA 1
ATOM 6094 C C . PRO C 1 267 ? -5.639 -18.607 -57.487 1.00 53.61 244 PRO C C 1
ATOM 6095 O O . PRO C 1 267 ? -5.843 -19.769 -57.126 1.00 41.36 244 PRO C O 1
ATOM 6099 N N . GLU C 1 268 ? -5.864 -17.550 -56.708 1.00 49.73 245 GLU C N 1
ATOM 6100 C CA . GLU C 1 268 ? -6.183 -17.685 -55.288 1.00 46.03 245 GLU C CA 1
ATOM 6101 C C . GLU C 1 268 ? -7.451 -18.497 -54.987 1.00 44.37 245 GLU C C 1
ATOM 6102 O O . GLU C 1 268 ? -7.435 -19.388 -54.129 1.00 41.44 245 GLU C O 1
ATOM 6108 N N . HIS C 1 269 ? -8.546 -18.179 -55.672 1.00 42.83 246 HIS C N 1
ATOM 6109 C CA . HIS C 1 269 ? -9.813 -18.862 -55.436 1.00 47.85 246 HIS C CA 1
ATOM 6110 C C . HIS C 1 269 ? -9.674 -20.348 -55.730 1.00 51.10 246 HIS C C 1
ATOM 6111 O O . HIS C 1 269 ? -10.077 -21.196 -54.926 1.00 47.42 246 HIS C O 1
ATOM 6113 N N . THR C 1 270 ? -9.095 -20.655 -56.886 1.00 42.38 247 THR C N 1
ATOM 6114 C CA . THR C 1 270 ? -8.883 -22.034 -57.297 1.00 42.65 247 THR C CA 1
ATOM 6115 C C . THR C 1 270 ? -8.085 -22.804 -56.247 1.00 41.35 247 THR C C 1
ATOM 6116 O O . THR C 1 270 ? -8.521 -23.857 -55.767 1.00 41.44 247 THR C O 1
ATOM 6120 N N . ILE C 1 271 ? -6.913 -22.280 -55.896 1.00 38.60 248 ILE C N 1
ATOM 6121 C CA . ILE C 1 271 ? -5.994 -23.017 -55.029 1.00 36.25 248 ILE C CA 1
ATOM 6122 C C . ILE C 1 271 ? -6.517 -23.161 -53.604 1.00 36.09 248 ILE C C 1
ATOM 6123 O O . ILE C 1 271 ? -6.345 -24.212 -52.981 1.00 37.67 248 ILE C O 1
ATOM 6128 N N . ASN C 1 272 ? -7.151 -22.113 -53.084 1.00 38.44 249 ASN C N 1
ATOM 6129 C CA . ASN C 1 272 ? -7.718 -22.186 -51.740 1.00 41.10 249 ASN C CA 1
ATOM 6130 C C . ASN C 1 272 ? -8.962 -23.071 -51.671 1.00 34.73 249 ASN C C 1
ATOM 6131 O O . ASN C 1 272 ? -9.211 -23.722 -50.652 1.00 34.53 249 ASN C O 1
ATOM 6136 N N . ALA C 1 273 ? -9.741 -23.100 -52.751 1.00 36.37 250 ALA C N 1
ATOM 6137 C CA . ALA C 1 273 ? -10.869 -24.026 -52.835 1.00 38.80 250 ALA C CA 1
ATOM 6138 C C . ALA C 1 273 ? -10.378 -25.475 -52.854 1.00 39.75 250 ALA C C 1
ATOM 6139 O O . ALA C 1 273 ? -10.925 -26.344 -52.156 1.00 40.35 250 ALA C O 1
ATOM 6141 N N . ALA C 1 274 ? -9.337 -25.724 -53.650 1.00 35.19 251 ALA C N 1
ATOM 6142 C CA . ALA C 1 274 ? -8.724 -27.052 -53.730 1.00 34.02 251 ALA C CA 1
ATOM 6143 C C . ALA C 1 274 ? -8.142 -27.506 -52.395 1.00 32.99 251 ALA C C 1
ATOM 6144 O O . ALA C 1 274 ? -8.351 -28.642 -51.973 1.00 33.46 251 ALA C O 1
ATOM 6146 N N . ILE C 1 275 ? -7.400 -26.619 -51.735 1.00 31.45 252 ILE C N 1
ATOM 6147 C CA . ILE C 1 275 ? -6.845 -26.930 -50.420 1.00 29.74 252 ILE C CA 1
ATOM 6148 C C . ILE C 1 275 ? -7.948 -27.192 -49.397 1.00 34.72 252 ILE C C 1
ATOM 6149 O O . ILE C 1 275 ? -7.916 -28.195 -48.686 1.00 30.26 252 ILE C O 1
ATOM 6154 N N . ASP C 1 276 ? -8.935 -26.302 -49.320 1.00 31.49 253 ASP C N 1
ATOM 6155 C CA . ASP C 1 276 ? -10.003 -26.496 -48.342 1.00 31.67 253 ASP C CA 1
ATOM 6156 C C . ASP C 1 276 ? -10.718 -27.839 -48.548 1.00 37.04 253 ASP C C 1
ATOM 6157 O O . ASP C 1 276 ? -11.002 -28.565 -47.577 1.00 38.06 253 ASP C O 1
ATOM 6162 N N . GLN C 1 277 ? -10.984 -28.182 -49.810 1.00 36.54 254 GLN C N 1
ATOM 6163 C CA . GLN C 1 277 ? -11.587 -29.479 -50.113 1.00 34.27 254 GLN C CA 1
ATOM 6164 C C . GLN C 1 277 ? -10.685 -30.654 -49.724 1.00 32.98 254 GLN C C 1
ATOM 6165 O O . GLN C 1 277 ? -11.149 -31.624 -49.111 1.00 32.22 254 GLN C O 1
ATOM 6171 N N . ALA C 1 278 ? -9.403 -30.580 -50.077 1.00 31.38 255 ALA C N 1
ATOM 6172 C CA . ALA C 1 278 ? -8.477 -31.666 -49.741 1.00 31.22 255 ALA C CA 1
ATOM 6173 C C . ALA C 1 278 ? -8.394 -31.863 -48.227 1.00 31.91 255 ALA C C 1
ATOM 6174 O O . ALA C 1 278 ? -8.335 -32.989 -47.744 1.00 28.02 255 ALA C O 1
ATOM 6176 N N . VAL C 1 279 ? -8.394 -30.763 -47.477 1.00 33.55 256 VAL C N 1
ATOM 6177 C CA . VAL C 1 279 ? -8.340 -30.856 -46.025 1.00 34.44 256 VAL C CA 1
ATOM 6178 C C . VAL C 1 279 ? -9.607 -31.523 -45.493 1.00 31.38 256 VAL C C 1
ATOM 6179 O O . VAL C 1 279 ? -9.542 -32.402 -44.622 1.00 32.03 256 VAL C O 1
ATOM 6183 N N . ALA C 1 280 ? -10.756 -31.110 -46.021 1.00 31.81 257 ALA C N 1
ATOM 6184 C CA . ALA C 1 280 ? -12.020 -31.721 -45.610 1.00 36.57 257 ALA C CA 1
ATOM 6185 C C . ALA C 1 280 ? -12.028 -33.229 -45.877 1.00 36.31 257 ALA C C 1
ATOM 6186 O O . ALA C 1 280 ? -12.402 -34.024 -45.008 1.00 41.85 257 ALA C O 1
ATOM 6188 N N . GLU C 1 281 ? -11.608 -33.617 -47.079 1.00 33.01 258 GLU C N 1
ATOM 6189 C CA . GLU C 1 281 ? -11.558 -35.028 -47.450 1.00 34.29 258 GLU C CA 1
ATOM 6190 C C . GLU C 1 281 ? -10.597 -35.791 -46.540 1.00 35.18 258 GLU C C 1
ATOM 6191 O O . GLU C 1 281 ? -10.904 -36.895 -46.101 1.00 37.21 258 GLU C O 1
ATOM 6197 N N . ALA C 1 282 ? -9.440 -35.198 -46.256 1.00 29.65 259 ALA C N 1
ATOM 6198 C CA . ALA C 1 282 ? -8.462 -35.806 -45.361 1.00 29.60 259 ALA C CA 1
ATOM 6199 C C . ALA C 1 282 ? -9.100 -36.101 -44.017 1.00 34.78 259 ALA C C 1
ATOM 6200 O O . ALA C 1 282 ? -8.940 -37.197 -43.471 1.00 33.29 259 ALA C O 1
ATOM 6202 N N . GLU C 1 283 ? -9.815 -35.117 -43.475 1.00 37.61 260 GLU C N 1
ATOM 6203 C CA . GLU C 1 283 ? -10.525 -35.319 -42.213 1.00 37.69 260 GLU C CA 1
ATOM 6204 C C . GLU C 1 283 ? -11.506 -36.492 -42.328 1.00 40.33 260 GLU C C 1
ATOM 6205 O O . GLU C 1 283 ? -11.478 -37.430 -41.524 1.00 38.84 260 GLU C O 1
ATOM 6207 N N . ALA C 1 284 ? -12.357 -36.444 -43.347 1.00 41.78 261 ALA C N 1
ATOM 6208 C CA . ALA C 1 284 ? -13.385 -37.462 -43.527 1.00 40.00 261 ALA C CA 1
ATOM 6209 C C . ALA C 1 284 ? -12.826 -38.877 -43.694 1.00 38.44 261 ALA C C 1
ATOM 6210 O O . ALA C 1 284 ? -13.463 -39.848 -43.297 1.00 42.47 261 ALA C O 1
ATOM 6212 N N . GLN C 1 285 ? -11.648 -38.991 -44.297 1.00 35.51 262 GLN C N 1
ATOM 6213 C CA . GLN C 1 285 ? -11.064 -40.293 -44.606 1.00 35.34 262 GLN C CA 1
ATOM 6214 C C . GLN C 1 285 ? -10.184 -40.784 -43.461 1.00 36.11 262 GLN C C 1
ATOM 6215 O O . GLN C 1 285 ? -9.672 -41.908 -43.485 1.00 33.21 262 GLN C O 1
ATOM 6221 N N . GLY C 1 286 ? -10.027 -39.933 -42.452 1.00 34.24 263 GLY C N 1
ATOM 6222 C CA . GLY C 1 286 ? -9.252 -40.275 -41.276 1.00 30.60 263 GLY C CA 1
ATOM 6223 C C . GLY C 1 286 ? -7.758 -40.283 -41.526 1.00 27.66 263 GLY C C 1
ATOM 6224 O O . GLY C 1 286 ? -7.021 -40.955 -40.819 1.00 28.19 263 GLY C O 1
ATOM 6225 N N . VAL C 1 287 ? -7.305 -39.529 -42.526 1.00 26.07 264 VAL C N 1
ATOM 6226 C CA . VAL C 1 287 ? -5.874 -39.413 -42.786 1.00 21.49 264 VAL C CA 1
ATOM 6227 C C . VAL C 1 287 ? -5.212 -38.633 -41.656 1.00 26.45 264 VAL C C 1
ATOM 6228 O O . VAL C 1 287 ? -5.569 -37.487 -41.395 1.00 25.66 264 VAL C O 1
ATOM 6232 N N . ILE C 1 288 ? -4.235 -39.249 -40.995 1.00 24.05 265 ILE C N 1
ATOM 6233 C CA . ILE C 1 288 ? -3.569 -38.614 -39.863 1.00 25.52 265 ILE C CA 1
ATOM 6234 C C . ILE C 1 288 ? -2.076 -38.818 -39.919 1.00 23.94 265 ILE C C 1
ATOM 6235 O O . ILE C 1 288 ? -1.574 -39.605 -40.715 1.00 21.40 265 ILE C O 1
ATOM 6240 N N . GLY C 1 289 ? -1.361 -38.093 -39.068 1.00 18.43 266 GLY C N 1
ATOM 6241 C CA . GLY C 1 289 ? 0.062 -38.297 -38.926 1.00 18.55 266 GLY C CA 1
ATOM 6242 C C . GLY C 1 289 ? 0.879 -38.055 -40.180 1.00 16.35 266 GLY C C 1
ATOM 6243 O O . GLY C 1 289 ? 0.586 -37.167 -40.986 1.00 17.77 266 GLY C O 1
ATOM 6244 N N . LYS C 1 290 ? 1.930 -38.850 -40.331 1.00 20.90 267 LYS C N 1
ATOM 6245 C CA . LYS C 1 290 ? 2.871 -38.662 -41.415 1.00 18.88 267 LYS C CA 1
ATOM 6246 C C . LYS C 1 290 ? 2.207 -38.840 -42.780 1.00 19.13 267 LYS C C 1
ATOM 6247 O O . LYS C 1 290 ? 2.773 -38.460 -43.793 1.00 18.64 267 LYS C O 1
ATOM 6253 N N . GLU C 1 291 ? 1.014 -39.422 -42.812 1.00 18.12 268 GLU C N 1
ATOM 6254 C CA . GLU C 1 291 ? 0.303 -39.564 -44.090 1.00 20.09 268 GLU C CA 1
ATOM 6255 C C . GLU C 1 291 ? -0.403 -38.264 -44.563 1.00 20.49 268 GLU C C 1
ATOM 6256 O O . GLU C 1 291 ? -0.788 -38.145 -45.731 1.00 23.31 268 GLU C O 1
ATOM 6262 N N . SER C 1 292 ? -0.570 -37.300 -43.663 1.00 22.12 269 SER C N 1
ATOM 6263 C CA . SER C 1 292 ? -1.347 -36.096 -43.986 1.00 19.45 269 SER C CA 1
ATOM 6264 C C . SER C 1 292 ? -0.801 -35.287 -45.159 1.00 21.28 269 SER C C 1
ATOM 6265 O O . SER C 1 292 ? -1.497 -35.076 -46.152 1.00 22.81 269 SER C O 1
ATOM 6268 N N . THR C 1 293 ? 0.443 -34.837 -45.050 1.00 18.84 270 THR C N 1
ATOM 6269 C CA . THR C 1 293 ? 0.985 -33.939 -46.064 1.00 22.28 270 THR C CA 1
ATOM 6270 C C . THR C 1 293 ? 1.049 -34.573 -47.457 1.00 22.81 270 THR C C 1
ATOM 6271 O O . THR C 1 293 ? 0.659 -33.937 -48.429 1.00 19.95 270 THR C O 1
ATOM 6275 N N . PRO C 1 294 ? 1.535 -35.824 -47.555 1.00 21.51 271 PRO C N 1
ATOM 6276 C CA . PRO C 1 294 ? 1.563 -36.454 -48.881 1.00 22.28 271 PRO C CA 1
ATOM 6277 C C . PRO C 1 294 ? 0.164 -36.549 -49.478 1.00 27.48 271 PRO C C 1
ATOM 6278 O O . PRO C 1 294 ? -0.038 -36.282 -50.672 1.00 24.82 271 PRO C O 1
ATOM 6282 N N . PHE C 1 295 ? -0.799 -36.927 -48.646 1.00 23.42 272 PHE C N 1
ATOM 6283 C CA . PHE C 1 295 ? -2.176 -37.047 -49.105 1.00 24.46 272 PHE C CA 1
ATOM 6284 C C . PHE C 1 295 ? -2.692 -35.718 -49.639 1.00 26.33 272 PHE C C 1
ATOM 6285 O O . PHE C 1 295 ? -3.248 -35.648 -50.733 1.00 27.26 272 PHE C O 1
ATOM 6293 N N . LEU C 1 296 ? -2.506 -34.658 -48.861 1.00 24.27 273 LEU C N 1
ATOM 6294 C CA . LEU C 1 296 ? -3.021 -33.346 -49.224 1.00 24.54 273 LEU C CA 1
ATOM 6295 C C . LEU C 1 296 ? -2.396 -32.808 -50.499 1.00 27.34 273 LEU C C 1
ATOM 6296 O O . LEU C 1 296 ? -3.111 -32.290 -51.377 1.00 28.41 273 LEU C O 1
ATOM 6301 N N . LEU C 1 297 ? -1.072 -32.897 -50.621 1.00 25.20 274 LEU C N 1
ATOM 6302 C CA . LEU C 1 297 ? -0.438 -32.339 -51.826 1.00 28.84 274 LEU C CA 1
ATOM 6303 C C . LEU C 1 297 ? -0.912 -33.079 -53.080 1.00 28.72 274 LEU C C 1
ATOM 6304 O O . LEU C 1 297 ? -1.190 -32.456 -54.110 1.00 31.45 274 LEU C O 1
ATOM 6309 N N . ALA C 1 298 ? -1.021 -34.400 -52.986 1.00 26.59 275 ALA C N 1
ATOM 6310 C CA . ALA C 1 298 ? -1.435 -35.207 -54.135 1.00 30.29 275 ALA C CA 1
ATOM 6311 C C . ALA C 1 298 ? -2.854 -34.859 -54.555 1.00 31.33 275 ALA C C 1
ATOM 6312 O O . ALA C 1 298 ? -3.150 -34.728 -55.747 1.00 29.32 275 ALA C O 1
ATOM 6314 N N . ARG C 1 299 ? -3.725 -34.684 -53.564 1.00 33.17 276 ARG C N 1
ATOM 6315 C CA . ARG C 1 299 ? -5.133 -34.388 -53.822 1.00 34.75 276 ARG C CA 1
ATOM 6316 C C . ARG C 1 299 ? -5.330 -32.994 -54.424 1.00 35.24 276 ARG C C 1
ATOM 6317 O O . ARG C 1 299 ? -6.123 -32.814 -55.354 1.00 37.39 276 ARG C O 1
ATOM 6325 N N . VAL C 1 300 ? -4.620 -32.004 -53.886 1.00 30.11 277 VAL C N 1
ATOM 6326 C CA . VAL C 1 300 ? -4.655 -30.661 -54.470 1.00 28.98 277 VAL C CA 1
ATOM 6327 C C . VAL C 1 300 ? -4.197 -30.689 -55.936 1.00 35.01 277 VAL C C 1
ATOM 6328 O O . VAL C 1 300 ? -4.813 -30.063 -56.815 1.00 33.49 277 VAL C O 1
ATOM 6332 N N . ALA C 1 301 ? -3.124 -31.429 -56.206 1.00 33.26 278 ALA C N 1
ATOM 6333 C CA . ALA C 1 301 ? -2.655 -31.580 -57.575 1.00 32.80 278 ALA C CA 1
ATOM 6334 C C . ALA C 1 301 ? -3.772 -32.162 -58.442 1.00 35.66 278 ALA C C 1
ATOM 6335 O O . ALA C 1 301 ? -4.066 -31.652 -59.516 1.00 37.16 278 ALA C O 1
ATOM 6337 N N . GLU C 1 302 ? -4.406 -33.220 -57.958 1.00 31.63 279 GLU C N 1
ATOM 6338 C CA . GLU C 1 302 ? -5.513 -33.834 -58.678 1.00 36.56 279 GLU C CA 1
ATOM 6339 C C . GLU C 1 302 ? -6.643 -32.833 -58.945 1.00 35.25 279 GLU C C 1
ATOM 6340 O O . GLU C 1 302 ? -7.165 -32.748 -60.062 1.00 37.42 279 GLU C O 1
ATOM 6346 N N . LEU C 1 303 ? -7.009 -32.068 -57.922 1.00 35.55 280 LEU C N 1
ATOM 6347 C CA . LEU C 1 303 ? -8.145 -31.155 -58.010 1.00 38.19 280 LEU C CA 1
ATOM 6348 C C . LEU C 1 303 ? -7.874 -29.954 -58.923 1.00 41.69 280 LEU C C 1
ATOM 6349 O O . LEU C 1 303 ? -8.804 -29.360 -59.477 1.00 46.94 280 LEU C O 1
ATOM 6354 N N . THR C 1 304 ? -6.603 -29.590 -59.056 1.00 38.50 281 THR C N 1
ATOM 6355 C CA . THR C 1 304 ? -6.194 -28.503 -59.943 1.00 39.59 281 THR C CA 1
ATOM 6356 C C . THR C 1 304 ? -5.704 -28.996 -61.300 1.00 40.25 281 THR C C 1
ATOM 6357 O O . THR C 1 304 ? -5.163 -28.219 -62.070 1.00 40.92 281 THR C O 1
ATOM 6361 N N . GLY C 1 305 ? -5.834 -30.293 -61.555 1.00 45.19 282 GLY C N 1
ATOM 6362 C CA . GLY C 1 305 ? -5.437 -30.861 -62.833 1.00 45.87 282 GLY C CA 1
ATOM 6363 C C . GLY C 1 305 ? -3.952 -30.722 -63.108 1.00 40.73 282 GLY C C 1
ATOM 6364 O O . GLY C 1 305 ? -3.544 -30.517 -64.251 1.00 40.39 282 GLY C O 1
ATOM 6365 N N . GLY C 1 306 ? -3.145 -30.828 -62.055 1.00 38.77 283 GLY C N 1
ATOM 6366 C CA . GLY C 1 306 ? -1.701 -30.751 -62.183 1.00 37.71 283 GLY C CA 1
ATOM 6367 C C . GLY C 1 306 ? -1.083 -29.370 -62.020 1.00 37.80 283 GLY C C 1
ATOM 6368 O O . GLY C 1 306 ? 0.127 -29.251 -61.858 1.00 35.58 283 GLY C O 1
ATOM 6369 N N . ASP C 1 307 ? -1.896 -28.319 -62.072 1.00 40.48 284 ASP C N 1
ATOM 6370 C CA . ASP C 1 307 ? -1.354 -26.957 -62.008 1.00 37.81 284 ASP C CA 1
ATOM 6371 C C . ASP C 1 307 ? -0.585 -26.679 -60.703 1.00 35.93 284 ASP C C 1
ATOM 6372 O O . ASP C 1 307 ? 0.480 -26.034 -60.707 1.00 35.92 284 ASP C O 1
ATOM 6377 N N . SER C 1 308 ? -1.123 -27.160 -59.587 1.00 34.47 285 SER C N 1
ATOM 6378 C CA . SER C 1 308 ? -0.482 -26.919 -58.297 1.00 32.78 285 SER C CA 1
ATOM 6379 C C . SER C 1 308 ? 0.916 -27.534 -58.275 1.00 36.06 285 SER C C 1
ATOM 6380 O O . SER C 1 308 ? 1.858 -26.949 -57.729 1.00 31.21 285 SER C O 1
ATOM 6383 N N . LEU C 1 309 ? 1.049 -28.706 -58.891 1.00 31.79 286 LEU C N 1
ATOM 6384 C CA . LEU C 1 309 ? 2.332 -29.387 -58.955 1.00 31.07 286 LEU C CA 1
ATOM 6385 C C . LEU C 1 309 ? 3.321 -28.594 -59.795 1.00 32.24 286 LEU C C 1
ATOM 6386 O O . LEU C 1 309 ? 4.489 -28.484 -59.435 1.00 34.26 286 LEU C O 1
ATOM 6391 N N . LYS C 1 310 ? 2.864 -28.060 -60.926 1.00 34.08 287 LYS C N 1
ATOM 6392 C CA . LYS C 1 310 ? 3.747 -27.259 -61.766 1.00 36.06 287 LYS C CA 1
ATOM 6393 C C . LYS C 1 310 ? 4.241 -26.030 -60.985 1.00 35.24 287 LYS C C 1
ATOM 6394 O O . LYS C 1 310 ? 5.417 -25.625 -61.087 1.00 35.37 287 LYS C O 1
ATOM 6400 N N . SER C 1 311 ? 3.348 -25.464 -60.176 1.00 36.25 288 SER C N 1
ATOM 6401 C CA . SER C 1 311 ? 3.725 -24.339 -59.321 1.00 37.20 288 SER C CA 1
ATOM 6402 C C . SER C 1 311 ? 4.794 -24.752 -58.308 1.00 35.75 288 SER C C 1
ATOM 6403 O O . SER C 1 311 ? 5.798 -24.056 -58.127 1.00 32.92 288 SER C O 1
ATOM 6406 N N . ASN C 1 312 ? 4.564 -25.889 -57.651 1.00 31.16 289 ASN C N 1
ATOM 6407 C CA . ASN C 1 312 ? 5.507 -26.453 -56.688 1.00 33.09 289 ASN C CA 1
ATOM 6408 C C . ASN C 1 312 ? 6.877 -26.613 -57.334 1.00 30.03 289 ASN C C 1
ATOM 6409 O O . ASN C 1 312 ? 7.904 -26.259 -56.755 1.00 33.57 289 ASN C O 1
ATOM 6414 N N . ILE C 1 313 ? 6.895 -27.151 -58.551 1.00 31.07 290 ILE C N 1
ATOM 6415 C CA . ILE C 1 313 ? 8.153 -27.317 -59.259 1.00 31.77 290 ILE C CA 1
ATOM 6416 C C . ILE C 1 313 ? 8.877 -25.978 -59.471 1.00 32.95 290 ILE C C 1
ATOM 6417 O O . ILE C 1 313 ? 10.083 -25.848 -59.177 1.00 37.39 290 ILE C O 1
ATOM 6422 N N . GLN C 1 314 ? 8.150 -24.976 -59.972 1.00 34.28 291 GLN C N 1
ATOM 6423 C CA . GLN C 1 314 ? 8.787 -23.673 -60.184 1.00 35.61 291 GLN C CA 1
ATOM 6424 C C . GLN C 1 314 ? 9.304 -23.039 -58.881 1.00 37.29 291 GLN C C 1
ATOM 6425 O O . GLN C 1 314 ? 10.401 -22.465 -58.838 1.00 35.18 291 GLN C O 1
ATOM 6431 N N . LEU C 1 315 ? 8.532 -23.153 -57.810 1.00 33.21 292 LEU C N 1
ATOM 6432 C CA . LEU C 1 315 ? 8.980 -22.561 -56.554 1.00 32.35 292 LEU C CA 1
ATOM 6433 C C . LEU C 1 315 ? 10.226 -23.285 -56.029 1.00 31.27 292 LEU C C 1
ATOM 6434 O O . LEU C 1 315 ? 11.120 -22.649 -55.471 1.00 33.51 292 LEU C O 1
ATOM 6439 N N . VAL C 1 316 ? 10.301 -24.604 -56.238 1.00 31.38 293 VAL C N 1
ATOM 6440 C CA . VAL C 1 316 ? 11.522 -25.346 -55.904 1.00 32.65 293 VAL C CA 1
ATOM 6441 C C . VAL C 1 316 ? 12.744 -24.827 -56.669 1.00 34.32 293 VAL C C 1
ATOM 6442 O O . VAL C 1 316 ? 13.806 -24.579 -56.077 1.00 34.33 293 VAL C O 1
ATOM 6446 N N . PHE C 1 317 ? 12.600 -24.644 -57.981 1.00 32.75 294 PHE C N 1
ATOM 6447 C CA . PHE C 1 317 ? 13.699 -24.057 -58.754 1.00 34.43 294 PHE C CA 1
ATOM 6448 C C . PHE C 1 317 ? 14.145 -22.681 -58.221 1.00 39.69 294 PHE C C 1
ATOM 6449 O O . PHE C 1 317 ? 15.342 -22.424 -57.989 1.00 38.02 294 PHE C O 1
ATOM 6457 N N . ASN C 1 318 ? 13.168 -21.800 -58.041 1.00 37.85 295 ASN C N 1
ATOM 6458 C CA . ASN C 1 318 ? 13.421 -20.454 -57.542 1.00 36.27 295 ASN C CA 1
ATOM 6459 C C . ASN C 1 318 ? 14.166 -20.471 -56.204 1.00 35.01 295 ASN C C 1
ATOM 6460 O O . ASN C 1 318 ? 15.111 -19.676 -55.948 1.00 39.15 295 ASN C O 1
ATOM 6465 N N . ASN C 1 319 ? 13.732 -21.381 -55.338 1.00 33.06 296 ASN C N 1
ATOM 6466 C CA . ASN C 1 319 ? 14.335 -21.503 -54.022 1.00 34.66 296 ASN C CA 1
ATOM 6467 C C . ASN C 1 319 ? 15.762 -21.996 -54.133 1.00 34.13 296 ASN C C 1
ATOM 6468 O O . ASN C 1 319 ? 16.613 -21.599 -53.344 1.00 33.75 296 ASN C O 1
ATOM 6473 N N . ALA C 1 320 ? 16.026 -22.856 -55.114 1.00 32.34 297 ALA C N 1
ATOM 6474 C CA . ALA C 1 320 ? 17.386 -23.349 -55.302 1.00 36.44 297 ALA C CA 1
ATOM 6475 C C . ALA C 1 320 ? 18.311 -22.245 -55.816 1.00 34.75 297 ALA C C 1
ATOM 6476 O O . ALA C 1 320 ? 19.490 -22.201 -55.455 1.00 35.11 297 ALA C O 1
ATOM 6478 N N . ILE C 1 321 ? 17.791 -21.356 -56.658 1.00 36.20 298 ILE C N 1
ATOM 6479 C CA . ILE C 1 321 ? 18.610 -20.216 -57.096 1.00 38.28 298 ILE C CA 1
ATOM 6480 C C . ILE C 1 321 ? 18.970 -19.318 -55.906 1.00 38.16 298 ILE C C 1
ATOM 6481 O O . ILE C 1 321 ? 20.164 -19.017 -55.662 1.00 39.39 298 ILE C O 1
ATOM 6486 N N . LEU C 1 322 ? 17.947 -18.902 -55.158 1.00 37.26 299 LEU C N 1
ATOM 6487 C CA . LEU C 1 322 ? 18.212 -18.070 -53.973 1.00 39.49 299 LEU C CA 1
ATOM 6488 C C . LEU C 1 322 ? 19.167 -18.745 -52.984 1.00 37.84 299 LEU C C 1
ATOM 6489 O O . LEU C 1 322 ? 20.092 -18.111 -52.464 1.00 36.85 299 LEU C O 1
ATOM 6494 N N . ALA C 1 323 ? 18.933 -20.031 -52.724 1.00 38.66 300 ALA C N 1
ATOM 6495 C CA . ALA C 1 323 ? 19.776 -20.812 -51.823 1.00 35.71 300 ALA C CA 1
ATOM 6496 C C . ALA C 1 323 ? 21.217 -20.856 -52.320 1.00 38.15 300 ALA C C 1
ATOM 6497 O O . ALA C 1 323 ? 22.158 -20.777 -51.532 1.00 39.38 300 ALA C O 1
ATOM 6499 N N . SER C 1 324 ? 21.388 -20.975 -53.632 1.00 37.53 301 SER C N 1
ATOM 6500 C CA . SER C 1 324 ? 22.719 -20.912 -54.220 1.00 37.41 301 SER C CA 1
ATOM 6501 C C . SER C 1 324 ? 23.408 -19.597 -53.874 1.00 41.61 301 SER C C 1
ATOM 6502 O O . SER C 1 324 ? 24.570 -19.590 -53.444 1.00 39.61 301 SER C O 1
ATOM 6505 N N . GLU C 1 325 ? 22.698 -18.483 -54.044 1.00 42.11 302 GLU C N 1
ATOM 6506 C CA . GLU C 1 325 ? 23.319 -17.194 -53.709 1.00 43.53 302 GLU C CA 1
ATOM 6507 C C . GLU C 1 325 ? 23.665 -17.092 -52.214 1.00 40.73 302 GLU C C 1
ATOM 6508 O O . GLU C 1 325 ? 24.753 -16.627 -51.837 1.00 41.74 302 GLU C O 1
ATOM 6514 N N . ILE C 1 326 ? 22.746 -17.531 -51.360 1.00 39.30 303 ILE C N 1
ATOM 6515 C CA . ILE C 1 326 ? 23.011 -17.493 -49.924 1.00 39.86 303 ILE C CA 1
ATOM 6516 C C . ILE C 1 326 ? 24.242 -18.326 -49.572 1.00 37.41 303 ILE C C 1
ATOM 6517 O O . ILE C 1 326 ? 25.082 -17.896 -48.792 1.00 38.08 303 ILE C O 1
ATOM 6522 N N . ALA C 1 327 ? 24.354 -19.515 -50.158 1.00 46.91 304 ALA C N 1
ATOM 6523 C CA . ALA C 1 327 ? 25.491 -20.384 -49.878 1.00 36.57 304 ALA C CA 1
ATOM 6524 C C . ALA C 1 327 ? 26.798 -19.745 -50.354 1.00 39.64 304 ALA C C 1
ATOM 6525 O O . ALA C 1 327 ? 27.806 -19.790 -49.649 1.00 41.99 304 ALA C O 1
ATOM 6527 N N . LYS C 1 328 ? 26.775 -19.139 -51.538 1.00 40.50 305 LYS C N 1
ATOM 6528 C CA . LYS C 1 328 ? 27.951 -18.425 -52.049 1.00 42.97 305 LYS C CA 1
ATOM 6529 C C . LYS C 1 328 ? 28.409 -17.338 -51.077 1.00 50.02 305 LYS C C 1
ATOM 6530 O O . LYS C 1 328 ? 29.573 -17.314 -50.631 1.00 47.32 305 LYS C O 1
ATOM 6532 N N . GLU C 1 329 ? 27.482 -16.442 -50.748 1.00 50.91 306 GLU C N 1
ATOM 6533 C CA . GLU C 1 329 ? 27.782 -15.344 -49.834 1.00 47.35 306 GLU C CA 1
ATOM 6534 C C . GLU C 1 329 ? 28.268 -15.853 -48.475 1.00 46.96 306 GLU C C 1
ATOM 6535 O O . GLU C 1 329 ? 29.187 -15.281 -47.886 1.00 45.55 306 GLU C O 1
ATOM 6541 N N . TYR C 1 330 ? 27.659 -16.928 -47.982 1.00 49.99 307 TYR C N 1
ATOM 6542 C CA . TYR C 1 330 ? 28.056 -17.494 -46.694 1.00 44.07 307 TYR C CA 1
ATOM 6543 C C . TYR C 1 330 ? 29.474 -18.047 -46.737 1.00 46.16 307 TYR C C 1
ATOM 6544 O O . TYR C 1 330 ? 30.264 -17.819 -45.823 1.00 45.86 307 TYR C O 1
ATOM 6553 N N . GLN C 1 331 ? 29.794 -18.782 -47.796 1.00 43.28 308 GLN C N 1
ATOM 6554 C CA . GLN C 1 331 ? 31.141 -19.309 -47.948 1.00 48.64 308 GLN C CA 1
ATOM 6555 C C . GLN C 1 331 ? 32.150 -18.168 -47.972 1.00 50.48 308 GLN C C 1
ATOM 6556 O O . GLN C 1 331 ? 33.231 -18.281 -47.396 1.00 48.26 308 GLN C O 1
ATOM 6562 N N . ARG C 1 332 ? 31.793 -17.068 -48.635 1.00 50.59 309 ARG C N 1
ATOM 6563 C CA . ARG C 1 332 ? 32.692 -15.912 -48.711 1.00 53.02 309 ARG C CA 1
ATOM 6564 C C . ARG C 1 332 ? 32.993 -15.248 -47.358 1.00 56.37 309 ARG C C 1
ATOM 6565 O O . ARG C 1 332 ? 33.964 -14.501 -47.236 1.00 63.94 309 ARG C O 1
ATOM 6567 N N . LEU C 1 333 ? 32.164 -15.507 -46.350 1.00 52.84 310 LEU C N 1
ATOM 6568 C CA . LEU C 1 333 ? 32.348 -14.893 -45.033 1.00 52.32 310 LEU C CA 1
ATOM 6569 C C . LEU C 1 333 ? 33.018 -15.854 -44.048 1.00 58.39 310 LEU C C 1
ATOM 6570 O O . LEU C 1 333 ? 32.520 -16.955 -43.799 1.00 61.18 310 LEU C O 1
#

Secondary structure (P-SEA, 3-state):
cccccccccaaaaaaaaaccbbbbbbccccccccccaaaaaaaaaaaaaaaaacbbbbbbbbccccccccccaaaaaaaaaaccccccccccccaaaaaabbbbbbcaaaaaaaaaaaccccccccccccccccccccccccaaaaaaaccbbbbbccccccccaaaaaaaaaaaaccccccccccccccccccccccccccccccaaaaaaaaaaaaaaccbbbbbbbbccccccccccaaaaaaaaaaaaaaaaacccccccaaaaaaaaaaaacaaaaaaaaaaaaaaaaaaaaaaaaaaaac/ccccccccccaaaaaaaaaccbbbbbbcccccccccaaaaaaaaaaaaaaaaaacbbbbbbbbccccccccccaaaaaaaaaaccccccccccaaaaaaaabbbbbbcaaaaaaaaaaaccccccccccccccccccccccccaaaaaaaccbbbbbccccccccaaaaaaaaaaaaccccccccccccccccccccccccccccccaaaaaaaaaaaaaaccbbbbbbbbcccccccccaaaaaaaaaaaaaaaaaacccccccaaaaaaaaaaaacaaaaaaaaaaaaaaaaaaaaaaaaaaac/cccccccccaaaaaaaaaccbbbbbbccccccccccaaaaaaaaaaaaaaaaacbbbbbbbbccccccccccaaaaaaaaaaccccccccccccaaaaaabbbbbbcaaaaaaaaaaaccccccccccccccccccccccccaaaaaaaccbbbbbccccccccaaaaaaaaaaaaccccccccccccccccccccccccccccccaaaaaaaaaaaaaaccbbbbbbbbcccccccccaaaaaaaaaaaaaaaaaacccccccaaaaaaaaaaaacaaaaaaaaaaaaaaaaaaaaaaaaaaac

Foldseek 3Di:
DDCLAEPEDPVVVVCVVVLFFEAEEFFCCLQQVDAPPVSLVLVVVLQVLLVVLRGGYWYWWQAQLYTYTRDDSVVSNVSNVCRPVAAADAPVRNVPCNVVRHIHTYALRRSLVNCLVVVHAHYEYAEHFAAAVVCVPVVDGDCNLVSQLAGRHEYEYQYEAVNGPSVVRQVSCVVSPEFFEEAQDQAAGRRLGQHDPDGGPYYDDDLLVVLVVSVCCVVVPRGGYYYYNYHQDPVLRDDPPQLVVQSVVQSVVCVVVVPDDPRNNSSSSVSSCVSVVNSSVVSSSRRSSVRSSSSSRNSVSNSVVD/DDDQLAEDEDPVVVVCVVVLFFEAEEFFLCQQQVDAPPLSLVLVVVLQVLLVVLRGGYWYWWAAQLYTYTRDDSVVSVVSNVCRPVAAEDAPVRNNPCNVVRHTHTYALRVRLVNCQVSVHAHYEYAEHFAAADCCVPVVDGDCNLVSQLAGRHEYEYQYEAPRGPSVVRQVSCVVSVEFEEEAQDQAAGHRLGQGDPHGGPYYDHALLVVLVVSVVCVVVPNGGYYYYNYHQPPVLRDDPVQLVVQQVVQSVVCVVVVPDDPRNNSSSSVSSCVSVVNSSVVSSSRRSSVRSSSSSRNSVSNSVD/DDCLAEDEDPVVVCCVVVLFFEAEEFFCCQQQVDAPPVSLVLVVVLQVLLVVLRGGYWYWWQAQLYTYTRDDSVVSVVSNVCRPVAAEDAPVRNVVCNVVRHTHTYALRRSLVNCLVVVHAFYEAAEHFAAAVPCVPVVQGDCNLVSQLAGRHEYFYQYEAPNGDSVVRQVSNVVSPAFEEEAQDQAAGRRLGQHDPHGGPYYDPDLLVVLVVSVVCVVVPNGGYYYYNYGFPPVLRDDPVLQVVQQVVQSVVCVVVVPDDPRNNSSRSVSSCVSSVNSSVVSSSRRRSVRSSSSSRNSNSNSVD